Protein AF-0000000066998636 (afdb_homodimer)

Nearest PDB structures (foldseek):
  6nf4-assembly1_B  TM=1.254E-01  e=1.381E+00  Danio rerio
  4s0f-assembly1_A  TM=2.198E-01  e=5.186E+00  Acetivibrio thermocellus ATCC 27405
  8b23-assembly1_B  TM=1.206E-01  e=1.116E+00  Thermotoga maritima
  6nf4-assembly1_B  TM=1.242E-01  e=1.338E+00  Danio rerio
  4s0f-assembly1_A  TM=2.196E-01  e=5.455E+00  Acetivibrio thermocellus ATCC 27405

Organism: NCBI:txid86049

Solvent-accessible surface area (backbone atoms only — not comparable to full-atom values): 38636 Å² total; per-residue (Å²): 130,82,88,44,70,68,42,52,50,18,50,50,37,16,53,50,16,43,36,49,60,44,50,36,30,57,71,18,41,39,51,59,54,40,55,50,45,58,38,91,87,23,52,40,74,74,91,58,89,43,78,42,70,65,75,79,79,80,44,68,73,59,15,42,52,40,25,35,50,33,51,55,53,42,39,35,47,70,76,82,34,60,31,31,26,42,40,48,44,33,39,51,17,32,49,49,11,44,45,49,52,49,52,52,55,27,52,14,46,36,32,63,90,38,59,83,56,46,40,53,39,62,53,35,49,45,26,62,73,68,28,50,10,33,41,48,17,45,52,45,28,48,43,63,68,68,38,59,57,34,64,63,38,53,49,77,29,60,29,22,85,54,28,66,57,50,56,39,45,60,58,15,41,43,56,20,40,43,48,34,50,55,56,28,47,49,53,63,65,85,77,36,46,63,67,54,28,49,49,31,36,43,58,36,64,44,23,35,54,37,21,48,51,41,41,51,51,49,46,52,52,51,43,68,75,37,61,65,65,73,66,61,51,73,68,50,21,41,53,44,24,56,57,24,47,68,52,38,44,56,52,17,25,48,32,6,19,51,22,38,47,51,43,54,46,52,14,49,44,39,62,76,42,50,81,52,33,16,80,84,44,45,71,36,35,25,52,61,61,57,76,47,72,76,70,84,60,94,69,63,69,51,88,45,70,51,53,31,44,35,48,35,43,44,45,34,37,58,37,29,40,50,33,45,32,55,47,22,48,49,40,27,53,29,52,48,89,70,84,72,50,72,66,52,47,52,52,47,50,52,49,52,52,53,40,25,74,67,25,19,49,26,11,38,20,36,50,29,44,48,49,29,50,52,52,36,49,49,50,51,52,54,53,52,55,53,61,68,73,106,130,83,88,43,69,68,41,52,50,17,50,51,37,15,53,50,18,44,36,50,60,45,52,35,29,58,69,19,42,38,52,58,57,41,55,51,47,57,38,91,85,23,52,40,74,74,92,58,88,43,77,41,71,64,75,80,79,80,44,67,72,59,16,43,52,40,25,33,52,33,50,53,52,42,38,35,47,69,77,83,34,61,31,32,26,42,40,49,44,34,39,51,17,30,49,50,11,46,45,48,51,50,53,53,55,27,52,14,46,36,31,64,89,38,59,84,57,45,39,54,40,62,53,34,51,46,25,62,72,69,29,50,10,33,41,49,19,45,52,47,30,50,44,64,68,66,37,58,57,34,64,63,39,53,48,78,30,61,28,22,86,53,28,65,57,50,56,40,45,60,59,15,42,44,55,20,41,42,48,36,50,55,56,28,48,49,52,62,64,85,76,37,45,63,67,56,28,49,49,31,36,44,57,38,64,44,22,35,53,38,22,46,51,41,42,50,52,50,45,53,51,51,43,66,74,36,60,65,65,75,66,61,52,71,68,50,21,41,53,44,23,56,56,23,45,67,52,38,44,55,52,18,26,47,32,6,20,50,24,38,46,50,44,52,47,52,15,48,44,39,63,77,42,50,80,52,33,16,80,85,45,44,71,36,34,25,53,61,61,56,76,48,71,77,70,84,62,93,69,64,68,53,87,45,71,54,52,31,44,35,49,35,44,43,45,34,36,57,37,28,41,50,33,46,32,54,47,21,48,49,39,27,56,29,52,48,91,70,84,73,50,72,66,53,47,50,53,48,51,51,48,51,52,54,39,25,73,67,24,19,48,26,12,38,20,37,52,30,44,50,50,29,50,52,52,36,50,49,49,51,51,52,52,53,56,52,62,68,75,107

Radius of gyration: 29.82 Å; Cα contacts (8 Å, |Δi|>4): 1187; chains: 2; bounding box: 77×76×68 Å

Secondary structure (DSSP, 8-state):
----HHHHHHHHHHHHHHIIIIIHHHHHTHHHHHHHHTSTT-B-SSSS--BPP--SSS-HHHHHHHHHHHHHHHHHHSSS-HHHHHHHHHHHHHHHHHHHHHHHHHH-GGGTT-HHHH-HHHHHHHHHHH-HHHHHHHHHHHHHHH-TTSSS--HHHHS-SSTHHHHTHHHHHIIIIIHHHHHHTS-TTTTS-HHHHHHHHHHHTTHHHHHHHHHHHHHHHHHHH-GGGGS--HHHHHHHHHHHHHHHHHHHHHHHHHHHHHHHHHHHHHHH-GGGB-TTTHHHHSHHHHH----S-S----SSHHHHHHHHHHHHHHHHHHHHHHHHHHHHHHT--SPPPHHHHHHHHHHHHHHHHHH-HHHHHHHHHHHHHHHHHHHHHHHHHHHHH-/----HHHHHHHHHHHHHHIIIIIHHHHHTHHHHHHHHTSTT-B-SSSS--BPP--SSS-HHHHHHHHHHHHHHHHHHSSS-HHHHHHHHHHHHHHHHHHHHHHHHHH-GGGTT-HHHH-HHHHHHHHHHH-HHHHHHHHHHHHHHH-TTSSS--HHHHS-SSTHHHHTHHHHHIIIIIHHHHHHTS-TTTTS-HHHHHHHHHHHTTHHHHHHHHHHHHHHHHHHH-GGGGS--HHHHHHHHHHHHHHHHHHHHHHHHHHHHHHHHHHHHHHH-GGGB-TTTHHHHSHHHHH----S-S----SSHHHHHHHHHHHHHHHHHHHHHHHHHHHHHHH--SPPPHHHHHHHHHHHHHHHHHH-HHHHHHHHHHHHHHHHHHHHHHHHHHHHH-

Foldseek 3Di:
DDDDPLLVVLVVLLVLLLCQQPVLCVQQCLVVQLQCQQDPPHAAFDDDGDRQDQDQPPDNVLSSLLSSLLSLCCLQQQPQFPLLVLLVLLLQLLVLLLLLVLQLQLQFQQCPPPCLSNVSLVLLLCCLRRNLSNRVSVSLSVCCVRGCLQAQHALNRRFGLQLVLLLCQLVLLCQLQVVLVVQLNPHPPVPPHPVSSSNSSSSNSSSSVSSVVSSVVVSVVVCVVPVVSNVDDSVRSSVSNLVSLVVSLVSSLCSNQVSLCVLVVQQVCLVVPVVVDDPSHSVSSHCCNNQPADDSDDRHHDDGSSRSSSSSSNSSQVSNLVSLLSSLQSRLVSNDPDDDDPVRVVVVVVVLVVSCNRRNSSSSSSVSNSNSSCSNSVVVVVVVVVVVVD/DDDDPLLVVLVVLLVLLQCQQPVLCVQQCLVVQLQCQQDPPHAAFDDDGDRQDQDQPPDNVLSSLLSSLLSLCCLQQQPQFPLLVLLVLLLQLLVLLLLLVLQLQLQFQQCPPPCLSNVSLVLLLCCLRRNLSNRVSVSLSVCCVRGCLQAQHALNRRFGLQLVLLLCQLVLLCQLQVVLVVQLNPHPPVPPHPVSSSNSSSSNSSSSVSSVVSSVVVSVVVCVVPVVSNVDDSVRSSVSNLVSLVVSLVSSLCSNQVSLCVLVVQQVCLVVPVVVDDPSHSVSSHCCNNQPADDSDPRHHDDGSSRSSSSSSNSSQVSNLVSLLSSLQSRLVSNDPDDDDPVRVVVVVVVLVVSCNRRNSSSSSSVSNSNSSCSNSVVVVVVVVVVVVD

Structure (mmCIF, N/CA/C/O backbone):
data_AF-0000000066998636-model_v1
#
loop_
_entity.id
_entity.type
_entity.pdbx_description
1 polymer 'Aflatrem synthesis protein A'
#
loop_
_atom_site.group_PDB
_atom_site.id
_atom_site.type_symbol
_atom_site.label_atom_id
_atom_site.label_alt_id
_atom_site.label_comp_id
_atom_site.label_asym_id
_atom_site.label_entity_id
_atom_site.label_seq_id
_atom_site.pdbx_PDB_ins_code
_atom_site.Cartn_x
_atom_site.Cartn_y
_atom_site.Cartn_z
_atom_site.occupancy
_atom_site.B_iso_or_equiv
_atom_site.auth_seq_id
_atom_site.auth_comp_id
_atom_site.auth_asym_id
_atom_site.auth_atom_id
_atom_site.pdbx_PDB_model_num
ATOM 1 N N . MET A 1 1 ? 22.609 -37.031 -5.008 1 50.38 1 MET A N 1
ATOM 2 C CA . MET A 1 1 ? 22.469 -35.719 -4.34 1 50.38 1 MET A CA 1
ATOM 3 C C . MET A 1 1 ? 21.594 -35.844 -3.098 1 50.38 1 MET A C 1
ATOM 5 O O . MET A 1 1 ? 20.516 -36.438 -3.148 1 50.38 1 MET A O 1
ATOM 9 N N . ALA A 1 2 ? 22.094 -35.688 -1.872 1 58.47 2 ALA A N 1
ATOM 10 C CA . ALA A 1 2 ? 21.531 -36 -0.567 1 58.47 2 ALA A CA 1
ATOM 11 C C . ALA A 1 2 ? 20.219 -35.281 -0.337 1 58.47 2 ALA A C 1
ATOM 13 O O . ALA A 1 2 ? 20.047 -34.156 -0.775 1 58.47 2 ALA A O 1
ATOM 14 N N . LEU A 1 3 ? 19.234 -36.094 -0.043 1 72.94 3 LEU A N 1
ATOM 15 C CA . LEU A 1 3 ? 17.922 -35.594 0.371 1 72.94 3 LEU A CA 1
ATOM 16 C C . LEU A 1 3 ? 18.062 -34.625 1.563 1 72.94 3 LEU A C 1
ATOM 18 O O . LEU A 1 3 ? 18.531 -35.031 2.631 1 72.94 3 LEU A O 1
ATOM 22 N N . SER A 1 4 ? 17.953 -33.344 1.286 1 87.88 4 SER A N 1
ATOM 23 C CA . SER A 1 4 ? 18.031 -32.344 2.342 1 87.88 4 SER A CA 1
ATOM 24 C C . SER A 1 4 ? 16.641 -32 2.885 1 87.88 4 SER A C 1
ATOM 26 O O . SER A 1 4 ? 15.633 -32.344 2.275 1 87.88 4 SER A O 1
ATOM 28 N N . VAL A 1 5 ? 16.578 -31.438 3.965 1 93.06 5 VAL A N 1
ATOM 29 C CA . VAL A 1 5 ? 15.359 -31.125 4.688 1 93.06 5 VAL A CA 1
ATOM 30 C C . VAL A 1 5 ? 14.438 -30.281 3.811 1 93.06 5 VAL A C 1
ATOM 32 O O . VAL A 1 5 ? 13.258 -30.609 3.646 1 93.06 5 VAL A O 1
ATOM 35 N N . PRO A 1 6 ? 14.953 -29.266 3.107 1 96.25 6 PRO A N 1
ATOM 36 C CA . PRO A 1 6 ? 14.055 -28.484 2.26 1 96.25 6 PRO A CA 1
ATOM 37 C C . PRO A 1 6 ? 13.469 -29.297 1.109 1 96.25 6 PRO A C 1
ATOM 39 O O . PRO A 1 6 ? 12.297 -29.125 0.756 1 96.25 6 PRO A O 1
ATOM 42 N N . LYS A 1 7 ? 14.188 -30.234 0.553 1 97.12 7 LYS A N 1
ATOM 43 C CA . LYS A 1 7 ? 13.695 -31.062 -0.532 1 97.12 7 LYS A CA 1
ATOM 44 C C . LYS A 1 7 ? 12.555 -31.969 -0.054 1 97.12 7 LYS A C 1
ATOM 46 O O . LYS A 1 7 ? 11.523 -32.094 -0.717 1 97.12 7 LYS A O 1
ATOM 51 N N . VAL A 1 8 ? 12.766 -32.531 1.069 1 97.12 8 VAL A N 1
ATOM 52 C CA . VAL A 1 8 ? 11.75 -33.406 1.635 1 97.12 8 VAL A CA 1
ATOM 53 C C . VAL A 1 8 ? 10.492 -32.594 1.958 1 97.12 8 VAL A C 1
ATOM 55 O O . VAL A 1 8 ? 9.375 -33.031 1.686 1 97.12 8 VAL A O 1
ATOM 58 N N . LEU A 1 9 ? 10.695 -31.438 2.521 1 98.19 9 LEU A N 1
ATOM 59 C CA . LEU A 1 9 ? 9.57 -30.578 2.871 1 98.19 9 LEU A CA 1
ATOM 60 C C . LEU A 1 9 ? 8.773 -30.188 1.631 1 98.19 9 LEU A C 1
ATOM 62 O O . LEU A 1 9 ? 7.539 -30.156 1.668 1 98.19 9 LEU A O 1
ATOM 66 N N . LEU A 1 10 ? 9.453 -29.938 0.569 1 98.75 10 LEU A N 1
ATOM 67 C CA . LEU A 1 10 ? 8.773 -29.562 -0.668 1 98.75 10 LEU A CA 1
ATOM 68 C C . LEU A 1 10 ? 7.988 -30.734 -1.238 1 98.75 10 LEU A C 1
ATOM 70 O O . LEU A 1 10 ? 6.879 -30.562 -1.742 1 98.75 10 LEU A O 1
ATOM 74 N N . ILE A 1 11 ? 8.547 -31.891 -1.144 1 98.25 11 ILE A N 1
ATOM 75 C CA . ILE A 1 11 ? 7.836 -33.094 -1.595 1 98.25 11 ILE A CA 1
ATOM 76 C C . ILE A 1 11 ? 6.598 -33.312 -0.728 1 98.25 11 ILE A C 1
ATOM 78 O O . ILE A 1 11 ? 5.52 -33.594 -1.241 1 98.25 11 ILE A O 1
ATOM 82 N N . LEU A 1 12 ? 6.738 -33.094 0.57 1 98.62 12 LEU A N 1
ATOM 83 C CA . LEU A 1 12 ? 5.605 -33.25 1.479 1 98.62 12 LEU A CA 1
ATOM 84 C C . LEU A 1 12 ? 4.539 -32.219 1.2 1 98.62 12 LEU A C 1
ATOM 86 O O . LEU A 1 12 ? 3.342 -32.5 1.301 1 98.62 12 LEU A O 1
ATOM 90 N N . LEU A 1 13 ? 4.969 -31.031 0.869 1 98.81 13 LEU A N 1
ATOM 91 C CA . LEU A 1 13 ? 4.02 -29.984 0.519 1 98.81 13 LEU A CA 1
ATOM 92 C C . LEU A 1 13 ? 3.27 -30.328 -0.763 1 98.81 13 LEU A C 1
ATOM 94 O O . LEU A 1 13 ? 2.07 -30.062 -0.877 1 98.81 13 LEU A O 1
ATOM 98 N N . SER A 1 14 ? 3.992 -30.969 -1.695 1 98.69 14 SER A N 1
ATOM 99 C CA . SER A 1 14 ? 3.305 -31.406 -2.904 1 98.69 14 SER A CA 1
ATOM 100 C C . SER A 1 14 ? 2.26 -32.469 -2.586 1 98.69 14 SER A C 1
ATOM 102 O O . SER A 1 14 ? 1.151 -32.438 -3.125 1 98.69 14 SER A O 1
ATOM 104 N N . VAL A 1 15 ? 2.58 -33.344 -1.739 1 98.69 15 VAL A N 1
ATOM 105 C CA . VAL A 1 15 ? 1.627 -34.375 -1.312 1 98.69 15 VAL A CA 1
ATOM 106 C C . VAL A 1 15 ? 0.421 -33.719 -0.652 1 98.69 15 VAL A C 1
ATOM 108 O O . VAL A 1 15 ? -0.725 -34.062 -0.931 1 98.69 15 VAL A O 1
ATOM 111 N N . ALA A 1 16 ? 0.69 -32.75 0.188 1 98.69 16 ALA A N 1
ATOM 112 C CA . ALA A 1 16 ? -0.392 -31.984 0.804 1 98.69 16 ALA A CA 1
ATOM 113 C C . ALA A 1 16 ? -1.226 -31.266 -0.253 1 98.69 16 ALA A C 1
ATOM 115 O O . ALA A 1 16 ? -2.449 -31.172 -0.128 1 98.69 16 ALA A O 1
ATOM 116 N N . GLY A 1 17 ? -0.529 -30.766 -1.272 1 98.81 17 GLY A N 1
ATOM 117 C CA . GLY A 1 17 ? -1.238 -30.141 -2.377 1 98.81 17 GLY A CA 1
ATOM 118 C C . GLY A 1 17 ? -2.191 -31.094 -3.086 1 98.81 17 GLY A C 1
ATOM 119 O O . GLY A 1 17 ? -3.363 -30.766 -3.287 1 98.81 17 GLY A O 1
ATOM 120 N N . PHE A 1 18 ? -1.728 -32.281 -3.359 1 98.69 18 PHE A N 1
ATOM 121 C CA . PHE A 1 18 ? -2.568 -33.281 -4.027 1 98.69 18 PHE A CA 1
ATOM 122 C C . PHE A 1 18 ? -3.729 -33.688 -3.131 1 98.69 18 PHE A C 1
ATOM 124 O O . PHE A 1 18 ? -4.844 -33.906 -3.609 1 98.69 18 PHE A O 1
ATOM 131 N N . TRP A 1 19 ? -3.506 -33.75 -1.908 1 98.38 19 TRP A N 1
ATOM 132 C CA . TRP A 1 19 ? -4.586 -34.094 -0.991 1 98.38 19 TRP A CA 1
ATOM 133 C C . TRP A 1 19 ? -5.621 -33 -0.921 1 98.38 19 TRP A C 1
ATOM 135 O O . TRP A 1 19 ? -6.82 -33.25 -1.091 1 98.38 19 TRP A O 1
ATOM 145 N N . THR A 1 20 ? -5.207 -31.812 -0.758 1 98.38 20 THR A N 1
ATOM 146 C CA . THR A 1 20 ? -6.121 -30.703 -0.474 1 98.38 20 THR A CA 1
ATOM 147 C C . THR A 1 20 ? -6.82 -30.234 -1.748 1 98.38 20 THR A C 1
ATOM 149 O O . THR A 1 20 ? -7.941 -29.734 -1.697 1 98.38 20 THR A O 1
ATOM 152 N N . LEU A 1 21 ? -6.195 -30.453 -2.904 1 98.44 21 LEU A N 1
ATOM 153 C CA . LEU A 1 21 ? -6.785 -29.938 -4.133 1 98.44 21 LEU A CA 1
ATOM 154 C C . LEU A 1 21 ? -7.496 -31.047 -4.906 1 98.44 21 LEU A C 1
ATOM 156 O O . LEU A 1 21 ? -8.281 -30.766 -5.816 1 98.44 21 LEU A O 1
ATOM 160 N N . TRP A 1 22 ? -7.227 -32.312 -4.539 1 98.06 22 TRP A N 1
ATOM 161 C CA . TRP A 1 22 ? -7.867 -33.406 -5.281 1 98.06 22 TRP A CA 1
ATOM 162 C C . TRP A 1 22 ? -8.516 -34.406 -4.332 1 98.06 22 TRP A C 1
ATOM 164 O O . TRP A 1 22 ? -9.711 -34.688 -4.453 1 98.06 22 TRP A O 1
ATOM 174 N N . GLY A 1 23 ? -7.805 -34.906 -3.385 1 97.69 23 GLY A N 1
ATOM 175 C CA . GLY A 1 23 ? -8.383 -35.844 -2.432 1 97.69 23 GLY A CA 1
ATOM 176 C C . GLY A 1 23 ? -9.547 -35.281 -1.651 1 97.69 23 GLY A C 1
ATOM 177 O O . GLY A 1 23 ? -10.633 -35.844 -1.628 1 97.69 23 GLY A O 1
ATOM 178 N N . PHE A 1 24 ? -9.312 -34.156 -1.023 1 97.88 24 PHE A N 1
ATOM 179 C CA . PHE A 1 24 ? -10.289 -33.469 -0.181 1 97.88 24 PHE A CA 1
ATOM 180 C C . PHE A 1 24 ? -11.5 -33.031 -1 1 97.88 24 PHE A C 1
ATOM 182 O O . PHE A 1 24 ? -12.648 -33.281 -0.603 1 97.88 24 PHE A O 1
ATOM 189 N N . PRO A 1 25 ? -11.352 -32.5 -2.154 1 97.44 25 PRO A N 1
ATOM 190 C CA . PRO A 1 25 ? -12.492 -32.156 -3 1 97.44 25 PRO A CA 1
ATOM 191 C C . PRO A 1 25 ? -13.281 -33.344 -3.48 1 97.44 25 PRO A C 1
ATOM 193 O O . PRO A 1 25 ? -14.5 -33.281 -3.682 1 97.44 25 PRO A O 1
ATOM 196 N N . TYR A 1 26 ? -12.594 -34.406 -3.688 1 96.75 26 TYR A N 1
ATOM 197 C CA . TYR A 1 26 ? -13.297 -35.656 -4.016 1 96.75 26 TYR A CA 1
ATOM 198 C C . TYR A 1 26 ? -14.211 -36.062 -2.875 1 96.75 26 TYR A C 1
ATOM 200 O O . TYR A 1 26 ? -15.359 -36.469 -3.104 1 96.75 26 TYR A O 1
ATOM 208 N N . GLN A 1 27 ? -13.758 -35.906 -1.709 1 96.81 27 GLN A N 1
ATOM 209 C CA . GLN A 1 27 ? -14.5 -36.344 -0.527 1 96.81 27 GLN A CA 1
ATOM 210 C C . GLN A 1 27 ? -15.602 -35.344 -0.184 1 96.81 27 GLN A C 1
ATOM 212 O O . GLN A 1 27 ? -16.688 -35.719 0.271 1 96.81 27 GLN A O 1
ATOM 217 N N . ASN A 1 28 ? -15.328 -34.125 -0.43 1 97 28 ASN A N 1
ATOM 218 C CA . ASN A 1 28 ? -16.266 -33.125 0.064 1 97 28 ASN A CA 1
ATOM 219 C C . ASN A 1 28 ? -17.344 -32.781 -0.969 1 97 28 ASN A C 1
ATOM 221 O O . ASN A 1 28 ? -18.234 -31.969 -0.717 1 97 28 ASN A O 1
ATOM 225 N N . GLY A 1 29 ? -17.234 -33.375 -2.164 1 96.88 29 GLY A N 1
ATOM 226 C CA . GLY A 1 29 ? -18.312 -33.25 -3.131 1 96.88 29 GLY A CA 1
ATOM 227 C C . GLY A 1 29 ? -18.047 -32.25 -4.223 1 96.88 29 GLY A C 1
ATOM 228 O O . GLY A 1 29 ? -18.781 -32.156 -5.195 1 96.88 29 GLY A O 1
ATOM 229 N N . LEU A 1 30 ? -17.016 -31.5 -4.129 1 97.5 30 LEU A N 1
ATOM 230 C CA . LEU A 1 30 ? -16.719 -30.469 -5.105 1 97.5 30 LEU A CA 1
ATOM 231 C C . LEU A 1 30 ? -16.531 -31.062 -6.5 1 97.5 30 LEU A C 1
ATOM 233 O O . LEU A 1 30 ? -17.109 -30.562 -7.469 1 97.5 30 LEU A O 1
ATOM 237 N N . LEU A 1 31 ? -15.82 -32.156 -6.625 1 97.25 31 LEU A N 1
ATOM 238 C CA . LEU A 1 31 ? -15.547 -32.75 -7.93 1 97.25 31 LEU A CA 1
ATOM 239 C C . LEU A 1 31 ? -16.828 -33.281 -8.562 1 97.25 31 LEU A C 1
ATOM 241 O O . LEU A 1 31 ? -16.984 -33.25 -9.781 1 97.25 31 LEU A O 1
ATOM 245 N N . LYS A 1 32 ? -17.672 -33.719 -7.742 1 96.75 32 LYS A N 1
ATOM 246 C CA . LYS A 1 32 ? -18.953 -34.188 -8.242 1 96.75 32 LYS A CA 1
ATOM 247 C C . LYS A 1 32 ?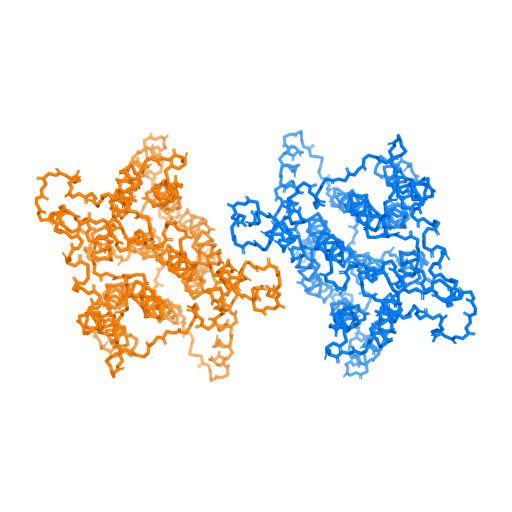 -19.75 -33.031 -8.844 1 96.75 32 LYS A C 1
ATOM 249 O O . LYS A 1 32 ? -20.297 -33.156 -9.945 1 96.75 32 LYS A O 1
ATOM 254 N N . ILE A 1 33 ? -19.797 -31.969 -8.117 1 97.12 33 ILE A N 1
ATOM 255 C CA . ILE A 1 33 ? -20.516 -30.797 -8.602 1 97.12 33 ILE A CA 1
ATOM 256 C C . ILE A 1 33 ? -19.891 -30.297 -9.898 1 97.12 33 ILE A C 1
ATOM 258 O O . ILE A 1 33 ? -20.609 -29.969 -10.852 1 97.12 33 ILE A O 1
ATOM 262 N N . LEU A 1 34 ? -18.641 -30.281 -10 1 97.12 34 LEU A N 1
ATOM 263 C CA . LEU A 1 34 ? -17.922 -29.828 -11.188 1 97.12 34 LEU A CA 1
ATOM 264 C C . LEU A 1 34 ? -18.188 -30.766 -12.367 1 97.12 34 LEU A C 1
ATOM 266 O O . LEU A 1 34 ? -18.328 -30.297 -13.508 1 97.12 34 LEU A O 1
ATOM 270 N N . GLY A 1 35 ? -18.266 -32 -12.078 1 95.5 35 GLY A N 1
ATOM 271 C CA . GLY A 1 35 ? -18.594 -32.969 -13.125 1 95.5 35 GLY A CA 1
ATOM 272 C C . GLY A 1 35 ? -19.938 -32.719 -13.773 1 95.5 35 GLY A C 1
ATOM 273 O O . GLY A 1 35 ? -20.094 -32.844 -14.992 1 95.5 35 GLY A O 1
ATOM 274 N N . HIS A 1 36 ? -20.859 -32.281 -13 1 95.69 36 HIS A N 1
ATOM 275 C CA . HIS A 1 36 ? -22.203 -32 -13.5 1 95.69 36 HIS A CA 1
ATOM 276 C C . HIS A 1 36 ? -22.219 -30.766 -14.391 1 95.69 36 HIS A C 1
ATOM 278 O O . HIS A 1 36 ? -23.094 -30.625 -15.258 1 95.69 36 HIS A O 1
ATOM 284 N N . GLN A 1 37 ? -21.25 -29.922 -14.203 1 96.38 37 GLN A N 1
ATOM 285 C CA . GLN A 1 37 ? -21.188 -28.703 -15 1 96.38 37 GLN A CA 1
ATOM 286 C C . GLN A 1 37 ? -20.875 -29.016 -16.453 1 96.38 37 GLN A C 1
ATOM 288 O O . GLN A 1 37 ? -21.156 -28.203 -17.344 1 96.38 37 GLN A O 1
ATOM 293 N N . ALA A 1 38 ? -20.25 -30.188 -16.688 1 94.44 38 ALA A N 1
ATOM 294 C CA . ALA A 1 38 ? -19.859 -30.562 -18.047 1 94.44 38 ALA A CA 1
ATOM 295 C C . ALA A 1 38 ? -20.938 -31.375 -18.734 1 94.44 38 ALA A C 1
ATOM 297 O O . ALA A 1 38 ? -20.75 -31.875 -19.844 1 94.44 38 ALA A O 1
ATOM 298 N N . GLU A 1 39 ? -22.094 -31.422 -18.109 1 94.62 39 GLU A N 1
ATOM 299 C CA . GLU A 1 39 ? -23.219 -32.125 -18.703 1 94.62 39 GLU A CA 1
ATOM 300 C C . GLU A 1 39 ? -24.125 -31.172 -19.484 1 94.62 39 GLU A C 1
ATOM 302 O O . GLU A 1 39 ? -24.188 -29.984 -19.156 1 94.62 39 GLU A O 1
ATOM 307 N N . PRO A 1 40 ? -24.781 -31.75 -20.484 1 91.69 40 PRO A N 1
ATOM 308 C CA . PRO A 1 40 ? -25.703 -30.906 -21.234 1 91.69 40 PRO A CA 1
ATOM 309 C C . PRO A 1 40 ? -26.781 -30.281 -20.359 1 91.69 40 PRO A C 1
ATOM 311 O O . PRO A 1 40 ? -27.312 -30.938 -19.453 1 91.69 40 PRO A O 1
ATOM 314 N N . GLY A 1 41 ? -27.047 -29.031 -20.578 1 93.56 41 GLY A N 1
ATOM 315 C CA . GLY A 1 41 ? -28.125 -28.344 -19.875 1 93.56 41 GLY A CA 1
ATOM 316 C C . GLY A 1 41 ? -27.656 -27.672 -18.594 1 93.56 41 GLY A C 1
ATOM 317 O O . GLY A 1 41 ? -28.438 -26.984 -17.938 1 93.56 41 GLY A O 1
ATOM 318 N N . ALA A 1 42 ? -26.422 -27.844 -18.281 1 96.44 42 ALA A N 1
ATOM 319 C CA . ALA A 1 42 ? -25.906 -27.219 -17.078 1 96.44 42 ALA A CA 1
ATOM 320 C C . ALA A 1 42 ? -25.953 -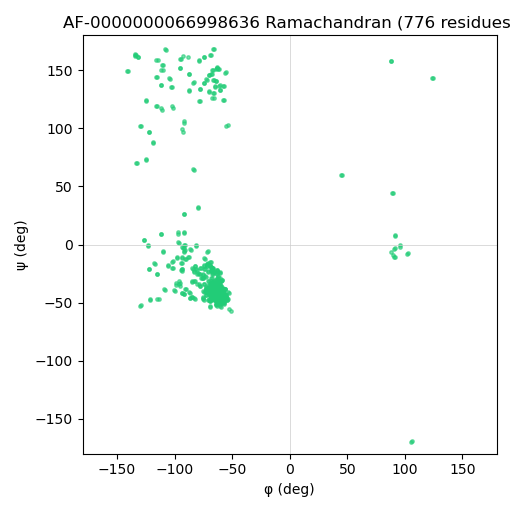25.703 -17.172 1 96.44 42 ALA A C 1
ATOM 322 O O . ALA A 1 42 ? -25.938 -25.141 -18.281 1 96.44 42 ALA A O 1
ATOM 323 N N . VAL A 1 43 ? -26.094 -25 -16 1 97.19 43 VAL A N 1
ATOM 324 C CA . VAL A 1 43 ? -26.125 -23.531 -15.945 1 97.19 43 VAL A CA 1
ATOM 325 C C . VAL A 1 43 ? -24.906 -23.016 -15.188 1 97.19 43 VAL A C 1
ATOM 327 O O . VAL A 1 43 ? -24.266 -23.766 -14.445 1 97.19 43 VAL A O 1
ATOM 330 N N . ILE A 1 44 ? -24.594 -21.781 -15.438 1 97.31 44 ILE A N 1
ATOM 331 C CA . ILE A 1 44 ? -23.438 -21.203 -14.773 1 97.31 44 ILE A CA 1
ATOM 332 C C . ILE A 1 44 ? -23.656 -21.188 -13.258 1 97.31 44 ILE A C 1
ATOM 334 O O . ILE A 1 44 ? -24.797 -21.141 -12.797 1 97.31 44 ILE A O 1
ATOM 338 N N . PRO A 1 45 ? -22.609 -21.266 -12.5 1 95.38 45 PRO A N 1
ATOM 339 C CA . PRO A 1 45 ? -22.75 -21.188 -11.047 1 95.38 45 PRO A CA 1
ATOM 340 C C . PRO A 1 45 ? -23.312 -19.844 -10.578 1 95.38 45 PRO A C 1
ATOM 342 O O . PRO A 1 45 ? -23.141 -18.828 -11.258 1 95.38 45 PRO A O 1
ATOM 345 N N . GLY A 1 46 ? -23.969 -19.891 -9.438 1 90.62 46 GLY A N 1
ATOM 346 C CA . GLY A 1 46 ? -24.5 -18.656 -8.867 1 90.62 46 GLY A CA 1
ATOM 347 C C . GLY A 1 46 ? -26 -18.531 -9.023 1 90.62 46 GLY A C 1
ATOM 348 O O . GLY A 1 46 ? -26.672 -19.484 -9.422 1 90.62 46 GLY A O 1
ATOM 349 N N . PRO A 1 47 ? -26.453 -17.344 -8.711 1 90.75 47 PRO A N 1
ATOM 350 C CA . PRO A 1 47 ? -27.906 -17.156 -8.672 1 90.75 47 PRO A CA 1
ATOM 351 C C . PRO A 1 47 ? -28.516 -16.906 -10.055 1 90.75 47 PRO A C 1
ATOM 353 O O . PRO A 1 47 ? -29.719 -17.062 -10.242 1 90.75 47 PRO A O 1
ATOM 356 N N . THR A 1 48 ? -27.734 -16.531 -10.992 1 90.5 48 THR A N 1
ATOM 357 C CA . THR A 1 48 ? -28.234 -16.234 -12.336 1 90.5 48 THR A CA 1
ATOM 358 C C . THR A 1 48 ? -28.281 -17.5 -13.188 1 90.5 48 THR A C 1
ATOM 360 O O . THR A 1 48 ? -27.312 -18.25 -13.25 1 90.5 48 THR A O 1
ATOM 363 N N . ALA A 1 49 ? -29.438 -17.656 -13.844 1 89.94 49 ALA A N 1
ATOM 364 C CA . ALA A 1 49 ? -29.594 -18.828 -14.711 1 89.94 49 ALA A CA 1
ATOM 365 C C . ALA A 1 49 ? -29.172 -18.5 -16.141 1 89.94 49 ALA A C 1
ATOM 367 O O . ALA A 1 49 ? -29.844 -17.703 -16.828 1 89.94 49 ALA A O 1
ATOM 368 N N . ALA A 1 50 ? -28.047 -18.953 -16.531 1 96.31 50 ALA A N 1
ATOM 369 C CA . ALA A 1 50 ? -27.531 -18.875 -17.891 1 96.31 50 ALA A CA 1
ATOM 370 C C . ALA A 1 50 ? -26.812 -20.172 -18.266 1 96.31 50 ALA A C 1
ATOM 372 O O . ALA A 1 50 ? -26.281 -20.875 -17.406 1 96.31 50 ALA A O 1
ATOM 373 N N . PRO A 1 51 ? -26.875 -20.469 -19.531 1 97.25 51 PRO A N 1
ATOM 374 C CA . PRO A 1 51 ? -26.281 -21.75 -19.938 1 97.25 51 PRO A CA 1
ATOM 375 C C . PRO A 1 51 ? -24.781 -21.797 -19.719 1 97.25 51 PRO A C 1
ATOM 377 O O . PRO A 1 51 ? -24.078 -20.797 -19.922 1 97.25 51 PRO A O 1
ATOM 380 N N . MET A 1 52 ? -24.359 -22.938 -19.281 1 98.12 52 MET A N 1
ATOM 381 C CA . MET A 1 52 ? -22.938 -23.219 -19.203 1 98.12 52 MET A CA 1
ATOM 382 C C . MET A 1 52 ? -22.359 -23.562 -20.578 1 98.12 52 MET A C 1
ATOM 384 O O . MET A 1 52 ? -22.859 -24.484 -21.25 1 98.12 52 MET A O 1
ATOM 388 N N . LYS A 1 53 ? -21.391 -22.859 -20.984 1 97.75 53 LYS A N 1
ATOM 389 C CA . LYS A 1 53 ? -20.766 -23.125 -22.266 1 97.75 53 LYS A CA 1
ATOM 390 C C . LYS A 1 53 ? -20.078 -24.484 -22.297 1 97.75 53 LYS A C 1
ATOM 392 O O . LYS A 1 53 ? -19.359 -24.844 -21.359 1 97.75 53 LYS A O 1
ATOM 397 N N . GLN A 1 54 ? -20.297 -25.219 -23.422 1 97.19 54 GLN A N 1
ATOM 398 C CA . GLN A 1 54 ? -19.797 -26.594 -23.469 1 97.19 54 GLN A CA 1
ATOM 399 C C . GLN A 1 54 ? -18.75 -26.75 -24.578 1 97.19 54 GLN A C 1
ATOM 401 O O . GLN A 1 54 ? -18.016 -27.75 -24.594 1 97.19 54 GLN A O 1
ATOM 406 N N . THR A 1 55 ? -18.703 -25.828 -25.469 1 97 55 THR A N 1
ATOM 407 C CA . THR A 1 55 ? -17.797 -25.938 -26.609 1 97 55 THR A CA 1
ATOM 408 C C . THR A 1 55 ? -16.891 -24.719 -26.703 1 97 55 THR A C 1
ATOM 410 O O . THR A 1 55 ? -17.359 -23.594 -26.812 1 97 55 THR A O 1
ATOM 413 N N . TYR A 1 56 ? -15.586 -25 -26.703 1 96.44 56 TYR A N 1
ATOM 414 C CA . TYR A 1 56 ? -14.57 -23.953 -26.812 1 96.44 56 TYR A CA 1
ATOM 415 C C . TYR A 1 56 ? -13.68 -24.188 -28.031 1 96.44 56 TYR A C 1
ATOM 417 O O . TYR A 1 56 ? -13.453 -23.266 -28.828 1 96.44 56 TYR A O 1
ATOM 425 N N . THR A 1 57 ? -13.227 -25.406 -28.172 1 95.69 57 THR A N 1
ATOM 426 C CA . THR A 1 57 ? -12.242 -25.75 -29.203 1 95.69 57 THR A CA 1
ATOM 427 C C . THR A 1 57 ? -12.828 -26.719 -30.219 1 95.69 57 THR A C 1
ATOM 429 O O . THR A 1 57 ? -12.289 -26.859 -31.328 1 95.69 57 THR A O 1
ATOM 432 N N . GLY A 1 58 ? -13.828 -27.5 -29.859 1 95.56 58 GLY A N 1
ATOM 433 C CA . GLY A 1 58 ? -14.383 -28.547 -30.688 1 95.56 58 GLY A CA 1
ATOM 434 C C . GLY A 1 58 ? -13.805 -29.922 -30.391 1 95.56 58 GLY A C 1
ATOM 435 O O . GLY A 1 58 ? -14.234 -30.922 -30.969 1 95.56 58 GLY A O 1
ATOM 436 N N . ILE A 1 59 ? -12.875 -29.969 -29.469 1 96.19 59 ILE A N 1
ATOM 437 C CA . ILE A 1 59 ? -12.289 -31.219 -29.031 1 96.19 59 ILE A CA 1
ATOM 438 C C . ILE A 1 59 ? -12.906 -31.641 -27.688 1 96.19 59 ILE A C 1
ATOM 440 O O . ILE A 1 59 ? -12.719 -30.953 -26.688 1 96.19 59 ILE A O 1
ATOM 444 N N . GLY A 1 60 ? -13.562 -32.75 -27.641 1 92.81 60 GLY A N 1
ATOM 445 C CA . GLY A 1 60 ? -14.398 -33.219 -26.547 1 92.81 60 GLY A CA 1
ATOM 446 C C . GLY A 1 60 ? -13.688 -33.156 -25.203 1 92.81 60 GLY A C 1
ATOM 447 O O . GLY A 1 60 ? -14.133 -32.469 -24.281 1 92.81 60 GLY A O 1
ATOM 448 N N . ALA A 1 61 ? -12.531 -33.844 -25.141 1 93 61 ALA A N 1
ATOM 449 C CA . ALA A 1 61 ? -11.82 -33.938 -23.875 1 93 61 ALA A CA 1
ATOM 450 C C . ALA A 1 61 ? -11.344 -32.562 -23.406 1 93 61 ALA A C 1
ATOM 452 O O . ALA A 1 61 ? -11.414 -32.25 -22.219 1 93 61 ALA A O 1
ATOM 453 N N . LEU A 1 62 ? -10.906 -31.75 -24.281 1 94.31 62 LEU A N 1
ATOM 454 C CA . LEU A 1 62 ? -10.438 -30.391 -23.969 1 94.31 62 LEU A CA 1
ATOM 455 C C . LEU A 1 62 ? -11.602 -29.5 -23.562 1 94.31 62 LEU A C 1
ATOM 457 O O . LEU A 1 62 ? -11.477 -28.703 -22.641 1 94.31 62 LEU A O 1
ATOM 461 N N . ASP A 1 63 ? -12.672 -29.625 -24.25 1 96.69 63 ASP A N 1
ATOM 462 C CA . ASP A 1 63 ? -13.844 -28.812 -23.938 1 96.69 63 ASP A CA 1
ATOM 463 C C . ASP A 1 63 ? -14.406 -29.172 -22.562 1 96.69 63 ASP A C 1
ATOM 465 O O . ASP A 1 63 ? -14.805 -28.281 -21.797 1 96.69 63 ASP A O 1
ATOM 469 N N . LYS A 1 64 ? -14.398 -30.438 -22.312 1 95.5 64 LYS A N 1
ATOM 470 C CA . LYS A 1 64 ? -14.859 -30.844 -20.984 1 95.5 64 LYS A CA 1
ATOM 471 C C . LYS A 1 64 ? -13.984 -30.25 -19.891 1 95.5 64 LYS A C 1
ATOM 473 O O . LYS A 1 64 ? -14.5 -29.75 -18.891 1 95.5 64 LYS A O 1
ATOM 478 N N . GLN A 1 65 ? -12.703 -30.344 -20.109 1 94.31 65 GLN A N 1
ATOM 479 C CA . GLN A 1 65 ? -11.766 -29.781 -19.141 1 94.31 65 GLN A CA 1
ATOM 480 C C . GLN A 1 65 ? -11.945 -28.281 -19 1 94.31 65 GLN A C 1
ATOM 482 O O . GLN A 1 65 ? -11.938 -27.734 -17.891 1 94.31 65 GLN A O 1
ATOM 487 N N . LEU A 1 66 ? -12.125 -27.609 -20.062 1 96.94 66 LEU A N 1
ATOM 488 C CA . LEU A 1 66 ? -12.305 -26.156 -20.047 1 96.94 66 LEU A CA 1
ATOM 489 C C . LEU A 1 66 ? -13.617 -25.781 -19.344 1 96.94 66 LEU A C 1
ATOM 491 O O . LEU A 1 66 ? -13.664 -24.812 -18.594 1 96.94 66 LEU A O 1
ATOM 495 N N . THR A 1 67 ? -14.633 -26.547 -19.609 1 97.69 67 THR A N 1
ATOM 496 C CA . THR A 1 67 ? -15.914 -26.281 -18.969 1 97.69 67 THR A CA 1
ATOM 497 C C . THR A 1 67 ? -15.789 -26.391 -17.453 1 97.69 67 THR A C 1
ATOM 499 O O . THR A 1 67 ? -16.312 -25.547 -16.719 1 97.69 67 THR A O 1
ATOM 502 N N . VAL A 1 68 ? -15.086 -27.391 -17.047 1 96.25 68 VAL A N 1
ATOM 503 C CA . VAL A 1 68 ? -14.875 -27.594 -15.617 1 96.25 68 VAL A CA 1
ATOM 504 C C . VAL A 1 68 ? -14.094 -26.422 -15.031 1 96.25 68 VAL A C 1
ATOM 506 O O . VAL A 1 68 ? -14.484 -25.844 -14.016 1 96.25 68 VAL A O 1
ATOM 509 N N . LEU A 1 69 ? -13.055 -26.031 -15.703 1 96.81 69 LEU A N 1
ATOM 510 C CA . LEU A 1 69 ? -12.219 -24.938 -15.227 1 96.81 69 LEU A CA 1
ATOM 511 C C . LEU A 1 69 ? -12.992 -23.625 -15.234 1 96.81 69 LEU A C 1
ATOM 513 O O . LEU A 1 69 ? -12.945 -22.859 -14.266 1 96.81 69 LEU A O 1
ATOM 517 N N . VAL A 1 70 ? -13.672 -23.375 -16.266 1 98.06 70 VAL A N 1
ATOM 518 C CA . VAL A 1 70 ? -14.438 -22.141 -16.391 1 98.06 70 VAL A CA 1
ATOM 519 C C . VAL A 1 70 ? -15.516 -22.078 -15.312 1 98.06 70 VAL A C 1
ATOM 521 O O . VAL A 1 70 ? -15.734 -21.031 -14.703 1 98.06 70 VAL A O 1
ATOM 524 N N . SER A 1 71 ? -16.172 -23.219 -15.094 1 97.81 71 SER A N 1
ATOM 525 C CA . SER A 1 71 ? -17.188 -23.25 -14.047 1 97.81 71 SER A CA 1
ATOM 526 C C . SER A 1 71 ? -16.578 -22.938 -12.68 1 97.81 71 SER A C 1
ATOM 528 O O . SER A 1 71 ? -17.188 -22.219 -11.891 1 97.81 71 SER A O 1
ATOM 530 N N . PHE A 1 72 ? -15.469 -23.484 -12.422 1 97.62 72 PHE A N 1
ATOM 531 C CA . PHE A 1 72 ? -14.766 -23.266 -11.164 1 97.62 72 PHE A CA 1
ATOM 532 C C . PHE A 1 72 ? -14.422 -21.797 -10.984 1 97.62 72 PHE A C 1
ATOM 534 O O . PHE A 1 72 ? -14.781 -21.188 -9.969 1 97.62 72 PHE A O 1
ATOM 541 N N . PHE A 1 73 ? -13.844 -21.141 -11.961 1 97.56 73 PHE A N 1
ATOM 542 C CA . PHE A 1 73 ? -13.344 -19.781 -11.828 1 97.56 73 PHE A CA 1
ATOM 543 C C . PHE A 1 73 ? -14.477 -18.766 -11.977 1 97.56 73 PHE A C 1
ATOM 545 O O . PHE A 1 73 ? -14.359 -17.625 -11.531 1 97.56 73 PHE A O 1
ATOM 552 N N . TYR A 1 74 ? -15.523 -19.203 -12.586 1 97.62 74 TYR A N 1
ATOM 553 C CA . TYR A 1 74 ? -16.672 -18.312 -12.711 1 97.62 74 TYR A CA 1
ATOM 554 C C . TYR A 1 74 ? -17.172 -17.891 -11.336 1 97.62 74 TYR A C 1
ATOM 556 O O . TYR A 1 74 ? -17.641 -16.766 -11.164 1 97.62 74 TYR A O 1
ATOM 564 N N . THR A 1 75 ? -17.047 -18.75 -10.312 1 97.62 75 THR A N 1
ATOM 565 C CA . THR A 1 75 ? -17.484 -18.469 -8.961 1 97.62 75 THR A CA 1
ATOM 566 C C . THR A 1 75 ? -16.719 -17.281 -8.383 1 97.62 75 THR A C 1
ATOM 568 O O . THR A 1 75 ? -17.219 -16.578 -7.5 1 97.62 75 THR A O 1
ATOM 571 N N . ALA A 1 76 ? -15.555 -17.047 -8.938 1 97.56 76 ALA A N 1
ATOM 572 C CA . ALA A 1 76 ? -14.68 -16 -8.406 1 97.56 76 ALA A CA 1
ATOM 573 C C . ALA A 1 76 ? -14.891 -14.68 -9.141 1 97.56 76 ALA A C 1
ATOM 575 O O . ALA A 1 76 ? -14.508 -13.617 -8.633 1 97.56 76 ALA A O 1
ATOM 576 N N . ILE A 1 77 ? -15.516 -14.703 -10.289 1 96.62 77 ILE A N 1
ATOM 577 C CA . ILE A 1 77 ? -15.43 -13.492 -11.102 1 96.62 77 ILE A CA 1
ATOM 578 C C . ILE A 1 77 ? -16.844 -12.977 -11.406 1 96.62 77 ILE A C 1
ATOM 580 O O . ILE A 1 77 ? -17 -11.945 -12.055 1 96.62 77 ILE A O 1
ATOM 584 N N . ASP A 1 78 ? -17.859 -13.664 -10.938 1 94.12 78 ASP A N 1
ATOM 585 C CA . ASP A 1 78 ? -19.219 -13.242 -11.258 1 94.12 78 ASP A CA 1
ATOM 586 C C . ASP A 1 78 ? -19.734 -12.211 -10.258 1 94.12 78 ASP A C 1
ATOM 588 O O . ASP A 1 78 ? -20.828 -11.672 -10.414 1 94.12 78 ASP A O 1
ATOM 592 N N . GLY A 1 79 ? -19.062 -11.969 -9.156 1 90.38 79 GLY A N 1
ATOM 593 C CA . GLY A 1 79 ? -19.375 -10.891 -8.234 1 90.38 79 GLY A CA 1
ATOM 594 C C . GLY A 1 79 ? -20.328 -11.312 -7.129 1 90.38 79 GLY A C 1
ATOM 595 O O . GLY A 1 79 ? -20.703 -10.5 -6.285 1 90.38 79 GLY A O 1
ATOM 596 N N . ASN A 1 80 ? -20.641 -12.602 -7.027 1 93.5 80 ASN A N 1
ATOM 597 C CA . ASN A 1 80 ? -21.641 -13.055 -6.07 1 93.5 80 ASN A CA 1
ATOM 598 C C . ASN A 1 80 ? -21.016 -13.484 -4.75 1 93.5 80 ASN A C 1
ATOM 600 O O . ASN A 1 80 ? -21.688 -13.531 -3.723 1 93.5 80 ASN A O 1
ATOM 604 N N . ARG A 1 81 ? -19.781 -13.82 -4.816 1 96.19 81 ARG A N 1
ATOM 605 C CA . ARG A 1 81 ? -19.047 -14.289 -3.637 1 96.19 81 ARG A CA 1
ATOM 606 C C . ARG A 1 81 ? -17.75 -13.531 -3.459 1 96.19 81 ARG A C 1
ATOM 608 O O . ARG A 1 81 ? -16.734 -13.883 -4.059 1 96.19 81 ARG A O 1
ATOM 615 N N . ALA A 1 82 ? -17.781 -12.578 -2.502 1 96.56 82 ALA A N 1
ATOM 616 C CA . ALA A 1 82 ? -16.625 -11.719 -2.297 1 96.56 82 ALA A CA 1
ATOM 617 C C . ALA A 1 82 ? -15.453 -12.508 -1.712 1 96.56 82 ALA A C 1
ATOM 619 O O . ALA A 1 82 ? -14.297 -12.227 -2.01 1 96.56 82 ALA A O 1
ATOM 620 N N . ASP A 1 83 ? -15.766 -13.5 -0.874 1 97.75 83 ASP A N 1
ATOM 621 C CA . ASP A 1 83 ? -14.703 -14.297 -0.262 1 97.75 83 ASP A CA 1
ATOM 622 C C . ASP A 1 83 ? -13.953 -15.109 -1.313 1 97.75 83 ASP A C 1
ATOM 624 O O . ASP A 1 83 ? -12.719 -15.164 -1.298 1 97.75 83 ASP A O 1
ATOM 628 N N . VAL A 1 84 ? -14.672 -15.664 -2.303 1 98.19 84 VAL A N 1
ATOM 629 C CA . VAL A 1 84 ? -14.055 -16.422 -3.383 1 98.19 84 VAL A CA 1
ATOM 630 C C . VAL A 1 84 ? -13.242 -15.492 -4.277 1 98.19 84 VAL A C 1
ATOM 632 O O . VAL A 1 84 ? -12.117 -15.805 -4.656 1 98.19 84 VAL A O 1
ATOM 635 N N . SER A 1 85 ? -13.82 -14.336 -4.559 1 97.25 85 SER A N 1
ATOM 636 C CA . SER A 1 85 ? -13.148 -13.352 -5.402 1 97.25 85 SER A CA 1
ATOM 637 C C . SER A 1 85 ? -11.836 -12.906 -4.777 1 97.25 85 SER A C 1
ATOM 639 O O . SER A 1 85 ? -10.812 -12.812 -5.469 1 97.25 85 SER A O 1
ATOM 641 N N . LEU A 1 86 ? -11.867 -12.648 -3.482 1 97.38 86 LEU A N 1
ATOM 642 C CA . LEU A 1 86 ? -10.672 -12.156 -2.803 1 97.38 86 LEU A CA 1
ATOM 643 C C . LEU A 1 86 ? -9.617 -13.258 -2.697 1 97.38 86 LEU A C 1
ATOM 645 O O . LEU A 1 86 ? -8.422 -12.984 -2.826 1 97.38 86 LEU A O 1
ATOM 649 N N . SER A 1 87 ? -10.055 -14.469 -2.473 1 98.25 87 SER A N 1
ATOM 650 C CA . SER A 1 87 ? -9.109 -15.578 -2.447 1 98.25 87 SER A CA 1
ATOM 651 C C . SER A 1 87 ? -8.461 -15.789 -3.812 1 98.25 87 SER A C 1
ATOM 653 O O . SER A 1 87 ? -7.258 -16.047 -3.902 1 98.25 87 SER A O 1
ATOM 655 N N . PHE A 1 88 ? -9.289 -15.688 -4.82 1 98 88 PHE A N 1
ATOM 656 C CA . PHE A 1 88 ? -8.789 -15.812 -6.184 1 98 88 PHE A CA 1
ATOM 657 C C . PHE A 1 88 ? -7.781 -14.719 -6.5 1 98 88 PHE A C 1
ATOM 659 O O . PHE A 1 88 ? -6.73 -14.984 -7.09 1 98 88 PHE A O 1
ATOM 666 N N . LEU A 1 89 ? -8.062 -13.508 -6.125 1 97.06 89 LEU A N 1
ATOM 667 C CA . LEU A 1 89 ? -7.152 -12.383 -6.312 1 97.06 89 LEU A CA 1
ATOM 668 C C . LEU A 1 89 ? -5.84 -12.617 -5.578 1 97.06 89 LEU A C 1
ATOM 670 O O . LEU A 1 89 ? -4.762 -12.398 -6.133 1 97.06 89 LEU A O 1
ATOM 674 N N . TYR A 1 90 ? -5.977 -13.039 -4.348 1 98.19 90 TYR A N 1
ATOM 675 C CA . TYR A 1 90 ? -4.801 -13.305 -3.529 1 98.19 90 TYR A CA 1
ATOM 676 C C . TYR A 1 90 ? -3.916 -14.367 -4.172 1 98.19 90 TYR A C 1
ATOM 678 O O . TYR A 1 90 ? -2.709 -14.172 -4.32 1 98.19 90 TYR A O 1
ATOM 686 N N . LEU A 1 91 ? -4.504 -15.414 -4.527 1 98.31 91 LEU A N 1
ATOM 687 C CA . LEU A 1 91 ? -3.76 -16.484 -5.168 1 98.31 91 LEU A CA 1
ATOM 688 C C . LEU A 1 91 ? -3.082 -16 -6.445 1 98.31 91 LEU A C 1
ATOM 690 O O . LEU A 1 91 ? -1.898 -16.266 -6.664 1 98.31 91 LEU A O 1
ATOM 694 N N . GLY A 1 92 ? -3.85 -15.312 -7.27 1 97.56 92 GLY A N 1
ATOM 695 C CA . GLY A 1 92 ? -3.316 -14.82 -8.531 1 97.56 92 GLY A CA 1
ATOM 696 C C . GLY A 1 92 ? -2.059 -13.992 -8.367 1 97.56 92 GLY A C 1
ATOM 697 O O . GLY A 1 92 ? -1.062 -14.219 -9.055 1 97.56 92 GLY A O 1
ATOM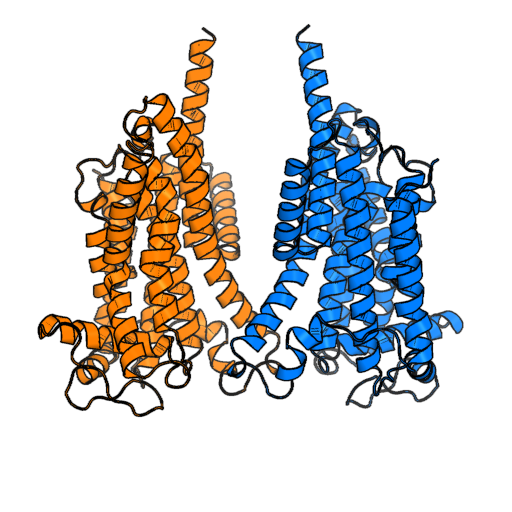 698 N N . GLY A 1 93 ? -2.096 -13.039 -7.422 1 98 93 GLY A N 1
ATOM 699 C CA . GLY A 1 93 ? -0.929 -12.203 -7.195 1 98 93 GLY A CA 1
ATOM 700 C C . GLY A 1 93 ? 0.274 -12.977 -6.691 1 98 93 GLY A C 1
ATOM 701 O O . GLY A 1 93 ? 1.406 -12.711 -7.098 1 98 93 GLY A O 1
ATOM 702 N N . GLN A 1 94 ? 0.035 -13.891 -5.809 1 98.56 94 GLN A N 1
ATOM 703 C CA . GLN A 1 94 ? 1.119 -14.703 -5.266 1 98.56 94 GLN A CA 1
ATOM 704 C C . GLN A 1 94 ? 1.722 -15.602 -6.34 1 98.56 94 GLN A C 1
ATOM 706 O O . GLN A 1 94 ? 2.945 -15.727 -6.445 1 98.56 94 GLN A O 1
ATOM 711 N N . VAL A 1 95 ? 0.881 -16.156 -7.152 1 98.06 95 VAL A N 1
ATOM 712 C CA . VAL A 1 95 ? 1.348 -17.031 -8.219 1 98.06 95 VAL A CA 1
ATOM 713 C C . VAL A 1 95 ? 2.148 -16.234 -9.242 1 98.06 95 VAL A C 1
ATOM 715 O O . VAL A 1 95 ? 3.184 -16.688 -9.727 1 98.06 95 VAL A O 1
ATOM 718 N N . LEU A 1 96 ? 1.697 -15.062 -9.555 1 98.06 96 LEU A N 1
ATOM 719 C CA . LEU A 1 96 ? 2.42 -14.227 -10.508 1 98.06 96 LEU A CA 1
ATOM 720 C C . LEU A 1 96 ? 3.826 -13.914 -10 1 98.06 96 LEU A C 1
ATOM 722 O O . LEU A 1 96 ? 4.793 -13.984 -10.766 1 98.06 96 LEU A O 1
ATOM 726 N N . ALA A 1 97 ? 3.879 -13.539 -8.734 1 98.62 97 ALA A N 1
ATOM 727 C CA . ALA A 1 97 ? 5.188 -13.266 -8.148 1 98.62 97 ALA A CA 1
ATOM 728 C C . ALA A 1 97 ? 6.098 -14.492 -8.25 1 98.62 97 ALA A C 1
ATOM 730 O O . ALA A 1 97 ? 7.246 -14.383 -8.688 1 98.62 97 ALA A O 1
ATOM 731 N N . SER A 1 98 ? 5.613 -15.602 -7.906 1 98.19 98 SER A N 1
ATOM 732 C CA . SER A 1 98 ? 6.367 -16.844 -7.965 1 98.19 98 SER A CA 1
ATOM 733 C C . SER A 1 98 ? 6.754 -17.203 -9.398 1 98.19 98 SER A C 1
ATOM 735 O O . SER A 1 98 ? 7.84 -17.719 -9.641 1 98.19 98 SER A O 1
ATOM 737 N N . TRP A 1 99 ? 5.855 -16.844 -10.297 1 98.25 99 TRP A N 1
ATOM 738 C CA . TRP A 1 99 ? 6.082 -17.219 -11.688 1 98.25 99 TRP A CA 1
ATOM 739 C C . TRP A 1 99 ? 7.223 -16.406 -12.289 1 98.25 99 TRP A C 1
ATOM 741 O O . TRP A 1 99 ? 7.98 -16.906 -13.125 1 98.25 99 TRP A O 1
ATOM 751 N N . VAL A 1 100 ? 7.34 -15.18 -11.883 1 98.75 100 VAL A N 1
ATOM 752 C CA . VAL A 1 100 ? 8.484 -14.375 -12.281 1 98.75 100 VAL A CA 1
ATOM 753 C C . VAL A 1 100 ? 9.781 -15.078 -11.891 1 98.75 100 VAL A C 1
ATOM 755 O O . VAL A 1 100 ? 10.711 -15.18 -12.688 1 98.75 100 VAL A O 1
ATOM 758 N N . LEU A 1 101 ? 9.805 -15.594 -10.711 1 98.75 101 LEU A N 1
ATOM 759 C CA . LEU A 1 101 ? 11 -16.266 -10.203 1 98.75 101 LEU A CA 1
ATOM 760 C C . LEU A 1 101 ? 11.297 -17.531 -11 1 98.75 101 LEU A C 1
ATOM 762 O O . LEU A 1 101 ? 12.453 -17.797 -11.359 1 98.75 101 LEU A O 1
ATOM 766 N N . VAL A 1 102 ? 10.258 -18.281 -11.305 1 98.5 102 VAL A N 1
ATOM 767 C CA . VAL A 1 102 ? 10.406 -19.516 -12.078 1 98.5 102 VAL A CA 1
ATOM 768 C C . VAL A 1 102 ? 10.953 -19.188 -13.461 1 98.5 102 VAL A C 1
ATOM 770 O O . VAL A 1 102 ? 11.859 -19.859 -13.953 1 98.5 102 VAL A O 1
ATOM 773 N N . MET A 1 103 ? 10.414 -18.156 -14.031 1 98.44 103 MET A N 1
ATOM 774 C CA . MET A 1 103 ? 10.867 -17.781 -15.359 1 98.44 103 MET A CA 1
ATOM 775 C C . MET A 1 103 ? 12.328 -17.328 -15.336 1 98.44 103 MET A C 1
ATOM 777 O O . MET A 1 103 ? 13.117 -17.703 -16.203 1 98.44 103 MET A O 1
ATOM 781 N N . ILE A 1 104 ? 12.711 -16.562 -14.312 1 98.62 104 ILE A N 1
ATOM 782 C CA . ILE A 1 104 ? 14.086 -16.094 -14.188 1 98.62 104 ILE A CA 1
ATOM 783 C C . ILE A 1 104 ? 15.031 -17.281 -14.031 1 98.62 104 ILE A C 1
ATOM 785 O O . ILE A 1 104 ? 16.031 -17.375 -14.75 1 98.62 104 ILE A O 1
ATOM 789 N N . GLU A 1 105 ? 14.703 -18.188 -13.18 1 98.44 105 GLU A N 1
ATOM 790 C CA . GLU A 1 105 ? 15.555 -19.359 -12.945 1 98.44 105 GLU A CA 1
ATOM 791 C C . GLU A 1 105 ? 15.656 -20.234 -14.188 1 98.44 105 GLU A C 1
ATOM 793 O O . GLU A 1 105 ? 16.703 -20.828 -14.453 1 98.44 105 GLU A O 1
ATOM 798 N N . GLY A 1 106 ? 14.57 -20.266 -14.945 1 97.62 106 GLY A N 1
ATOM 799 C CA . GLY A 1 106 ? 14.586 -21.047 -16.172 1 97.62 106 GLY A CA 1
ATOM 800 C C . GLY A 1 106 ? 15.523 -20.484 -17.234 1 97.62 106 GLY A C 1
ATOM 801 O O . GLY A 1 106 ? 15.984 -21.203 -18.109 1 97.62 106 GLY A O 1
ATOM 802 N N . LEU A 1 107 ? 15.852 -19.234 -17.109 1 97.62 107 LEU A N 1
ATOM 803 C CA . LEU A 1 107 ? 16.688 -18.562 -18.094 1 97.62 107 LEU A CA 1
ATOM 804 C C . LEU A 1 107 ? 18.156 -18.609 -17.703 1 97.62 107 LEU A C 1
ATOM 806 O O . LEU A 1 107 ? 19.031 -18.297 -18.5 1 97.62 107 LEU A O 1
ATOM 810 N N . ARG A 1 108 ? 18.406 -19.031 -16.484 1 98.12 108 ARG A N 1
ATOM 811 C CA . ARG A 1 108 ? 19.766 -18.984 -15.953 1 98.12 108 ARG A CA 1
ATOM 812 C C . ARG A 1 108 ? 20.688 -19.938 -16.719 1 98.12 108 ARG A C 1
ATOM 814 O O . ARG A 1 108 ? 20.281 -21.062 -17.016 1 98.12 108 ARG A O 1
ATOM 821 N N . ASN A 1 109 ? 21.953 -19.469 -16.938 1 97.19 109 ASN A N 1
ATOM 822 C CA . ASN A 1 109 ? 22.938 -20.281 -17.641 1 97.19 109 ASN A CA 1
ATOM 823 C C . ASN A 1 109 ? 23.203 -21.594 -16.891 1 97.19 109 ASN A C 1
ATOM 825 O O . ASN A 1 109 ? 23.453 -22.625 -17.5 1 97.19 109 ASN A O 1
ATOM 829 N N . GLY A 1 110 ? 23.078 -21.516 -15.625 1 97.44 110 GLY A N 1
ATOM 830 C CA . GLY A 1 110 ? 23.328 -22.703 -14.805 1 97.44 110 GLY A CA 1
ATOM 831 C C . GLY A 1 110 ? 22.266 -23.781 -14.992 1 97.44 110 GLY A C 1
ATOM 832 O O . GLY A 1 110 ? 22.469 -24.922 -14.57 1 97.44 110 GLY A O 1
ATOM 833 N N . ASN A 1 111 ? 21.188 -23.438 -15.57 1 97.56 111 ASN A N 1
ATOM 834 C CA . ASN A 1 111 ? 20.094 -24.391 -15.75 1 97.56 111 ASN A CA 1
ATOM 835 C C . ASN A 1 111 ? 19.906 -24.75 -17.219 1 97.56 111 ASN A C 1
ATOM 837 O O . ASN A 1 111 ? 18.984 -25.484 -17.578 1 97.56 111 ASN A O 1
ATOM 841 N N . ARG A 1 112 ? 20.859 -24.312 -18.031 1 94.81 112 ARG A N 1
ATOM 842 C CA . ARG A 1 112 ? 20.797 -24.625 -19.453 1 94.81 112 ARG A CA 1
ATOM 843 C C . ARG A 1 112 ? 20.828 -26.125 -19.688 1 94.81 112 ARG A C 1
ATOM 845 O O . ARG A 1 112 ? 21.609 -26.844 -19.062 1 94.81 112 ARG A O 1
ATOM 852 N N . GLY A 1 113 ? 19.906 -26.531 -20.531 1 93.25 113 GLY A N 1
ATOM 853 C CA . GLY A 1 113 ? 19.906 -27.938 -20.891 1 93.25 113 GLY A CA 1
ATOM 854 C C . GLY A 1 113 ? 19.016 -28.781 -19.984 1 93.25 113 GLY A C 1
ATOM 855 O O . GLY A 1 113 ? 18.766 -29.953 -20.281 1 93.25 113 GLY A O 1
ATOM 856 N N . LYS A 1 114 ? 18.562 -28.297 -18.969 1 95.44 114 LYS A N 1
ATOM 857 C CA . LYS A 1 114 ? 17.656 -29 -18.078 1 95.44 114 LYS A CA 1
ATOM 858 C C . LYS A 1 114 ? 16.188 -28.719 -18.438 1 95.44 114 LYS A C 1
ATOM 860 O O . LYS A 1 114 ? 15.602 -27.766 -17.922 1 95.44 114 LYS A O 1
ATOM 865 N N . PHE A 1 115 ? 15.648 -29.5 -19.109 1 94.25 115 PHE A N 1
ATOM 866 C CA . PHE A 1 115 ? 14.352 -29.312 -19.75 1 94.25 115 PHE A CA 1
ATOM 867 C C . PHE A 1 115 ? 13.281 -28.953 -18.734 1 94.25 115 PHE A C 1
ATOM 869 O O . PHE A 1 115 ? 12.523 -28 -18.922 1 94.25 115 PHE A O 1
ATOM 876 N N . VAL A 1 116 ? 13.211 -29.656 -17.609 1 91.88 116 VAL A N 1
ATOM 877 C CA . VAL A 1 116 ? 12.164 -29.484 -16.609 1 91.88 116 VAL A CA 1
ATOM 878 C C . VAL A 1 116 ? 12.25 -28.078 -16.031 1 91.88 116 VAL A C 1
ATOM 880 O O . VAL A 1 116 ? 11.227 -27.453 -15.727 1 91.88 116 VAL A O 1
ATOM 883 N N . LEU A 1 117 ? 13.484 -27.547 -15.914 1 95.94 117 LEU A N 1
ATOM 884 C CA . LEU A 1 117 ? 13.664 -26.234 -15.305 1 95.94 117 LEU A CA 1
ATOM 885 C C . LEU A 1 117 ? 13.422 -25.125 -16.328 1 95.94 117 LEU A C 1
ATOM 887 O O . LEU A 1 117 ? 13.008 -24.016 -15.961 1 95.94 117 LEU A O 1
ATOM 891 N N . THR A 1 118 ? 13.578 -25.484 -17.609 1 95.44 118 THR A N 1
ATOM 892 C CA . THR A 1 118 ? 13.555 -24.422 -18.625 1 95.44 118 THR A CA 1
ATOM 893 C C . THR A 1 118 ? 12.203 -24.406 -19.344 1 95.44 118 THR A C 1
ATOM 895 O O . THR A 1 118 ? 11.836 -23.391 -19.938 1 95.44 118 THR A O 1
ATOM 898 N N . ALA A 1 119 ? 11.469 -25.484 -19.297 1 95.69 119 ALA A N 1
ATOM 899 C CA . ALA A 1 119 ? 10.172 -25.562 -19.969 1 95.69 119 ALA A CA 1
ATOM 900 C C . ALA A 1 119 ? 9.07 -24.953 -19.109 1 95.69 119 ALA A C 1
ATOM 902 O O . ALA A 1 119 ? 8.102 -25.641 -18.766 1 95.69 119 ALA A O 1
ATOM 903 N N . THR A 1 120 ? 9.164 -23.703 -18.875 1 95 120 THR A N 1
ATOM 904 C CA . THR A 1 120 ? 8.273 -23.031 -17.938 1 95 120 THR A CA 1
ATOM 905 C C . THR A 1 120 ? 6.832 -23.047 -18.438 1 95 120 THR A C 1
ATOM 907 O O . THR A 1 120 ? 5.895 -23.141 -17.641 1 95 120 THR A O 1
ATOM 910 N N . THR A 1 121 ? 6.602 -23.031 -19.766 1 96.25 121 THR A N 1
ATOM 911 C CA . THR A 1 121 ? 5.262 -23.078 -20.344 1 96.25 121 THR A CA 1
ATOM 912 C C . THR A 1 121 ? 4.582 -24.406 -20 1 96.25 121 THR A C 1
ATOM 914 O O . THR A 1 121 ? 3.432 -24.422 -19.562 1 96.25 121 THR A O 1
ATOM 917 N N . LEU A 1 122 ? 5.328 -25.453 -20.219 1 95.25 122 LEU A N 1
ATOM 918 C CA . LEU A 1 122 ? 4.777 -26.766 -19.922 1 95.25 122 LEU A CA 1
ATOM 919 C C . LEU A 1 122 ? 4.457 -26.906 -18.438 1 95.25 122 LEU A C 1
ATOM 921 O O . LEU A 1 122 ? 3.422 -27.453 -18.062 1 95.25 122 LEU A O 1
ATOM 925 N N . PHE A 1 123 ? 5.359 -26.453 -17.641 1 95.69 123 PHE A N 1
ATOM 926 C CA . PHE A 1 123 ? 5.133 -26.453 -16.203 1 95.69 123 PHE A CA 1
ATOM 927 C C . PHE A 1 123 ? 3.883 -25.641 -15.859 1 95.69 123 PHE A C 1
ATOM 929 O O . PHE A 1 123 ? 3.09 -26.062 -15.016 1 95.69 123 PHE A O 1
ATOM 936 N N . GLY A 1 124 ? 3.695 -24.516 -16.484 1 96.88 124 GLY A N 1
ATOM 937 C CA . GLY A 1 124 ? 2.521 -23.688 -16.266 1 96.88 124 GLY A CA 1
ATOM 938 C C . GLY A 1 124 ? 1.224 -24.375 -16.641 1 96.88 124 GLY A C 1
ATOM 939 O O . GLY A 1 124 ? 0.202 -24.203 -15.977 1 96.88 124 GLY A O 1
ATOM 940 N N . ILE A 1 125 ? 1.249 -25.141 -17.672 1 95.44 125 ILE A N 1
ATOM 941 C CA . ILE A 1 125 ? 0.081 -25.938 -18.047 1 95.44 125 ILE A CA 1
ATOM 942 C C . ILE A 1 125 ? -0.272 -26.906 -16.922 1 95.44 125 ILE A C 1
ATOM 944 O O . ILE A 1 125 ? -1.444 -27.062 -16.578 1 95.44 125 ILE A O 1
ATOM 948 N N . GLY A 1 126 ? 0.745 -27.562 -16.375 1 95.56 126 GLY A N 1
ATOM 949 C CA . GLY A 1 126 ? 0.516 -28.422 -15.234 1 95.56 126 GLY A CA 1
ATOM 950 C C . GLY A 1 126 ? -0.123 -27.703 -14.062 1 95.56 126 GLY A C 1
ATOM 951 O O . GLY A 1 126 ? -1.049 -28.219 -13.438 1 95.56 126 GLY A O 1
ATOM 952 N N . VAL A 1 127 ? 0.354 -26.484 -13.805 1 96.94 127 VAL A N 1
ATOM 953 C CA . VAL A 1 127 ? -0.182 -25.688 -12.711 1 96.94 127 VAL A CA 1
ATOM 954 C C . VAL A 1 127 ? -1.646 -25.344 -12.984 1 96.94 127 VAL A C 1
ATOM 956 O O . VAL A 1 127 ? -2.484 -25.406 -12.086 1 96.94 127 VAL A O 1
ATOM 959 N N . ALA A 1 128 ? -1.945 -25.047 -14.242 1 94.06 128 ALA A N 1
ATOM 960 C CA . ALA A 1 128 ? -3.303 -24.656 -14.609 1 94.06 128 ALA A CA 1
ATOM 961 C C . ALA A 1 128 ? -4.273 -25.828 -14.469 1 94.06 128 ALA A C 1
ATOM 963 O O . ALA A 1 128 ? -5.422 -25.641 -14.07 1 94.06 128 ALA A O 1
ATOM 964 N N . ILE A 1 129 ? -3.82 -26.969 -14.703 1 92.19 129 ILE A N 1
ATOM 965 C CA . ILE A 1 129 ? -4.703 -28.125 -14.758 1 92.19 129 ILE A CA 1
ATOM 966 C C . ILE A 1 129 ? -4.781 -28.781 -13.383 1 92.19 129 ILE A C 1
ATOM 968 O O . ILE A 1 129 ? -5.867 -29.125 -12.914 1 92.19 129 ILE A O 1
ATOM 972 N N . VAL A 1 130 ? -3.645 -28.891 -12.75 1 96.25 130 VAL A N 1
ATOM 973 C CA . VAL A 1 130 ? -3.598 -29.719 -11.555 1 96.25 130 VAL A CA 1
ATOM 974 C C . VAL A 1 130 ? -3.693 -28.828 -10.312 1 96.25 130 VAL A C 1
ATOM 976 O O . VAL A 1 130 ? -4.25 -29.25 -9.289 1 96.25 130 VAL A O 1
ATOM 979 N N . GLY A 1 131 ? -3.148 -27.641 -10.375 1 97.81 131 GLY A N 1
ATOM 980 C CA . GLY A 1 131 ? -3.117 -26.734 -9.234 1 97.81 131 GLY A CA 1
ATOM 981 C C . GLY A 1 131 ? -1.715 -26.297 -8.859 1 97.81 131 GLY A C 1
ATOM 982 O O . GLY A 1 131 ? -0.768 -27.078 -8.953 1 97.81 131 GLY A O 1
ATOM 983 N N . TYR A 1 132 ? -1.607 -25.078 -8.461 1 98.5 132 TYR A N 1
ATOM 984 C CA . TYR A 1 132 ? -0.33 -24.5 -8.062 1 98.5 132 TYR A CA 1
ATOM 985 C C . TYR A 1 132 ? 0.28 -25.25 -6.895 1 98.5 132 TYR A C 1
ATOM 987 O O . TYR A 1 132 ? 1.468 -25.578 -6.91 1 98.5 132 TYR A O 1
ATOM 995 N N . ALA A 1 133 ? -0.488 -25.641 -5.914 1 98.81 133 ALA A N 1
ATOM 996 C CA . ALA A 1 133 ? -0.035 -26.297 -4.691 1 98.81 133 ALA A CA 1
ATOM 997 C C . ALA A 1 133 ? 0.483 -27.703 -4.984 1 98.81 133 ALA A C 1
ATOM 999 O O . ALA A 1 133 ? 1.239 -28.266 -4.195 1 98.81 133 ALA A O 1
ATOM 1000 N N . CYS A 1 134 ? 0.065 -28.25 -6.066 1 98.62 134 CYS A N 1
ATOM 1001 C CA . CYS A 1 134 ? 0.496 -29.594 -6.43 1 98.62 134 CYS A CA 1
ATOM 1002 C C . CYS A 1 134 ? 1.809 -29.547 -7.203 1 98.62 134 CYS A C 1
ATOM 1004 O O . CYS A 1 134 ? 2.75 -30.281 -6.871 1 98.62 134 CYS A O 1
ATOM 1006 N N . VAL A 1 135 ? 1.883 -28.688 -8.125 1 98.38 135 VAL A N 1
ATOM 1007 C CA . VAL A 1 135 ? 2.91 -28.75 -9.156 1 98.38 135 VAL A CA 1
ATOM 1008 C C . VAL A 1 135 ? 4.113 -27.906 -8.758 1 98.38 135 VAL A C 1
ATOM 1010 O O . VAL A 1 135 ? 5.262 -28.328 -8.922 1 98.38 135 VAL A O 1
ATOM 1013 N N . ALA A 1 136 ? 3.871 -26.734 -8.211 1 98.38 136 ALA A N 1
ATOM 1014 C CA . ALA A 1 136 ? 4.953 -25.797 -7.93 1 98.38 136 ALA A CA 1
ATOM 1015 C C . ALA A 1 136 ? 5.953 -26.391 -6.949 1 98.38 136 ALA A C 1
ATOM 1017 O O . ALA A 1 136 ? 7.164 -26.344 -7.18 1 98.38 136 ALA A O 1
ATOM 1018 N N . PRO A 1 137 ? 5.504 -27.047 -5.867 1 98.69 137 PRO A N 1
ATOM 1019 C CA . PRO A 1 137 ? 6.48 -27.625 -4.949 1 98.69 137 PRO A CA 1
ATOM 1020 C C . PRO A 1 137 ? 7.355 -28.688 -5.613 1 98.69 137 PRO A C 1
ATOM 1022 O O . PRO A 1 137 ? 8.523 -28.844 -5.254 1 98.69 137 PRO A O 1
ATOM 1025 N N . LEU A 1 138 ? 6.809 -29.359 -6.566 1 98.06 138 LEU A N 1
ATOM 1026 C CA . LEU A 1 138 ? 7.598 -30.359 -7.289 1 98.06 138 LEU A CA 1
ATOM 1027 C C . LEU A 1 138 ? 8.68 -29.688 -8.125 1 98.06 138 LEU A C 1
ATOM 1029 O O . LEU A 1 138 ? 9.82 -30.156 -8.164 1 98.06 138 LEU A O 1
ATOM 1033 N N . TRP A 1 139 ? 8.289 -28.688 -8.789 1 98.12 139 TRP A N 1
ATOM 1034 C CA . TRP A 1 139 ? 9.281 -27.953 -9.562 1 98.12 139 TRP A CA 1
ATOM 1035 C C . TRP A 1 139 ? 10.367 -27.391 -8.664 1 98.12 139 TRP A C 1
ATOM 1037 O O . TRP A 1 139 ? 11.555 -27.469 -8.984 1 98.12 139 TRP A O 1
ATOM 1047 N N . PHE A 1 140 ? 9.969 -26.828 -7.527 1 98.56 140 PHE A N 1
ATOM 1048 C CA . PHE A 1 140 ? 10.922 -26.266 -6.57 1 98.56 140 PHE A CA 1
ATOM 1049 C C . PHE A 1 140 ? 11.859 -27.344 -6.051 1 98.56 140 PHE A C 1
ATOM 1051 O O . PHE A 1 140 ? 13.07 -27.125 -5.953 1 98.56 140 PHE A O 1
ATOM 1058 N N . ALA A 1 141 ? 11.328 -28.5 -5.727 1 98 141 ALA A N 1
ATOM 1059 C CA . ALA A 1 141 ? 12.156 -29.609 -5.254 1 98 141 ALA A CA 1
ATOM 1060 C C . ALA A 1 141 ? 13.133 -30.047 -6.332 1 98 141 ALA A C 1
ATOM 1062 O O . ALA A 1 141 ? 14.32 -30.266 -6.055 1 98 141 ALA A O 1
ATOM 1063 N N . TYR A 1 142 ? 12.625 -30.156 -7.527 1 97.38 142 TYR A N 1
ATOM 1064 C CA . TYR A 1 142 ? 13.477 -30.562 -8.633 1 97.38 142 TYR A CA 1
ATOM 1065 C C . TYR A 1 142 ? 14.586 -29.547 -8.883 1 97.38 142 TYR A C 1
ATOM 1067 O O . TYR A 1 142 ? 15.727 -29.922 -9.164 1 97.38 142 TYR A O 1
ATOM 1075 N N . HIS A 1 143 ? 14.25 -28.312 -8.828 1 98.06 143 HIS A N 1
ATOM 1076 C CA . HIS A 1 143 ? 15.234 -27.25 -8.977 1 98.06 143 HIS A CA 1
ATOM 1077 C C . HIS A 1 143 ? 16.344 -27.359 -7.93 1 98.06 143 HIS A C 1
ATOM 1079 O O . HIS A 1 143 ? 17.531 -27.312 -8.266 1 98.06 143 HIS A O 1
ATOM 1085 N N . LEU A 1 144 ? 15.938 -27.562 -6.691 1 97.69 144 LEU A N 1
ATOM 1086 C CA . LEU A 1 144 ? 16.922 -27.688 -5.621 1 97.69 144 LEU A CA 1
ATOM 1087 C C . LEU A 1 144 ? 17.781 -28.922 -5.836 1 97.69 144 LEU A C 1
ATOM 1089 O O . LEU A 1 144 ? 18.953 -28.938 -5.445 1 97.69 144 LEU A O 1
ATOM 1093 N N . TRP A 1 145 ? 17.281 -29.844 -6.523 1 95.88 145 TRP A N 1
ATOM 1094 C CA . TRP A 1 145 ? 17.969 -31.109 -6.703 1 95.88 145 TRP A CA 1
ATOM 1095 C C . TRP A 1 145 ? 18.969 -31.031 -7.855 1 95.88 145 TRP A C 1
ATOM 1097 O O . TRP A 1 145 ? 20.031 -31.672 -7.816 1 95.88 145 TRP A O 1
ATOM 1107 N N . THR A 1 146 ? 18.656 -30.234 -8.844 1 96.12 146 THR A N 1
ATOM 1108 C CA . THR A 1 146 ? 19.391 -30.438 -10.086 1 96.12 146 THR A CA 1
ATOM 1109 C C . THR A 1 146 ? 20.109 -29.141 -10.5 1 96.12 146 THR A C 1
ATOM 1111 O O . THR A 1 146 ? 21.031 -29.172 -11.305 1 96.12 146 THR A O 1
ATOM 1114 N N . SER A 1 147 ? 19.688 -28.047 -10.031 1 97.12 147 SER A N 1
ATOM 1115 C CA . SER A 1 147 ? 20.219 -26.781 -10.516 1 97.12 147 SER A CA 1
ATOM 1116 C C . SER A 1 147 ? 21.625 -26.531 -9.961 1 97.12 147 SER A C 1
ATOM 1118 O O . SER A 1 147 ? 21.875 -26.734 -8.773 1 97.12 147 SER A O 1
ATOM 1120 N N . SER A 1 148 ? 22.484 -26.031 -10.773 1 95.88 148 SER A N 1
ATOM 1121 C CA . SER A 1 148 ? 23.844 -25.688 -10.367 1 95.88 148 SER A CA 1
ATOM 1122 C C . SER A 1 148 ? 23.875 -24.328 -9.68 1 95.88 148 SER A C 1
ATOM 1124 O O . SER A 1 148 ? 24.922 -23.906 -9.18 1 95.88 148 SER A O 1
ATOM 1126 N N . THR A 1 149 ? 22.703 -23.703 -9.586 1 96.56 149 THR A N 1
ATOM 1127 C CA . THR A 1 149 ? 22.656 -22.359 -9.031 1 96.56 149 THR A CA 1
ATOM 1128 C C . THR A 1 149 ? 22.281 -22.391 -7.551 1 96.56 149 THR A C 1
ATOM 1130 O O . THR A 1 149 ? 22.172 -21.344 -6.906 1 96.56 149 THR A O 1
ATOM 1133 N N . VAL A 1 150 ? 22.094 -23.562 -6.969 1 96 150 VAL A N 1
ATOM 1134 C CA . VAL A 1 150 ? 21.5 -23.703 -5.641 1 96 150 VAL A CA 1
ATOM 1135 C C . VAL A 1 150 ? 22.594 -23.547 -4.574 1 96 150 VAL A C 1
ATOM 1137 O O . VAL A 1 150 ? 22.406 -22.797 -3.604 1 96 150 VAL A O 1
ATOM 1140 N N . SER A 1 151 ? 23.719 -24.188 -4.762 1 92.5 151 SER A N 1
ATOM 1141 C CA . SER A 1 151 ? 24.766 -24.219 -3.74 1 92.5 151 SER A CA 1
ATOM 1142 C C . SER A 1 151 ? 25.984 -23.422 -4.18 1 92.5 151 SER A C 1
ATOM 1144 O O . SER A 1 151 ? 26.688 -23.828 -5.113 1 92.5 151 SER A O 1
ATOM 1146 N N . ASN A 1 152 ? 26.297 -22.359 -3.469 1 91.94 152 ASN A N 1
ATOM 1147 C CA . ASN A 1 152 ? 27.453 -21.5 -3.723 1 91.94 152 ASN A CA 1
ATOM 1148 C C . ASN A 1 152 ? 27.578 -21.172 -5.203 1 91.94 152 ASN A C 1
ATOM 1150 O O . ASN A 1 152 ? 28.625 -21.406 -5.809 1 91.94 152 ASN A O 1
ATOM 1154 N N . PRO A 1 153 ? 26.531 -20.562 -5.656 1 94.94 153 PRO A N 1
ATOM 1155 C CA . PRO A 1 153 ? 26.531 -20.266 -7.094 1 94.94 153 PRO A CA 1
ATOM 1156 C C . PRO A 1 153 ? 27.578 -19.219 -7.477 1 94.94 153 PRO A C 1
ATOM 1158 O O . PRO A 1 153 ? 27.844 -18.297 -6.699 1 94.94 153 PRO A O 1
ATOM 1161 N N . LYS A 1 154 ? 28.078 -19.453 -8.688 1 95.12 154 LYS A N 1
ATOM 1162 C CA . LYS A 1 154 ? 28.969 -18.453 -9.289 1 95.12 154 LYS A CA 1
ATOM 1163 C C . LYS A 1 154 ? 28.188 -17.516 -10.195 1 95.12 154 LYS A C 1
ATOM 1165 O O . LYS A 1 154 ? 27.094 -17.844 -10.656 1 95.12 154 LYS A O 1
ATOM 1170 N N . ASP A 1 155 ? 28.734 -16.391 -10.453 1 95.25 155 ASP A N 1
ATOM 1171 C CA . ASP A 1 155 ? 28 -15.367 -11.195 1 95.25 155 ASP A CA 1
ATOM 1172 C C . ASP A 1 155 ? 27.703 -15.836 -12.617 1 95.25 155 ASP A C 1
ATOM 1174 O O . ASP A 1 155 ? 26.609 -15.562 -13.141 1 95.25 155 ASP A O 1
ATOM 1178 N N . TYR A 1 156 ? 28.656 -16.625 -13.258 1 94.44 156 TYR A N 1
ATOM 1179 C CA . TYR A 1 156 ? 28.453 -17.031 -14.641 1 94.44 156 TYR A CA 1
ATOM 1180 C C . TYR A 1 156 ? 27.281 -18.016 -14.75 1 94.44 156 TYR A C 1
ATOM 1182 O O . TYR A 1 156 ? 26.734 -18.203 -15.828 1 94.44 156 TYR A O 1
ATOM 1190 N N . GLN A 1 157 ? 26.906 -18.641 -13.664 1 96.69 157 GLN A N 1
ATOM 1191 C CA . GLN A 1 157 ? 25.766 -19.531 -13.648 1 96.69 157 GLN A CA 1
ATOM 1192 C C . GLN A 1 157 ? 24.453 -18.75 -13.547 1 96.69 157 GLN A C 1
ATOM 1194 O O . GLN A 1 157 ? 23.406 -19.234 -13.961 1 96.69 157 GLN A O 1
ATOM 1199 N N . LEU A 1 158 ? 24.516 -17.516 -12.977 1 96.88 158 LEU A N 1
ATOM 1200 C CA . LEU A 1 158 ? 23.328 -16.75 -12.664 1 96.88 158 LEU A CA 1
ATOM 1201 C C . LEU A 1 158 ? 23 -15.773 -13.789 1 96.88 158 LEU A C 1
ATOM 1203 O O . LEU A 1 158 ? 21.828 -15.414 -13.984 1 96.88 158 LEU A O 1
ATOM 1207 N N . TYR A 1 159 ? 24 -15.242 -14.477 1 95.81 159 TYR A N 1
ATOM 1208 C CA . TYR A 1 159 ? 23.609 -14.344 -15.562 1 95.81 159 TYR A CA 1
ATOM 1209 C C . TYR A 1 159 ? 23.156 -15.125 -16.781 1 95.81 159 TYR A C 1
ATOM 1211 O O . TYR A 1 159 ? 23.312 -16.344 -16.844 1 95.81 159 TYR A O 1
ATOM 1219 N N . VAL A 1 160 ? 22.391 -14.531 -17.641 1 96.31 160 VAL A N 1
ATOM 1220 C CA . VAL A 1 160 ? 21.672 -15.188 -18.734 1 96.31 160 VAL A CA 1
ATOM 1221 C C . VAL A 1 160 ? 22.297 -14.789 -20.062 1 96.31 160 VAL A C 1
ATOM 1223 O O . VAL A 1 160 ? 22.875 -13.703 -20.188 1 96.31 160 VAL A O 1
ATOM 1226 N N . ASP A 1 161 ? 22.219 -15.656 -21 1 93.38 161 ASP A N 1
ATOM 1227 C CA . ASP A 1 161 ? 22.859 -15.453 -22.297 1 93.38 161 ASP A CA 1
ATOM 1228 C C . ASP A 1 161 ? 22.203 -14.297 -23.047 1 93.38 161 ASP A C 1
ATOM 1230 O O . ASP A 1 161 ? 22.891 -13.516 -23.719 1 93.38 161 ASP A O 1
ATOM 1234 N N . ALA A 1 162 ? 20.922 -14.234 -22.984 1 94.19 162 ALA A N 1
ATOM 1235 C CA . ALA A 1 162 ? 20.188 -13.133 -23.594 1 94.19 162 ALA A CA 1
ATOM 1236 C C . ALA A 1 162 ? 19.406 -12.352 -22.531 1 94.19 162 ALA A C 1
ATOM 1238 O O . ALA A 1 162 ? 18.203 -12.539 -22.359 1 94.19 162 ALA A O 1
ATOM 1239 N N . PRO A 1 163 ? 20.047 -11.375 -21.938 1 96.5 163 PRO A N 1
ATOM 1240 C CA . PRO A 1 163 ? 19.469 -10.664 -20.797 1 96.5 163 PRO A CA 1
ATOM 1241 C C . PRO A 1 163 ? 18.141 -9.977 -21.141 1 96.5 163 PRO A C 1
ATOM 1243 O O . PRO A 1 163 ? 17.312 -9.758 -20.25 1 96.5 163 PRO A O 1
ATOM 1246 N N . VAL A 1 164 ? 17.906 -9.672 -22.375 1 95.62 164 VAL A N 1
ATOM 1247 C CA . VAL A 1 164 ? 16.688 -8.984 -22.781 1 95.62 164 VAL A CA 1
ATOM 1248 C C . VAL A 1 164 ? 15.477 -9.836 -22.422 1 95.62 164 VAL A C 1
ATOM 1250 O O . VAL A 1 164 ? 14.391 -9.305 -22.172 1 95.62 164 VAL A O 1
ATOM 1253 N N . LYS A 1 165 ? 15.617 -11.156 -22.391 1 97.12 165 LYS A N 1
ATOM 1254 C CA . LYS A 1 165 ? 14.523 -12.047 -22.016 1 97.12 165 LYS A CA 1
ATOM 1255 C C . LYS A 1 165 ? 14.039 -11.766 -20.594 1 97.12 165 LYS A C 1
ATOM 1257 O O . LYS A 1 165 ? 12.844 -11.867 -20.312 1 97.12 165 LYS A O 1
ATOM 1262 N N . ILE A 1 166 ? 14.953 -11.375 -19.688 1 98.19 166 ILE A N 1
ATOM 1263 C CA . ILE A 1 166 ? 14.586 -11.016 -18.328 1 98.19 166 ILE A CA 1
ATOM 1264 C C . ILE A 1 166 ? 13.797 -9.711 -18.328 1 98.19 166 ILE A C 1
ATOM 1266 O O . ILE A 1 166 ? 12.781 -9.594 -17.656 1 98.19 166 ILE A O 1
ATOM 1270 N N . ALA A 1 167 ? 14.258 -8.805 -19.156 1 96.88 167 ALA A N 1
ATOM 1271 C CA . ALA A 1 167 ? 13.609 -7.496 -19.25 1 96.88 167 ALA A CA 1
ATOM 1272 C C . ALA A 1 167 ? 12.164 -7.633 -19.734 1 96.88 167 ALA A C 1
ATOM 1274 O O . ALA A 1 167 ? 11.312 -6.812 -19.391 1 96.88 167 ALA A O 1
ATOM 1275 N N . LEU A 1 168 ? 11.914 -8.648 -20.469 1 98 168 LEU A N 1
ATOM 1276 C CA . LEU A 1 168 ? 10.625 -8.805 -21.125 1 98 168 LEU A CA 1
ATOM 1277 C C . LEU A 1 168 ? 9.656 -9.602 -20.266 1 98 168 LEU A C 1
ATOM 1279 O O . LEU A 1 168 ? 8.461 -9.68 -20.562 1 98 168 LEU A O 1
ATOM 1283 N N . ILE A 1 169 ? 10.055 -10.148 -19.141 1 98.56 169 ILE A N 1
ATOM 1284 C CA . ILE A 1 169 ? 9.234 -11.016 -18.312 1 98.56 169 ILE A CA 1
ATOM 1285 C C . ILE A 1 169 ? 8 -10.25 -17.828 1 98.56 169 ILE A C 1
ATOM 1287 O O . ILE A 1 169 ? 6.871 -10.719 -17.984 1 98.56 169 ILE A O 1
ATOM 1291 N N . PRO A 1 170 ? 8.164 -9.016 -17.297 1 98.25 170 PRO A N 1
ATOM 1292 C CA . PRO A 1 170 ? 6.98 -8.312 -16.781 1 98.25 170 PRO A CA 1
ATOM 1293 C C . PRO A 1 170 ? 5.934 -8.07 -17.875 1 98.25 170 PRO A C 1
ATOM 1295 O O . PRO A 1 170 ? 4.746 -8.32 -17.656 1 98.25 170 PRO A O 1
ATOM 1298 N N . ILE A 1 171 ? 6.367 -7.691 -19.062 1 97.94 171 ILE A N 1
ATOM 1299 C CA . ILE A 1 171 ? 5.422 -7.387 -20.125 1 97.94 171 ILE A CA 1
ATOM 1300 C C . ILE A 1 171 ? 4.793 -8.68 -20.641 1 97.94 171 ILE A C 1
ATOM 1302 O O . ILE A 1 171 ? 3.613 -8.703 -21.016 1 97.94 171 ILE A O 1
ATOM 1306 N N . SER A 1 172 ? 5.551 -9.719 -20.703 1 98.69 172 SER A N 1
ATOM 1307 C CA . SER A 1 172 ? 5.02 -11.008 -21.141 1 98.69 172 SER A CA 1
ATOM 1308 C C . SER A 1 172 ? 3.924 -11.492 -20.188 1 98.69 172 SER A C 1
ATOM 1310 O O . SER A 1 172 ? 2.904 -12.023 -20.641 1 98.69 172 SER A O 1
ATOM 1312 N N . ILE A 1 173 ? 4.121 -11.305 -18.938 1 98.5 173 ILE A N 1
ATOM 1313 C CA . ILE A 1 173 ? 3.143 -11.734 -17.953 1 98.5 173 ILE A CA 1
ATOM 1314 C C . ILE A 1 173 ? 1.916 -10.82 -18 1 98.5 173 ILE A C 1
ATOM 1316 O O . ILE A 1 173 ? 0.78 -11.297 -17.938 1 98.5 173 ILE A O 1
ATOM 1320 N N . LEU A 1 174 ? 2.1 -9.531 -18.172 1 97.62 174 LEU A N 1
ATOM 1321 C CA . LEU A 1 174 ? 0.98 -8.594 -18.234 1 97.62 174 LEU A CA 1
ATOM 1322 C C . LEU A 1 174 ? 0.114 -8.883 -19.469 1 97.62 174 LEU A C 1
ATOM 1324 O O . LEU A 1 174 ? -1.115 -8.852 -19.375 1 97.62 174 LEU A O 1
ATOM 1328 N N . VAL A 1 175 ? 0.75 -9.25 -20.516 1 97.94 175 VAL A N 1
ATOM 1329 C CA . VAL A 1 175 ? 0.016 -9.508 -21.75 1 97.94 175 VAL A CA 1
ATOM 1330 C C . VAL A 1 175 ? -0.565 -10.922 -21.719 1 97.94 175 VAL A C 1
ATOM 1332 O O . VAL A 1 175 ? -1.741 -11.117 -22.031 1 97.94 175 VAL A O 1
ATOM 1335 N N . GLY A 1 176 ? 0.261 -11.859 -21.344 1 98.06 176 GLY A N 1
ATOM 1336 C CA . GLY A 1 176 ? -0.137 -13.258 -21.422 1 98.06 176 GLY A CA 1
ATOM 1337 C C . GLY A 1 176 ? -1.08 -13.672 -20.297 1 98.06 176 GLY A C 1
ATOM 1338 O O . GLY A 1 176 ? -1.904 -14.57 -20.484 1 98.06 176 GLY A O 1
ATOM 1339 N N . PHE A 1 177 ? -1.015 -13.094 -19.188 1 97.75 177 PHE A N 1
ATOM 1340 C CA . PHE A 1 177 ? -1.858 -13.414 -18.047 1 97.75 177 PHE A CA 1
ATOM 1341 C C . PHE A 1 177 ? -2.785 -12.25 -17.719 1 97.75 177 PHE A C 1
ATOM 1343 O O . PHE A 1 177 ? -3.99 -12.438 -17.531 1 97.75 177 PHE A O 1
ATOM 1350 N N . GLY A 1 178 ? -2.238 -11.078 -17.672 1 97.38 178 GLY A N 1
ATOM 1351 C CA . GLY A 1 178 ? -2.975 -9.906 -17.219 1 97.38 178 GLY A CA 1
ATOM 1352 C C . GLY A 1 178 ? -4.141 -9.562 -18.125 1 97.38 178 GLY A C 1
ATOM 1353 O O . GLY A 1 178 ? -5.273 -9.406 -17.656 1 97.38 178 GLY A O 1
ATOM 1354 N N . LEU A 1 179 ? -3.91 -9.445 -19.359 1 97.12 179 LEU A N 1
ATOM 1355 C CA . LEU A 1 179 ? -4.93 -9.016 -20.312 1 97.12 179 LEU A CA 1
ATOM 1356 C C . LEU A 1 179 ? -6.094 -10 -20.344 1 97.12 179 LEU A C 1
ATOM 1358 O O . LEU A 1 179 ? -7.246 -9.609 -20.141 1 97.12 179 LEU A O 1
ATOM 1362 N N . PRO A 1 180 ? -5.848 -11.266 -20.469 1 97.81 180 PRO A N 1
ATOM 1363 C CA . PRO A 1 180 ? -6.984 -12.188 -20.438 1 97.81 180 PRO A CA 1
ATOM 1364 C C . PRO A 1 180 ? -7.711 -12.172 -19.094 1 97.81 180 PRO A C 1
ATOM 1366 O O . PRO A 1 180 ? -8.922 -12.391 -19.031 1 97.81 180 PRO A O 1
ATOM 1369 N N . SER A 1 181 ? -7.008 -11.945 -18.031 1 97.62 181 SER A N 1
ATOM 1370 C CA . SER A 1 181 ? -7.617 -11.891 -16.703 1 97.62 181 SER A CA 1
ATOM 1371 C C . SER A 1 181 ? -8.57 -10.703 -16.594 1 97.62 181 SER A C 1
ATOM 1373 O O . SER A 1 181 ? -9.641 -10.82 -15.992 1 97.62 181 SER A O 1
ATOM 1375 N N . ILE A 1 182 ? -8.18 -9.562 -17.141 1 95.56 182 ILE A N 1
ATOM 1376 C CA . ILE A 1 182 ? -9.047 -8.391 -17.141 1 95.56 182 ILE A CA 1
ATOM 1377 C C . ILE A 1 182 ? -10.297 -8.68 -17.984 1 95.56 182 ILE A C 1
ATOM 1379 O O . ILE A 1 182 ? -11.414 -8.367 -17.562 1 95.56 182 ILE A O 1
ATOM 1383 N N . LEU A 1 183 ? -10.148 -9.305 -19.047 1 97.06 183 LEU A N 1
ATOM 1384 C CA . LEU A 1 183 ? -11.25 -9.562 -19.969 1 97.06 183 LEU A CA 1
ATOM 1385 C C . LEU A 1 183 ? -12.242 -10.555 -19.375 1 97.06 183 LEU A C 1
ATOM 1387 O O . LEU A 1 183 ? -13.453 -10.398 -19.547 1 97.06 183 LEU A O 1
ATOM 1391 N N . MET A 1 184 ? -11.797 -11.508 -18.672 1 97.69 184 MET A N 1
ATOM 1392 C CA . MET A 1 184 ? -12.711 -12.5 -18.125 1 97.69 184 MET A CA 1
ATOM 1393 C C . MET A 1 184 ? -13.492 -11.93 -16.953 1 97.69 184 MET A C 1
ATOM 1395 O O . MET A 1 184 ? -14.516 -12.484 -16.547 1 97.69 184 MET A O 1
ATOM 1399 N N . CYS A 1 185 ? -12.984 -10.812 -16.359 1 95.62 185 CYS A N 1
ATOM 1400 C CA . CYS A 1 185 ? -13.633 -10.227 -15.195 1 95.62 185 CYS A CA 1
ATOM 1401 C C . CYS A 1 185 ? -14.656 -9.172 -15.602 1 95.62 185 CYS A C 1
ATOM 1403 O O . CYS A 1 185 ? -15.344 -8.609 -14.758 1 95.62 185 CYS A O 1
ATOM 1405 N N . LEU A 1 186 ? -14.805 -8.93 -16.906 1 94.44 186 LEU A N 1
ATOM 1406 C CA . LEU A 1 186 ? -15.812 -7.977 -17.359 1 94.44 186 LEU A CA 1
ATOM 1407 C C . LEU A 1 186 ? -17.203 -8.422 -16.953 1 94.44 186 LEU A C 1
ATOM 1409 O O . LEU A 1 186 ? -17.531 -9.609 -17.031 1 94.44 186 LEU A O 1
ATOM 1413 N N . PRO A 1 187 ? -18.016 -7.496 -16.469 1 92.12 187 PRO A N 1
ATOM 1414 C CA . PRO A 1 187 ? -19.344 -7.863 -15.961 1 92.12 187 PRO A CA 1
ATOM 1415 C C . PRO A 1 187 ? -20.266 -8.391 -17.062 1 92.12 187 PRO A C 1
ATOM 1417 O O . PRO A 1 187 ? -20.328 -7.809 -18.141 1 92.12 187 PRO A O 1
ATOM 1420 N N . ALA A 1 188 ? -20.844 -9.445 -16.828 1 94.44 188 ALA A N 1
ATOM 1421 C CA . ALA A 1 188 ? -21.891 -10.023 -17.672 1 94.44 188 ALA A CA 1
ATOM 1422 C C . ALA A 1 188 ? -23.25 -9.984 -16.953 1 94.44 188 ALA A C 1
ATOM 1424 O O . ALA A 1 188 ? -23.328 -10.281 -15.766 1 94.44 188 ALA A O 1
ATOM 1425 N N . PRO A 1 189 ? -24.234 -9.633 -17.656 1 93.88 189 PRO A N 1
ATOM 1426 C CA . PRO A 1 189 ? -24.375 -9.336 -19.078 1 93.88 189 PRO A CA 1
ATOM 1427 C C . PRO A 1 189 ? -24.297 -7.84 -19.375 1 93.88 189 PRO A C 1
ATOM 1429 O O . PRO A 1 189 ? -24.625 -7.41 -20.484 1 93.88 189 PRO A O 1
ATOM 1432 N N . THR A 1 190 ? -23.906 -7.008 -18.391 1 90.62 190 THR A N 1
ATOM 1433 C CA . THR A 1 190 ? -24 -5.562 -18.562 1 90.62 190 THR A CA 1
ATOM 1434 C C . THR A 1 190 ? -22.984 -5.074 -19.594 1 90.62 190 THR A C 1
ATOM 1436 O O . THR A 1 190 ? -23.281 -4.234 -20.438 1 90.62 190 THR A O 1
ATOM 1439 N N . LEU A 1 191 ? -21.781 -5.605 -19.641 1 93.5 191 LEU A N 1
ATOM 1440 C CA . LEU A 1 191 ? -20.75 -5.164 -20.562 1 93.5 191 LEU A CA 1
ATOM 1441 C C . LEU A 1 191 ? -20.5 -6.207 -21.641 1 93.5 191 LEU A C 1
ATOM 1443 O O . LEU A 1 191 ? -20.25 -5.859 -22.797 1 93.5 191 LEU A O 1
ATOM 1447 N N . VAL A 1 192 ? -20.531 -7.484 -21.266 1 97.19 192 VAL A N 1
ATOM 1448 C CA . VAL A 1 192 ? -20.391 -8.586 -22.219 1 97.19 192 VAL A CA 1
ATOM 1449 C C . VAL A 1 192 ? -21.453 -9.648 -21.938 1 97.19 192 VAL A C 1
ATOM 1451 O O . VAL A 1 192 ? -22.047 -9.68 -20.859 1 97.19 192 VAL A O 1
ATOM 1454 N N . SER A 1 193 ? -21.672 -10.523 -22.906 1 97.62 193 SER A N 1
ATOM 1455 C CA . SER A 1 193 ? -22.625 -11.609 -22.719 1 97.62 193 SER A CA 1
ATOM 1456 C C . SER A 1 193 ? -22.062 -12.688 -21.797 1 97.62 193 SER A C 1
ATOM 1458 O O . SER A 1 193 ? -20.844 -12.75 -21.578 1 97.62 193 SER A O 1
ATOM 1460 N N . PHE A 1 194 ? -22.938 -13.484 -21.281 1 97.44 194 PHE A N 1
ATOM 1461 C CA . PHE A 1 194 ? -22.5 -14.617 -20.469 1 97.44 194 PHE A CA 1
ATOM 1462 C C . PHE A 1 194 ? -21.578 -15.531 -21.266 1 97.44 194 PHE A C 1
ATOM 1464 O O . PHE A 1 194 ? -20.578 -16.031 -20.75 1 97.44 194 PHE A O 1
ATOM 1471 N N . ASP A 1 195 ? -21.906 -15.734 -22.5 1 97.75 195 ASP A N 1
ATOM 1472 C CA . ASP A 1 195 ? -21.109 -16.578 -23.375 1 97.75 195 ASP A CA 1
ATOM 1473 C C . ASP A 1 195 ? -19.703 -16.016 -23.578 1 97.75 195 ASP A C 1
ATOM 1475 O O . ASP A 1 195 ? -18.719 -16.734 -23.516 1 97.75 195 ASP A O 1
ATOM 1479 N N . THR A 1 196 ? -19.656 -14.719 -23.828 1 98.12 196 THR A N 1
ATOM 1480 C CA . THR A 1 196 ? -18.375 -14.047 -24.062 1 98.12 196 THR A CA 1
ATOM 1481 C C . THR A 1 196 ? -17.5 -14.117 -22.812 1 98.12 196 THR A C 1
ATOM 1483 O O . THR A 1 196 ? -16.281 -14.359 -22.906 1 98.12 196 THR A O 1
ATOM 1486 N N . LYS A 1 197 ? -18.094 -13.891 -21.656 1 98.19 197 LYS A N 1
ATOM 1487 C CA . LYS A 1 197 ? -17.344 -13.984 -20.406 1 98.19 197 LYS A CA 1
ATOM 1488 C C . LYS A 1 197 ? -16.75 -15.375 -20.234 1 98.19 197 LYS A C 1
ATOM 1490 O O . LYS A 1 197 ? -15.578 -15.508 -19.875 1 98.19 197 LYS A O 1
ATOM 1495 N N . GLN A 1 198 ? -17.547 -16.375 -20.5 1 98.44 198 GLN A N 1
ATOM 1496 C CA . GLN A 1 198 ? -17.078 -17.75 -20.391 1 98.44 198 GLN A CA 1
ATOM 1497 C C . GLN A 1 198 ? -15.969 -18.047 -21.391 1 98.44 198 GLN A C 1
ATOM 1499 O O . GLN A 1 198 ? -15.008 -18.75 -21.094 1 98.44 198 GLN A O 1
ATOM 1504 N N . THR A 1 199 ? -16.047 -17.484 -22.562 1 98.44 199 THR A N 1
ATOM 1505 C CA . THR A 1 199 ? -15.023 -17.672 -23.594 1 98.44 199 THR A CA 1
ATOM 1506 C C . THR A 1 199 ? -13.695 -17.062 -23.141 1 98.44 199 THR A C 1
ATOM 1508 O O . THR A 1 199 ? -12.648 -17.719 -23.25 1 98.44 199 THR A O 1
ATOM 1511 N N . TRP A 1 200 ? -13.781 -15.867 -22.625 1 98.38 200 TRP A N 1
ATOM 1512 C CA . TRP A 1 200 ? -12.562 -15.227 -22.141 1 98.38 200 TRP A CA 1
ATOM 1513 C C . TRP A 1 200 ? -11.977 -16 -20.953 1 98.38 200 TRP A C 1
ATOM 1515 O O . TRP A 1 200 ? -10.75 -16.078 -20.812 1 98.38 200 TRP A O 1
ATOM 1525 N N . THR A 1 201 ? -12.844 -16.5 -20.109 1 98.38 201 THR A N 1
ATOM 1526 C CA . THR A 1 201 ? -12.383 -17.312 -19 1 98.38 201 THR A CA 1
ATOM 1527 C C . THR A 1 201 ? -11.664 -18.562 -19.5 1 98.38 201 THR A C 1
ATOM 1529 O O . THR A 1 201 ? -10.633 -18.953 -18.938 1 98.38 201 THR A O 1
ATOM 1532 N N . GLY A 1 202 ? -12.203 -19.203 -20.547 1 97.88 202 GLY A N 1
ATOM 1533 C CA . GLY A 1 202 ? -11.539 -20.328 -21.172 1 97.88 202 GLY A CA 1
ATOM 1534 C C . GLY A 1 202 ? -10.172 -19.984 -21.75 1 97.88 202 GLY A C 1
ATOM 1535 O O . GLY A 1 202 ? -9.211 -20.734 -21.562 1 97.88 202 GLY A O 1
ATOM 1536 N N . ILE A 1 203 ? -10.07 -18.875 -22.391 1 97.94 203 ILE A N 1
ATOM 1537 C CA . ILE A 1 203 ? -8.82 -18.406 -22.984 1 97.94 203 ILE A CA 1
ATOM 1538 C C . ILE A 1 203 ? -7.785 -18.156 -21.891 1 97.94 203 ILE A C 1
ATOM 1540 O O . ILE A 1 203 ? -6.617 -18.531 -22.031 1 97.94 203 ILE A O 1
ATOM 1544 N N . GLN A 1 204 ? -8.234 -17.578 -20.797 1 98 204 GLN A N 1
ATOM 1545 C CA . GLN A 1 204 ? -7.344 -17.234 -19.688 1 98 204 GLN A CA 1
ATOM 1546 C C . GLN A 1 204 ? -6.719 -18.484 -19.078 1 98 204 GLN A C 1
ATOM 1548 O O . GLN A 1 204 ? -5.609 -18.422 -18.547 1 98 204 GLN A O 1
ATOM 1553 N N . GLN A 1 205 ? -7.324 -19.656 -19.25 1 96.62 205 GLN A N 1
ATOM 1554 C CA . GLN A 1 205 ? -6.797 -20.891 -18.672 1 96.62 205 GLN A CA 1
ATOM 1555 C C . GLN A 1 205 ? -5.496 -21.297 -19.359 1 96.62 205 GLN A C 1
ATOM 1557 O O . GLN A 1 205 ? -4.742 -22.125 -18.812 1 96.62 205 GLN A O 1
ATOM 1562 N N . GLY A 1 206 ? -5.215 -20.75 -20.547 1 96.81 206 GLY A N 1
ATOM 1563 C CA . GLY A 1 206 ? -3.959 -21 -21.25 1 96.81 206 GLY A CA 1
ATOM 1564 C C . GLY A 1 206 ? -2.885 -19.984 -20.922 1 96.81 206 GLY A C 1
ATOM 1565 O O . GLY A 1 206 ? -2.004 -19.719 -21.75 1 96.81 206 GLY A O 1
ATOM 1566 N N . TRP A 1 207 ? -2.949 -19.391 -19.781 1 97.62 207 TRP A N 1
ATOM 1567 C CA . TRP A 1 207 ? -2.137 -18.234 -19.422 1 97.62 207 TRP A CA 1
ATOM 1568 C C . TRP A 1 207 ? -0.656 -18.516 -19.656 1 97.62 207 TRP A C 1
ATOM 1570 O O . TRP A 1 207 ? 0.074 -17.656 -20.156 1 97.62 207 TRP A O 1
ATOM 1580 N N . SER A 1 208 ? -0.139 -19.734 -19.312 1 97.75 208 SER A N 1
ATOM 1581 C CA . SER A 1 208 ? 1.285 -20.016 -19.469 1 97.75 208 SER A CA 1
ATOM 1582 C C . SER A 1 208 ? 1.683 -20.062 -20.938 1 97.75 208 SER A C 1
ATOM 1584 O O . SER A 1 208 ? 2.793 -19.672 -21.297 1 97.75 208 SER A O 1
ATOM 1586 N N . VAL A 1 209 ? 0.766 -20.5 -21.75 1 98 209 VAL A N 1
ATOM 1587 C CA . VAL A 1 209 ? 1.001 -20.531 -23.188 1 98 209 VAL A CA 1
ATOM 1588 C C . VAL A 1 209 ? 1.061 -19.094 -23.734 1 98 209 VAL A C 1
ATOM 1590 O O . VAL A 1 209 ? 1.952 -18.766 -24.516 1 98 209 VAL A O 1
ATOM 1593 N N . TRP A 1 210 ? 0.149 -18.281 -23.297 1 98.56 210 TRP A N 1
ATOM 1594 C CA . TRP A 1 210 ? 0.124 -16.891 -23.734 1 98.56 210 TRP A CA 1
ATOM 1595 C C . TRP A 1 210 ? 1.372 -16.141 -23.266 1 98.56 210 TRP A C 1
ATOM 1597 O O . TRP A 1 210 ? 1.933 -15.336 -24.016 1 98.56 210 TRP A O 1
ATOM 1607 N N . ILE A 1 211 ? 1.795 -16.438 -22.094 1 98.56 211 ILE A N 1
ATOM 1608 C CA . ILE A 1 211 ? 3.025 -15.828 -21.594 1 98.56 211 ILE A CA 1
ATOM 1609 C C . ILE A 1 211 ? 4.207 -16.281 -22.453 1 98.56 211 ILE A C 1
ATOM 1611 O O . ILE A 1 211 ? 5.012 -15.453 -22.891 1 98.56 211 ILE A O 1
ATOM 1615 N N . GLY A 1 212 ? 4.27 -17.562 -22.734 1 98 212 GLY A N 1
ATOM 1616 C CA . GLY A 1 212 ? 5.344 -18.094 -23.562 1 98 212 GLY A CA 1
ATOM 1617 C C . GLY A 1 212 ? 5.363 -17.516 -24.953 1 98 212 GLY A C 1
ATOM 1618 O O . GLY A 1 212 ? 6.426 -17.141 -25.469 1 98 212 GLY A O 1
ATOM 1619 N N . LEU A 1 213 ? 4.23 -17.438 -25.516 1 98.25 213 LEU A N 1
ATOM 1620 C CA . LEU A 1 213 ? 4.121 -16.906 -26.859 1 98.25 213 LEU A CA 1
ATOM 1621 C C . LEU A 1 213 ? 4.516 -15.43 -26.891 1 98.25 213 LEU A C 1
ATOM 1623 O O . LEU A 1 213 ? 5.234 -14.992 -27.797 1 98.25 213 LEU A O 1
ATOM 1627 N N . THR A 1 214 ? 4.035 -14.703 -25.938 1 98.38 214 THR A N 1
ATOM 1628 C CA . THR A 1 214 ? 4.383 -13.289 -25.859 1 98.38 214 THR A CA 1
ATOM 1629 C C . THR A 1 214 ? 5.883 -13.102 -25.672 1 98.38 214 THR A C 1
ATOM 1631 O O . THR A 1 214 ? 6.504 -12.266 -26.328 1 98.38 214 THR A O 1
ATOM 1634 N N . GLN A 1 215 ? 6.422 -13.906 -24.781 1 97.62 215 GLN A N 1
ATOM 1635 C CA . GLN A 1 215 ? 7.859 -13.867 -24.531 1 97.62 215 GLN A CA 1
ATOM 1636 C C . GLN A 1 215 ? 8.648 -14.164 -25.797 1 97.62 215 GLN A C 1
ATOM 1638 O O . GLN A 1 215 ? 9.641 -13.492 -26.094 1 97.62 215 GLN A O 1
ATOM 1643 N N . LEU A 1 216 ? 8.258 -15.141 -26.516 1 96.94 216 LEU A N 1
ATOM 1644 C CA . LEU A 1 216 ? 8.922 -15.547 -27.75 1 96.94 216 LEU A CA 1
ATOM 1645 C C . LEU A 1 216 ? 8.852 -14.438 -28.797 1 96.94 216 LEU A C 1
ATOM 1647 O O . LEU A 1 216 ? 9.883 -14.055 -29.359 1 96.94 216 LEU A O 1
ATOM 1651 N N . ILE A 1 217 ? 7.691 -13.906 -29 1 98 217 ILE A N 1
ATOM 1652 C CA . ILE A 1 217 ? 7.473 -12.891 -30.031 1 98 217 ILE A CA 1
ATOM 1653 C C . ILE A 1 217 ? 8.258 -11.625 -29.688 1 98 217 ILE A C 1
ATOM 1655 O O . ILE A 1 217 ? 8.961 -11.078 -30.531 1 98 217 ILE A O 1
ATOM 1659 N N . LEU A 1 218 ? 8.156 -11.227 -28.438 1 97.44 218 LEU A N 1
ATOM 1660 C CA . LEU A 1 218 ? 8.836 -10 -28.031 1 97.44 218 LEU A CA 1
ATOM 1661 C C . LEU A 1 218 ? 10.352 -10.172 -28.109 1 97.44 218 LEU A C 1
ATOM 1663 O O . LEU A 1 218 ? 11.078 -9.227 -28.422 1 97.44 218 LEU A O 1
ATOM 1667 N N . THR A 1 219 ? 10.812 -11.344 -27.766 1 95.94 219 THR A N 1
ATOM 1668 C CA . THR A 1 219 ? 12.242 -11.609 -27.844 1 95.94 219 THR A CA 1
ATOM 1669 C C . THR A 1 219 ? 12.727 -11.523 -29.297 1 95.94 219 THR A C 1
ATOM 1671 O O . THR A 1 219 ? 13.75 -10.898 -29.562 1 95.94 219 THR A O 1
ATOM 1674 N N . ILE A 1 220 ? 12 -12.094 -30.172 1 95.56 220 ILE A N 1
ATOM 1675 C CA . ILE A 1 220 ? 12.336 -12.055 -31.594 1 95.56 220 ILE A CA 1
ATOM 1676 C C . ILE A 1 220 ? 12.367 -10.609 -32.062 1 95.56 220 ILE A C 1
ATOM 1678 O O . ILE A 1 220 ? 13.32 -10.188 -32.719 1 95.56 220 ILE A O 1
ATOM 1682 N N . VAL A 1 221 ? 11.383 -9.875 -31.719 1 95.62 221 VAL A N 1
ATOM 1683 C CA . VAL A 1 221 ? 11.281 -8.477 -32.125 1 95.62 221 VAL A CA 1
ATOM 1684 C C . VAL A 1 221 ? 12.445 -7.68 -31.547 1 95.62 221 VAL A C 1
ATOM 1686 O O . VAL A 1 221 ? 13.086 -6.895 -32.25 1 95.62 221 VAL A O 1
ATOM 1689 N N . ALA A 1 222 ? 12.742 -7.898 -30.25 1 93.19 222 ALA A N 1
ATOM 1690 C CA . ALA A 1 222 ? 13.805 -7.16 -29.578 1 93.19 222 ALA A CA 1
ATOM 1691 C C . ALA A 1 222 ? 15.164 -7.453 -30.203 1 93.19 222 ALA A C 1
ATOM 1693 O O . ALA A 1 222 ? 15.969 -6.539 -30.422 1 93.19 222 ALA A O 1
ATOM 1694 N N . LEU A 1 223 ? 15.43 -8.664 -30.531 1 90.75 223 LEU A N 1
ATOM 1695 C CA . LEU A 1 223 ? 16.719 -9.07 -31.094 1 90.75 223 LEU A CA 1
ATOM 1696 C C . LEU A 1 223 ? 16.844 -8.594 -32.531 1 90.75 223 LEU A C 1
ATOM 1698 O O . LEU A 1 223 ? 17.938 -8.32 -33.031 1 90.75 223 LEU A O 1
ATOM 1702 N N . ASN A 1 224 ? 15.758 -8.438 -33.188 1 91.44 224 ASN A N 1
ATOM 1703 C CA . ASN A 1 224 ? 15.781 -7.93 -34.562 1 91.44 224 ASN A CA 1
ATOM 1704 C C . ASN A 1 224 ? 15.984 -6.414 -34.594 1 91.44 224 ASN A C 1
ATOM 1706 O O . ASN A 1 224 ? 16.609 -5.887 -35.5 1 91.44 224 ASN A O 1
ATOM 1710 N N . LEU A 1 225 ? 15.43 -5.781 -33.656 1 90.38 225 LEU A N 1
ATOM 1711 C CA . LEU A 1 225 ? 15.555 -4.328 -33.594 1 90.38 225 LEU A CA 1
ATOM 1712 C C . LEU A 1 225 ? 16.953 -3.924 -33.156 1 90.38 225 LEU A C 1
ATOM 1714 O O . LEU A 1 225 ? 17.469 -2.891 -33.594 1 90.38 225 LEU A O 1
ATOM 1718 N N . ASP A 1 226 ? 17.5 -4.625 -32.219 1 85.38 226 ASP A N 1
ATOM 1719 C CA . ASP A 1 226 ? 18.859 -4.406 -31.75 1 85.38 226 ASP A CA 1
ATOM 1720 C C . ASP A 1 226 ? 19.703 -5.672 -31.891 1 85.38 226 ASP A C 1
ATOM 1722 O O . ASP A 1 226 ? 19.797 -6.473 -30.969 1 85.38 226 ASP A O 1
ATOM 1726 N N . GLN A 1 227 ? 20.422 -5.656 -33 1 78.88 227 GLN A N 1
ATOM 1727 C CA . GLN A 1 227 ? 21.219 -6.844 -33.281 1 78.88 227 GLN A CA 1
ATOM 1728 C C . GLN A 1 227 ? 22.406 -6.957 -32.344 1 78.88 227 GLN A C 1
ATOM 1730 O O . GLN A 1 227 ? 22.922 -8.055 -32.094 1 78.88 227 GLN A O 1
ATOM 1735 N N . ARG A 1 228 ? 22.781 -5.887 -31.703 1 72.75 228 ARG A N 1
ATOM 1736 C CA . ARG A 1 228 ? 23.922 -5.895 -30.781 1 72.75 228 ARG A CA 1
ATOM 1737 C C . ARG A 1 228 ? 23.578 -6.656 -29.5 1 72.75 228 ARG A C 1
ATOM 1739 O O . ARG A 1 228 ? 24.484 -7.152 -28.812 1 72.75 228 ARG A O 1
ATOM 1746 N N . ALA A 1 229 ? 22.266 -6.832 -29.344 1 77.94 229 ALA A N 1
ATOM 1747 C CA . ALA A 1 229 ? 21.797 -7.52 -28.141 1 77.94 229 ALA A CA 1
ATOM 1748 C C . ALA A 1 229 ? 22.062 -9.016 -28.234 1 77.94 229 ALA A C 1
ATOM 1750 O O . ALA A 1 229 ? 22 -9.727 -27.219 1 77.94 229 ALA A O 1
ATOM 1751 N N . SER A 1 230 ? 22.422 -9.477 -29.406 1 77.81 230 SER A N 1
ATOM 1752 C CA . SER A 1 230 ? 22.672 -10.898 -29.594 1 77.81 230 SER A CA 1
ATOM 1753 C C . SER A 1 230 ? 24.156 -11.219 -29.516 1 77.81 230 SER A C 1
ATOM 1755 O O . SER A 1 230 ? 24.547 -12.383 -29.422 1 77.81 230 SER A O 1
ATOM 1757 N N . ILE A 1 231 ? 24.906 -10.242 -29.531 1 84.06 231 ILE A N 1
ATOM 1758 C CA . ILE A 1 231 ? 26.359 -10.453 -29.531 1 84.06 231 ILE A CA 1
ATOM 1759 C C . ILE A 1 231 ? 26.984 -9.688 -28.359 1 84.06 231 ILE A C 1
ATOM 1761 O O . ILE A 1 231 ? 27.656 -8.68 -28.562 1 84.06 231 ILE A O 1
ATOM 1765 N N . LEU A 1 232 ? 26.719 -10.25 -27.188 1 86.62 232 LEU A N 1
ATOM 1766 C CA . LEU A 1 232 ? 27.203 -9.578 -25.984 1 86.62 232 LEU A CA 1
ATOM 1767 C C . LEU A 1 232 ? 28.422 -10.281 -25.406 1 86.62 232 LEU A C 1
ATOM 1769 O O . LEU A 1 232 ? 28.531 -11.508 -25.484 1 86.62 232 LEU A O 1
ATOM 1773 N N . THR A 1 233 ? 29.297 -9.484 -24.938 1 91 233 THR A N 1
ATOM 1774 C CA . THR A 1 233 ? 30.391 -10.047 -24.156 1 91 233 THR A CA 1
ATOM 1775 C C . THR A 1 233 ? 29.891 -10.602 -22.828 1 91 233 THR A C 1
ATOM 1777 O O . THR A 1 233 ? 28.75 -10.305 -22.422 1 91 233 THR A O 1
ATOM 1780 N N . GLU A 1 234 ? 30.656 -11.391 -22.219 1 91.25 234 GLU A N 1
ATOM 1781 C CA . GLU A 1 234 ? 30.266 -11.938 -20.922 1 91.25 234 GLU A CA 1
ATOM 1782 C C . GLU A 1 234 ? 30.047 -10.828 -19.891 1 91.25 234 GLU A C 1
ATOM 1784 O O . GLU A 1 234 ? 29.125 -10.906 -19.078 1 91.25 234 GLU A O 1
ATOM 1789 N N . SER A 1 235 ? 30.891 -9.852 -20 1 91.25 235 SER A N 1
ATOM 1790 C CA . SER A 1 235 ? 30.766 -8.719 -19.094 1 91.25 235 SER A CA 1
ATOM 1791 C C . SER A 1 235 ? 29.469 -7.965 -19.328 1 91.25 235 SER A C 1
ATOM 1793 O O . SER A 1 235 ? 28.797 -7.551 -18.375 1 91.25 235 SER A O 1
ATOM 1795 N N . ASP A 1 236 ? 29.078 -7.832 -20.531 1 93.19 236 ASP A N 1
ATOM 1796 C CA . ASP A 1 236 ? 27.828 -7.16 -20.875 1 93.19 236 ASP A CA 1
ATOM 1797 C C . ASP A 1 236 ? 26.625 -7.984 -20.438 1 93.19 236 ASP A C 1
ATOM 1799 O O . ASP A 1 236 ? 25.641 -7.434 -19.953 1 93.19 236 ASP A O 1
ATOM 1803 N N . LYS A 1 237 ? 26.734 -9.258 -20.672 1 95.06 237 LYS A N 1
ATOM 1804 C CA . LYS A 1 237 ? 25.672 -10.148 -20.234 1 95.06 237 LYS A CA 1
ATOM 1805 C C . LYS A 1 237 ? 25.422 -10.023 -18.734 1 95.06 237 LYS A C 1
ATOM 1807 O O . LYS A 1 237 ? 24.281 -9.906 -18.297 1 95.06 237 LYS A O 1
ATOM 1812 N N . ARG A 1 238 ? 26.484 -9.969 -18.047 1 95.12 238 ARG A N 1
ATOM 1813 C CA . ARG A 1 238 ? 26.406 -9.844 -16.594 1 95.12 238 ARG A CA 1
ATOM 1814 C C . ARG A 1 238 ? 25.766 -8.531 -16.188 1 95.12 238 ARG A C 1
ATOM 1816 O O . ARG A 1 238 ? 24.812 -8.516 -15.398 1 95.12 238 ARG A O 1
ATOM 1823 N N . THR A 1 239 ? 26.266 -7.492 -16.719 1 94.75 239 THR A N 1
ATOM 1824 C CA . THR A 1 239 ? 25.812 -6.156 -16.359 1 94.75 239 THR A CA 1
ATOM 1825 C C . THR A 1 239 ? 24.344 -5.969 -16.719 1 94.75 239 THR A C 1
ATOM 1827 O O . THR A 1 239 ? 23.547 -5.473 -15.922 1 94.75 239 THR A O 1
ATOM 1830 N N . LYS A 1 240 ? 24 -6.363 -17.906 1 95.31 240 LYS A N 1
ATOM 1831 C CA . LYS A 1 240 ? 22.625 -6.219 -18.359 1 95.31 240 LYS A CA 1
ATOM 1832 C C . LYS A 1 240 ? 21.688 -7.137 -17.578 1 95.31 240 LYS A C 1
ATOM 1834 O O . LYS A 1 240 ? 20.547 -6.766 -17.281 1 95.31 240 LYS A O 1
ATOM 1839 N N . THR A 1 241 ? 22.141 -8.312 -17.266 1 97.31 241 THR A N 1
ATOM 1840 C CA . THR A 1 241 ? 21.344 -9.219 -16.438 1 97.31 241 THR A CA 1
ATOM 1841 C C . THR A 1 241 ? 21 -8.562 -15.094 1 97.31 241 THR A C 1
ATOM 1843 O O . THR A 1 241 ? 19.844 -8.539 -14.695 1 97.31 241 THR A O 1
ATOM 1846 N N . VAL A 1 242 ? 22 -8.031 -14.438 1 97.38 242 VAL A N 1
ATOM 1847 C CA . VAL A 1 242 ? 21.797 -7.398 -13.141 1 97.38 242 VAL A CA 1
ATOM 1848 C C . VAL A 1 242 ? 20.812 -6.25 -13.281 1 97.38 242 VAL A C 1
ATOM 1850 O O . VAL A 1 242 ? 19.875 -6.113 -12.469 1 97.38 242 VAL A O 1
ATOM 1853 N N . ARG A 1 243 ? 20.984 -5.48 -14.312 1 95.88 243 ARG A N 1
ATOM 1854 C CA . ARG A 1 243 ? 20.109 -4.34 -14.57 1 95.88 243 ARG A CA 1
ATOM 1855 C C . ARG A 1 243 ? 18.672 -4.793 -14.758 1 95.88 243 ARG A C 1
ATOM 1857 O O . ARG A 1 243 ? 17.75 -4.219 -14.172 1 95.88 243 ARG A O 1
ATOM 1864 N N . TYR A 1 244 ? 18.438 -5.762 -15.539 1 97.19 244 TYR A N 1
ATOM 1865 C CA . TYR A 1 244 ? 17.094 -6.203 -15.875 1 97.19 244 TYR A CA 1
ATOM 1866 C C . TYR A 1 244 ? 16.469 -6.98 -14.727 1 97.19 244 TYR A C 1
ATOM 1868 O O . TYR A 1 244 ? 15.25 -6.949 -14.531 1 97.19 244 TYR A O 1
ATOM 1876 N N . LEU A 1 245 ? 17.266 -7.668 -13.891 1 98.25 245 LEU A N 1
ATOM 1877 C CA . LEU A 1 245 ? 16.766 -8.297 -12.68 1 98.25 245 LEU A CA 1
ATOM 1878 C C . LEU A 1 245 ? 16.188 -7.254 -11.719 1 98.25 245 LEU A C 1
ATOM 1880 O O . LEU A 1 245 ? 15.172 -7.5 -11.062 1 98.25 245 LEU A O 1
ATOM 1884 N N . ARG A 1 246 ? 16.812 -6.125 -11.719 1 95.88 246 ARG A N 1
ATOM 1885 C CA . ARG A 1 246 ? 16.391 -5.043 -10.844 1 95.88 246 ARG A CA 1
ATOM 1886 C C . ARG A 1 246 ? 15.078 -4.438 -11.328 1 95.88 246 ARG A C 1
ATOM 1888 O O . ARG A 1 246 ? 14.461 -3.633 -10.625 1 95.88 246 ARG A O 1
ATOM 1895 N N . LEU A 1 247 ? 14.602 -4.852 -12.453 1 94.88 247 LEU A N 1
ATOM 1896 C CA . LEU A 1 247 ? 13.273 -4.496 -12.945 1 94.88 247 LEU A CA 1
ATOM 1897 C C . LEU A 1 247 ? 12.289 -5.629 -12.695 1 94.88 247 LEU A C 1
ATOM 1899 O O . LEU A 1 247 ? 11.148 -5.387 -12.281 1 94.88 247 LEU A O 1
ATOM 1903 N N . ALA A 1 248 ? 12.734 -6.781 -12.867 1 98.06 248 ALA A N 1
ATOM 1904 C CA . ALA A 1 248 ? 11.852 -7.945 -12.805 1 98.06 248 ALA A CA 1
ATOM 1905 C C . ALA A 1 248 ? 11.477 -8.273 -11.367 1 98.06 248 ALA A C 1
ATOM 1907 O O . ALA A 1 248 ? 10.32 -8.609 -11.086 1 98.06 248 ALA A O 1
ATOM 1908 N N . TYR A 1 249 ? 12.445 -8.164 -10.438 1 98.56 249 TYR A N 1
ATOM 1909 C CA . TYR A 1 249 ? 12.172 -8.547 -9.055 1 98.56 249 TYR A CA 1
ATOM 1910 C C . TYR A 1 249 ? 11.18 -7.59 -8.414 1 98.56 249 TYR A C 1
ATOM 1912 O O . TYR A 1 249 ? 10.25 -8.023 -7.727 1 98.56 249 TYR A O 1
ATOM 1920 N N . PRO A 1 250 ? 11.312 -6.254 -8.648 1 96.25 250 PRO A N 1
ATOM 1921 C CA . PRO A 1 250 ? 10.266 -5.371 -8.117 1 96.25 250 PRO A CA 1
ATOM 1922 C C . PRO A 1 250 ? 8.883 -5.691 -8.68 1 96.25 250 PRO A C 1
ATOM 1924 O O . PRO A 1 250 ? 7.883 -5.57 -7.969 1 96.25 250 PRO A O 1
ATOM 1927 N N . PHE A 1 251 ? 8.852 -6.051 -9.914 1 97.56 251 PHE A N 1
ATOM 1928 C CA . PHE A 1 251 ? 7.57 -6.441 -10.492 1 97.56 251 PHE A CA 1
ATOM 1929 C C . PHE A 1 251 ? 6.98 -7.633 -9.742 1 97.56 251 PHE A C 1
ATOM 1931 O O . PHE A 1 251 ? 5.781 -7.66 -9.453 1 97.56 251 PHE A O 1
ATOM 1938 N N . ALA A 1 252 ? 7.789 -8.594 -9.422 1 98.62 252 ALA A N 1
ATOM 1939 C CA . ALA A 1 252 ? 7.34 -9.742 -8.641 1 98.62 252 ALA A CA 1
ATOM 1940 C C . ALA A 1 252 ? 6.859 -9.312 -7.258 1 98.62 252 ALA A C 1
ATOM 1942 O O . ALA A 1 252 ? 5.781 -9.711 -6.816 1 98.62 252 ALA A O 1
ATOM 1943 N N . ILE A 1 253 ? 7.609 -8.508 -6.625 1 98.38 253 ILE A N 1
ATOM 1944 C CA . ILE A 1 253 ? 7.293 -8.047 -5.281 1 98.38 253 ILE A CA 1
ATOM 1945 C C . ILE A 1 253 ? 5.969 -7.277 -5.297 1 98.38 253 ILE A C 1
ATOM 1947 O O . ILE A 1 253 ? 5.109 -7.492 -4.438 1 98.38 253 ILE A O 1
ATOM 1951 N N . LEU A 1 254 ? 5.777 -6.449 -6.305 1 95.5 254 LEU A N 1
ATOM 1952 C CA . LEU A 1 254 ? 4.562 -5.648 -6.406 1 95.5 254 LEU A CA 1
ATOM 1953 C C . LEU A 1 254 ? 3.354 -6.535 -6.691 1 95.5 254 LEU A C 1
ATOM 1955 O O . LEU A 1 254 ? 2.246 -6.246 -6.227 1 95.5 254 LEU A O 1
ATOM 1959 N N . SER A 1 255 ? 3.555 -7.574 -7.457 1 97.56 255 SER A N 1
ATOM 1960 C CA . SER A 1 255 ? 2.465 -8.508 -7.734 1 97.56 255 SER A CA 1
ATOM 1961 C C . SER A 1 255 ? 1.977 -9.18 -6.453 1 97.56 255 SER A C 1
ATOM 1963 O O . SER A 1 255 ? 0.772 -9.234 -6.195 1 97.56 255 SER A O 1
ATOM 1965 N N . SER A 1 256 ? 2.916 -9.609 -5.652 1 98.62 256 SER A N 1
ATOM 1966 C CA . SER A 1 256 ? 2.568 -10.234 -4.379 1 98.62 256 SER A CA 1
ATOM 1967 C C . SER A 1 256 ? 1.993 -9.219 -3.404 1 98.62 256 SER A C 1
ATOM 1969 O O . SER A 1 256 ? 0.912 -9.422 -2.848 1 98.62 256 SER A O 1
ATOM 1971 N N . ALA A 1 257 ? 2.656 -8.125 -3.262 1 96.94 257 ALA A N 1
ATOM 1972 C CA . ALA A 1 257 ? 2.246 -7.102 -2.301 1 96.94 257 ALA A CA 1
ATOM 1973 C C . ALA A 1 257 ? 0.883 -6.523 -2.664 1 96.94 257 ALA A C 1
ATOM 1975 O O . ALA A 1 257 ? 0.051 -6.281 -1.786 1 96.94 257 ALA A O 1
ATOM 1976 N N . GLY A 1 258 ? 0.672 -6.301 -3.953 1 94.19 258 GLY A N 1
ATOM 1977 C CA . GLY A 1 258 ? -0.59 -5.738 -4.406 1 94.19 258 GLY A CA 1
ATOM 1978 C C . GLY A 1 258 ? -1.79 -6.586 -4.031 1 94.19 258 GLY A C 1
ATOM 1979 O O . GLY A 1 258 ? -2.76 -6.082 -3.461 1 94.19 258 GLY A O 1
ATOM 1980 N N . SER A 1 259 ? -1.74 -7.836 -4.301 1 96.88 259 SER A N 1
ATOM 1981 C CA . SER A 1 259 ? -2.854 -8.719 -3.967 1 96.88 259 SER A CA 1
ATOM 1982 C C . SER A 1 259 ? -2.961 -8.93 -2.459 1 96.88 259 SER A C 1
ATOM 1984 O O . SER A 1 259 ? -4.062 -8.961 -1.909 1 96.88 259 SER A O 1
ATOM 1986 N N . HIS A 1 260 ? -1.815 -9.039 -1.822 1 97.19 260 HIS A N 1
ATOM 1987 C CA . HIS A 1 260 ? -1.752 -9.258 -0.381 1 97.19 260 HIS A CA 1
ATOM 1988 C C . HIS A 1 260 ? -2.375 -8.086 0.377 1 97.19 260 HIS A C 1
ATOM 1990 O O . HIS A 1 260 ? -3.262 -8.289 1.21 1 97.19 260 HIS A O 1
ATOM 1996 N N . LEU A 1 261 ? -2.016 -6.902 0.042 1 92.38 261 LEU A N 1
ATOM 1997 C CA . LEU A 1 261 ? -2.49 -5.715 0.743 1 92.38 261 LEU A CA 1
ATOM 1998 C C . LEU A 1 261 ? -3.939 -5.41 0.38 1 92.38 261 LEU A C 1
ATOM 2000 O O . LEU A 1 261 ? -4.703 -4.922 1.215 1 92.38 261 LEU A O 1
ATOM 2004 N N . ALA A 1 262 ? -4.32 -5.699 -0.857 1 92.62 262 ALA A N 1
ATOM 2005 C CA . ALA A 1 262 ? -5.711 -5.508 -1.251 1 92.62 262 ALA A CA 1
ATOM 2006 C C . ALA A 1 262 ? -6.641 -6.395 -0.429 1 92.62 262 ALA A C 1
ATOM 2008 O O . ALA A 1 262 ? -7.645 -5.922 0.114 1 92.62 262 ALA A O 1
ATOM 2009 N N . VAL A 1 263 ? -6.27 -7.598 -0.299 1 96.56 263 VAL A N 1
ATOM 2010 C CA . VAL A 1 263 ? -7.137 -8.555 0.38 1 96.56 263 VAL A CA 1
ATOM 2011 C C . VAL A 1 263 ? -7.098 -8.312 1.887 1 96.56 263 VAL A C 1
ATOM 2013 O O . VAL A 1 263 ? -8.141 -8.258 2.539 1 96.56 263 VAL A O 1
ATOM 2016 N N . LEU A 1 264 ? -5.898 -8.156 2.42 1 95 264 LEU A N 1
ATOM 2017 C CA . LEU A 1 264 ? -5.766 -7.879 3.846 1 95 264 LEU A CA 1
ATOM 2018 C C . LEU A 1 264 ? -6.426 -6.547 4.199 1 95 264 LEU A C 1
ATOM 2020 O O . LEU A 1 264 ? -7.102 -6.438 5.223 1 95 264 LEU A O 1
ATOM 2024 N N . GLY A 1 265 ? -6.242 -5.574 3.357 1 91.56 265 GLY A N 1
ATOM 2025 C CA . GLY A 1 265 ? -6.828 -4.262 3.59 1 91.56 265 GLY A CA 1
ATOM 2026 C C . GLY A 1 265 ? -8.344 -4.277 3.582 1 91.56 265 GLY A C 1
ATOM 2027 O O . GLY A 1 265 ? -8.984 -3.748 4.496 1 91.56 265 GLY A O 1
ATOM 2028 N N . LEU A 1 266 ? -8.93 -4.875 2.596 1 93.19 266 LEU A N 1
ATOM 2029 C CA . LEU A 1 266 ? -10.383 -4.918 2.473 1 93.19 266 LEU A CA 1
ATOM 2030 C C . LEU A 1 266 ? -11 -5.707 3.623 1 93.19 266 LEU A C 1
ATOM 2032 O O . LEU A 1 266 ? -12.016 -5.293 4.188 1 93.19 266 LEU A O 1
ATOM 2036 N N . SER A 1 267 ? -10.367 -6.766 3.936 1 95.81 267 SER A N 1
ATOM 2037 C CA . SER A 1 267 ? -10.875 -7.594 5.027 1 95.81 267 SER A CA 1
ATOM 2038 C C . SER A 1 267 ? -10.75 -6.875 6.367 1 95.81 267 SER A C 1
ATOM 2040 O O . SER A 1 267 ? -11.664 -6.934 7.195 1 95.81 267 SER A O 1
ATOM 2042 N N . SER A 1 268 ? -9.672 -6.168 6.602 1 92.25 268 SER A N 1
ATOM 2043 C CA . SER A 1 268 ? -9.484 -5.418 7.84 1 92.25 268 SER A CA 1
ATOM 2044 C C . SER A 1 268 ? -10.477 -4.266 7.941 1 92.25 268 SER A C 1
ATOM 2046 O O . SER A 1 268 ? -11.023 -4.004 9.016 1 92.25 268 SER A O 1
ATOM 2048 N N . LEU A 1 269 ? -10.711 -3.645 6.836 1 90.19 269 LEU A N 1
ATOM 2049 C CA . LEU A 1 269 ? -11.672 -2.547 6.812 1 90.19 269 LEU A CA 1
ATOM 2050 C C . LEU A 1 269 ? -13.07 -3.043 7.152 1 90.19 269 LEU A C 1
ATOM 2052 O O . LEU A 1 269 ? -13.789 -2.404 7.922 1 90.19 269 LEU A O 1
ATOM 2056 N N . ALA A 1 270 ? -13.383 -4.156 6.562 1 94.25 270 ALA A N 1
ATOM 2057 C CA . ALA A 1 270 ? -14.695 -4.73 6.832 1 94.25 270 ALA A CA 1
ATOM 2058 C C . ALA A 1 270 ? -14.828 -5.117 8.305 1 94.25 270 ALA A C 1
ATOM 2060 O O . ALA A 1 270 ? -15.906 -4.992 8.891 1 94.25 270 ALA A O 1
ATOM 2061 N N . TYR A 1 271 ? -13.758 -5.566 8.867 1 93.5 271 TYR A N 1
ATOM 2062 C CA . TYR A 1 271 ? -13.758 -5.984 10.266 1 93.5 271 TYR A CA 1
ATOM 2063 C C . TYR A 1 271 ? -13.828 -4.777 11.188 1 93.5 271 TYR A C 1
ATOM 2065 O O . TYR A 1 271 ? -14.602 -4.766 12.148 1 93.5 271 TYR A O 1
ATOM 2073 N N . LEU A 1 272 ? -13.07 -3.748 10.891 1 86 272 LEU A N 1
ATOM 2074 C CA . LEU A 1 272 ? -12.922 -2.596 11.766 1 86 272 LEU A CA 1
ATOM 2075 C C . LEU A 1 272 ? -14.086 -1.623 11.594 1 86 272 LEU A C 1
ATOM 2077 O O . LEU A 1 272 ? -14.477 -0.938 12.539 1 86 272 LEU A O 1
ATOM 2081 N N . PHE A 1 273 ? -14.641 -1.578 10.32 1 87.94 273 PHE A N 1
ATOM 2082 C CA . PHE A 1 273 ? -15.711 -0.64 10.008 1 87.94 273 PHE A CA 1
ATOM 2083 C C . PHE A 1 273 ? -16.844 -1.337 9.258 1 87.94 273 PHE A C 1
ATOM 2085 O O . PHE A 1 273 ? -17.141 -0.997 8.109 1 87.94 273 PHE A O 1
ATOM 2092 N N . PRO A 1 274 ? -17.547 -2.18 9.977 1 92.44 274 PRO A N 1
ATOM 2093 C CA . PRO A 1 274 ? -18.562 -2.998 9.305 1 92.44 274 PRO A CA 1
ATOM 2094 C C . PRO A 1 274 ? -19.719 -2.168 8.742 1 92.44 274 PRO A C 1
ATOM 2096 O O . PRO A 1 274 ? -20.344 -2.559 7.754 1 92.44 274 PRO A O 1
ATOM 2099 N N . VAL A 1 275 ? -19.969 -1.029 9.25 1 89.94 275 VAL A N 1
ATOM 2100 C CA . VAL A 1 275 ? -21.109 -0.211 8.852 1 89.94 275 VAL A CA 1
ATOM 2101 C C . VAL A 1 275 ? -20.906 0.306 7.434 1 89.94 275 VAL A C 1
ATOM 2103 O O . VAL A 1 275 ? -21.875 0.718 6.773 1 89.94 275 VAL A O 1
ATOM 2106 N N . LEU A 1 276 ? -19.703 0.278 7.004 1 92.31 276 LEU A N 1
ATOM 2107 C CA . LEU A 1 276 ? -19.375 0.784 5.676 1 92.31 276 LEU A CA 1
ATOM 2108 C C . LEU A 1 276 ? -19.844 -0.186 4.594 1 92.31 276 LEU A C 1
ATOM 2110 O O . LEU A 1 276 ? -20.031 0.208 3.439 1 92.31 276 LEU A O 1
ATOM 2114 N N . PHE A 1 277 ? -20.062 -1.465 4.922 1 95.38 277 PHE A N 1
ATOM 2115 C CA . PHE A 1 277 ? -20.25 -2.488 3.904 1 95.38 277 PHE A CA 1
ATOM 2116 C C . PHE A 1 277 ? -21.703 -2.98 3.9 1 95.38 277 PHE A C 1
ATOM 2118 O O . PHE A 1 277 ? -22.406 -2.855 4.902 1 95.38 277 PHE A O 1
ATOM 2125 N N . SER A 1 278 ? -22.078 -3.467 2.703 1 95.62 278 SER A N 1
ATOM 2126 C CA . SER A 1 278 ? -23.422 -4.016 2.568 1 95.62 278 SER A CA 1
ATOM 2127 C C . SER A 1 278 ? -23.594 -5.289 3.391 1 95.62 278 SER A C 1
ATOM 2129 O O . SER A 1 278 ? -22.641 -6.051 3.559 1 95.62 278 SER A O 1
ATOM 2131 N N . ALA A 1 279 ? -24.766 -5.496 3.811 1 94.62 279 ALA A N 1
ATOM 2132 C CA . ALA A 1 279 ? -25.062 -6.656 4.645 1 94.62 279 ALA A CA 1
ATOM 2133 C C . ALA A 1 279 ? -24.812 -7.957 3.885 1 94.62 279 ALA A C 1
ATOM 2135 O O . ALA A 1 279 ? -24.453 -8.969 4.48 1 94.62 279 ALA A O 1
ATOM 2136 N N . LYS A 1 280 ? -24.969 -7.875 2.619 1 93.44 280 LYS A N 1
ATOM 2137 C CA . LYS A 1 280 ? -24.812 -9.055 1.777 1 93.44 280 LYS A CA 1
ATOM 2138 C C . LYS A 1 280 ? -23.359 -9.539 1.793 1 93.44 280 LYS A C 1
ATOM 2140 O O . LYS A 1 280 ? -23.109 -10.742 1.921 1 93.44 280 LYS A O 1
ATOM 2145 N N . TYR A 1 281 ? -22.422 -8.648 1.764 1 95.25 281 TYR A N 1
ATOM 2146 C CA . TYR A 1 281 ? -21.031 -9.023 1.518 1 95.25 281 TYR A CA 1
ATOM 2147 C C . TYR A 1 281 ? -20.219 -8.953 2.801 1 95.25 281 TYR A C 1
ATOM 2149 O O . TYR A 1 281 ? -19.141 -9.539 2.889 1 95.25 281 TYR A O 1
ATOM 2157 N N . LEU A 1 282 ? -20.672 -8.281 3.824 1 96.56 282 LEU A N 1
ATOM 2158 C CA . LEU A 1 282 ? -19.922 -8.055 5.055 1 96.56 282 LEU A CA 1
ATOM 2159 C C . LEU A 1 282 ? -19.438 -9.375 5.648 1 96.56 282 LEU A C 1
ATOM 2161 O O . LEU A 1 282 ? -18.266 -9.523 5.969 1 96.56 282 LEU A O 1
ATOM 2165 N N . PRO A 1 283 ? -20.328 -10.375 5.711 1 97.12 283 PRO A N 1
ATOM 2166 C CA . PRO A 1 283 ? -19.844 -11.625 6.301 1 97.12 283 PRO A CA 1
ATOM 2167 C C . PRO A 1 283 ? -18.75 -12.281 5.473 1 97.12 283 PRO A C 1
ATOM 2169 O O . PRO A 1 283 ? -17.859 -12.938 6.023 1 97.12 283 PRO A O 1
ATOM 2172 N N . GLN A 1 284 ? -18.766 -12.109 4.195 1 97.25 284 GLN A N 1
ATOM 2173 C CA . GLN A 1 284 ? -17.812 -12.727 3.271 1 97.25 284 GLN A CA 1
ATOM 2174 C C . GLN A 1 284 ? -16.469 -12.016 3.307 1 97.25 284 GLN A C 1
ATOM 2176 O O . GLN A 1 284 ? -15.453 -12.578 2.885 1 97.25 284 GLN A O 1
ATOM 2181 N N . LEU A 1 285 ? -16.469 -10.797 3.789 1 97.25 285 LEU A N 1
ATOM 2182 C CA . LEU A 1 285 ? -15.273 -9.969 3.744 1 97.25 285 LEU A CA 1
ATOM 2183 C C . LEU A 1 285 ? -14.469 -10.094 5.035 1 97.25 285 LEU A C 1
ATOM 2185 O O . LEU A 1 285 ? -13.359 -9.57 5.137 1 97.25 285 LEU A O 1
ATOM 2189 N N . GLN A 1 286 ? -14.984 -10.867 5.996 1 97.69 286 GLN A N 1
ATOM 2190 C CA . GLN A 1 286 ? -14.312 -10.984 7.289 1 97.69 286 GLN A CA 1
ATOM 2191 C C . GLN A 1 286 ? -13.008 -11.766 7.168 1 97.69 286 GLN A C 1
ATOM 2193 O O . GLN A 1 286 ? -12.93 -12.727 6.398 1 97.69 286 GLN A O 1
ATOM 2198 N N . PRO A 1 287 ? -11.977 -11.398 7.984 1 96.38 287 PRO A N 1
ATOM 2199 C CA . PRO A 1 287 ? -10.664 -12.039 7.891 1 96.38 287 PRO A CA 1
ATOM 2200 C C . PRO A 1 287 ? -10.727 -13.547 8.109 1 96.38 287 PRO A C 1
ATOM 2202 O O . PRO A 1 287 ? -10.008 -14.305 7.453 1 96.38 287 PRO A O 1
ATOM 2205 N N . ASP A 1 288 ? -11.508 -13.945 8.969 1 96.12 288 ASP A N 1
ATOM 2206 C CA . ASP A 1 288 ? -11.562 -15.375 9.258 1 96.12 288 ASP A CA 1
ATOM 2207 C C . ASP A 1 288 ? -12.133 -16.156 8.078 1 96.12 288 ASP A C 1
ATOM 2209 O O . ASP A 1 288 ? -11.781 -17.312 7.859 1 96.12 288 ASP A O 1
ATOM 2213 N N . ARG A 1 289 ? -13.062 -15.562 7.324 1 97 289 ARG A N 1
ATOM 2214 C CA . ARG A 1 289 ? -13.633 -16.188 6.137 1 97 289 ARG A CA 1
ATOM 2215 C C . ARG A 1 289 ? -12.586 -16.312 5.027 1 97 289 ARG A C 1
ATOM 2217 O O . ARG A 1 289 ? -12.594 -17.281 4.266 1 97 289 ARG A O 1
ATOM 2224 N N . ILE A 1 290 ? -11.719 -15.359 4.969 1 96.56 290 ILE A N 1
ATOM 2225 C CA . ILE A 1 290 ? -10.789 -15.266 3.854 1 96.56 290 ILE A CA 1
ATOM 2226 C C . ILE A 1 290 ? -9.508 -16.031 4.184 1 96.56 290 ILE A C 1
ATOM 2228 O O . ILE A 1 290 ? -8.977 -16.766 3.342 1 96.56 290 ILE A O 1
ATOM 2232 N N . PHE A 1 291 ? -9.047 -15.961 5.484 1 95.62 291 PHE A N 1
ATOM 2233 C CA . PHE A 1 291 ? -7.695 -16.422 5.781 1 95.62 291 PHE A CA 1
ATOM 2234 C C . PHE A 1 291 ? -7.719 -17.703 6.598 1 95.62 291 PHE A C 1
ATOM 2236 O O . PHE A 1 291 ? -6.676 -18.312 6.844 1 95.62 291 PHE A O 1
ATOM 2243 N N . VAL A 1 292 ? -8.891 -18.125 7.012 1 94.75 292 VAL A N 1
ATOM 2244 C CA . VAL A 1 292 ? -9.008 -19.375 7.762 1 94.75 292 VAL A CA 1
ATOM 2245 C C . VAL A 1 292 ? -9.82 -20.391 6.957 1 94.75 292 VAL A C 1
ATOM 2247 O O . VAL A 1 292 ? -10.961 -20.125 6.59 1 94.75 292 VAL A O 1
ATOM 2250 N N . THR A 1 293 ? -9.195 -21.5 6.637 1 94.75 293 THR A N 1
ATOM 2251 C CA . THR A 1 293 ? -9.883 -22.516 5.84 1 94.75 293 THR A CA 1
ATOM 2252 C C . THR A 1 293 ? -10.25 -23.719 6.699 1 94.75 293 THR A C 1
ATOM 2254 O O . THR A 1 293 ? -9.844 -23.812 7.859 1 94.75 293 THR A O 1
ATOM 2257 N N . VAL A 1 294 ? -11.078 -24.516 6.113 1 95.94 294 VAL A N 1
ATOM 2258 C CA . VAL A 1 294 ? -11.555 -25.734 6.754 1 95.94 294 VAL A CA 1
ATOM 2259 C C . VAL A 1 294 ? -10.43 -26.781 6.805 1 95.94 294 VAL A C 1
ATOM 2261 O O . VAL A 1 294 ? -9.633 -26.875 5.871 1 95.94 294 VAL A O 1
ATOM 2264 N N . VAL A 1 295 ? -10.391 -27.516 7.934 1 95.25 295 VAL A N 1
ATOM 2265 C CA . VAL A 1 295 ? -9.445 -28.625 8.047 1 95.25 295 VAL A CA 1
ATOM 2266 C C . VAL A 1 295 ? -9.812 -29.719 7.051 1 95.25 295 VAL A C 1
ATOM 2268 O O . VAL A 1 295 ? -10.969 -30.156 6.992 1 95.25 295 VAL A O 1
ATOM 2271 N N . PRO A 1 296 ? -8.852 -30.094 6.254 1 95.94 296 PRO A N 1
ATOM 2272 C CA . PRO A 1 296 ? -9.172 -30.969 5.133 1 95.94 296 PRO A CA 1
ATOM 2273 C C . PRO A 1 296 ? -9.305 -32.438 5.555 1 95.94 296 PRO A C 1
ATOM 2275 O O . PRO A 1 296 ? -8.859 -33.344 4.836 1 95.94 296 PRO A O 1
ATOM 2278 N N . PHE A 1 297 ? -9.797 -32.469 6.91 1 91.94 297 PHE A N 1
ATOM 2279 C CA . PHE A 1 297 ? -10.062 -33.781 7.445 1 91.94 297 PHE A CA 1
ATOM 2280 C C . PHE A 1 297 ? -11.438 -33.844 8.102 1 91.94 297 PHE A C 1
ATOM 2282 O O . PHE A 1 297 ? -12.016 -32.812 8.445 1 91.94 297 PHE A O 1
ATOM 2289 N N . GLY A 1 298 ? -12.164 -35 8.391 1 83.62 298 GLY A N 1
ATOM 2290 C CA . GLY A 1 298 ? -13.43 -35.125 9.102 1 83.62 298 GLY A CA 1
ATOM 2291 C C . GLY A 1 298 ? -14.641 -35.031 8.188 1 83.62 298 GLY A C 1
ATOM 2292 O O . GLY A 1 298 ? -15.781 -35.062 8.656 1 83.62 298 GLY A O 1
ATOM 2293 N N . GLN A 1 299 ? -14.578 -34.75 7.16 1 82.12 299 GLN A N 1
ATOM 2294 C CA . GLN A 1 299 ? -15.453 -34.969 6.008 1 82.12 299 GLN A CA 1
ATOM 2295 C C . GLN A 1 299 ? -16.469 -33.844 5.875 1 82.12 299 GLN A C 1
ATOM 2297 O O . GLN A 1 299 ? -17.672 -34.062 5.816 1 82.12 299 GLN A O 1
ATOM 2302 N N . PRO A 1 300 ? -16.062 -32.625 6.023 1 91.06 300 PRO A N 1
ATOM 2303 C CA . PRO A 1 300 ? -17 -31.562 5.641 1 91.06 300 PRO A CA 1
ATOM 2304 C C . PRO A 1 300 ? -17.484 -31.688 4.195 1 91.06 300 PRO A C 1
ATOM 2306 O O . PRO A 1 300 ? -16.734 -32.156 3.332 1 91.06 300 PRO A O 1
ATOM 2309 N N . GLN A 1 301 ? -18.766 -31.266 3.934 1 96.12 301 GLN A N 1
ATOM 2310 C CA . GLN A 1 301 ? -19.359 -31.297 2.6 1 96.12 301 GLN A CA 1
ATOM 2311 C C . GLN A 1 301 ? -19.656 -29.891 2.1 1 96.12 301 GLN A C 1
ATOM 2313 O O . GLN A 1 301 ? -20.031 -29.016 2.885 1 96.12 301 GLN A O 1
ATOM 2318 N N . VAL A 1 302 ? -19.484 -29.703 0.812 1 96.31 302 VAL A N 1
ATOM 2319 C CA . VAL A 1 302 ? -19.766 -28.391 0.253 1 96.31 302 VAL A CA 1
ATOM 2320 C C . VAL A 1 302 ? -21.25 -28.297 -0.128 1 96.31 302 VAL A C 1
ATOM 2322 O O . VAL A 1 302 ? -21.859 -29.297 -0.526 1 96.31 302 VAL A O 1
ATOM 2325 N N . GLN A 1 303 ? -21.797 -27.125 0.006 1 95.12 303 GLN A N 1
ATOM 2326 C CA . GLN A 1 303 ? -23.188 -26.891 -0.353 1 95.12 303 GLN A CA 1
ATOM 2327 C C . GLN A 1 303 ? -23.312 -26.344 -1.771 1 95.12 303 GLN A C 1
ATOM 2329 O O . GLN A 1 303 ? -24.266 -26.656 -2.482 1 95.12 303 GLN A O 1
ATOM 2334 N N . THR A 1 304 ? -22.422 -25.562 -2.15 1 96.19 304 THR A N 1
ATOM 2335 C CA . THR A 1 304 ? -22.406 -24.969 -3.482 1 96.19 304 THR A CA 1
ATOM 2336 C C . THR A 1 304 ? -21.016 -25.078 -4.105 1 96.19 304 THR A C 1
ATOM 2338 O O . THR A 1 304 ? -20.047 -25.344 -3.41 1 96.19 304 THR A O 1
ATOM 2341 N N . LEU A 1 305 ? -21 -24.891 -5.387 1 97.81 305 LEU A N 1
ATOM 2342 C CA . LEU A 1 305 ? -19.719 -24.875 -6.098 1 97.81 305 LEU A CA 1
ATOM 2343 C C . LEU A 1 305 ? -18.797 -23.797 -5.531 1 97.81 305 LEU A C 1
ATOM 2345 O O . LEU A 1 305 ? -17.594 -24.031 -5.379 1 97.81 305 LEU A O 1
ATOM 2349 N N . ALA A 1 306 ? -19.375 -22.656 -5.16 1 97.81 306 ALA A N 1
ATOM 2350 C CA . ALA A 1 306 ? -18.594 -21.531 -4.637 1 97.81 306 ALA A CA 1
ATOM 2351 C C . ALA A 1 306 ? -17.969 -21.891 -3.293 1 97.81 306 ALA A C 1
ATOM 2353 O O . ALA A 1 306 ? -16.828 -21.5 -3.014 1 97.81 306 ALA A O 1
ATOM 2354 N N . ASP A 1 307 ? -18.641 -22.656 -2.527 1 97.38 307 ASP A N 1
ATOM 2355 C CA . ASP A 1 307 ? -18.078 -23.109 -1.256 1 97.38 307 ASP A CA 1
ATOM 2356 C C . ASP A 1 307 ? -16.844 -23.969 -1.474 1 97.38 307 ASP A C 1
ATOM 2358 O O . ASP A 1 307 ? -15.828 -23.781 -0.79 1 97.38 307 ASP A O 1
ATOM 2362 N N . GLY A 1 308 ? -16.984 -24.859 -2.361 1 97.88 308 GLY A N 1
ATOM 2363 C CA . GLY A 1 308 ? -15.859 -25.719 -2.672 1 97.88 308 GLY A CA 1
ATOM 2364 C C . GLY A 1 308 ? -14.688 -24.984 -3.283 1 97.88 308 GLY A C 1
ATOM 2365 O O . GLY A 1 308 ? -13.531 -25.266 -2.967 1 97.88 308 GLY A O 1
ATOM 2366 N N . ALA A 1 309 ? -15.031 -24.031 -4.164 1 98.31 309 ALA A N 1
ATOM 2367 C CA . ALA A 1 309 ? -13.984 -23.219 -4.789 1 98.31 309 ALA A CA 1
ATOM 2368 C C . ALA A 1 309 ? -13.203 -22.438 -3.746 1 98.31 309 ALA A C 1
ATOM 2370 O O . ALA A 1 309 ? -11.977 -22.328 -3.83 1 98.31 309 ALA A O 1
ATOM 2371 N N . LEU A 1 310 ? -13.883 -21.938 -2.719 1 98.44 310 LEU A N 1
ATOM 2372 C CA . LEU A 1 310 ? -13.234 -21.172 -1.659 1 98.44 310 LEU A CA 1
ATOM 2373 C C . LEU A 1 310 ? -12.211 -22.031 -0.924 1 98.44 310 LEU A C 1
ATOM 2375 O O . LEU A 1 310 ? -11.047 -21.656 -0.788 1 98.44 310 LEU A O 1
ATOM 2379 N N . TRP A 1 311 ? -12.648 -23.234 -0.516 1 98.25 311 TRP A N 1
ATOM 2380 C CA . TRP A 1 311 ? -11.758 -24.125 0.214 1 98.25 311 TRP A CA 1
ATOM 2381 C C . TRP A 1 311 ? -10.562 -24.531 -0.649 1 98.25 311 TRP A C 1
ATOM 2383 O O . TRP A 1 311 ? -9.43 -24.578 -0.17 1 98.25 311 TRP A O 1
ATOM 2393 N N . PHE A 1 312 ? -10.875 -24.828 -1.884 1 98.44 312 PHE A N 1
ATOM 2394 C CA . PHE A 1 312 ? -9.844 -25.219 -2.844 1 98.44 312 PHE A CA 1
ATOM 2395 C C . PHE A 1 312 ? -8.797 -24.125 -2.982 1 98.44 312 PHE A C 1
ATOM 2397 O O . PHE A 1 312 ? -7.598 -24.391 -2.855 1 98.44 312 PHE A O 1
ATOM 2404 N N . LEU A 1 313 ? -9.242 -22.891 -3.186 1 98.5 313 LEU A N 1
ATOM 2405 C CA . LEU A 1 313 ? -8.344 -21.75 -3.385 1 98.5 313 LEU A CA 1
ATOM 2406 C C . LEU A 1 313 ? -7.52 -21.484 -2.129 1 98.5 313 LEU A C 1
ATOM 2408 O O . LEU A 1 313 ? -6.32 -21.203 -2.215 1 98.5 313 LEU A O 1
ATOM 2412 N N . GLN A 1 314 ? -8.102 -21.578 -1.021 1 98.69 314 GLN A N 1
ATOM 2413 C CA . GLN A 1 314 ? -7.418 -21.312 0.238 1 98.69 314 GLN A CA 1
ATOM 2414 C C . GLN A 1 314 ? -6.293 -22.312 0.482 1 98.69 314 GLN A C 1
ATOM 2416 O O . GLN A 1 314 ? -5.188 -21.938 0.872 1 98.69 314 GLN A O 1
ATOM 2421 N N . TRP A 1 315 ? -6.512 -23.516 0.203 1 98.69 315 TRP A N 1
ATOM 2422 C CA . TRP A 1 315 ? -5.465 -24.531 0.378 1 98.69 315 TRP A CA 1
ATOM 2423 C C . TRP A 1 315 ? -4.391 -24.391 -0.695 1 98.69 315 TRP A C 1
ATOM 2425 O O . TRP A 1 315 ? -3.213 -24.641 -0.438 1 98.69 315 TRP A O 1
ATOM 2435 N N . ASP A 1 316 ? -4.871 -24.062 -1.911 1 98.69 316 ASP A N 1
ATOM 2436 C CA . ASP A 1 316 ? -3.898 -23.797 -2.967 1 98.69 316 ASP A CA 1
ATOM 2437 C C . ASP A 1 316 ? -2.93 -22.688 -2.559 1 98.69 316 ASP A C 1
ATOM 2439 O O . ASP A 1 316 ? -1.72 -22.812 -2.762 1 98.69 316 ASP A O 1
ATOM 2443 N N . ILE A 1 317 ? -3.48 -21.688 -1.868 1 98.62 317 ILE A N 1
ATOM 2444 C CA . ILE A 1 317 ? -2.68 -20.562 -1.388 1 98.62 317 ILE A CA 1
ATOM 2445 C C . ILE A 1 317 ? -1.738 -21.047 -0.283 1 98.62 317 ILE A C 1
ATOM 2447 O O . ILE A 1 317 ? -0.518 -20.906 -0.395 1 98.62 317 ILE A O 1
ATOM 2451 N N . ILE A 1 318 ? -2.232 -21.672 0.73 1 98.5 318 ILE A N 1
ATOM 2452 C CA . ILE A 1 318 ? -1.477 -22.031 1.926 1 98.5 318 ILE A CA 1
ATOM 2453 C C . ILE A 1 318 ? -0.305 -22.938 1.546 1 98.5 318 ILE A C 1
ATOM 2455 O O . ILE A 1 318 ? 0.841 -22.656 1.908 1 98.5 318 ILE A O 1
ATOM 2459 N N . VAL A 1 319 ? -0.573 -23.906 0.768 1 98.75 319 VAL A N 1
ATOM 2460 C CA . VAL A 1 319 ? 0.457 -24.875 0.409 1 98.75 319 VAL A CA 1
ATOM 2461 C C . VAL A 1 319 ? 1.419 -24.25 -0.602 1 98.75 319 VAL A C 1
ATOM 2463 O O . VAL A 1 319 ? 2.639 -24.359 -0.455 1 98.75 319 VAL A O 1
ATOM 2466 N N . GLY A 1 320 ? 0.851 -23.594 -1.581 1 98.69 320 GLY A N 1
ATOM 2467 C CA . GLY A 1 320 ? 1.659 -23.031 -2.646 1 98.69 320 GLY A CA 1
ATOM 2468 C C . GLY A 1 320 ? 2.639 -21.984 -2.156 1 98.69 320 GLY A C 1
ATOM 2469 O O . GLY A 1 320 ? 3.828 -22.031 -2.477 1 98.69 320 GLY A O 1
ATOM 2470 N N . VAL A 1 321 ? 2.172 -21.031 -1.364 1 98.56 321 VAL A N 1
ATOM 2471 C CA . VAL A 1 321 ? 3.041 -19.938 -0.93 1 98.56 321 VAL A CA 1
ATOM 2472 C C . VAL A 1 321 ? 4.066 -20.469 0.074 1 98.56 321 VAL A C 1
ATOM 2474 O O . VAL A 1 321 ? 5.195 -19.984 0.134 1 98.56 321 VAL A O 1
ATOM 2477 N N . SER A 1 322 ? 3.711 -21.484 0.87 1 98.56 322 SER A N 1
ATOM 2478 C CA . SER A 1 322 ? 4.672 -22.109 1.774 1 98.56 322 SER A CA 1
ATOM 2479 C C . SER A 1 322 ? 5.82 -22.75 1.004 1 98.56 322 SER A C 1
ATOM 2481 O O . SER A 1 322 ? 6.984 -22.609 1.384 1 98.56 322 SER A O 1
ATOM 2483 N N . ALA A 1 323 ? 5.465 -23.406 -0.054 1 98.88 323 ALA A N 1
ATOM 2484 C CA . ALA A 1 323 ? 6.484 -24.047 -0.881 1 98.88 323 ALA A CA 1
ATOM 2485 C C . ALA A 1 323 ? 7.422 -23.016 -1.498 1 98.88 323 ALA A C 1
ATOM 2487 O O . ALA A 1 323 ? 8.641 -23.188 -1.503 1 98.88 323 ALA A O 1
ATOM 2488 N N . ALA A 1 324 ? 6.848 -21.922 -1.985 1 98.81 324 ALA A N 1
ATOM 2489 C CA . ALA A 1 324 ? 7.656 -20.875 -2.588 1 98.81 324 ALA A CA 1
ATOM 2490 C C . ALA A 1 324 ? 8.625 -20.281 -1.573 1 98.81 324 ALA A C 1
ATOM 2492 O O . ALA A 1 324 ? 9.789 -20.016 -1.894 1 98.81 324 ALA A O 1
ATOM 2493 N N . LEU A 1 325 ? 8.148 -20.109 -0.362 1 98.38 325 LEU A N 1
ATOM 2494 C CA . LEU A 1 325 ? 8.984 -19.531 0.69 1 98.38 325 LEU A CA 1
ATOM 2495 C C . LEU A 1 325 ? 10.133 -20.484 1.044 1 98.38 325 LEU A C 1
ATOM 2497 O O . LEU A 1 325 ? 11.289 -20.062 1.129 1 98.38 325 LEU A O 1
ATOM 2501 N N . VAL A 1 326 ? 9.828 -21.734 1.232 1 98.06 326 VAL A N 1
ATOM 2502 C CA . VAL A 1 326 ? 10.844 -22.734 1.567 1 98.06 326 VAL A CA 1
ATOM 2503 C C . VAL A 1 326 ? 11.922 -22.75 0.482 1 98.06 326 VAL A C 1
ATOM 2505 O O . VAL A 1 326 ? 13.117 -22.719 0.782 1 98.06 326 VAL A O 1
ATOM 2508 N N . TRP A 1 327 ? 11.484 -22.781 -0.711 1 98.69 327 TRP A N 1
ATOM 2509 C CA . TRP A 1 327 ? 12.383 -22.844 -1.86 1 98.69 327 TRP A CA 1
ATOM 2510 C C . TRP A 1 327 ? 13.273 -21.609 -1.914 1 98.69 327 TRP A C 1
ATOM 2512 O O . TRP A 1 327 ? 14.5 -21.719 -1.956 1 98.69 327 TRP A O 1
ATOM 2522 N N . ALA A 1 328 ? 12.695 -20.406 -1.835 1 98.62 328 ALA A N 1
ATOM 2523 C CA . ALA A 1 328 ? 13.422 -19.141 -1.987 1 98.62 328 ALA A CA 1
ATOM 2524 C C . ALA A 1 328 ? 14.406 -18.938 -0.839 1 98.62 328 ALA A C 1
ATOM 2526 O O . ALA A 1 328 ? 15.531 -18.5 -1.055 1 98.62 328 ALA A O 1
ATOM 2527 N N . LEU A 1 329 ? 13.961 -19.281 0.333 1 96.69 329 LEU A N 1
ATOM 2528 C CA . LEU A 1 329 ? 14.836 -19.109 1.487 1 96.69 329 LEU A CA 1
ATOM 2529 C C . LEU A 1 329 ? 16.016 -20.078 1.432 1 96.69 329 LEU A C 1
ATOM 2531 O O . LEU A 1 329 ? 17.109 -19.75 1.874 1 96.69 329 LEU A O 1
ATOM 2535 N N . THR A 1 330 ? 15.797 -21.25 0.914 1 96.94 330 THR A N 1
ATOM 2536 C CA . THR A 1 330 ? 16.875 -22.203 0.721 1 96.94 330 THR A CA 1
ATOM 2537 C C . THR A 1 330 ? 17.922 -21.656 -0.256 1 96.94 330 THR A C 1
ATOM 2539 O O . THR A 1 330 ? 19.125 -21.797 -0.026 1 96.94 330 THR A O 1
ATOM 2542 N N . LEU A 1 331 ? 17.422 -21.047 -1.3 1 97.25 331 LEU A N 1
ATOM 2543 C CA . LEU A 1 331 ? 18.344 -20.438 -2.266 1 97.25 331 LEU A CA 1
ATOM 2544 C C . LEU A 1 331 ? 19.156 -19.328 -1.623 1 97.25 331 LEU A C 1
ATOM 2546 O O . LEU A 1 331 ? 20.375 -19.234 -1.854 1 97.25 331 LEU A O 1
ATOM 2550 N N . ARG A 1 332 ? 18.5 -18.5 -0.882 1 95.5 332 ARG A N 1
ATOM 2551 C CA . ARG A 1 332 ? 19.188 -17.391 -0.211 1 95.5 332 ARG A CA 1
ATOM 2552 C C . ARG A 1 332 ? 20.25 -17.922 0.746 1 95.5 332 ARG A C 1
ATOM 2554 O O . ARG A 1 332 ? 21.375 -17.422 0.767 1 95.5 332 ARG A O 1
ATOM 2561 N N . THR A 1 333 ? 19.938 -18.922 1.514 1 92.88 333 THR A N 1
ATOM 2562 C CA . THR A 1 333 ? 20.859 -19.5 2.477 1 92.88 333 THR A CA 1
ATOM 2563 C C . THR A 1 333 ? 22.016 -20.203 1.762 1 92.88 333 THR A C 1
ATOM 2565 O O . THR A 1 333 ? 23.156 -20.156 2.223 1 92.88 333 THR A O 1
ATOM 2568 N N . GLY A 1 334 ? 21.703 -20.812 0.633 1 93.25 334 GLY A N 1
ATOM 2569 C CA . GLY A 1 334 ? 22.703 -21.547 -0.13 1 93.25 334 GLY A CA 1
ATOM 2570 C C . GLY A 1 334 ? 23.766 -20.641 -0.729 1 93.25 334 GLY A C 1
ATOM 2571 O O . GLY A 1 334 ? 24.844 -21.094 -1.094 1 93.25 334 GLY A O 1
ATOM 2572 N N . ALA A 1 335 ? 23.406 -19.391 -0.829 1 93.56 335 ALA A N 1
ATOM 2573 C CA . ALA A 1 335 ? 24.344 -18.438 -1.421 1 93.56 335 ALA A CA 1
ATOM 2574 C C . ALA A 1 335 ? 25.234 -17.812 -0.353 1 93.56 335 ALA A C 1
ATOM 2576 O O . ALA A 1 335 ? 26.234 -17.156 -0.671 1 93.56 335 ALA A O 1
ATOM 2577 N N . LYS A 1 336 ? 24.828 -18.031 0.868 1 89.5 336 LYS A N 1
ATOM 2578 C CA . LYS A 1 336 ? 25.609 -17.469 1.962 1 89.5 336 LYS A CA 1
ATOM 2579 C C . LYS A 1 336 ? 26.781 -18.375 2.318 1 89.5 336 LYS A C 1
ATOM 2581 O O . LYS A 1 336 ? 26.656 -19.594 2.287 1 89.5 336 LYS A O 1
ATOM 2586 N N . HIS A 1 337 ? 27.984 -17.875 2.605 1 82.5 337 HIS A N 1
ATOM 2587 C CA . HIS A 1 337 ? 29.172 -18.641 2.938 1 82.5 337 HIS A CA 1
ATOM 2588 C C . HIS A 1 337 ? 29.328 -18.812 4.445 1 82.5 337 HIS A C 1
ATOM 2590 O O . HIS A 1 337 ? 30.016 -19.719 4.91 1 82.5 337 HIS A O 1
ATOM 2596 N N . GLU A 1 338 ? 28.688 -17.938 5.215 1 78.56 338 GLU A N 1
ATOM 2597 C CA . GLU A 1 338 ? 28.875 -17.984 6.664 1 78.56 338 GLU A CA 1
ATOM 2598 C C . GLU A 1 338 ? 27.672 -18.656 7.344 1 78.56 338 GLU A C 1
ATOM 2600 O O . GLU A 1 338 ? 26.531 -18.469 6.922 1 78.56 338 GLU A O 1
ATOM 2605 N N . GLU A 1 339 ? 28.094 -19.562 8.328 1 84.69 339 GLU A N 1
ATOM 2606 C CA . GLU A 1 339 ? 27.031 -20.156 9.141 1 84.69 339 GLU A CA 1
ATOM 2607 C C . GLU A 1 339 ? 26.406 -19.125 10.078 1 84.69 339 GLU A C 1
ATOM 2609 O O . GLU A 1 339 ? 27.125 -18.344 10.703 1 84.69 339 GLU A O 1
ATOM 2614 N N . ALA A 1 340 ? 25.109 -19.109 10.062 1 84.81 340 ALA A N 1
ATOM 2615 C CA . ALA A 1 340 ? 24.406 -18.141 10.906 1 84.81 340 ALA A CA 1
ATOM 2616 C C . ALA A 1 340 ? 24.375 -18.609 12.359 1 84.81 340 ALA A C 1
ATOM 2618 O O . ALA A 1 340 ? 24.219 -19.797 12.633 1 84.81 340 ALA A O 1
ATOM 2619 N N . THR A 1 341 ? 24.672 -17.719 13.258 1 89.94 341 THR A N 1
ATOM 2620 C CA . THR A 1 341 ? 24.469 -18 14.68 1 89.94 341 THR A CA 1
ATOM 2621 C C . THR A 1 341 ? 22.984 -18.141 14.992 1 89.94 341 THR A C 1
ATOM 2623 O O . THR A 1 341 ? 22.125 -17.844 14.156 1 89.94 341 THR A O 1
ATOM 2626 N N . ILE A 1 342 ? 22.75 -18.625 16.188 1 90.31 342 ILE A N 1
ATOM 2627 C CA . ILE A 1 342 ? 21.359 -18.812 16.609 1 90.31 342 ILE A CA 1
ATOM 2628 C C . ILE A 1 342 ? 20.641 -17.469 16.641 1 90.31 342 ILE A C 1
ATOM 2630 O O . ILE A 1 342 ? 19.5 -17.359 16.203 1 90.31 342 ILE A O 1
ATOM 2634 N N . ILE A 1 343 ? 21.312 -16.453 17.109 1 90.94 343 ILE A N 1
ATOM 2635 C CA . ILE A 1 343 ? 20.734 -15.133 17.219 1 90.94 343 ILE A CA 1
ATOM 2636 C C . ILE A 1 343 ? 20.453 -14.578 15.82 1 90.94 343 ILE A C 1
ATOM 2638 O O . ILE A 1 343 ? 19.391 -14.008 15.57 1 90.94 343 ILE A O 1
ATOM 2642 N N . GLN A 1 344 ? 21.344 -14.828 14.922 1 88.31 344 GLN A N 1
ATOM 2643 C CA . GLN A 1 344 ? 21.172 -14.375 13.547 1 88.31 344 GLN A CA 1
ATOM 2644 C C . GLN A 1 344 ? 20 -15.094 12.875 1 88.31 344 GLN A C 1
ATOM 2646 O O . GLN A 1 344 ? 19.266 -14.492 12.094 1 88.31 344 GLN A O 1
ATOM 2651 N N . THR A 1 345 ? 19.922 -16.297 13.203 1 89.94 345 THR A N 1
ATOM 2652 C CA . THR A 1 345 ? 18.828 -17.078 12.648 1 89.94 345 THR A CA 1
ATOM 2653 C C . THR A 1 345 ? 17.484 -16.578 13.148 1 89.94 345 THR A C 1
ATOM 2655 O O . THR A 1 345 ? 16.547 -16.438 12.375 1 89.94 345 THR A O 1
ATOM 2658 N N . ILE A 1 346 ? 17.422 -16.203 14.438 1 92.12 346 ILE A N 1
ATOM 2659 C CA . ILE A 1 346 ? 16.188 -15.711 15.023 1 92.12 346 ILE A CA 1
ATOM 2660 C C . ILE A 1 346 ? 15.852 -14.344 14.43 1 92.12 346 ILE A C 1
ATOM 2662 O O . ILE A 1 346 ? 14.703 -14.086 14.047 1 92.12 346 ILE A O 1
ATOM 2666 N N . VAL A 1 347 ? 16.812 -13.586 14.328 1 90.12 347 VAL A N 1
ATOM 2667 C CA . VAL A 1 347 ? 16.625 -12.258 13.758 1 90.12 347 VAL A CA 1
ATOM 2668 C C . VAL A 1 347 ? 16.188 -12.375 12.305 1 90.12 347 VAL A C 1
ATOM 2670 O O . VAL A 1 347 ? 15.297 -11.648 11.852 1 90.12 347 VAL A O 1
ATOM 2673 N N . GLY A 1 348 ? 16.766 -13.258 11.633 1 91.19 348 GLY A N 1
ATOM 2674 C CA . GLY A 1 348 ? 16.375 -13.516 10.258 1 91.19 348 GLY A CA 1
ATOM 2675 C C . GLY A 1 348 ? 14.938 -13.969 10.125 1 91.19 348 GLY A C 1
ATOM 2676 O O . GLY A 1 348 ? 14.211 -13.508 9.25 1 91.19 348 GLY A O 1
ATOM 2677 N N . ALA A 1 349 ? 14.594 -14.781 11.039 1 93.12 349 ALA A N 1
ATOM 2678 C CA . ALA A 1 349 ? 13.227 -15.297 11.023 1 93.12 349 ALA A CA 1
ATOM 2679 C C . ALA A 1 349 ? 12.219 -14.18 11.289 1 93.12 349 ALA A C 1
ATOM 2681 O O . ALA A 1 349 ? 11.164 -14.133 10.648 1 93.12 349 ALA A O 1
ATOM 2682 N N . VAL A 1 350 ? 12.555 -13.328 12.188 1 93.31 350 VAL A N 1
ATOM 2683 C CA . VAL A 1 350 ? 11.68 -12.203 12.508 1 93.31 350 VAL A CA 1
ATOM 2684 C C . VAL A 1 350 ? 11.57 -11.266 11.305 1 93.31 350 VAL A C 1
ATOM 2686 O O . VAL A 1 350 ? 10.484 -10.797 10.969 1 93.31 350 VAL A O 1
ATOM 2689 N N . LYS A 1 351 ? 12.617 -11.102 10.594 1 91.62 351 LYS A N 1
ATOM 2690 C CA . LYS A 1 351 ? 12.625 -10.25 9.406 1 91.62 351 LYS A CA 1
ATOM 2691 C C . LYS A 1 351 ? 11.758 -10.836 8.305 1 91.62 351 LYS A C 1
ATOM 2693 O O . LYS A 1 351 ? 10.992 -10.117 7.648 1 91.62 351 LYS A O 1
ATOM 2698 N N . ILE A 1 352 ? 11.891 -12.062 8.172 1 94 352 ILE A N 1
ATOM 2699 C CA . ILE A 1 352 ? 11.102 -12.766 7.164 1 94 352 ILE A CA 1
ATOM 2700 C C . ILE A 1 352 ? 9.617 -12.664 7.5 1 94 352 ILE A C 1
ATOM 2702 O O . ILE A 1 352 ? 8.789 -12.406 6.621 1 94 352 ILE A O 1
ATOM 2706 N N . ALA A 1 353 ? 9.32 -12.836 8.766 1 95.25 353 ALA A N 1
ATOM 2707 C CA . ALA A 1 353 ? 7.926 -12.75 9.195 1 95.25 353 ALA A CA 1
ATOM 2708 C C . ALA A 1 353 ? 7.359 -11.359 8.961 1 95.25 353 ALA A C 1
ATOM 2710 O O . ALA A 1 353 ? 6.254 -11.211 8.43 1 95.25 353 ALA A O 1
ATOM 2711 N N . LEU A 1 354 ? 8.125 -10.391 9.297 1 92.94 354 LEU A N 1
ATOM 2712 C CA . LEU A 1 354 ? 7.684 -9.008 9.133 1 92.94 354 LEU A CA 1
ATOM 2713 C C . LEU A 1 354 ? 7.52 -8.664 7.656 1 92.94 354 LEU A C 1
ATOM 2715 O O . LEU A 1 354 ? 6.531 -8.039 7.266 1 92.94 354 LEU A O 1
ATOM 2719 N N . LEU A 1 355 ? 8.414 -9.125 6.887 1 95.06 355 LEU A N 1
ATOM 2720 C CA . LEU A 1 355 ? 8.352 -8.859 5.453 1 95.06 355 LEU A CA 1
ATOM 2721 C C . LEU A 1 355 ? 7.156 -9.555 4.816 1 95.06 355 LEU A C 1
ATOM 2723 O O . LEU A 1 355 ? 6.492 -8.984 3.947 1 95.06 355 LEU A O 1
ATOM 2727 N N . THR A 1 356 ? 6.902 -10.711 5.266 1 97.12 356 THR A N 1
ATOM 2728 C CA . THR A 1 356 ? 5.781 -11.477 4.738 1 97.12 356 THR A CA 1
ATOM 2729 C C . THR A 1 356 ? 4.457 -10.789 5.051 1 97.12 356 THR A C 1
ATOM 2731 O O . THR A 1 356 ? 3.551 -10.758 4.215 1 97.12 356 THR A O 1
ATOM 2734 N N . VAL A 1 357 ? 4.387 -10.227 6.211 1 94.38 357 VAL A N 1
ATOM 2735 C CA . VAL A 1 357 ? 3.18 -9.5 6.598 1 94.38 357 VAL A CA 1
ATOM 2736 C C . VAL A 1 357 ? 3.035 -8.242 5.746 1 94.38 357 VAL A C 1
ATOM 2738 O O . VAL A 1 357 ? 1.922 -7.848 5.395 1 94.38 357 VAL A O 1
ATOM 2741 N N . LEU A 1 358 ? 4.129 -7.727 5.324 1 91.75 358 LEU A N 1
ATOM 2742 C CA . LEU A 1 358 ? 4.105 -6.441 4.641 1 91.75 358 LEU A CA 1
ATOM 2743 C C . LEU A 1 358 ? 3.861 -6.621 3.146 1 91.75 358 LEU A C 1
ATOM 2745 O O . LEU A 1 358 ? 3.092 -5.871 2.543 1 91.75 358 LEU A O 1
ATOM 2749 N N . ILE A 1 359 ? 4.5 -7.645 2.514 1 96.44 359 ILE A N 1
ATOM 2750 C CA . ILE A 1 359 ? 4.477 -7.664 1.056 1 96.44 359 ILE A CA 1
ATOM 2751 C C . ILE A 1 359 ? 3.967 -9.016 0.567 1 96.44 359 ILE A C 1
ATOM 2753 O O . ILE A 1 359 ? 3.91 -9.273 -0.639 1 96.44 359 ILE A O 1
ATOM 2757 N N . GLY A 1 360 ? 3.537 -9.938 1.477 1 98.06 360 GLY A N 1
ATOM 2758 C CA . GLY A 1 360 ? 3.061 -11.258 1.108 1 98.06 360 GLY A CA 1
ATOM 2759 C C . GLY A 1 360 ? 4.172 -12.289 1.011 1 98.06 360 GLY A C 1
ATOM 2760 O O . GLY A 1 360 ? 5.34 -11.93 0.863 1 98.06 360 GLY A O 1
ATOM 2761 N N . PRO A 1 361 ? 3.818 -13.461 1.119 1 98.31 361 PRO A N 1
ATOM 2762 C CA . PRO A 1 361 ? 4.82 -14.531 1.17 1 98.31 361 PRO A CA 1
ATOM 2763 C C . PRO A 1 361 ? 5.641 -14.633 -0.113 1 98.31 361 PRO A C 1
ATOM 2765 O O . PRO A 1 361 ? 6.863 -14.789 -0.057 1 98.31 361 PRO A O 1
ATOM 2768 N N . CYS A 1 362 ? 5.008 -14.555 -1.26 1 98.81 362 CYS A N 1
ATOM 2769 C CA . CYS A 1 362 ? 5.773 -14.688 -2.494 1 98.81 362 CYS A CA 1
ATOM 2770 C C . CYS A 1 362 ? 6.57 -13.422 -2.785 1 98.81 362 CYS A C 1
ATOM 2772 O O . CYS A 1 362 ? 7.551 -13.461 -3.527 1 98.81 362 CYS A O 1
ATOM 2774 N N . GLY A 1 363 ? 6.043 -12.305 -2.246 1 98.75 363 GLY A N 1
ATOM 2775 C CA . GLY A 1 363 ? 6.902 -11.133 -2.254 1 98.75 363 GLY A CA 1
ATOM 2776 C C . GLY A 1 363 ? 8.18 -11.32 -1.46 1 98.75 363 GLY A C 1
ATOM 2777 O O . GLY A 1 363 ? 9.266 -10.938 -1.91 1 98.75 363 GLY A O 1
ATOM 2778 N N . THR A 1 364 ? 8.016 -11.883 -0.312 1 98.69 364 THR A N 1
ATOM 2779 C CA . THR A 1 364 ? 9.172 -12.211 0.524 1 98.69 364 THR A CA 1
ATOM 2780 C C . THR A 1 364 ? 10.094 -13.195 -0.184 1 98.69 364 THR A C 1
ATOM 2782 O O . THR A 1 364 ? 11.312 -13.07 -0.119 1 98.69 364 THR A O 1
ATOM 2785 N N . ALA A 1 365 ? 9.508 -14.141 -0.849 1 98.81 365 ALA A N 1
ATOM 2786 C CA . ALA A 1 365 ? 10.305 -15.07 -1.645 1 98.81 365 ALA A CA 1
ATOM 2787 C C . ALA A 1 365 ? 11.117 -14.328 -2.705 1 98.81 365 ALA A C 1
ATOM 2789 O O . ALA A 1 365 ? 12.297 -14.633 -2.912 1 98.81 365 ALA A O 1
ATOM 2790 N N . ALA A 1 366 ? 10.5 -13.398 -3.33 1 98.81 366 ALA A N 1
ATOM 2791 C CA . ALA A 1 366 ? 11.188 -12.617 -4.355 1 98.81 366 ALA A CA 1
ATOM 2792 C C . ALA A 1 366 ? 12.344 -11.82 -3.752 1 98.81 366 ALA A C 1
ATOM 2794 O O . ALA A 1 366 ? 13.43 -11.75 -4.336 1 98.81 366 ALA A O 1
ATOM 2795 N N . VAL A 1 367 ? 12.117 -11.273 -2.582 1 98.19 367 VAL A N 1
ATOM 2796 C CA . VAL A 1 367 ? 13.172 -10.539 -1.9 1 98.19 367 VAL A CA 1
ATOM 2797 C C . VAL A 1 367 ? 14.328 -11.484 -1.571 1 98.19 367 VAL A C 1
ATOM 2799 O O . VAL A 1 367 ? 15.5 -11.117 -1.7 1 98.19 367 VAL A O 1
ATOM 2802 N N . ALA A 1 368 ? 14.016 -12.648 -1.17 1 97.69 368 ALA A N 1
ATOM 2803 C CA . ALA A 1 368 ? 15.039 -13.633 -0.827 1 97.69 368 ALA A CA 1
ATOM 2804 C C . ALA A 1 368 ? 15.891 -13.984 -2.045 1 97.69 368 ALA A C 1
ATOM 2806 O O . ALA A 1 368 ? 17.125 -13.977 -1.977 1 97.69 368 ALA A O 1
ATOM 2807 N N . VAL A 1 369 ? 15.25 -14.258 -3.148 1 98.5 369 VAL A N 1
ATOM 2808 C CA . VAL A 1 369 ? 15.977 -14.641 -4.355 1 98.5 369 VAL A CA 1
ATOM 2809 C C . VAL A 1 369 ? 16.766 -13.445 -4.891 1 98.5 369 VAL A C 1
ATOM 2811 O O . VAL A 1 369 ? 17.906 -13.602 -5.336 1 98.5 369 VAL A O 1
ATOM 2814 N N . TRP A 1 370 ? 16.141 -12.305 -4.848 1 98.12 370 TRP A N 1
ATOM 2815 C CA . TRP A 1 370 ? 16.828 -11.094 -5.25 1 98.12 370 TRP A CA 1
ATOM 2816 C C . TRP A 1 370 ? 18.078 -10.867 -4.398 1 98.12 370 TRP A C 1
ATOM 2818 O O . TRP A 1 370 ? 19.156 -10.555 -4.926 1 98.12 370 TRP A O 1
ATOM 2828 N N . GLY A 1 371 ? 17.938 -11.047 -3.135 1 96.19 371 GLY A N 1
ATOM 2829 C CA . GLY A 1 371 ? 19.078 -10.93 -2.232 1 96.19 371 GLY A CA 1
ATOM 2830 C C . GLY A 1 371 ? 20.203 -11.898 -2.551 1 96.19 371 GLY A C 1
ATOM 2831 O O . GLY A 1 371 ? 21.375 -11.539 -2.463 1 96.19 371 GLY A O 1
ATOM 2832 N N . ARG A 1 372 ? 19.891 -13.078 -2.85 1 96.75 372 ARG A N 1
ATOM 2833 C CA . ARG A 1 372 ? 20.859 -14.07 -3.277 1 96.75 372 ARG A CA 1
ATOM 2834 C C . ARG A 1 372 ? 21.641 -13.578 -4.496 1 96.75 372 ARG A C 1
ATOM 2836 O O . ARG A 1 372 ? 22.875 -13.672 -4.535 1 96.75 372 ARG A O 1
ATOM 2843 N N . ASP A 1 373 ? 20.922 -13.07 -5.453 1 97.69 373 ASP A N 1
ATOM 2844 C CA . ASP A 1 373 ? 21.562 -12.602 -6.68 1 97.69 373 ASP A CA 1
ATOM 2845 C C . ASP A 1 373 ? 22.5 -11.422 -6.398 1 97.69 373 ASP A C 1
ATOM 2847 O O . ASP A 1 373 ? 23.625 -11.391 -6.891 1 97.69 373 ASP A O 1
ATOM 2851 N N . GLU A 1 374 ? 22 -10.484 -5.617 1 95.69 374 GLU A N 1
ATOM 2852 C CA . GLU A 1 374 ? 22.828 -9.328 -5.281 1 95.69 374 GLU A CA 1
ATOM 2853 C C . GLU A 1 374 ? 24.094 -9.758 -4.543 1 95.69 374 GLU A C 1
ATOM 2855 O O . GLU A 1 374 ? 25.156 -9.188 -4.762 1 95.69 374 GLU A O 1
ATOM 2860 N N . LEU A 1 375 ? 24 -10.672 -3.715 1 94.06 375 LEU A N 1
ATOM 2861 C CA . LEU A 1 375 ? 25.141 -11.195 -2.967 1 94.06 375 LEU A CA 1
ATOM 2862 C C . LEU A 1 375 ? 26.172 -11.82 -3.904 1 94.06 375 LEU A C 1
ATOM 2864 O O . LEU A 1 375 ? 27.359 -11.523 -3.809 1 94.06 375 LEU A O 1
ATOM 2868 N N . VAL A 1 376 ? 25.766 -12.609 -4.785 1 96.19 376 VAL A N 1
ATOM 2869 C CA . VAL A 1 376 ? 26.656 -13.352 -5.676 1 96.19 376 VAL A CA 1
ATOM 2870 C C . VAL A 1 376 ? 27.297 -12.391 -6.676 1 96.19 376 VAL A C 1
ATOM 2872 O O . VAL A 1 376 ? 28.5 -12.422 -6.879 1 96.19 376 VAL A O 1
ATOM 2875 N N . PHE A 1 377 ? 26.516 -11.547 -7.301 1 95.5 377 PHE A N 1
ATOM 2876 C CA . PHE A 1 377 ? 27.047 -10.586 -8.258 1 95.5 377 PHE A CA 1
ATOM 2877 C C . PHE A 1 377 ? 27.953 -9.578 -7.57 1 95.5 377 PHE A C 1
ATOM 2879 O O . PHE A 1 377 ? 28.953 -9.125 -8.148 1 95.5 377 PHE A O 1
ATOM 2886 N N . GLY A 1 378 ? 27.578 -9.227 -6.375 1 92.5 378 GLY A N 1
ATOM 2887 C CA . GLY A 1 378 ? 28.406 -8.32 -5.605 1 92.5 378 GLY A CA 1
ATOM 2888 C C . GLY A 1 378 ? 29.781 -8.898 -5.293 1 92.5 378 GLY A C 1
ATOM 2889 O O . GLY A 1 378 ? 30.797 -8.195 -5.402 1 92.5 378 GLY A O 1
ATOM 2890 N N . ARG A 1 379 ? 29.875 -10.078 -4.949 1 90.56 379 ARG A N 1
ATOM 2891 C CA . ARG A 1 379 ? 31.125 -10.766 -4.676 1 90.56 379 ARG A CA 1
ATOM 2892 C C . ARG A 1 379 ? 31.984 -10.844 -5.926 1 90.56 379 ARG A C 1
ATOM 2894 O O . ARG A 1 379 ? 33.188 -10.617 -5.863 1 90.56 379 ARG A O 1
ATOM 2901 N N . ALA A 1 380 ? 31.359 -11.164 -6.918 1 89.56 380 ALA A N 1
ATOM 2902 C CA . ALA A 1 380 ? 32.094 -11.273 -8.18 1 89.56 380 ALA A CA 1
ATOM 2903 C C . ALA A 1 380 ? 32.688 -9.93 -8.578 1 89.56 380 ALA A C 1
ATOM 2905 O O . ALA A 1 380 ? 33.812 -9.875 -9.078 1 89.56 380 ALA A O 1
ATOM 2906 N N . ASN A 1 381 ? 31.938 -8.945 -8.43 1 87.69 381 ASN A N 1
ATOM 2907 C CA . ASN A 1 381 ? 32.438 -7.602 -8.719 1 87.69 381 ASN A CA 1
ATOM 2908 C C . ASN A 1 381 ? 33.625 -7.23 -7.824 1 87.69 381 ASN A C 1
ATOM 2910 O O . ASN A 1 381 ? 34.562 -6.605 -8.273 1 87.69 381 ASN A O 1
ATOM 2914 N N . ALA A 1 382 ? 33.562 -7.59 -6.574 1 86.56 382 ALA A N 1
ATOM 2915 C CA . ALA A 1 382 ? 34.625 -7.305 -5.625 1 86.56 382 ALA A CA 1
ATOM 2916 C C . ALA A 1 382 ? 35.906 -8.062 -6 1 86.56 382 ALA A C 1
ATOM 2918 O O . ALA A 1 382 ? 37 -7.52 -5.895 1 86.56 382 ALA A O 1
ATOM 2919 N N . GLU A 1 383 ? 35.75 -9.203 -6.453 1 84.69 383 GLU A N 1
ATOM 2920 C CA . GLU A 1 383 ? 36.875 -10.023 -6.867 1 84.69 383 GLU A CA 1
ATOM 2921 C C . GLU A 1 383 ? 37.531 -9.453 -8.125 1 84.69 383 GLU A C 1
ATOM 2923 O O . GLU A 1 383 ? 38.781 -9.461 -8.25 1 84.69 383 GLU A O 1
ATOM 2928 N N . THR A 1 384 ? 36.75 -9.008 -8.977 1 81.75 384 THR A N 1
ATOM 2929 C CA . THR A 1 384 ? 37.25 -8.414 -10.203 1 81.75 384 THR A CA 1
ATOM 2930 C C . THR A 1 384 ? 38 -7.117 -9.898 1 81.75 384 THR A C 1
ATOM 2932 O O . THR A 1 384 ? 39.062 -6.855 -10.477 1 81.75 384 THR A O 1
ATOM 2935 N N . LYS A 1 385 ? 37.469 -6.316 -9.039 1 71.06 385 LYS A N 1
ATOM 2936 C CA . LYS A 1 385 ? 38.125 -5.062 -8.656 1 71.06 385 LYS A CA 1
ATOM 2937 C C . LYS A 1 385 ? 39.438 -5.32 -7.961 1 71.06 385 LYS A C 1
ATOM 2939 O O . LYS A 1 385 ? 40.438 -4.621 -8.211 1 71.06 385 LYS A O 1
ATOM 2944 N N . LYS A 1 386 ? 39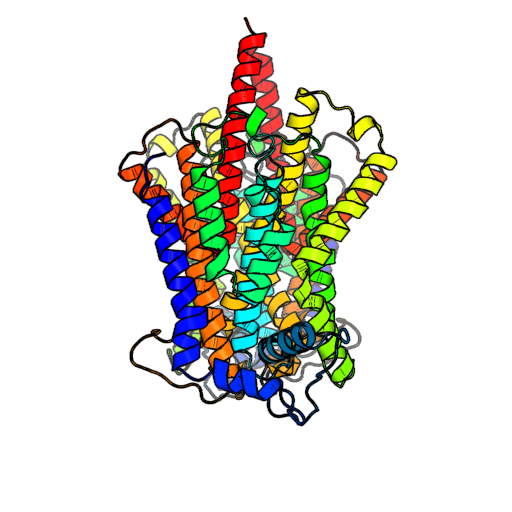.594 -6.297 -7.156 1 78.44 386 LYS A N 1
ATOM 2945 C CA . LYS A 1 386 ? 40.844 -6.656 -6.477 1 78.44 386 LYS A CA 1
ATOM 2946 C C . LYS A 1 386 ? 41.875 -7.199 -7.461 1 78.44 386 LYS A C 1
ATOM 2948 O O . LYS A 1 386 ? 43.062 -6.949 -7.316 1 78.44 386 LYS A O 1
ATOM 2953 N N . GLY A 1 387 ? 41.375 -7.918 -8.367 1 69.31 387 GLY A N 1
ATOM 2954 C CA . GLY A 1 387 ? 42.281 -8.461 -9.375 1 69.31 387 GLY A CA 1
ATOM 2955 C C . GLY A 1 387 ? 42.875 -7.391 -10.266 1 69.31 387 GLY A C 1
ATOM 2956 O O . GLY A 1 387 ? 44 -7.539 -10.734 1 69.31 387 GLY A O 1
ATOM 2957 N N . LYS A 1 388 ? 42.188 -6.344 -10.367 1 70.88 388 LYS A N 1
ATOM 2958 C CA . LYS A 1 388 ? 42.719 -5.25 -11.172 1 70.88 388 LYS A CA 1
ATOM 2959 C C . LYS A 1 388 ? 43.688 -4.387 -10.359 1 70.88 388 LYS A C 1
ATOM 2961 O O . LYS A 1 388 ? 44.531 -3.717 -10.914 1 70.88 388 LYS A O 1
ATOM 2966 N N . SER A 1 389 ? 43.656 -4.383 -9.117 1 69.25 389 SER A N 1
ATOM 2967 C CA . SER A 1 389 ? 44.531 -3.596 -8.258 1 69.25 389 SER A CA 1
ATOM 2968 C C . SER A 1 389 ? 45.844 -4.328 -7.988 1 69.25 389 SER A C 1
ATOM 2970 O O . SER A 1 389 ? 46.781 -3.74 -7.473 1 69.25 389 SER A O 1
ATOM 2972 N N . LEU A 1 390 ? 46 -5.414 -8.391 1 52.12 390 LEU A N 1
ATOM 2973 C CA . LEU A 1 390 ? 47.281 -6.117 -8.305 1 52.12 390 LEU A CA 1
ATOM 2974 C C . LEU A 1 390 ? 48 -6.113 -9.648 1 52.12 390 LEU A C 1
ATOM 2976 O O . LEU A 1 390 ? 49.219 -6.016 -9.703 1 52.12 390 LEU A O 1
ATOM 2980 N N . MET B 1 1 ? 16.438 40.719 0.245 1 48.03 1 MET B N 1
ATOM 2981 C CA . MET B 1 1 ? 16.375 39.375 -0.37 1 48.03 1 MET B CA 1
ATOM 2982 C C . MET B 1 1 ? 15.242 39.312 -1.393 1 48.03 1 MET B C 1
ATOM 2984 O O . MET B 1 1 ? 14.133 39.781 -1.123 1 48.03 1 MET B O 1
ATOM 2988 N N . ALA B 1 2 ? 15.539 39.219 -2.707 1 58.91 2 ALA B N 1
ATOM 2989 C CA . ALA B 1 2 ? 14.648 39.406 -3.848 1 58.91 2 ALA B CA 1
ATOM 2990 C C . ALA B 1 2 ? 13.461 38.469 -3.791 1 58.91 2 ALA B C 1
ATOM 2992 O O . ALA B 1 2 ? 13.602 37.312 -3.336 1 58.91 2 ALA B O 1
ATOM 2993 N N . LEU B 1 3 ? 12.32 39.031 -3.834 1 72.44 3 LEU B N 1
ATOM 2994 C CA . LEU B 1 3 ? 11.07 38.281 -3.949 1 72.44 3 LEU B CA 1
ATOM 2995 C C . LEU B 1 3 ? 11.109 37.375 -5.156 1 72.44 3 LEU B C 1
ATOM 2997 O O . LEU B 1 3 ? 11.203 37.812 -6.297 1 72.44 3 LEU B O 1
ATOM 3001 N N . SER B 1 4 ? 11.352 36.094 -4.887 1 87.06 4 SER B N 1
ATOM 3002 C CA . SER B 1 4 ? 11.367 35.094 -5.945 1 87.06 4 SER B CA 1
ATOM 3003 C C . SER B 1 4 ? 9.977 34.5 -6.188 1 87.06 4 SER B C 1
ATOM 3005 O O . SER B 1 4 ? 9.07 34.688 -5.375 1 87.06 4 SER B O 1
ATOM 3007 N N . VAL B 1 5 ? 9.766 33.938 -7.215 1 92.75 5 VAL B N 1
ATOM 3008 C CA . VAL B 1 5 ? 8.477 33.406 -7.668 1 92.75 5 VAL B CA 1
ATOM 3009 C C . VAL B 1 5 ? 7.922 32.438 -6.625 1 92.75 5 VAL B C 1
ATOM 3011 O O . VAL B 1 5 ? 6.766 32.562 -6.211 1 92.75 5 VAL B O 1
ATOM 3014 N N . PRO B 1 6 ? 8.742 31.547 -6.07 1 96 6 PRO B N 1
ATOM 3015 C CA . PRO B 1 6 ? 8.188 30.641 -5.062 1 96 6 PRO B CA 1
ATOM 3016 C C . PRO B 1 6 ? 7.727 31.359 -3.803 1 96 6 PRO B C 1
ATOM 3018 O O . PRO B 1 6 ? 6.703 31 -3.213 1 96 6 PRO B O 1
ATOM 3021 N N . LYS B 1 7 ? 8.391 32.406 -3.393 1 97.06 7 LYS B N 1
ATOM 3022 C CA . LYS B 1 7 ? 8 33.188 -2.213 1 97.06 7 LYS B CA 1
ATOM 3023 C C . LYS B 1 7 ? 6.652 33.875 -2.426 1 97.06 7 LYS B C 1
ATOM 3025 O O . LYS B 1 7 ? 5.781 33.812 -1.558 1 97.06 7 LYS B O 1
ATOM 3030 N N . VAL B 1 8 ? 6.52 34.438 -3.566 1 97.12 8 VAL B N 1
ATOM 3031 C CA . VAL B 1 8 ? 5.273 35.094 -3.889 1 97.12 8 VAL B CA 1
ATOM 3032 C C . VAL B 1 8 ? 4.129 34.094 -3.951 1 97.12 8 VAL B C 1
ATOM 3034 O O . VAL B 1 8 ? 3.037 34.344 -3.443 1 97.12 8 VAL B O 1
ATOM 3037 N N . LEU B 1 9 ? 4.398 32.969 -4.559 1 98.12 9 LEU B N 1
ATOM 3038 C CA . LEU B 1 9 ? 3.387 31.938 -4.676 1 98.12 9 LEU B CA 1
ATOM 3039 C C . LEU B 1 9 ? 2.941 31.453 -3.301 1 98.12 9 LEU B C 1
ATOM 3041 O O . LEU B 1 9 ? 1.754 31.219 -3.076 1 98.12 9 LEU B O 1
ATOM 3045 N N . LEU B 1 10 ? 3.865 31.328 -2.404 1 98.75 10 LEU B N 1
ATOM 3046 C CA . LEU B 1 10 ? 3.541 30.875 -1.06 1 98.75 10 LEU B CA 1
ATOM 3047 C C . LEU B 1 10 ? 2.707 31.906 -0.316 1 98.75 10 LEU B C 1
ATOM 3049 O O . LEU B 1 10 ? 1.773 31.562 0.41 1 98.75 10 LEU B O 1
ATOM 3053 N N . ILE B 1 11 ? 3.021 33.156 -0.509 1 98.31 11 ILE B N 1
ATOM 3054 C CA . ILE B 1 11 ? 2.232 34.219 0.103 1 98.31 11 ILE B CA 1
ATOM 3055 C C . ILE B 1 11 ? 0.821 34.188 -0.479 1 98.31 11 ILE B C 1
ATOM 3057 O O . ILE B 1 11 ? -0.161 34.312 0.256 1 98.31 11 ILE B O 1
ATOM 3061 N N . LEU B 1 12 ? 0.704 34 -1.782 1 98.62 12 LEU B N 1
ATOM 3062 C CA . LEU B 1 12 ? -0.602 33.938 -2.43 1 98.62 12 LEU B CA 1
ATOM 3063 C C . LEU B 1 12 ? -1.395 32.719 -1.946 1 98.62 12 LEU B C 1
ATOM 3065 O O . LEU B 1 12 ? -2.615 32.812 -1.787 1 98.62 12 LEU B O 1
ATOM 3069 N N . LEU B 1 13 ? -0.71 31.641 -1.731 1 98.81 13 LEU B N 1
ATOM 3070 C CA . LEU B 1 13 ? -1.372 30.453 -1.204 1 98.81 13 LEU B CA 1
ATOM 3071 C C . LEU B 1 13 ? -1.879 30.703 0.213 1 98.81 13 LEU B C 1
ATOM 3073 O O . LEU B 1 13 ? -2.965 30.234 0.576 1 98.81 13 LEU B O 1
ATOM 3077 N N . SER B 1 14 ? -1.09 31.469 0.983 1 98.69 14 SER B N 1
ATOM 3078 C CA . SER B 1 14 ? -1.57 31.812 2.316 1 98.69 14 SER B CA 1
ATOM 3079 C C . SER B 1 14 ? -2.822 32.688 2.246 1 98.69 14 SER B C 1
ATOM 3081 O O . SER B 1 14 ? -3.768 32.469 3.01 1 98.69 14 SER B O 1
ATOM 3083 N N . VAL B 1 15 ? -2.846 33.594 1.367 1 98.69 15 VAL B N 1
ATOM 3084 C CA . VAL B 1 15 ? -4.023 34.438 1.168 1 98.69 15 VAL B CA 1
ATOM 3085 C C . VAL B 1 15 ? -5.215 33.562 0.77 1 98.69 15 VAL B C 1
ATOM 3087 O O . VAL B 1 15 ? -6.316 33.75 1.292 1 98.69 15 VAL B O 1
ATOM 3090 N N . ALA B 1 16 ? -4.973 32.625 -0.125 1 98.69 16 ALA B N 1
ATOM 3091 C CA . ALA B 1 16 ? -6.016 31.688 -0.507 1 98.69 16 ALA B CA 1
ATOM 3092 C C . ALA B 1 16 ? -6.469 30.859 0.691 1 98.69 16 ALA B C 1
ATOM 3094 O O . ALA B 1 16 ? -7.656 30.562 0.828 1 98.69 16 ALA B O 1
ATOM 3095 N N . GLY B 1 17 ? -5.5 30.516 1.525 1 98.81 17 GLY B N 1
ATOM 3096 C CA . GLY B 1 17 ? -5.84 29.797 2.746 1 98.81 17 GLY B CA 1
ATOM 3097 C C . GLY B 1 17 ? -6.766 30.578 3.656 1 98.81 17 GLY B C 1
ATOM 3098 O O . GLY B 1 17 ? -7.793 30.062 4.102 1 98.81 17 GLY B O 1
ATOM 3099 N N . PHE B 1 18 ? -6.473 31.859 3.848 1 98.69 18 PHE B N 1
ATOM 3100 C CA . PHE B 1 18 ? -7.305 32.688 4.695 1 98.69 18 PHE B CA 1
ATOM 3101 C C . PHE B 1 18 ? -8.68 32.906 4.074 1 98.69 18 PHE B C 1
ATOM 3103 O O . PHE B 1 18 ? -9.688 32.938 4.785 1 98.69 18 PHE B O 1
ATOM 3110 N N . TRP B 1 19 ? -8.734 32.969 2.834 1 98.38 19 TRP B N 1
ATOM 3111 C CA . TRP B 1 19 ? -10.031 33.125 2.174 1 98.38 19 TRP B CA 1
ATOM 3112 C C . TRP B 1 19 ? -10.852 31.844 2.311 1 98.38 19 TRP B C 1
ATOM 3114 O O . TRP B 1 19 ? -12.008 31.875 2.73 1 98.38 19 TRP B O 1
ATOM 3124 N N . THR B 1 20 ? -10.289 30.734 2.039 1 98.38 20 THR B N 1
ATOM 3125 C CA . THR B 1 20 ? -11.047 29.484 1.938 1 98.38 20 THR B CA 1
ATOM 3126 C C . THR B 1 20 ? -11.367 28.938 3.326 1 98.38 20 THR B C 1
ATOM 3128 O O . THR B 1 20 ? -12.375 28.25 3.508 1 98.38 20 THR B O 1
ATOM 3131 N N . LEU B 1 21 ? -10.555 29.281 4.324 1 98.44 21 LEU B N 1
ATOM 3132 C CA . LEU B 1 21 ? -10.773 28.688 5.641 1 98.44 21 LEU B CA 1
ATOM 3133 C C . LEU B 1 21 ? -11.477 29.672 6.566 1 98.44 21 LEU B C 1
ATOM 3135 O O . LEU B 1 21 ? -11.992 29.281 7.617 1 98.44 21 LEU B O 1
ATOM 3139 N N . TRP B 1 22 ? -11.5 30.984 6.18 1 98.06 22 TRP B N 1
ATOM 3140 C CA . TRP B 1 22 ? -12.141 31.953 7.062 1 98.06 22 TRP B CA 1
ATOM 3141 C C . TRP B 1 22 ? -13.141 32.812 6.289 1 98.06 22 TRP B C 1
ATOM 3143 O O . TRP B 1 22 ? -14.312 32.906 6.664 1 98.06 22 TRP B O 1
ATOM 3153 N N . GLY B 1 23 ? -12.75 33.406 5.215 1 97.69 23 GLY B N 1
ATOM 3154 C CA . GLY B 1 23 ? -13.664 34.219 4.422 1 97.69 23 GLY B CA 1
ATOM 3155 C C . GLY B 1 23 ? -14.852 33.438 3.896 1 97.69 23 GLY B C 1
ATOM 3156 O O . GLY B 1 23 ? -16 33.812 4.109 1 97.69 23 GLY B O 1
ATOM 3157 N N . PHE B 1 24 ? -14.578 32.344 3.229 1 97.81 24 PHE B N 1
ATOM 3158 C CA . PHE B 1 24 ? -15.586 31.484 2.602 1 97.81 24 PHE B CA 1
ATOM 3159 C C . PHE B 1 24 ? -16.5 30.875 3.652 1 97.81 24 PHE B C 1
ATOM 3161 O O . PHE B 1 24 ? -17.734 30.922 3.514 1 97.81 24 PHE B O 1
ATOM 3168 N N . PRO B 1 25 ? -16.016 30.406 4.742 1 97.38 25 PRO B N 1
ATOM 3169 C CA . PRO B 1 25 ? -16.875 29.875 5.801 1 97.38 25 PRO B CA 1
ATOM 3170 C C . PRO B 1 25 ? -17.734 30.953 6.461 1 97.38 25 PRO B C 1
ATOM 3172 O O . PRO B 1 25 ? -18.844 30.656 6.922 1 97.38 25 PRO B O 1
ATOM 3175 N N . TYR B 1 26 ? -17.203 32.125 6.539 1 96.69 26 TYR B N 1
ATOM 3176 C CA . TYR B 1 26 ? -18.016 33.219 7.031 1 96.69 26 TYR B CA 1
ATOM 3177 C C . TYR B 1 26 ? -19.219 33.469 6.121 1 96.69 26 TYR B C 1
ATOM 3179 O O . TYR B 1 26 ? -20.344 33.688 6.594 1 96.69 26 TYR B O 1
ATOM 3187 N N . GLN B 1 27 ? -19.016 33.344 4.879 1 96.81 27 GLN B N 1
ATOM 3188 C CA . GLN B 1 27 ? -20.047 33.625 3.891 1 96.81 27 GLN B CA 1
ATOM 3189 C C . GLN B 1 27 ? -21.016 32.438 3.771 1 96.81 27 GLN B C 1
ATOM 3191 O O . GLN B 1 27 ? -22.203 32.625 3.561 1 96.81 27 GLN B O 1
ATOM 3196 N N . ASN B 1 28 ? -20.484 31.281 3.938 1 96.94 28 ASN B N 1
ATOM 3197 C CA . ASN B 1 28 ? -21.328 30.125 3.639 1 96.94 28 ASN B CA 1
ATOM 3198 C C . ASN B 1 28 ? -22.094 29.656 4.871 1 96.94 28 ASN B C 1
ATOM 3200 O O . ASN B 1 28 ? -22.859 28.703 4.801 1 96.94 28 ASN B O 1
ATOM 3204 N N . GLY B 1 29 ? -21.828 30.266 6.016 1 96.81 29 GLY B N 1
ATOM 3205 C CA . GLY B 1 29 ? -22.641 30 7.191 1 96.81 29 GLY B CA 1
ATOM 3206 C C . GLY B 1 29 ? -21.969 29.062 8.18 1 96.81 29 GLY B C 1
ATOM 3207 O O . GLY B 1 29 ? -22.469 28.875 9.297 1 96.81 29 GLY B O 1
ATOM 3208 N N . LEU B 1 30 ? -20.891 28.5 7.855 1 97.44 30 LEU B N 1
ATOM 3209 C CA . LEU B 1 30 ? -20.219 27.547 8.727 1 97.44 30 LEU B CA 1
ATOM 3210 C C . LEU B 1 30 ? -19.844 28.188 10.062 1 97.44 30 LEU B C 1
ATOM 3212 O O . LEU B 1 30 ? -20.094 27.609 11.125 1 97.44 30 LEU B O 1
ATOM 3216 N N . LEU B 1 31 ? -19.312 29.391 10.055 1 97.19 31 LEU B N 1
ATOM 3217 C CA . LEU B 1 31 ? -18.875 30.031 11.281 1 97.19 31 LEU B CA 1
ATOM 3218 C C . LEU B 1 31 ? -20.062 30.359 12.188 1 97.19 31 LEU B C 1
ATOM 3220 O O . LEU B 1 31 ? -19.938 30.312 13.414 1 97.19 31 LEU B O 1
ATOM 3224 N N . LYS B 1 32 ? -21.109 30.641 11.57 1 96.69 32 LYS B N 1
ATOM 3225 C CA . LYS B 1 32 ? -22.328 30.891 12.352 1 96.69 32 LYS B CA 1
ATOM 3226 C C . LYS B 1 32 ? -22.766 29.625 13.086 1 96.69 32 LYS B C 1
ATOM 3228 O O . LYS B 1 32 ? -23.078 29.672 14.281 1 96.69 32 LYS B O 1
ATOM 3233 N N . ILE B 1 33 ? -22.797 28.562 12.367 1 97.06 33 ILE B N 1
ATOM 3234 C CA . ILE B 1 33 ? -23.188 27.297 12.969 1 97.06 33 ILE B CA 1
ATOM 3235 C C . ILE B 1 33 ? -22.219 26.938 14.102 1 97.06 33 ILE B C 1
ATOM 3237 O O . ILE B 1 33 ? -22.641 26.5 15.172 1 97.06 33 ILE B O 1
ATOM 3241 N N . LEU B 1 34 ? -20.984 27.141 13.93 1 97.06 34 LEU B N 1
ATOM 3242 C CA . LEU B 1 34 ? -19.969 26.844 14.93 1 97.06 34 LEU B CA 1
ATOM 3243 C C . LEU B 1 34 ? -20.125 27.734 16.156 1 97.06 34 LEU B C 1
ATOM 3245 O O . LEU B 1 34 ? -19.953 27.266 17.281 1 97.06 34 LEU B O 1
ATOM 3249 N N . GLY B 1 35 ? -20.469 28.938 15.914 1 95.31 35 GLY B N 1
ATOM 3250 C CA . GLY B 1 35 ? -20.719 29.844 17.031 1 95.31 35 GLY B CA 1
ATOM 3251 C C . GLY B 1 35 ? -21.828 29.375 17.938 1 95.31 35 GLY B C 1
ATOM 3252 O O . GLY B 1 35 ? -21.75 29.531 19.156 1 95.31 35 GLY B O 1
ATOM 3253 N N . HIS B 1 36 ? -22.812 28.781 17.375 1 95.56 36 HIS B N 1
ATOM 3254 C CA . HIS B 1 36 ? -23.953 28.297 18.141 1 95.56 36 HIS B CA 1
ATOM 3255 C C . HIS B 1 36 ? -23.578 27.094 18.984 1 95.56 36 HIS B C 1
ATOM 3257 O O . HIS B 1 36 ? -24.203 26.828 20.016 1 95.56 36 HIS B O 1
ATOM 3263 N N . GLN B 1 37 ? -22.547 26.422 18.578 1 96.25 37 GLN B N 1
ATOM 3264 C CA . GLN B 1 37 ? -22.109 25.234 19.328 1 96.25 37 GLN B CA 1
ATOM 3265 C C . GLN B 1 37 ? -21.562 25.625 20.703 1 96.25 37 GLN B C 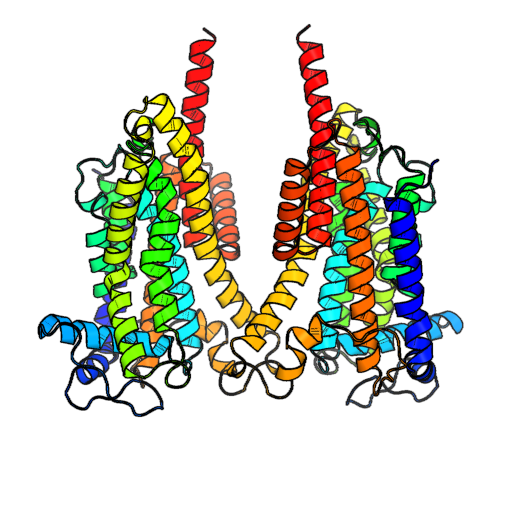1
ATOM 3267 O O . GLN B 1 37 ? -21.516 24.797 21.609 1 96.25 37 GLN B O 1
ATOM 3272 N N . ALA B 1 38 ? -21.109 26.891 20.812 1 94.19 38 ALA B N 1
ATOM 3273 C CA . ALA B 1 38 ? -20.5 27.359 22.047 1 94.19 38 ALA B CA 1
ATOM 3274 C C . ALA B 1 38 ? -21.531 27.984 22.969 1 94.19 38 ALA B C 1
ATOM 3276 O O . ALA B 1 38 ? -21.188 28.547 24.016 1 94.19 38 ALA B O 1
ATOM 3277 N N . GLU B 1 39 ? -22.781 27.828 22.609 1 94.44 39 GLU B N 1
ATOM 3278 C CA . GLU B 1 39 ? -23.859 28.344 23.453 1 94.44 39 GLU B CA 1
ATOM 3279 C C . GLU B 1 39 ? -24.406 27.266 24.391 1 94.44 39 GLU B C 1
ATOM 3281 O O . GLU B 1 39 ? -24.344 26.078 24.078 1 94.44 39 GLU B O 1
ATOM 3286 N N . PRO B 1 40 ? -24.906 27.734 25.516 1 91.56 40 PRO B N 1
ATOM 3287 C CA . PRO B 1 40 ? -25.5 26.766 26.438 1 91.56 40 PRO B CA 1
ATOM 3288 C C . PRO B 1 40 ? -26.625 25.953 25.797 1 91.56 40 PRO B C 1
ATOM 3290 O O . PRO B 1 40 ? -27.438 26.5 25.047 1 91.56 40 PRO B O 1
ATOM 3293 N N . GLY B 1 41 ? -26.609 24.672 26.062 1 93.38 41 GLY B N 1
ATOM 3294 C CA . GLY B 1 41 ? -27.672 23.812 25.578 1 93.38 41 GLY B CA 1
ATOM 3295 C C . GLY B 1 41 ? -27.391 23.203 24.219 1 93.38 41 GLY B C 1
ATOM 3296 O O . GLY B 1 41 ? -28.172 22.375 23.734 1 93.38 41 GLY B O 1
ATOM 3297 N N . ALA B 1 42 ? -26.312 23.562 23.641 1 96.31 42 ALA B N 1
ATOM 3298 C CA . ALA B 1 42 ? -25.953 23.016 22.344 1 96.31 42 ALA B CA 1
ATOM 3299 C C . ALA B 1 42 ? -25.734 21.5 22.438 1 96.31 42 ALA B C 1
ATOM 3301 O O . ALA B 1 42 ? -25.375 20.984 23.5 1 96.31 42 ALA B O 1
ATOM 3302 N N . VAL B 1 43 ? -25.984 20.781 21.297 1 97.12 43 VAL B N 1
ATOM 3303 C CA . VAL B 1 43 ? -25.781 19.328 21.219 1 97.12 43 VAL B CA 1
ATOM 3304 C C . VAL B 1 43 ? -24.688 19.016 20.203 1 97.12 43 VAL B C 1
ATOM 3306 O O . VAL B 1 43 ? -24.344 19.859 19.359 1 97.12 43 VAL B O 1
ATOM 3309 N N . ILE B 1 44 ? -24.125 17.859 20.359 1 97.25 44 ILE B N 1
ATOM 3310 C CA . ILE B 1 44 ? -23.047 17.453 19.453 1 97.25 44 ILE B CA 1
ATOM 3311 C C . ILE B 1 44 ? -23.578 17.391 18.031 1 97.25 44 ILE B C 1
ATOM 3313 O O . ILE B 1 44 ? -24.781 17.141 17.812 1 97.25 44 ILE B O 1
ATOM 3317 N N . PRO B 1 45 ? -22.75 17.625 17.062 1 95.38 45 PRO B N 1
ATOM 3318 C CA . PRO B 1 45 ? -23.188 17.484 15.672 1 95.38 45 PRO B CA 1
ATOM 3319 C C . PRO B 1 45 ? -23.594 16.062 15.312 1 95.38 45 PRO B C 1
ATOM 3321 O O . PRO B 1 45 ? -23.109 15.102 15.922 1 95.38 45 PRO B O 1
ATOM 3324 N N . GLY B 1 46 ? -24.484 15.969 14.352 1 90.62 46 GLY B N 1
ATOM 3325 C CA . GLY B 1 46 ? -24.906 14.656 13.883 1 90.62 46 GLY B CA 1
ATOM 3326 C C . GLY B 1 46 ? -26.297 14.281 14.352 1 90.62 46 GLY B C 1
ATOM 3327 O O . GLY B 1 46 ? -27.016 15.109 14.906 1 90.62 46 GLY B O 1
ATOM 3328 N N . PRO B 1 47 ? -26.578 13.023 14.117 1 90.88 47 PRO B N 1
ATOM 3329 C CA . PRO B 1 47 ? -27.953 12.602 14.383 1 90.88 47 PRO B CA 1
ATOM 3330 C C . PRO B 1 47 ? -28.203 12.281 15.859 1 90.88 47 PRO B C 1
ATOM 3332 O O . PRO B 1 47 ? -29.359 12.234 16.297 1 90.88 47 PRO B O 1
ATOM 3335 N N . THR B 1 48 ? -27.203 12.062 16.609 1 90.69 48 THR B N 1
ATOM 3336 C CA . THR B 1 48 ? -27.344 11.711 18.016 1 90.69 48 THR B CA 1
ATOM 3337 C C . THR B 1 48 ? -27.422 12.969 18.875 1 90.69 48 THR B C 1
ATOM 3339 O O . THR B 1 48 ? -26.594 13.875 18.75 1 90.69 48 THR B O 1
ATOM 3342 N N . ALA B 1 49 ? -28.422 12.945 19.766 1 90.19 49 ALA B N 1
ATOM 3343 C CA . ALA B 1 49 ? -28.562 14.086 20.672 1 90.19 49 ALA B CA 1
ATOM 3344 C C . ALA B 1 49 ? -27.812 13.859 21.969 1 90.19 49 ALA B C 1
ATOM 3346 O O . ALA B 1 49 ? -28.172 12.984 22.766 1 90.19 49 ALA B O 1
ATOM 3347 N N . ALA B 1 50 ? -26.734 14.508 22.125 1 96.31 50 ALA B N 1
ATOM 3348 C CA . ALA B 1 50 ? -25.938 14.555 23.344 1 96.31 50 ALA B CA 1
ATOM 3349 C C . ALA B 1 50 ? -25.375 15.953 23.578 1 96.31 50 ALA B C 1
ATOM 3351 O O . ALA B 1 50 ? -25.172 16.719 22.625 1 96.31 50 ALA B O 1
ATOM 3352 N N . PRO B 1 51 ? -25.219 16.25 24.828 1 97.25 51 PRO B N 1
ATOM 3353 C CA . PRO B 1 51 ? -24.781 17.625 25.125 1 97.25 51 PRO B CA 1
ATOM 3354 C C . PRO B 1 51 ? -23.391 17.922 24.578 1 97.25 51 PRO B C 1
ATOM 3356 O O . PRO B 1 51 ? -22.5 17.062 24.609 1 97.25 51 PRO B O 1
ATOM 3359 N N . MET B 1 52 ? -23.281 19.109 24.094 1 98.12 52 MET B N 1
ATOM 3360 C CA . MET B 1 52 ? -21.969 19.625 23.719 1 98.12 52 MET B CA 1
ATOM 3361 C C . MET B 1 52 ? -21.188 20.094 24.938 1 98.12 52 MET B C 1
ATOM 3363 O O . MET B 1 52 ? -21.672 20.922 25.719 1 98.12 52 MET B O 1
ATOM 3367 N N . LYS B 1 53 ? -20.047 19.578 25.125 1 97.75 53 LYS B N 1
ATOM 3368 C CA . LYS B 1 53 ? -19.203 19.969 26.25 1 97.75 53 LYS B CA 1
ATOM 3369 C C . LYS B 1 53 ? -18.781 21.422 26.141 1 97.75 53 LYS B C 1
ATOM 3371 O O . LYS B 1 53 ? -18.359 21.875 25.078 1 97.75 53 LYS B O 1
ATOM 3376 N N . GLN B 1 54 ? -18.859 22.141 27.312 1 97.19 54 GLN B N 1
ATOM 3377 C CA . GLN B 1 54 ? -18.594 23.578 27.281 1 97.19 54 GLN B CA 1
ATOM 3378 C C . GLN B 1 54 ? -17.375 23.938 28.141 1 97.19 54 GLN B C 1
ATOM 3380 O O . GLN B 1 54 ? -16.828 25.031 28.016 1 97.19 54 GLN B O 1
ATOM 3385 N N . THR B 1 55 ? -16.984 23.047 28.984 1 96.94 55 THR B N 1
ATOM 3386 C CA . THR B 1 55 ? -15.898 23.344 29.906 1 96.94 55 THR B CA 1
ATOM 3387 C C . THR B 1 55 ? -14.797 22.297 29.781 1 96.94 55 THR B C 1
ATOM 3389 O O . THR B 1 55 ? -15.047 21.094 29.969 1 96.94 55 THR B O 1
ATOM 3392 N N . TYR B 1 56 ? -13.594 22.781 29.516 1 96.44 56 TYR B N 1
ATOM 3393 C CA . TYR B 1 56 ? -12.422 21.922 29.391 1 96.44 56 TYR B CA 1
ATOM 3394 C C . TYR B 1 56 ? -11.336 22.312 30.391 1 96.44 56 TYR B C 1
ATOM 3396 O O . TYR B 1 56 ? -10.789 21.469 31.094 1 96.44 56 TYR B O 1
ATOM 3404 N N . THR B 1 57 ? -11.078 23.609 30.453 1 95.69 57 THR B N 1
ATOM 3405 C CA . THR B 1 57 ? -9.969 24.109 31.25 1 95.69 57 THR B CA 1
ATOM 3406 C C . THR B 1 57 ? -10.477 24.984 32.406 1 95.69 57 THR B C 1
ATOM 3408 O O . THR B 1 57 ? -9.742 25.234 33.375 1 95.69 57 THR B O 1
ATOM 3411 N N . GLY B 1 58 ? -11.648 25.594 32.281 1 95.62 58 GLY B N 1
ATOM 3412 C CA . GLY B 1 58 ? -12.18 26.547 33.219 1 95.62 58 GLY B CA 1
ATOM 3413 C C . GLY B 1 58 ? -11.914 27.984 32.844 1 95.62 58 GLY B C 1
ATOM 3414 O O . GLY B 1 58 ? -12.383 28.906 33.5 1 95.62 58 GLY B O 1
ATOM 3415 N N . ILE B 1 59 ? -11.234 28.172 31.734 1 96.19 59 ILE B N 1
ATOM 3416 C CA . ILE B 1 59 ? -10.984 29.516 31.188 1 96.19 59 ILE B CA 1
ATOM 3417 C C . ILE B 1 59 ? -11.93 29.781 30.031 1 96.19 59 ILE B C 1
ATOM 3419 O O . ILE B 1 59 ? -11.852 29.125 28.984 1 96.19 59 ILE B O 1
ATOM 3423 N N . GLY B 1 60 ? -12.75 30.781 30.156 1 92.88 60 GLY B N 1
ATOM 3424 C CA . GLY B 1 60 ? -13.867 31.047 29.266 1 92.88 60 GLY B CA 1
ATOM 3425 C C . GLY B 1 60 ? -13.461 31.094 27.797 1 92.88 60 GLY B C 1
ATOM 3426 O O . GLY B 1 60 ? -13.977 30.344 26.969 1 92.88 60 GLY B O 1
ATOM 3427 N N . ALA B 1 61 ? -12.5 31.953 27.5 1 93 61 ALA B N 1
ATOM 3428 C CA . ALA B 1 61 ? -12.102 32.156 26.109 1 93 61 ALA B CA 1
ATOM 3429 C C . ALA B 1 61 ? -11.516 30.875 25.516 1 93 61 ALA B C 1
ATOM 3431 O O . ALA B 1 61 ? -11.781 30.531 24.375 1 93 61 ALA B O 1
ATOM 3432 N N . LEU B 1 62 ? -10.758 30.172 26.266 1 94.25 62 LEU B N 1
ATOM 3433 C CA . LEU B 1 62 ? -10.148 28.922 25.828 1 94.25 62 LEU B CA 1
ATOM 3434 C C . LEU B 1 62 ? -11.203 27.828 25.672 1 94.25 62 LEU B C 1
ATOM 3436 O O . LEU B 1 62 ? -11.148 27.047 24.719 1 94.25 62 LEU B O 1
ATOM 3440 N N . ASP B 1 63 ? -12.094 27.781 26.578 1 96.69 63 ASP B N 1
ATOM 3441 C CA . ASP B 1 63 ? -13.156 26.781 26.5 1 96.69 63 ASP B CA 1
ATOM 3442 C C . ASP B 1 63 ? -14.047 27.016 25.281 1 96.69 63 ASP B C 1
ATOM 3444 O O . ASP B 1 63 ? -14.453 26.047 24.625 1 96.69 63 ASP B O 1
ATOM 3448 N N . LYS B 1 64 ? -14.305 28.25 25.062 1 95.44 64 LYS B N 1
ATOM 3449 C CA . LYS B 1 64 ? -15.102 28.562 23.875 1 95.44 64 LYS B CA 1
ATOM 3450 C C . LYS B 1 64 ? -14.398 28.094 22.609 1 95.44 64 LYS B C 1
ATOM 3452 O O . LYS B 1 64 ? -15.023 27.5 21.734 1 95.44 64 LYS B O 1
ATOM 3457 N N . GLN B 1 65 ? -13.141 28.406 22.547 1 94.25 65 GLN B N 1
ATOM 3458 C CA . GLN B 1 65 ? -12.352 27.984 21.391 1 94.25 65 GLN B CA 1
ATOM 3459 C C . GLN B 1 65 ? -12.297 26.469 21.281 1 94.25 65 GLN B C 1
ATOM 3461 O O . GLN B 1 65 ? -12.438 25.922 20.188 1 94.25 65 GLN B O 1
ATOM 3466 N N . LEU B 1 66 ? -12.125 25.812 22.328 1 96.81 66 LEU B N 1
ATOM 3467 C CA . LEU B 1 66 ? -12.062 24.344 22.328 1 96.81 66 LEU B CA 1
ATOM 3468 C C . LEU B 1 66 ? -13.398 23.75 21.922 1 96.81 66 LEU B C 1
ATOM 3470 O O . LEU B 1 66 ? -13.445 22.766 21.188 1 96.81 66 LEU B O 1
ATOM 3474 N N . THR B 1 67 ? -14.453 24.328 22.406 1 97.62 67 THR B N 1
ATOM 3475 C CA . THR B 1 67 ? -15.781 23.828 22.047 1 97.62 67 THR B CA 1
ATOM 3476 C C . THR B 1 67 ? -16 23.938 20.531 1 97.62 67 THR B C 1
ATOM 3478 O O . THR B 1 67 ? -16.516 23 19.922 1 97.62 67 THR B O 1
ATOM 3481 N N . VAL B 1 68 ? -15.578 25.031 20.016 1 96.12 68 VAL B N 1
ATOM 3482 C CA . VAL B 1 68 ? -15.719 25.234 18.578 1 96.12 68 VAL B CA 1
ATOM 3483 C C . VAL B 1 68 ? -14.883 24.203 17.828 1 96.12 68 VAL B C 1
ATOM 3485 O O . VAL B 1 68 ? -15.383 23.547 16.906 1 96.12 68 VAL B O 1
ATOM 3488 N N . LEU B 1 69 ? -13.68 24.016 18.25 1 96.75 69 LEU B N 1
ATOM 3489 C CA . LEU B 1 69 ? -12.789 23.062 17.578 1 96.75 69 LEU B CA 1
ATOM 3490 C C . LEU B 1 69 ? -13.312 21.641 17.734 1 96.75 69 LEU B C 1
ATOM 3492 O O . LEU B 1 69 ? -13.344 20.875 16.766 1 96.75 69 LEU B O 1
ATOM 3496 N N . VAL B 1 70 ? -13.703 21.297 18.875 1 98 70 VAL B N 1
ATOM 3497 C CA . VAL B 1 70 ? -14.195 19.953 19.156 1 98 70 VAL B CA 1
ATOM 3498 C C . VAL B 1 70 ? -15.453 19.688 18.328 1 98 70 VAL B C 1
ATOM 3500 O O . VAL B 1 70 ? -15.609 18.609 17.75 1 98 70 VAL B O 1
ATOM 3503 N N . SER B 1 71 ? -16.328 20.703 18.266 1 97.75 71 SER B N 1
ATOM 3504 C CA . SER B 1 71 ? -17.531 20.547 17.469 1 97.75 71 SER B CA 1
ATOM 3505 C C . SER B 1 71 ? -17.203 20.312 16 1 97.75 71 SER B C 1
ATOM 3507 O O . SER B 1 71 ? -17.812 19.484 15.336 1 97.75 71 SER B O 1
ATOM 3509 N N . PHE B 1 72 ? -16.266 21.031 15.516 1 97.56 72 PHE B N 1
ATOM 3510 C CA . PHE B 1 72 ? -15.828 20.906 14.125 1 97.56 72 PHE B CA 1
ATOM 3511 C C . PHE B 1 72 ? -15.289 19.5 13.852 1 97.56 72 PHE B C 1
ATOM 3513 O O . PHE B 1 72 ? -15.742 18.828 12.922 1 97.56 72 PHE B O 1
ATOM 3520 N N . PHE B 1 73 ? -14.414 18.984 14.664 1 97.5 73 PHE B N 1
ATOM 3521 C CA . PHE B 1 73 ? -13.734 17.734 14.406 1 97.5 73 PHE B CA 1
ATOM 3522 C C . PHE B 1 73 ? -14.625 16.547 14.773 1 97.5 73 PHE B C 1
ATOM 3524 O O . PHE B 1 73 ? -14.414 15.43 14.297 1 97.5 73 PHE B O 1
ATOM 3531 N N . TYR B 1 74 ? -15.562 16.812 15.609 1 97.62 74 TYR B N 1
ATOM 3532 C CA . TYR B 1 74 ? -16.484 15.742 15.961 1 97.62 74 TYR B CA 1
ATOM 3533 C C . TYR B 1 74 ? -17.203 15.211 14.727 1 97.62 74 TYR B C 1
ATOM 3535 O O . TYR B 1 74 ? -17.5 14.016 14.641 1 97.62 74 TYR B O 1
ATOM 3543 N N . THR B 1 75 ? -17.438 16.062 13.711 1 97.62 75 THR B N 1
ATOM 3544 C CA . THR B 1 75 ? -18.094 15.664 12.477 1 97.62 75 THR B CA 1
ATOM 3545 C C . THR B 1 75 ? -17.281 14.617 11.727 1 97.62 75 THR B C 1
ATOM 3547 O O . THR B 1 75 ? -17.828 13.828 10.953 1 97.62 75 THR B O 1
ATOM 3550 N N . ALA B 1 76 ? -16 14.586 12.016 1 97.56 76 ALA B N 1
ATOM 3551 C CA . ALA B 1 76 ? -15.094 13.703 11.289 1 97.56 76 ALA B CA 1
ATOM 3552 C C . ALA B 1 76 ? -14.914 12.375 12.031 1 97.56 76 ALA B C 1
ATOM 3554 O O . ALA B 1 76 ? -14.477 11.391 11.438 1 97.56 76 ALA B O 1
ATOM 3555 N N . ILE B 1 77 ? -15.281 12.32 13.289 1 96.69 77 ILE B N 1
ATOM 3556 C CA . ILE B 1 77 ? -14.82 11.164 14.047 1 96.69 77 ILE B CA 1
ATOM 3557 C C . ILE B 1 77 ? -16.016 10.422 14.633 1 96.69 77 ILE B C 1
ATOM 3559 O O . ILE B 1 77 ? -15.867 9.391 15.281 1 96.69 77 ILE B O 1
ATOM 3563 N N . ASP B 1 78 ? -17.219 10.898 14.391 1 94.06 78 ASP B N 1
ATOM 3564 C CA . ASP B 1 78 ? -18.391 10.266 14.984 1 94.06 78 ASP B CA 1
ATOM 3565 C C . ASP B 1 78 ? -18.922 9.148 14.094 1 94.06 78 ASP B C 1
ATOM 3567 O O . ASP B 1 78 ? -19.844 8.43 14.477 1 94.06 78 ASP B O 1
ATOM 3571 N N . GLY B 1 79 ? -18.469 9 12.867 1 90.44 79 GLY B N 1
ATOM 3572 C CA . GLY B 1 79 ? -18.781 7.863 12.023 1 90.44 79 GLY B CA 1
ATOM 3573 C C . GLY B 1 79 ? -20.016 8.094 11.156 1 90.44 79 GLY B C 1
ATOM 3574 O O . GLY B 1 79 ? -20.422 7.211 10.406 1 90.44 79 GLY B O 1
ATOM 3575 N N . ASN B 1 80 ? -20.547 9.32 11.141 1 93.44 80 ASN B N 1
ATOM 3576 C CA . ASN B 1 80 ? -21.797 9.57 10.43 1 93.44 80 ASN B CA 1
ATOM 3577 C C . ASN B 1 80 ? -21.547 10.078 9.008 1 93.44 80 ASN B C 1
ATOM 3579 O O . ASN B 1 80 ? -22.422 10 8.156 1 93.44 80 ASN B O 1
ATOM 3583 N N . ARG B 1 81 ? -20.391 10.617 8.812 1 96.12 81 ARG B N 1
ATOM 3584 C CA . ARG B 1 81 ? -20.031 11.18 7.52 1 96.12 81 ARG B CA 1
ATOM 3585 C C . ARG B 1 81 ? -18.672 10.656 7.051 1 96.12 81 ARG B C 1
ATOM 3587 O O . ARG B 1 81 ? -17.625 11.195 7.418 1 96.12 81 ARG B O 1
ATOM 3594 N N . ALA B 1 82 ? -18.766 9.688 6.113 1 96.5 82 ALA B N 1
ATOM 3595 C CA . ALA B 1 82 ? -17.531 9.039 5.648 1 96.5 82 ALA B CA 1
ATOM 3596 C C . ALA B 1 82 ? -16.672 10.008 4.844 1 96.5 82 ALA B C 1
ATOM 3598 O O . ALA B 1 82 ? -15.445 9.93 4.879 1 96.5 82 ALA B O 1
ATOM 3599 N N . ASP B 1 83 ? -17.312 10.914 4.105 1 97.69 83 ASP B N 1
ATOM 3600 C CA . ASP B 1 83 ? -16.562 11.867 3.299 1 97.69 83 ASP B CA 1
ATOM 3601 C C . ASP B 1 83 ? -15.758 12.82 4.184 1 97.69 83 ASP B C 1
ATOM 3603 O O . ASP B 1 83 ? -14.586 13.086 3.904 1 97.69 83 ASP B O 1
ATOM 3607 N N . VAL B 1 84 ? -16.328 13.25 5.312 1 98.19 84 VAL B N 1
ATOM 3608 C CA . VAL B 1 84 ? -15.641 14.133 6.25 1 98.19 84 VAL B CA 1
ATOM 3609 C C . VAL B 1 84 ? -14.508 13.359 6.938 1 98.19 84 VAL B C 1
ATOM 3611 O O . VAL B 1 84 ? -13.398 13.867 7.066 1 98.19 84 VAL B O 1
ATOM 3614 N N . SER B 1 85 ? -14.805 12.133 7.316 1 97.25 85 SER B N 1
ATOM 3615 C CA . SER B 1 85 ? -13.812 11.297 7.98 1 97.25 85 SER B CA 1
ATOM 3616 C C . SER B 1 85 ? -12.602 11.062 7.086 1 97.25 85 SER B C 1
ATOM 3618 O O . SER B 1 85 ? -11.461 11.156 7.539 1 97.25 85 SER B O 1
ATOM 3620 N N . LEU B 1 86 ? -12.859 10.773 5.82 1 97.38 86 LEU B N 1
ATOM 3621 C CA . LEU B 1 86 ? -11.773 10.477 4.895 1 97.38 86 LEU B CA 1
ATOM 3622 C C . LEU B 1 86 ? -10.969 11.734 4.582 1 97.38 86 LEU B C 1
ATOM 3624 O O . LEU B 1 86 ? -9.742 11.68 4.445 1 97.38 86 LEU B O 1
ATOM 3628 N N . SER B 1 87 ? -11.641 12.852 4.465 1 98.25 87 SER B N 1
ATOM 3629 C CA . SER B 1 87 ? -10.93 14.109 4.258 1 98.25 87 SER B CA 1
ATOM 3630 C C . SER B 1 87 ? -10.047 14.453 5.453 1 98.25 87 SER B C 1
ATOM 3632 O O . SER B 1 87 ? -8.922 14.914 5.289 1 98.25 87 SER B O 1
ATOM 3634 N N . PHE B 1 88 ? -10.609 14.234 6.621 1 98.06 88 PHE B N 1
ATOM 3635 C CA . PHE B 1 88 ? -9.867 14.469 7.848 1 98.06 88 PHE B CA 1
ATOM 3636 C C . PHE B 1 88 ? -8.641 13.562 7.926 1 98.06 88 PHE B C 1
ATOM 3638 O O . PHE B 1 88 ? -7.551 14.016 8.281 1 98.06 88 PHE B O 1
ATOM 3645 N N . LEU B 1 89 ? -8.781 12.32 7.602 1 97.12 89 LEU B N 1
ATOM 3646 C CA . LEU B 1 89 ? -7.676 11.367 7.574 1 97.12 89 LEU B CA 1
ATOM 3647 C C . LEU B 1 89 ? -6.609 11.805 6.578 1 97.12 89 LEU B C 1
ATOM 3649 O O . LEU B 1 89 ? -5.418 11.781 6.891 1 97.12 89 LEU B O 1
ATOM 3653 N N . TYR B 1 90 ? -7.082 12.172 5.418 1 98.25 90 TYR B N 1
ATOM 3654 C CA . TYR B 1 90 ? -6.168 12.617 4.367 1 98.25 90 TYR B CA 1
ATOM 3655 C C . TYR B 1 90 ? -5.359 13.828 4.824 1 98.25 90 TYR B C 1
ATOM 3657 O O . TYR B 1 90 ? -4.133 13.844 4.711 1 98.25 90 TYR B O 1
ATOM 3665 N N . LEU B 1 91 ? -6.027 14.766 5.312 1 98.31 91 LEU B N 1
ATOM 3666 C CA . LEU B 1 91 ? -5.359 15.969 5.797 1 98.31 91 LEU B CA 1
ATOM 3667 C C . LEU B 1 91 ? -4.355 15.625 6.891 1 98.31 91 LEU B C 1
ATOM 3669 O O . LEU B 1 91 ? -3.215 16.094 6.863 1 98.31 91 LEU B O 1
ATOM 3673 N N . GLY B 1 92 ? -4.797 14.836 7.852 1 97.62 92 GLY B N 1
ATOM 3674 C CA . GLY B 1 92 ? -3.936 14.477 8.961 1 97.62 92 GLY B CA 1
ATOM 3675 C C . GLY B 1 92 ? -2.619 13.867 8.523 1 97.62 92 GLY B C 1
ATOM 3676 O O . GLY B 1 92 ? -1.553 14.273 8.992 1 97.62 92 GLY B O 1
ATOM 3677 N N . GLY B 1 93 ? -2.689 12.898 7.602 1 98 93 GLY B N 1
ATOM 3678 C CA . GLY B 1 93 ? -1.474 12.266 7.117 1 98 93 GLY B CA 1
ATOM 3679 C C . GLY B 1 93 ? -0.553 13.219 6.383 1 98 93 GLY B C 1
ATOM 3680 O O . GLY B 1 93 ? 0.668 13.156 6.539 1 98 93 GLY B O 1
ATOM 3681 N N . GLN B 1 94 ? -1.131 14.055 5.574 1 98.56 94 GLN B N 1
ATOM 3682 C CA . GLN B 1 94 ? -0.34 15.031 4.828 1 98.56 94 GLN B CA 1
ATOM 3683 C C . GLN B 1 94 ? 0.317 16.031 5.762 1 98.56 94 GLN B C 1
ATOM 3685 O O . GLN B 1 94 ? 1.495 16.359 5.605 1 98.56 94 GLN B O 1
ATOM 3690 N N . VAL B 1 95 ? -0.412 16.453 6.742 1 98.12 95 VAL B N 1
ATOM 3691 C CA . VAL B 1 95 ? 0.112 17.438 7.699 1 98.12 95 VAL B CA 1
ATOM 3692 C C . VAL B 1 95 ? 1.235 16.797 8.516 1 98.12 95 VAL B C 1
ATOM 3694 O O . VAL B 1 95 ? 2.256 17.438 8.781 1 98.12 95 VAL B O 1
ATOM 3697 N N . LEU B 1 96 ? 1.069 15.57 8.906 1 98.06 96 LEU B N 1
ATOM 3698 C CA . LEU B 1 96 ? 2.109 14.891 9.672 1 98.06 96 LEU B CA 1
ATOM 3699 C C . LEU B 1 96 ? 3.406 14.812 8.867 1 98.06 96 LEU B C 1
ATOM 3701 O O . LEU B 1 96 ? 4.488 15.055 9.406 1 98.06 96 LEU B O 1
ATOM 3705 N N . ALA B 1 97 ? 3.252 14.43 7.621 1 98.62 97 ALA B N 1
ATOM 3706 C CA . ALA B 1 97 ? 4.43 14.367 6.762 1 98.62 97 ALA B CA 1
ATOM 3707 C C . ALA B 1 97 ? 5.125 15.719 6.68 1 98.62 97 ALA B C 1
ATOM 3709 O O . ALA B 1 97 ? 6.34 15.82 6.863 1 98.62 97 ALA B O 1
ATOM 3710 N N . SER B 1 98 ? 4.395 16.734 6.461 1 98.25 98 SER B N 1
ATOM 3711 C CA . SER B 1 98 ? 4.926 18.078 6.379 1 98.25 98 SER B CA 1
ATOM 3712 C C . SER B 1 98 ? 5.539 18.516 7.707 1 98.25 98 SER B C 1
ATOM 3714 O O . SER B 1 98 ? 6.543 19.234 7.727 1 98.25 98 SER B O 1
ATOM 3716 N N . TRP B 1 99 ? 4.922 18.047 8.766 1 98.31 99 TRP B N 1
ATOM 3717 C CA . TRP B 1 99 ? 5.371 18.469 10.086 1 98.31 99 TRP B CA 1
ATOM 3718 C C . TRP B 1 99 ? 6.734 17.875 10.414 1 98.31 99 TRP B C 1
ATOM 3720 O O . TRP B 1 99 ? 7.555 18.516 11.078 1 98.31 99 TRP B O 1
ATOM 3730 N N . VAL B 1 100 ? 6.977 16.688 9.984 1 98.75 100 VAL B N 1
ATOM 3731 C CA . VAL B 1 100 ? 8.305 16.094 10.117 1 98.75 100 VAL B CA 1
ATOM 3732 C C . VAL B 1 100 ? 9.344 17 9.469 1 98.75 100 VAL B C 1
ATOM 3734 O O . VAL B 1 100 ? 10.398 17.266 10.055 1 98.75 100 VAL B O 1
ATOM 3737 N N . LEU B 1 101 ? 9.039 17.484 8.32 1 98.81 101 LEU B N 1
ATOM 3738 C CA . LEU B 1 101 ? 9.961 18.344 7.578 1 98.81 101 LEU B CA 1
ATOM 3739 C C . LEU B 1 101 ? 10.203 19.656 8.32 1 98.81 101 LEU B C 1
ATOM 3741 O O . LEU B 1 101 ? 11.344 20.109 8.422 1 98.81 101 LEU B O 1
ATOM 3745 N N . VAL B 1 102 ? 9.141 20.219 8.844 1 98.56 102 VAL B N 1
ATOM 3746 C CA . VAL B 1 102 ? 9.234 21.469 9.586 1 98.56 102 VAL B CA 1
ATOM 3747 C C . VAL B 1 102 ? 10.109 21.281 10.828 1 98.56 102 VAL B C 1
ATOM 3749 O O . VAL B 1 102 ? 10.977 22.109 11.117 1 98.56 102 VAL B O 1
ATOM 3752 N N . MET B 1 103 ? 9.891 20.188 11.477 1 98.44 103 MET B N 1
ATOM 3753 C CA . MET B 1 103 ? 10.68 19.906 12.672 1 98.44 103 MET B CA 1
ATOM 3754 C C . MET B 1 103 ? 12.148 19.719 12.328 1 98.44 103 MET B C 1
ATOM 3756 O O . MET B 1 103 ? 13.031 20.234 13.016 1 98.44 103 MET B O 1
ATOM 3760 N N . ILE B 1 104 ? 12.438 19 11.234 1 98.62 104 ILE B N 1
ATOM 3761 C CA . ILE B 1 104 ? 13.812 18.766 10.812 1 98.62 104 ILE B CA 1
ATOM 3762 C C . ILE B 1 104 ? 14.484 20.094 10.484 1 98.62 104 ILE B C 1
ATOM 3764 O O . ILE B 1 104 ? 15.586 20.375 10.969 1 98.62 104 ILE B O 1
ATOM 3768 N N . GLU B 1 105 ? 13.82 20.922 9.734 1 98.44 105 GLU B N 1
ATOM 3769 C CA . GLU B 1 105 ? 14.398 22.203 9.344 1 98.44 105 GLU B CA 1
ATOM 3770 C C . GLU B 1 105 ? 14.609 23.109 10.555 1 98.44 105 GLU B C 1
ATOM 3772 O O . GLU B 1 105 ? 15.57 23.875 10.602 1 98.44 105 GLU B O 1
ATOM 3777 N N . GLY B 1 106 ? 13.719 22.984 11.531 1 97.69 106 GLY B N 1
ATOM 3778 C CA . GLY B 1 106 ? 13.859 23.781 12.742 1 97.69 106 GLY B CA 1
ATOM 3779 C C . GLY B 1 106 ? 15.078 23.406 13.562 1 97.69 106 GLY B C 1
ATOM 3780 O O . GLY B 1 106 ? 15.586 24.203 14.344 1 97.69 106 GLY B O 1
ATOM 3781 N N . LEU B 1 107 ? 15.594 22.219 13.352 1 97.69 107 LEU B N 1
ATOM 3782 C CA . LEU B 1 107 ? 16.719 21.719 14.133 1 97.69 107 LEU B CA 1
ATOM 3783 C C . LEU B 1 107 ? 18.031 22.016 13.43 1 97.69 107 LEU B C 1
ATOM 3785 O O . LEU B 1 107 ? 19.109 21.875 14.031 1 97.69 107 LEU B O 1
ATOM 3789 N N . ARG B 1 108 ? 17.953 22.438 12.18 1 98.12 108 ARG B N 1
ATOM 3790 C CA . ARG B 1 108 ? 19.156 22.594 11.383 1 98.12 108 ARG B CA 1
ATOM 3791 C C . ARG B 1 108 ? 20.031 23.719 11.938 1 98.12 108 ARG B C 1
ATOM 3793 O O . ARG B 1 108 ? 19.531 24.766 12.336 1 98.12 108 ARG B O 1
ATOM 3800 N N . ASN B 1 109 ? 21.391 23.484 11.891 1 97.25 109 ASN B N 1
ATOM 3801 C CA . ASN B 1 109 ? 22.344 24.469 12.359 1 97.25 109 ASN B CA 1
ATOM 3802 C C . ASN B 1 109 ? 22.219 25.781 11.586 1 97.25 109 ASN B C 1
ATOM 3804 O O . ASN B 1 109 ? 22.422 26.859 12.148 1 97.25 109 ASN B O 1
ATOM 3808 N N . GLY B 1 110 ? 21.844 25.656 10.391 1 97.44 110 GLY B N 1
ATOM 3809 C CA . GLY B 1 110 ? 21.703 26.828 9.547 1 97.44 110 GLY B CA 1
ATOM 3810 C C . GLY B 1 110 ? 20.547 27.734 9.961 1 97.44 110 GLY B C 1
ATOM 3811 O O . GLY B 1 110 ? 20.453 28.875 9.523 1 97.44 110 GLY B O 1
ATOM 3812 N N . ASN B 1 111 ? 19.688 27.234 10.758 1 97.56 111 ASN B N 1
ATOM 3813 C CA . ASN B 1 111 ? 18.516 28 11.18 1 97.56 111 ASN B CA 1
ATOM 3814 C C . ASN B 1 111 ? 18.594 28.359 12.656 1 97.56 111 ASN B C 1
ATOM 3816 O O . ASN B 1 111 ? 17.641 28.938 13.211 1 97.56 111 ASN B O 1
ATOM 3820 N N . ARG B 1 112 ? 19.734 28.109 13.25 1 94.88 112 ARG B N 1
ATOM 3821 C CA . ARG B 1 112 ? 19.922 28.438 14.656 1 94.88 112 ARG B CA 1
ATOM 3822 C C . ARG B 1 112 ? 19.75 29.938 14.898 1 94.88 112 ARG B C 1
ATOM 3824 O O . ARG B 1 112 ? 20.266 30.75 14.125 1 94.88 112 ARG B O 1
ATOM 3831 N N . GLY B 1 113 ? 18.984 30.203 15.93 1 93.25 113 GLY B N 1
ATOM 3832 C CA . GLY B 1 113 ? 18.812 31.594 16.297 1 93.25 113 GLY B CA 1
ATOM 3833 C C . GLY B 1 113 ? 17.625 32.25 15.617 1 93.25 113 GLY B C 1
ATOM 3834 O O . GLY B 1 113 ? 17.25 33.375 15.961 1 93.25 113 GLY B O 1
ATOM 3835 N N . LYS B 1 114 ? 17.062 31.656 14.719 1 95.5 114 LYS B N 1
ATOM 3836 C CA . LYS B 1 114 ? 15.867 32.188 14.055 1 95.5 114 LYS B CA 1
ATOM 3837 C C . LYS B 1 114 ? 14.594 31.656 14.711 1 95.5 114 LYS B C 1
ATOM 3839 O O . LYS B 1 114 ? 14.07 30.609 14.32 1 95.5 114 LYS B O 1
ATOM 3844 N N . PHE B 1 115 ? 14.062 32.375 15.484 1 94.5 115 PHE B N 1
ATOM 3845 C CA . PHE B 1 115 ? 13 31.969 16.391 1 94.5 115 PHE B CA 1
ATOM 3846 C C . PHE B 1 115 ? 11.805 31.422 15.617 1 94.5 115 PHE B C 1
ATOM 3848 O O . PHE B 1 115 ? 11.281 30.344 15.961 1 94.5 115 PHE B O 1
ATOM 3855 N N . VAL B 1 116 ? 11.375 32.062 14.555 1 92.19 116 VAL B N 1
ATOM 3856 C CA . VAL B 1 116 ? 10.18 31.688 13.797 1 92.19 116 VAL B CA 1
ATOM 3857 C C . VAL B 1 116 ? 10.383 30.312 13.188 1 92.19 116 VAL B C 1
ATOM 3859 O O . VAL B 1 116 ? 9.438 29.516 13.102 1 92.19 116 VAL B O 1
ATOM 3862 N N . LEU B 1 117 ? 11.633 30 12.805 1 96 117 LEU B N 1
ATOM 3863 C CA . LEU B 1 117 ? 11.906 28.719 12.148 1 96 117 LEU B CA 1
ATOM 3864 C C . LEU B 1 117 ? 12.078 27.609 13.18 1 96 117 LEU B C 1
ATOM 3866 O O . LEU B 1 117 ? 11.805 26.438 12.898 1 96 117 LEU B O 1
ATOM 3870 N N . THR B 1 118 ? 12.453 28.016 14.406 1 95.75 118 THR B N 1
ATOM 3871 C CA . THR B 1 118 ? 12.828 27 15.383 1 95.75 118 THR B CA 1
ATOM 3872 C C . THR B 1 118 ? 11.688 26.75 16.375 1 95.75 118 THR B C 1
ATOM 3874 O O . THR B 1 118 ? 11.633 25.703 17.016 1 95.75 118 THR B O 1
ATOM 3877 N N . ALA B 1 119 ? 10.773 27.688 16.5 1 95.88 119 ALA B N 1
ATOM 3878 C CA . ALA B 1 119 ? 9.664 27.562 17.438 1 95.88 119 ALA B CA 1
ATOM 3879 C C . ALA B 1 119 ? 8.516 26.766 16.828 1 95.88 119 ALA B C 1
ATOM 3881 O O . ALA B 1 119 ? 7.398 27.266 16.703 1 95.88 119 ALA B O 1
ATOM 3882 N N . THR B 1 120 ? 8.773 25.547 16.562 1 95.19 120 THR B N 1
ATOM 3883 C CA . THR B 1 120 ? 7.832 24.703 15.82 1 95.19 120 THR B CA 1
ATOM 3884 C C . THR B 1 120 ? 6.547 24.5 16.625 1 95.19 120 THR B C 1
ATOM 3886 O O . THR B 1 120 ? 5.457 24.422 16.047 1 95.19 120 THR B O 1
ATOM 3889 N N . THR B 1 121 ? 6.625 24.453 17.969 1 96.38 121 THR B N 1
ATOM 3890 C CA . THR B 1 121 ? 5.449 24.297 18.828 1 96.38 121 THR B CA 1
ATOM 3891 C C . THR B 1 121 ? 4.5 25.484 18.656 1 96.38 121 THR B C 1
ATOM 3893 O O . THR B 1 121 ? 3.293 25.297 18.484 1 96.38 121 THR B O 1
ATOM 3896 N N . LEU B 1 122 ? 5.074 26.625 18.719 1 95.12 122 LEU B N 1
ATOM 3897 C CA . LEU B 1 122 ? 4.262 27.828 18.562 1 95.12 122 LEU B CA 1
ATOM 3898 C C . LEU B 1 122 ? 3.625 27.891 17.188 1 95.12 122 LEU B C 1
ATOM 3900 O O . LEU B 1 122 ? 2.457 28.266 17.047 1 95.12 122 LEU B O 1
ATOM 3904 N N . PHE B 1 123 ? 4.414 27.594 16.219 1 95.5 123 PHE B N 1
ATOM 3905 C CA . PHE B 1 123 ? 3.893 27.5 14.852 1 95.5 123 PHE B CA 1
ATOM 3906 C C . PHE B 1 123 ? 2.736 26.5 14.781 1 95.5 123 PHE B C 1
ATOM 3908 O O . PHE B 1 123 ? 1.724 26.781 14.133 1 95.5 123 PHE B O 1
ATOM 3915 N N . GLY B 1 124 ? 2.863 25.375 15.422 1 96.94 124 GLY B N 1
ATOM 3916 C CA . GLY B 1 124 ? 1.823 24.359 15.445 1 96.94 124 GLY B CA 1
ATOM 3917 C C . GLY B 1 124 ? 0.539 24.844 16.094 1 96.94 124 GLY B C 1
ATOM 3918 O O . GLY B 1 124 ? -0.556 24.469 15.664 1 96.94 124 GLY B O 1
ATOM 3919 N N . ILE B 1 125 ? 0.657 25.609 17.109 1 95.31 125 ILE B N 1
ATOM 3920 C CA . ILE B 1 125 ? -0.519 26.203 17.75 1 95.31 125 ILE B CA 1
ATOM 3921 C C . ILE B 1 125 ? -1.26 27.078 16.734 1 95.31 125 ILE B C 1
ATOM 3923 O O . ILE B 1 125 ? -2.49 27.047 16.656 1 95.31 125 ILE B O 1
ATOM 3927 N N . GLY B 1 126 ? -0.501 27.875 15.992 1 95.44 126 GLY B N 1
ATOM 3928 C CA . GLY B 1 126 ? -1.11 28.672 14.938 1 95.44 126 GLY B CA 1
ATOM 3929 C C . GLY B 1 126 ? -1.852 27.828 13.914 1 95.44 126 GLY B C 1
ATOM 3930 O O . GLY B 1 126 ? -2.965 28.172 13.508 1 95.44 126 GLY B O 1
ATOM 3931 N N . VAL B 1 127 ? -1.243 26.703 13.531 1 96.94 127 VAL B N 1
ATOM 3932 C CA . VAL B 1 127 ? -1.855 25.797 12.562 1 96.94 127 VAL B CA 1
ATOM 3933 C C . VAL B 1 127 ? -3.15 25.234 13.133 1 96.94 127 VAL B C 1
ATOM 3935 O O . VAL B 1 127 ? -4.16 25.141 12.43 1 96.94 127 VAL B O 1
ATOM 3938 N N . ALA B 1 128 ? -3.125 24.906 14.422 1 94.06 128 ALA B N 1
ATOM 3939 C CA . ALA B 1 128 ? -4.285 24.297 15.062 1 94.06 128 ALA B CA 1
ATOM 3940 C C . ALA B 1 128 ? -5.445 25.281 15.148 1 94.06 128 ALA B C 1
ATOM 3942 O O . ALA B 1 128 ? -6.609 24.906 14.992 1 94.06 128 ALA B O 1
ATOM 3943 N N . ILE B 1 129 ? -5.16 26.484 15.312 1 91.94 129 ILE B N 1
ATOM 3944 C CA . ILE B 1 129 ? -6.191 27.484 15.57 1 91.94 129 ILE B CA 1
ATOM 3945 C C . ILE B 1 129 ? -6.672 28.094 14.258 1 91.94 129 ILE B C 1
ATOM 3947 O O . ILE B 1 129 ? -7.875 28.25 14.039 1 91.94 129 ILE B O 1
ATOM 3951 N N . VAL B 1 130 ? -5.738 28.375 13.398 1 96.06 130 VAL B N 1
ATOM 3952 C CA . VAL B 1 130 ? -6.086 29.172 12.227 1 96.06 130 VAL B CA 1
ATOM 3953 C C . VAL B 1 130 ? -6.305 28.25 11.023 1 96.06 130 VAL B C 1
ATOM 3955 O O . VAL B 1 130 ? -7.141 28.531 10.164 1 96.06 130 VAL B O 1
ATOM 3958 N N . GLY B 1 131 ? -5.551 27.172 10.93 1 97.75 131 GLY B N 1
ATOM 3959 C CA . GLY B 1 131 ? -5.613 26.266 9.797 1 97.75 131 GLY B CA 1
ATOM 3960 C C . GLY B 1 131 ? -4.27 26.062 9.125 1 97.75 131 GLY B C 1
ATOM 3961 O O . GLY B 1 131 ? -3.469 27 9.031 1 97.75 131 GLY B O 1
ATOM 3962 N N . TYR B 1 132 ? -4.047 24.875 8.688 1 98.5 132 TYR B N 1
ATOM 3963 C CA . TYR B 1 132 ? -2.801 24.5 8.023 1 98.5 132 TYR B CA 1
ATOM 3964 C C . TYR B 1 132 ? -2.588 25.328 6.762 1 98.5 132 TYR B C 1
ATOM 3966 O O . TYR B 1 132 ? -1.495 25.844 6.531 1 98.5 132 TYR B O 1
ATOM 3974 N N . ALA B 1 133 ? -3.594 25.547 5.984 1 98.81 133 ALA B N 1
ATOM 3975 C CA . ALA B 1 133 ? -3.527 26.25 4.703 1 98.81 133 ALA B CA 1
ATOM 3976 C C . ALA B 1 133 ? -3.203 27.719 4.898 1 98.81 133 ALA B C 1
ATOM 3978 O O . ALA B 1 133 ? -2.732 28.391 3.975 1 98.81 133 ALA B O 1
ATOM 3979 N N . CYS B 1 134 ? -3.475 28.219 6.047 1 98.62 134 CYS B N 1
ATOM 3980 C CA . CYS B 1 134 ? -3.209 29.625 6.328 1 98.62 134 CYS B CA 1
ATOM 3981 C C . CYS B 1 134 ? -1.775 29.828 6.805 1 98.62 134 CYS B C 1
ATOM 3983 O O . CYS B 1 134 ? -1.063 30.688 6.293 1 98.62 134 CYS B O 1
ATOM 3985 N N . VAL B 1 135 ? -1.364 29.016 7.684 1 98.44 135 VAL B N 1
ATOM 3986 C CA . VAL B 1 135 ? -0.168 29.281 8.477 1 98.44 135 VAL B CA 1
ATOM 3987 C C . VAL B 1 135 ? 1.046 28.625 7.812 1 98.44 135 VAL B C 1
ATOM 3989 O O . VAL B 1 135 ? 2.117 29.234 7.734 1 98.44 135 VAL B O 1
ATOM 3992 N N . ALA B 1 136 ? 0.896 27.422 7.312 1 98.44 136 ALA B N 1
ATOM 3993 C CA . ALA B 1 136 ? 2.035 26.672 6.789 1 98.44 136 ALA B CA 1
ATOM 3994 C C . ALA B 1 136 ? 2.689 27.406 5.621 1 98.44 136 ALA B C 1
ATOM 3996 O O . ALA B 1 136 ? 3.912 27.562 5.594 1 98.44 136 ALA B O 1
ATOM 3997 N N . PRO B 1 137 ? 1.91 27.953 4.68 1 98.69 137 PRO B N 1
ATOM 3998 C CA . PRO B 1 137 ? 2.557 28.672 3.582 1 98.69 137 PRO B CA 1
ATOM 3999 C C . PRO B 1 137 ? 3.363 29.875 4.062 1 98.69 137 PRO B C 1
ATOM 4001 O O . PRO B 1 137 ? 4.383 30.219 3.461 1 98.69 137 PRO B O 1
ATOM 4004 N N . LEU B 1 138 ? 2.926 30.469 5.109 1 98.06 138 LEU B N 1
ATOM 4005 C CA . LEU B 1 138 ? 3.668 31.594 5.656 1 98.06 138 LEU B CA 1
ATOM 4006 C C . LEU B 1 138 ? 5 31.141 6.238 1 98.06 138 LEU B C 1
ATOM 4008 O O . LEU B 1 138 ? 6.027 31.797 6.043 1 98.06 138 LEU B O 1
ATOM 4012 N N . TRP B 1 139 ? 4.941 30.109 6.953 1 98.12 139 TRP B N 1
ATOM 4013 C CA . TRP B 1 139 ? 6.18 29.562 7.496 1 98.12 139 TRP B CA 1
ATOM 4014 C C . TRP B 1 139 ? 7.133 29.172 6.375 1 98.12 139 TRP B C 1
ATOM 4016 O O . TRP B 1 139 ? 8.336 29.453 6.441 1 98.12 139 TRP B O 1
ATOM 4026 N N . PHE B 1 140 ? 6.605 28.531 5.344 1 98.56 140 PHE B N 1
ATOM 4027 C CA . PHE B 1 140 ? 7.414 28.109 4.199 1 98.56 140 PHE B CA 1
ATOM 4028 C C . PHE B 1 140 ? 8.031 29.328 3.508 1 98.56 140 PHE B C 1
ATOM 4030 O O . PHE B 1 140 ? 9.211 29.312 3.146 1 98.56 140 PHE B O 1
ATOM 4037 N N . ALA B 1 141 ? 7.25 30.359 3.316 1 98 141 ALA B N 1
ATOM 4038 C CA . ALA B 1 141 ? 7.762 31.578 2.699 1 98 141 ALA B CA 1
ATOM 4039 C C . ALA B 1 141 ? 8.859 32.219 3.549 1 98 141 ALA B C 1
ATOM 4041 O O . ALA B 1 141 ? 9.906 32.625 3.027 1 98 141 ALA B O 1
ATOM 4042 N N . TYR B 1 142 ? 8.602 32.25 4.824 1 97.38 142 TYR B N 1
ATOM 4043 C CA . TYR B 1 142 ? 9.586 32.844 5.73 1 97.38 142 TYR B CA 1
ATOM 4044 C C . TYR B 1 142 ? 10.875 32.031 5.719 1 97.38 142 TYR B C 1
ATOM 4046 O O . TYR B 1 142 ? 11.969 32.594 5.758 1 97.38 142 TYR B O 1
ATOM 4054 N N . HIS B 1 143 ? 10.75 30.734 5.73 1 98.06 143 HIS B N 1
ATOM 4055 C CA . HIS B 1 143 ? 11.906 29.859 5.645 1 98.06 143 HIS B CA 1
ATOM 4056 C C . HIS B 1 143 ? 12.727 30.141 4.395 1 98.06 143 HIS B C 1
ATOM 4058 O O . HIS B 1 143 ? 13.953 30.297 4.473 1 98.06 143 HIS B O 1
ATOM 4064 N N . LEU B 1 144 ? 12.047 30.234 3.273 1 97.69 144 LEU B N 1
ATOM 4065 C CA . LEU B 1 144 ? 12.742 30.5 2.021 1 97.69 144 LEU B CA 1
ATOM 4066 C C . LEU B 1 144 ? 13.422 31.875 2.068 1 97.69 144 LEU B C 1
ATOM 4068 O O . LEU B 1 144 ? 14.469 32.062 1.438 1 97.69 144 LEU B O 1
ATOM 4072 N N . TRP B 1 145 ? 12.93 32.719 2.85 1 95.81 145 TRP B N 1
ATOM 4073 C CA . TRP B 1 145 ? 13.414 34.094 2.898 1 95.81 145 TRP B CA 1
ATOM 4074 C C . TRP B 1 145 ? 14.625 34.188 3.814 1 95.81 145 TRP B C 1
ATOM 4076 O O . TRP B 1 145 ? 15.523 35 3.57 1 95.81 145 TRP B O 1
ATOM 4086 N N . THR B 1 146 ? 14.672 33.375 4.844 1 96.12 146 THR B N 1
ATOM 4087 C CA . THR B 1 146 ? 15.617 33.719 5.902 1 96.12 146 THR B CA 1
ATOM 4088 C C . THR B 1 146 ? 16.609 32.594 6.133 1 96.12 146 THR B C 1
ATOM 4090 O O . THR B 1 146 ? 17.672 32.781 6.719 1 96.12 146 THR B O 1
ATOM 4093 N N . SER B 1 147 ? 16.297 31.406 5.75 1 97.12 147 SER B N 1
ATOM 4094 C CA . SER B 1 147 ? 17.125 30.266 6.082 1 97.12 147 SER B CA 1
ATOM 4095 C C . SER B 1 147 ? 18.391 30.234 5.246 1 97.12 147 SER B C 1
ATOM 4097 O O . SER B 1 147 ? 18.359 30.469 4.035 1 97.12 147 SER B O 1
ATOM 4099 N N . SER B 1 148 ? 19.484 29.906 5.84 1 95.81 148 SER B N 1
ATOM 4100 C CA . SER B 1 148 ? 20.766 29.797 5.145 1 95.81 148 SER B CA 1
ATOM 4101 C C . SER B 1 148 ? 20.891 28.453 4.441 1 95.81 148 SER B C 1
ATOM 4103 O O . SER B 1 148 ? 21.859 28.203 3.723 1 95.81 148 SER B O 1
ATOM 4105 N N . THR B 1 149 ? 19.844 27.625 4.598 1 96.5 149 THR B N 1
ATOM 4106 C CA . THR B 1 149 ? 19.906 26.281 4.039 1 96.5 149 THR B CA 1
ATOM 4107 C C . THR B 1 149 ? 19.234 26.234 2.668 1 96.5 149 THR B C 1
ATOM 4109 O O . THR B 1 149 ? 19.156 25.172 2.039 1 96.5 149 THR B O 1
ATOM 4112 N N . VAL B 1 150 ? 18.734 27.328 2.168 1 96 150 VAL B N 1
ATOM 4113 C CA . VAL B 1 150 ? 17.859 27.344 0.999 1 96 150 VAL B CA 1
ATOM 4114 C C . VAL B 1 150 ? 18.703 27.359 -0.274 1 96 150 VAL B C 1
ATOM 4116 O O . VAL B 1 150 ? 18.438 26.594 -1.209 1 96 150 VAL B O 1
ATOM 4119 N N . SER B 1 151 ? 19.719 28.172 -0.317 1 92.5 151 SER B N 1
ATOM 4120 C CA . SER B 1 151 ? 20.5 28.359 -1.536 1 92.5 151 SER B CA 1
ATOM 4121 C C . SER B 1 151 ? 21.906 27.781 -1.375 1 92.5 151 SER B C 1
ATOM 4123 O O . SER B 1 151 ? 22.703 28.312 -0.598 1 92.5 151 SER B O 1
ATOM 4125 N N . ASN B 1 152 ? 22.234 26.797 -2.17 1 92 152 ASN B N 1
ATOM 4126 C CA . ASN B 1 152 ? 23.547 26.141 -2.182 1 92 152 ASN B CA 1
ATOM 4127 C C . ASN B 1 152 ? 24.047 25.859 -0.767 1 92 152 ASN B C 1
ATOM 4129 O O . ASN B 1 152 ? 25.141 26.281 -0.392 1 92 152 ASN B O 1
ATOM 4133 N N . PRO B 1 153 ? 23.234 25.094 -0.111 1 94.75 153 PRO B N 1
ATOM 4134 C CA . PRO B 1 153 ? 23.594 24.844 1.285 1 94.75 153 PRO B CA 1
ATOM 4135 C C . PRO B 1 153 ? 24.859 23.984 1.424 1 94.75 153 PRO B C 1
ATOM 4137 O O . PRO B 1 153 ? 25.109 23.125 0.59 1 94.75 153 PRO B O 1
ATOM 4140 N N . LYS B 1 154 ? 25.547 24.328 2.502 1 95.06 154 LYS B N 1
ATOM 4141 C CA . LYS B 1 154 ? 26.703 23.5 2.891 1 95.06 154 LYS B CA 1
ATOM 4142 C C . LYS B 1 154 ? 26.297 22.453 3.93 1 95.06 154 LYS B C 1
ATOM 4144 O O . LYS B 1 154 ? 25.297 22.609 4.617 1 95.06 154 LYS B O 1
ATOM 4149 N N . ASP B 1 155 ? 27.062 21.453 4.043 1 95.25 155 ASP B N 1
ATOM 4150 C CA . ASP B 1 155 ? 26.688 20.328 4.906 1 95.25 155 ASP B CA 1
ATOM 4151 C C . ASP B 1 155 ? 26.609 20.781 6.367 1 95.25 155 ASP B C 1
ATOM 4153 O O . ASP B 1 155 ? 25.719 20.344 7.105 1 95.25 155 ASP B O 1
ATOM 4157 N N . TYR B 1 156 ? 27.531 21.719 6.812 1 94.56 156 TYR B N 1
ATOM 4158 C CA . TYR B 1 156 ? 27.562 22.125 8.211 1 94.56 156 TYR B CA 1
ATOM 4159 C C . TYR B 1 156 ? 26.297 22.891 8.578 1 94.56 156 TYR B C 1
ATOM 4161 O O . TYR B 1 156 ? 25.953 23 9.758 1 94.56 156 TYR B O 1
ATOM 4169 N N . GLN B 1 157 ? 25.609 23.438 7.613 1 96.69 157 GLN B N 1
ATOM 4170 C CA . GLN B 1 157 ? 24.344 24.125 7.852 1 96.69 157 GLN B CA 1
ATOM 4171 C C . GLN B 1 157 ? 23.188 23.125 8.008 1 96.69 157 GLN B C 1
ATOM 4173 O O . GLN B 1 157 ? 22.188 23.438 8.648 1 96.69 157 GLN B O 1
ATOM 4178 N N . LEU B 1 158 ? 23.344 21.906 7.426 1 96.94 158 LEU B N 1
ATOM 4179 C CA . LEU B 1 158 ? 22.25 20.938 7.363 1 96.94 158 LEU B CA 1
ATOM 4180 C C . LEU B 1 158 ? 22.344 19.938 8.508 1 96.94 158 LEU B C 1
ATOM 4182 O O . LEU B 1 158 ? 21.328 19.391 8.945 1 96.94 158 LEU B O 1
ATOM 4186 N N . TYR B 1 159 ? 23.547 19.609 8.969 1 95.94 159 TYR B N 1
ATOM 4187 C CA . TYR B 1 159 ? 23.547 18.688 10.094 1 95.94 159 TYR B CA 1
ATOM 4188 C C . TYR B 1 159 ? 23.234 19.406 11.398 1 95.94 159 TYR B C 1
ATOM 4190 O O . TYR B 1 159 ? 23.188 20.641 11.43 1 95.94 159 TYR B O 1
ATOM 4198 N N . VAL B 1 160 ? 22.797 18.703 12.398 1 96.38 160 VAL B N 1
ATOM 4199 C CA . VAL B 1 160 ? 22.234 19.266 13.617 1 96.38 160 VAL B CA 1
ATOM 4200 C C . VAL B 1 160 ? 23.172 19 14.797 1 96.38 160 VAL B C 1
ATOM 4202 O O . VAL B 1 160 ? 23.938 18.031 14.781 1 96.38 160 VAL B O 1
ATOM 4205 N N . ASP B 1 161 ? 23.156 19.859 15.734 1 93.44 161 ASP B N 1
ATOM 4206 C CA . ASP B 1 161 ? 24.078 19.797 16.859 1 93.44 161 ASP B CA 1
ATOM 4207 C C . ASP B 1 161 ? 23.797 18.562 17.719 1 93.44 161 ASP B C 1
ATOM 4209 O O . ASP B 1 161 ? 24.734 17.938 18.219 1 93.44 161 ASP B O 1
ATOM 4213 N N . ALA B 1 162 ? 22.562 18.281 17.922 1 94.25 162 ALA B N 1
ATOM 4214 C CA . ALA B 1 162 ? 22.156 17.078 18.656 1 94.25 162 ALA B CA 1
ATOM 4215 C C . ALA B 1 162 ? 21.328 16.156 17.781 1 94.25 162 ALA B C 1
ATOM 4217 O O . ALA B 1 162 ? 20.109 16.125 17.875 1 94.25 162 ALA B O 1
ATOM 4218 N N . PRO B 1 163 ? 21.969 15.281 17.047 1 96.56 163 PRO B N 1
ATOM 4219 C CA . PRO B 1 163 ? 21.297 14.453 16.047 1 96.56 163 PRO B CA 1
ATOM 4220 C C . PRO B 1 163 ? 20.219 13.562 16.656 1 96.56 163 PRO B C 1
ATOM 4222 O O . PRO B 1 163 ? 19.266 13.188 15.969 1 96.56 163 PRO B O 1
ATOM 4225 N N . VAL B 1 164 ? 20.312 13.242 17.891 1 95.69 164 VAL B N 1
ATOM 4226 C CA . VAL B 1 164 ? 19.344 12.375 18.562 1 95.69 164 VAL B CA 1
ATOM 4227 C C . VAL B 1 164 ? 17.953 13 18.469 1 95.69 164 VAL B C 1
ATOM 4229 O O . VAL B 1 164 ? 16.938 12.281 18.438 1 95.69 164 VAL B O 1
ATOM 4232 N N . LYS B 1 165 ? 17.859 14.32 18.422 1 97.19 165 LYS B N 1
ATOM 4233 C CA . LYS B 1 165 ? 16.562 15 18.312 1 97.19 165 LYS B CA 1
ATOM 4234 C C . LYS B 1 165 ? 15.852 14.609 17.016 1 97.19 165 LYS B C 1
ATOM 4236 O O . LYS B 1 165 ? 14.625 14.5 16.984 1 97.19 165 LYS B O 1
ATOM 4241 N N . ILE B 1 166 ? 16.609 14.383 15.938 1 98.19 166 ILE B N 1
ATOM 4242 C CA . ILE B 1 166 ? 16.031 13.938 14.68 1 98.19 166 ILE B CA 1
ATOM 4243 C C . ILE B 1 166 ? 15.492 12.516 14.828 1 98.19 166 ILE B C 1
ATOM 4245 O O . ILE B 1 166 ? 14.383 12.211 14.375 1 98.19 166 ILE B O 1
ATOM 4249 N N . ALA B 1 167 ? 16.266 11.711 15.523 1 96.94 167 ALA B N 1
ATOM 4250 C CA . ALA B 1 167 ? 15.875 10.32 15.719 1 96.94 167 ALA B CA 1
ATOM 4251 C C . ALA B 1 167 ? 14.57 10.211 16.5 1 96.94 167 ALA B C 1
ATOM 4253 O O . ALA B 1 167 ? 13.812 9.258 16.328 1 96.94 167 ALA B O 1
ATOM 4254 N N . LEU B 1 168 ? 14.305 11.18 17.297 1 98 168 LEU B N 1
ATOM 4255 C CA . LEU B 1 168 ? 13.172 11.125 18.219 1 98 168 LEU B CA 1
ATOM 4256 C C . LEU B 1 168 ? 11.922 11.727 17.594 1 98 168 LEU B C 1
ATOM 4258 O O . LEU B 1 168 ? 10.828 11.609 18.141 1 98 168 LEU B O 1
ATOM 4262 N N . ILE B 1 169 ? 11.984 12.32 16.422 1 98.56 169 ILE B N 1
ATOM 4263 C CA . ILE B 1 169 ? 10.867 13.023 15.797 1 98.56 169 ILE B CA 1
ATOM 4264 C C . ILE B 1 169 ? 9.711 12.055 15.578 1 98.56 169 ILE B C 1
ATOM 4266 O O . ILE B 1 169 ? 8.578 12.328 15.984 1 98.56 169 ILE B O 1
ATOM 4270 N N . PRO B 1 170 ? 9.961 10.852 15 1 98.25 170 PRO B N 1
ATOM 4271 C CA . PRO B 1 170 ? 8.836 9.953 14.75 1 98.25 170 PRO B CA 1
ATOM 4272 C C . PRO B 1 170 ? 8.102 9.555 16.031 1 98.25 170 PRO B C 1
ATOM 4274 O O . PRO B 1 170 ? 6.867 9.602 16.078 1 98.25 170 PRO B O 1
ATOM 4277 N N . ILE B 1 171 ? 8.82 9.289 17.094 1 97.94 171 ILE B N 1
ATOM 4278 C CA . ILE B 1 171 ? 8.195 8.852 18.328 1 97.94 171 ILE B CA 1
ATOM 4279 C C . ILE B 1 171 ? 7.477 10.031 18.984 1 97.94 171 ILE B C 1
ATOM 4281 O O . ILE B 1 171 ? 6.418 9.859 19.594 1 97.94 171 ILE B O 1
ATOM 4285 N N . SER B 1 172 ? 8.055 11.188 18.906 1 98.69 172 SER B N 1
ATOM 4286 C CA . SER B 1 172 ? 7.418 12.375 19.453 1 98.69 172 SER B CA 1
ATOM 4287 C C . SER B 1 172 ? 6.082 12.648 18.781 1 98.69 172 SER B C 1
ATOM 4289 O O . SER B 1 172 ? 5.105 13.008 19.438 1 98.69 172 SER B O 1
ATOM 4291 N N . ILE B 1 173 ? 6.035 12.461 17.516 1 98.56 173 ILE B N 1
ATOM 4292 C CA . ILE B 1 173 ? 4.809 12.695 16.75 1 98.56 173 ILE B CA 1
ATOM 4293 C C . ILE B 1 173 ? 3.797 11.594 17.062 1 98.56 173 ILE B C 1
ATOM 4295 O O . ILE B 1 173 ? 2.607 11.867 17.234 1 98.56 173 ILE B O 1
ATOM 4299 N N . LEU B 1 174 ? 4.23 10.352 17.156 1 97.75 174 LEU B N 1
ATOM 4300 C CA . LEU B 1 174 ? 3.326 9.242 17.453 1 97.75 174 LEU B CA 1
ATOM 4301 C C . LEU B 1 174 ? 2.701 9.406 18.844 1 97.75 174 LEU B C 1
ATOM 4303 O O . LEU B 1 174 ? 1.508 9.156 19.016 1 97.75 174 LEU B O 1
ATOM 4307 N N . VAL B 1 175 ? 3.471 9.906 19.734 1 98 175 VAL B N 1
ATOM 4308 C CA . VAL B 1 175 ? 2.98 10.055 21.094 1 98 175 VAL B CA 1
ATOM 4309 C C . VAL B 1 175 ? 2.182 11.352 21.219 1 98 175 VAL B C 1
ATOM 4311 O O . VAL B 1 175 ? 1.087 11.367 21.781 1 98 175 VAL B O 1
ATOM 4314 N N . GLY B 1 176 ? 2.736 12.414 20.688 1 98.12 176 GLY B N 1
ATOM 4315 C CA . GLY B 1 176 ? 2.139 13.727 20.859 1 98.12 176 GLY B CA 1
ATOM 4316 C C . GLY B 1 176 ? 0.924 13.953 19.984 1 98.12 176 GLY B C 1
ATOM 4317 O O . GLY B 1 176 ? 0.021 14.711 20.344 1 98.12 176 GLY B O 1
ATOM 4318 N N . PHE B 1 177 ? 0.851 13.359 18.891 1 97.81 177 PHE B N 1
ATOM 4319 C CA . PHE B 1 177 ? -0.258 13.516 17.953 1 97.81 177 PHE B CA 1
ATOM 4320 C C . PHE B 1 177 ? -1.022 12.203 17.797 1 97.81 177 PHE B C 1
ATOM 4322 O O . PHE B 1 177 ? -2.254 12.18 17.875 1 97.81 177 PHE B O 1
ATOM 4329 N N . GLY B 1 178 ? -0.317 11.141 17.609 1 97.44 178 GLY B N 1
ATOM 4330 C CA . GLY B 1 178 ? -0.921 9.852 17.328 1 97.44 178 GLY B CA 1
ATOM 4331 C C . GLY B 1 178 ? -1.793 9.336 18.453 1 97.44 178 GLY B C 1
ATOM 4332 O O . GLY B 1 178 ? -2.957 8.984 18.234 1 97.44 178 GLY B O 1
ATOM 4333 N N . LEU B 1 179 ? -1.284 9.281 19.594 1 97.12 179 LEU B N 1
ATOM 4334 C CA . LEU B 1 179 ? -1.989 8.703 20.734 1 97.12 179 LEU B CA 1
ATOM 4335 C C . LEU B 1 179 ? -3.27 9.477 21.031 1 97.12 179 LEU B C 1
ATOM 4337 O O . LEU B 1 179 ? -4.355 8.898 21.094 1 97.12 179 LEU B O 1
ATOM 4341 N N . PRO B 1 180 ? -3.223 10.773 21.141 1 97.88 180 PRO B N 1
ATOM 4342 C CA . PRO B 1 180 ? -4.48 11.492 21.359 1 97.88 180 PRO B CA 1
ATOM 4343 C C . PRO B 1 180 ? -5.465 11.32 20.203 1 97.88 180 PRO B C 1
ATOM 4345 O O . PRO B 1 180 ? -6.68 11.328 20.406 1 97.88 180 PRO B O 1
ATOM 4348 N N . SER B 1 181 ? -4.973 11.195 19 1 97.69 181 SER B N 1
ATOM 4349 C CA . SER B 1 181 ? -5.836 11.008 17.844 1 97.69 181 SER B CA 1
ATOM 4350 C C . SER B 1 181 ? -6.574 9.68 17.906 1 97.69 181 SER B C 1
ATOM 4352 O O . SER B 1 181 ? -7.754 9.602 17.547 1 97.69 181 SER B O 1
ATOM 4354 N N . ILE B 1 182 ? -5.891 8.633 18.359 1 95.69 182 ILE B N 1
ATOM 4355 C CA . ILE B 1 182 ? -6.531 7.332 18.516 1 95.69 182 ILE B CA 1
ATOM 4356 C C . ILE B 1 182 ? -7.602 7.418 19.609 1 95.69 182 ILE B C 1
ATOM 4358 O O . ILE B 1 182 ? -8.719 6.918 19.422 1 95.69 182 ILE B O 1
ATOM 4362 N N . LEU B 1 183 ? -7.34 8.078 20.641 1 97.06 183 LEU B N 1
ATOM 4363 C CA . LEU B 1 183 ? -8.242 8.164 21.781 1 97.06 183 LEU B CA 1
ATOM 4364 C C . LEU B 1 183 ? -9.492 8.961 21.422 1 97.06 183 LEU B C 1
ATOM 4366 O O . LEU B 1 183 ? -10.602 8.617 21.844 1 97.06 183 LEU B O 1
ATOM 4370 N N . MET B 1 184 ? -9.367 9.977 20.641 1 97.69 184 MET B N 1
ATOM 4371 C CA . MET B 1 184 ? -10.539 10.781 20.312 1 97.69 184 MET B CA 1
ATOM 4372 C C . MET B 1 184 ? -11.445 10.062 19.328 1 97.69 184 MET B C 1
ATOM 4374 O O . MET B 1 184 ? -12.609 10.43 19.156 1 97.69 184 MET B O 1
ATOM 4378 N N . CYS B 1 185 ? -10.891 9.039 18.641 1 95.62 185 CYS B N 1
ATOM 4379 C CA . CYS B 1 185 ? -11.656 8.328 17.625 1 95.62 185 CYS B CA 1
ATOM 4380 C C . CYS B 1 185 ? -12.375 7.125 18.219 1 95.62 185 CYS B C 1
ATOM 4382 O O . CYS B 1 185 ? -13.133 6.438 17.531 1 95.62 185 CYS B O 1
ATOM 4384 N N . LEU B 1 186 ? -12.211 6.887 19.5 1 94.44 186 LEU B N 1
ATOM 4385 C CA . LEU B 1 186 ? -12.914 5.781 20.156 1 94.44 186 LEU B CA 1
ATOM 4386 C C . LEU B 1 186 ? -14.422 5.973 20.047 1 94.44 186 LEU B C 1
ATOM 4388 O O . LEU B 1 186 ? -14.93 7.086 20.219 1 94.44 186 LEU B O 1
ATOM 4392 N N . PRO B 1 187 ? -15.148 4.922 19.75 1 92.06 187 PRO B N 1
ATOM 4393 C CA . PRO B 1 187 ? -16.594 5.047 19.547 1 92.06 187 PRO B CA 1
ATOM 4394 C C . PRO B 1 187 ? -17.344 5.43 20.828 1 92.06 187 PRO B C 1
ATOM 4396 O O . PRO B 1 187 ? -17.078 4.859 21.891 1 92.06 187 PRO B O 1
ATOM 4399 N N . ALA B 1 188 ? -18.109 6.359 20.719 1 94.44 188 ALA B N 1
ATOM 4400 C CA . ALA B 1 188 ? -19.047 6.766 21.781 1 94.44 188 ALA B CA 1
ATOM 4401 C C . ALA B 1 188 ? -20.484 6.492 21.375 1 94.44 188 ALA B C 1
ATOM 4403 O O . ALA B 1 188 ? -20.875 6.746 20.234 1 94.44 188 ALA B O 1
ATOM 4404 N N . PRO B 1 189 ? -21.234 5.988 22.25 1 93.81 189 PRO B N 1
ATOM 4405 C CA . PRO B 1 189 ? -21.016 5.703 23.672 1 93.81 189 PRO B CA 1
ATOM 4406 C C . PRO B 1 189 ? -20.625 4.25 23.938 1 93.81 189 PRO B C 1
ATOM 4408 O O . PRO B 1 189 ? -20.641 3.797 25.078 1 93.81 189 PRO B O 1
ATOM 4411 N N . THR B 1 190 ? -20.344 3.479 22.875 1 90.62 190 THR B N 1
ATOM 4412 C CA . THR B 1 190 ? -20.156 2.041 23.031 1 90.62 190 THR B CA 1
ATOM 4413 C C . THR B 1 190 ? -18.859 1.755 23.812 1 90.62 190 THR B C 1
ATOM 4415 O O . THR B 1 190 ? -18.844 0.891 24.688 1 90.62 190 THR B O 1
ATOM 4418 N N . LEU B 1 191 ? -17.797 2.467 23.609 1 93.5 191 LEU B N 1
ATOM 4419 C CA . LEU B 1 191 ? -16.531 2.223 24.281 1 93.5 191 LEU B CA 1
ATOM 4420 C C . LEU B 1 191 ? -16.25 3.309 25.312 1 93.5 191 LEU B C 1
ATOM 4422 O O . LEU B 1 191 ? -15.68 3.029 26.375 1 93.5 191 LEU B O 1
ATOM 4426 N N . VAL B 1 192 ? -16.578 4.559 24.969 1 97.25 192 VAL B N 1
ATOM 4427 C CA . VAL B 1 192 ? -16.422 5.688 25.891 1 97.25 192 VAL B CA 1
ATOM 4428 C C . VAL B 1 192 ? -17.672 6.551 25.875 1 97.25 192 VAL B C 1
ATOM 4430 O O . VAL B 1 192 ? -18.484 6.457 24.938 1 97.25 192 VAL B O 1
ATOM 4433 N N . SER B 1 193 ? -17.812 7.398 26.875 1 97.62 193 SER B N 1
ATOM 4434 C CA . SER B 1 193 ? -18.953 8.305 26.906 1 97.62 193 SER B CA 1
ATOM 4435 C C . SER B 1 193 ? -18.797 9.445 25.906 1 97.62 193 SER B C 1
ATOM 4437 O O . SER B 1 193 ? -17.688 9.703 25.438 1 97.62 193 SER B O 1
ATOM 4439 N N . PHE B 1 194 ? -19.875 10.07 25.594 1 97.44 194 PHE B N 1
ATOM 4440 C CA . PHE B 1 194 ? -19.812 11.242 24.719 1 97.44 194 PHE B CA 1
ATOM 4441 C C . PHE B 1 194 ? -18.906 12.312 25.328 1 97.44 194 PHE B C 1
ATOM 4443 O O . PHE B 1 194 ? -18.141 12.961 24.609 1 97.44 194 PHE B O 1
ATOM 4450 N N . ASP B 1 195 ? -19 12.477 26.594 1 97.69 195 ASP B N 1
ATOM 4451 C CA . ASP B 1 195 ? -18.188 13.469 27.297 1 97.69 195 ASP B CA 1
ATOM 4452 C C . ASP B 1 195 ? -16.703 13.148 27.203 1 97.69 195 ASP B C 1
ATOM 4454 O O . ASP B 1 195 ? -15.883 14.031 26.938 1 97.69 195 ASP B O 1
ATOM 4458 N N . THR B 1 196 ? -16.375 11.891 27.391 1 98.12 196 THR B N 1
ATOM 4459 C CA . THR B 1 196 ? -14.992 11.453 27.344 1 98.12 196 THR B CA 1
ATOM 4460 C C . THR B 1 196 ? -14.414 11.641 25.938 1 98.12 196 THR B C 1
ATOM 4462 O O . THR B 1 196 ? -13.281 12.086 25.781 1 98.12 196 THR B O 1
ATOM 4465 N N . LYS B 1 197 ? -15.195 11.297 24.938 1 98.19 197 LYS B N 1
ATOM 4466 C CA . LYS B 1 197 ? -14.766 11.492 23.562 1 98.19 197 LYS B CA 1
ATOM 4467 C C . LYS B 1 197 ? -14.461 12.969 23.281 1 98.19 197 LYS B C 1
ATOM 4469 O O . LYS B 1 197 ? -13.438 13.297 22.688 1 98.19 197 LYS B O 1
ATOM 4474 N N . GLN B 1 198 ? -15.336 13.828 23.719 1 98.44 198 GLN B N 1
ATOM 4475 C CA . GLN B 1 198 ? -15.141 15.258 23.531 1 98.44 198 GLN B CA 1
ATOM 4476 C C . GLN B 1 198 ? -13.914 15.75 24.297 1 98.44 198 GLN B C 1
ATOM 4478 O O . GLN B 1 198 ? -13.18 16.609 23.812 1 98.44 198 GLN B O 1
ATOM 4483 N N . THR B 1 199 ? -13.641 15.219 25.453 1 98.44 199 THR B N 1
ATOM 4484 C CA . THR B 1 199 ? -12.477 15.594 26.234 1 98.44 199 THR B CA 1
ATOM 4485 C C . THR B 1 199 ? -11.188 15.227 25.516 1 98.44 199 THR B C 1
ATOM 4487 O O . THR B 1 199 ? -10.273 16.047 25.406 1 98.44 199 THR B O 1
ATOM 4490 N N . TRP B 1 200 ? -11.18 14.023 25 1 98.38 200 TRP B N 1
ATOM 4491 C CA . TRP B 1 200 ? -10 13.594 24.266 1 98.38 200 TRP B CA 1
ATOM 4492 C C . TRP B 1 200 ? -9.812 14.422 23 1 98.38 200 TRP B C 1
ATOM 4494 O O . TRP B 1 200 ? -8.688 14.695 22.578 1 98.38 200 TRP B O 1
A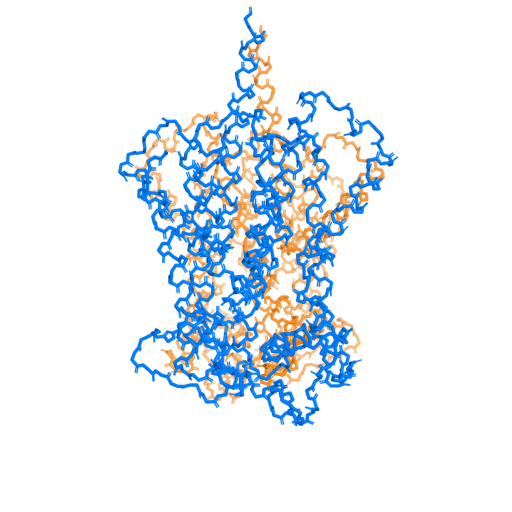TOM 4504 N N . THR B 1 201 ? -10.914 14.75 22.359 1 98.44 201 THR B N 1
ATOM 4505 C CA . THR B 1 201 ? -10.844 15.609 21.188 1 98.44 201 THR B CA 1
ATOM 4506 C C . THR B 1 201 ? -10.266 16.969 21.547 1 98.44 201 THR B C 1
ATOM 4508 O O . THR B 1 201 ? -9.461 17.531 20.797 1 98.44 201 THR B O 1
ATOM 4511 N N . GLY B 1 202 ? -10.664 17.531 22.703 1 97.88 202 GLY B N 1
ATOM 4512 C CA . GLY B 1 202 ? -10.086 18.766 23.188 1 97.88 202 GLY B CA 1
ATOM 4513 C C . GLY B 1 202 ? -8.594 18.672 23.453 1 97.88 202 GLY B C 1
ATOM 4514 O O . GLY B 1 202 ? -7.832 19.562 23.094 1 97.88 202 GLY B O 1
ATOM 4515 N N . ILE B 1 203 ? -8.164 17.594 24.031 1 97.94 203 ILE B N 1
ATOM 4516 C CA . ILE B 1 203 ? -6.762 17.359 24.344 1 97.94 203 ILE B CA 1
ATOM 4517 C C . ILE B 1 203 ? -5.957 17.281 23.047 1 97.94 203 ILE B C 1
ATOM 4519 O O . ILE B 1 203 ? -4.867 17.844 22.953 1 97.94 203 ILE B O 1
ATOM 4523 N N . GLN B 1 204 ? -6.52 16.609 22.062 1 98 204 GLN B N 1
ATOM 4524 C CA . GLN B 1 204 ? -5.844 16.391 20.781 1 98 204 GLN B CA 1
ATOM 4525 C C . GLN B 1 204 ? -5.586 17.719 20.078 1 98 204 GLN B C 1
ATOM 4527 O O . GLN B 1 204 ? -4.629 17.844 19.312 1 98 204 GLN B O 1
ATOM 4532 N N . GLN B 1 205 ? -6.32 18.781 20.406 1 96.62 205 GLN B N 1
ATOM 4533 C CA . GLN B 1 205 ? -6.148 20.062 19.734 1 96.62 205 GLN B CA 1
ATOM 4534 C C . GLN B 1 205 ? -4.82 20.719 20.141 1 96.62 205 GLN B C 1
ATOM 4536 O O . GLN B 1 205 ? -4.352 21.641 19.469 1 96.62 205 GLN B O 1
ATOM 4541 N N . GLY B 1 206 ? -4.195 20.25 21.234 1 96.81 206 GLY B N 1
ATOM 4542 C CA . GLY B 1 206 ? -2.885 20.719 21.641 1 96.81 206 GLY B CA 1
ATOM 4543 C C . GLY B 1 206 ? -1.747 19.891 21.078 1 96.81 206 GLY B C 1
ATOM 4544 O O . GLY B 1 206 ? -0.679 19.812 21.688 1 96.81 206 GLY B O 1
ATOM 4545 N N . TRP B 1 207 ? -1.957 19.266 19.969 1 97.62 207 TRP B N 1
ATOM 4546 C CA . TRP B 1 207 ? -1.056 18.25 19.438 1 97.62 207 TRP B CA 1
ATOM 4547 C C . TRP B 1 207 ? 0.373 18.781 19.344 1 97.62 207 TRP B C 1
ATOM 4549 O O . TRP B 1 207 ? 1.326 18.062 19.656 1 97.62 207 TRP B O 1
ATOM 4559 N N . SER B 1 208 ? 0.593 20.062 18.906 1 97.81 208 SER B N 1
ATOM 4560 C CA . SER B 1 208 ? 1.95 20.578 18.75 1 97.81 208 SER B CA 1
ATOM 4561 C C . SER B 1 208 ? 2.637 20.734 20.109 1 97.81 208 SER B C 1
ATOM 4563 O O . SER B 1 208 ? 3.85 20.531 20.219 1 97.81 208 SER B O 1
ATOM 4565 N N . VAL B 1 209 ? 1.85 21.031 21.125 1 98 209 VAL B N 1
ATOM 4566 C CA . VAL B 1 209 ? 2.379 21.125 22.484 1 98 209 VAL B CA 1
ATOM 4567 C C . VAL B 1 209 ? 2.789 19.734 22.969 1 98 209 VAL B C 1
ATOM 4569 O O . VAL B 1 209 ? 3.869 19.562 23.531 1 98 209 VAL B O 1
ATOM 4572 N N . TRP B 1 210 ? 1.955 18.766 22.719 1 98.56 210 TRP B N 1
ATOM 4573 C CA . TRP B 1 210 ? 2.26 17.391 23.141 1 98.56 210 TRP B CA 1
ATOM 4574 C C . TRP B 1 210 ? 3.484 16.859 22.406 1 98.56 210 TRP B C 1
ATOM 4576 O O . TRP B 1 210 ? 4.316 16.172 23 1 98.56 210 TRP B O 1
ATOM 4586 N N . ILE B 1 211 ? 3.596 17.203 21.156 1 98.56 211 ILE B N 1
ATOM 4587 C CA . ILE B 1 211 ? 4.773 16.797 20.406 1 98.56 211 ILE B CA 1
ATOM 4588 C C . ILE B 1 211 ? 6.02 17.453 21 1 98.56 211 ILE B C 1
ATOM 4590 O O . ILE B 1 211 ? 7.027 16.781 21.234 1 98.56 211 ILE B O 1
ATOM 4594 N N . GLY B 1 212 ? 5.93 18.734 21.281 1 98.06 212 GLY B N 1
ATOM 4595 C CA . GLY B 1 212 ? 7.051 19.453 21.859 1 98.06 212 GLY B CA 1
ATOM 4596 C C . GLY B 1 212 ? 7.469 18.922 23.203 1 98.06 212 GLY B C 1
ATOM 4597 O O . GLY B 1 212 ? 8.664 18.734 23.469 1 98.06 212 GLY B O 1
ATOM 4598 N N . LEU B 1 213 ? 6.504 18.672 24 1 98.31 213 LEU B N 1
ATOM 4599 C CA . LEU B 1 213 ? 6.781 18.141 25.328 1 98.31 213 LEU B CA 1
ATOM 4600 C C . LEU B 1 213 ? 7.41 16.766 25.25 1 98.31 213 LEU B C 1
ATOM 4602 O O . LEU B 1 213 ? 8.367 16.469 25.969 1 98.31 213 LEU B O 1
ATOM 4606 N N . THR B 1 214 ? 6.863 15.938 24.406 1 98.44 214 THR B N 1
ATOM 4607 C CA . THR B 1 214 ? 7.414 14.602 24.234 1 98.44 214 THR B CA 1
ATOM 4608 C C . THR B 1 214 ? 8.852 14.672 23.734 1 98.44 214 THR B C 1
ATOM 4610 O O . THR B 1 214 ? 9.727 13.961 24.234 1 98.44 214 THR B O 1
ATOM 4613 N N . GLN B 1 215 ? 9.055 15.523 22.766 1 97.75 215 GLN B N 1
ATOM 4614 C CA . GLN B 1 215 ? 10.383 15.727 22.219 1 97.75 215 GLN B CA 1
ATOM 4615 C C . GLN B 1 215 ? 11.367 16.172 23.297 1 97.75 215 GLN B C 1
ATOM 4617 O O . GLN B 1 215 ? 12.492 15.688 23.359 1 97.75 215 GLN B O 1
ATOM 4622 N N . LEU B 1 216 ? 10.977 17.094 24.094 1 97.06 216 LEU B N 1
ATOM 4623 C CA . LEU B 1 216 ? 11.812 17.625 25.172 1 97.06 216 LEU B CA 1
ATOM 4624 C C . LEU B 1 216 ? 12.156 16.547 26.188 1 97.06 216 LEU B C 1
ATOM 4626 O O . LEU B 1 216 ? 13.328 16.359 26.516 1 97.06 216 LEU B O 1
ATOM 4630 N N . ILE B 1 217 ? 11.172 15.82 26.625 1 98.06 217 ILE B N 1
ATOM 4631 C CA . ILE B 1 217 ? 11.344 14.805 27.656 1 98.06 217 ILE B CA 1
ATOM 4632 C C . ILE B 1 217 ? 12.242 13.688 27.125 1 98.06 217 ILE B C 1
ATOM 4634 O O . ILE B 1 217 ? 13.195 13.281 27.797 1 98.06 217 ILE B O 1
ATOM 4638 N N . LEU B 1 218 ? 11.945 13.25 25.922 1 97.56 218 LEU B N 1
ATOM 4639 C CA . LEU B 1 218 ? 12.727 12.156 25.359 1 97.56 218 LEU B CA 1
ATOM 4640 C C . LEU B 1 218 ? 14.164 12.578 25.109 1 97.56 218 LEU B C 1
ATOM 4642 O O . LEU B 1 218 ? 15.094 11.773 25.25 1 97.56 218 LEU B O 1
ATOM 4646 N N . THR B 1 219 ? 14.336 13.812 24.703 1 96 219 THR B N 1
ATOM 4647 C CA . THR B 1 219 ? 15.688 14.32 24.484 1 96 219 THR B CA 1
ATOM 4648 C C . THR B 1 219 ? 16.469 14.344 25.797 1 96 219 THR B C 1
ATOM 4650 O O . THR B 1 219 ? 17.625 13.906 25.844 1 96 219 THR B O 1
ATOM 4653 N N . ILE B 1 220 ? 15.867 14.805 26.812 1 95.62 220 ILE B N 1
ATOM 4654 C CA . ILE B 1 220 ? 16.5 14.852 28.125 1 95.62 220 ILE B CA 1
ATOM 4655 C C . ILE B 1 220 ? 16.875 13.445 28.578 1 95.62 220 ILE B C 1
ATOM 4657 O O . ILE B 1 220 ? 18.016 13.203 29.016 1 95.62 220 ILE B O 1
ATOM 4661 N N . VAL B 1 221 ? 15.984 12.539 28.438 1 95.69 221 VAL B N 1
ATOM 4662 C CA . VAL B 1 221 ? 16.203 11.156 28.828 1 95.69 221 VAL B CA 1
ATOM 4663 C C . VAL B 1 221 ? 17.344 10.555 28 1 95.69 221 VAL B C 1
ATOM 4665 O O . VAL B 1 221 ? 18.234 9.898 28.547 1 95.69 221 VAL B O 1
ATOM 4668 N N . ALA B 1 222 ? 17.312 10.789 26.688 1 93.25 222 ALA B N 1
ATOM 4669 C CA . ALA B 1 222 ? 18.312 10.227 25.781 1 93.25 222 ALA B CA 1
ATOM 4670 C C . ALA B 1 222 ? 19.703 10.758 26.109 1 93.25 222 ALA B C 1
ATOM 4672 O O . ALA B 1 222 ? 20.672 10 26.141 1 93.25 222 ALA B O 1
ATOM 4673 N N . LEU B 1 223 ? 19.828 12.016 26.391 1 90.81 223 LEU B N 1
ATOM 4674 C CA . LEU B 1 223 ? 21.109 12.641 26.672 1 90.81 223 LEU B CA 1
ATOM 4675 C C . LEU B 1 223 ? 21.625 12.219 28.047 1 90.81 223 LEU B C 1
ATOM 4677 O O . LEU B 1 223 ? 22.828 12.141 28.281 1 90.81 223 LEU B O 1
ATOM 4681 N N . ASN B 1 224 ? 20.734 11.898 28.922 1 91.5 224 ASN B N 1
ATOM 4682 C CA . ASN B 1 224 ? 21.141 11.422 30.25 1 91.5 224 ASN B CA 1
ATOM 4683 C C . ASN B 1 224 ? 21.594 9.969 30.203 1 91.5 224 ASN B C 1
ATOM 4685 O O . ASN B 1 224 ? 22.484 9.57 30.969 1 91.5 224 ASN B O 1
ATOM 4689 N N . LEU B 1 225 ? 20.969 9.242 29.406 1 90.5 225 LEU B N 1
ATOM 4690 C CA . LEU B 1 225 ? 21.328 7.828 29.281 1 90.5 225 LEU B CA 1
ATOM 4691 C C . LEU B 1 225 ? 22.656 7.656 28.547 1 90.5 225 LEU B C 1
ATOM 4693 O O . LEU B 1 225 ? 23.406 6.73 28.828 1 90.5 225 LEU B O 1
ATOM 4697 N N . ASP B 1 226 ? 22.859 8.43 27.531 1 85.5 226 ASP B N 1
ATOM 4698 C CA . ASP B 1 226 ? 24.109 8.438 26.766 1 85.5 226 ASP B CA 1
ATOM 4699 C C . ASP B 1 226 ? 24.734 9.828 26.766 1 85.5 226 ASP B C 1
ATOM 4701 O O . ASP B 1 226 ? 24.484 10.617 25.844 1 85.5 226 ASP B O 1
ATOM 4705 N N . GLN B 1 227 ? 25.641 9.953 27.672 1 79.06 227 GLN B N 1
ATOM 4706 C CA . GLN B 1 227 ? 26.266 11.258 27.812 1 79.06 227 GLN B CA 1
ATOM 4707 C C . GLN B 1 227 ? 27.188 11.555 26.641 1 79.06 227 GLN B C 1
ATOM 4709 O O . GLN B 1 227 ? 27.453 12.719 26.328 1 79.06 227 GLN B O 1
ATOM 4714 N N . ARG B 1 228 ? 27.594 10.562 25.922 1 73.06 228 ARG B N 1
ATOM 4715 C CA . ARG B 1 228 ? 28.5 10.75 24.781 1 73.06 228 ARG B CA 1
ATOM 4716 C C . ARG B 1 228 ? 27.781 11.414 23.625 1 73.06 228 ARG B C 1
ATOM 4718 O O . ARG B 1 228 ? 28.422 12.039 22.766 1 73.06 228 ARG B O 1
ATOM 4725 N N . ALA B 1 229 ? 26.453 11.359 23.75 1 78 229 ALA B N 1
ATOM 4726 C CA . ALA B 1 229 ? 25.625 11.93 22.688 1 78 229 ALA B CA 1
ATOM 4727 C C . ALA B 1 229 ? 25.656 13.453 22.734 1 78 229 ALA B C 1
ATOM 4729 O O . ALA B 1 229 ? 25.266 14.117 21.766 1 78 229 ALA B O 1
ATOM 4730 N N . SER B 1 230 ? 26.188 13.992 23.828 1 78 230 SER B N 1
ATOM 4731 C CA . SER B 1 230 ? 26.219 15.445 23.969 1 78 230 SER B CA 1
ATOM 4732 C C . SER B 1 230 ? 27.578 16.016 23.578 1 78 230 SER B C 1
ATOM 4734 O O . SER B 1 230 ? 27.734 17.219 23.406 1 78 230 SER B O 1
ATOM 4736 N N . ILE B 1 231 ? 28.469 15.172 23.422 1 84.38 231 ILE B N 1
ATOM 4737 C CA . ILE B 1 231 ? 29.828 15.617 23.094 1 84.38 231 ILE B CA 1
ATOM 4738 C C . ILE B 1 231 ? 30.297 14.938 21.812 1 84.38 231 ILE B C 1
ATOM 4740 O O . ILE B 1 231 ? 31.172 14.062 21.859 1 84.38 231 ILE B O 1
ATOM 4744 N N . LEU B 1 232 ? 29.703 15.438 20.734 1 87.31 232 LEU B N 1
ATOM 4745 C CA . LEU B 1 232 ? 30.031 14.82 19.453 1 87.31 232 LEU B CA 1
ATOM 4746 C C . LEU B 1 232 ? 30.969 15.711 18.641 1 87.31 232 LEU B C 1
ATOM 4748 O O . LEU B 1 232 ? 30.875 16.938 18.703 1 87.31 232 LEU B O 1
ATOM 4752 N N . THR B 1 233 ? 31.844 15.062 17.969 1 91.12 233 THR B N 1
ATOM 4753 C CA . THR B 1 233 ? 32.656 15.781 16.984 1 91.12 233 THR B CA 1
ATOM 4754 C C . THR B 1 233 ? 31.781 16.203 15.805 1 91.12 233 THR B C 1
ATOM 4756 O O . THR B 1 233 ? 30.656 15.727 15.641 1 91.12 233 THR B O 1
ATOM 4759 N N . GLU B 1 234 ? 32.25 17.109 15.039 1 91.44 234 GLU B N 1
ATOM 4760 C CA . GLU B 1 234 ? 31.516 17.547 13.859 1 91.44 234 GLU B CA 1
ATOM 4761 C C . GLU B 1 234 ? 31.266 16.391 12.898 1 91.44 234 GLU B C 1
ATOM 4763 O O . GLU B 1 234 ? 30.203 16.297 12.297 1 91.44 234 GLU B O 1
ATOM 4768 N N . SER B 1 235 ? 32.281 15.578 12.805 1 91.31 235 SER B N 1
ATOM 4769 C CA . SER B 1 235 ? 32.156 14.414 11.93 1 91.31 235 SER B CA 1
ATOM 4770 C C . SER B 1 235 ? 31.062 13.461 12.43 1 91.31 235 SER B C 1
ATOM 4772 O O . SER B 1 235 ? 30.297 12.922 11.633 1 91.31 235 SER B O 1
ATOM 4774 N N . ASP B 1 236 ? 30.984 13.297 13.68 1 93.25 236 ASP B N 1
ATOM 4775 C CA . ASP B 1 236 ? 29.969 12.43 14.273 1 93.25 236 ASP B CA 1
ATOM 4776 C C . ASP B 1 236 ? 28.578 13.031 14.117 1 93.25 236 ASP B C 1
ATOM 4778 O O . ASP B 1 236 ? 27.609 12.312 13.852 1 93.25 236 ASP B O 1
ATOM 4782 N N . LYS B 1 237 ? 28.516 14.312 14.352 1 95.12 237 LYS B N 1
ATOM 4783 C CA . LYS B 1 237 ? 27.234 15 14.164 1 95.12 237 LYS B CA 1
ATOM 4784 C C . LYS B 1 237 ? 26.703 14.797 12.75 1 95.12 237 LYS B C 1
ATOM 4786 O O . LYS B 1 237 ? 25.531 14.492 12.562 1 95.12 237 LYS B O 1
ATOM 4791 N N . ARG B 1 238 ? 27.594 14.906 11.844 1 95.25 238 ARG B N 1
ATOM 4792 C CA . ARG B 1 238 ? 27.219 14.742 10.438 1 95.25 238 ARG B CA 1
ATOM 4793 C C . ARG B 1 238 ? 26.734 13.328 10.156 1 95.25 238 ARG B C 1
ATOM 4795 O O . ARG B 1 238 ? 25.656 13.141 9.602 1 95.25 238 ARG B O 1
ATOM 4802 N N . THR B 1 239 ? 27.516 12.406 10.555 1 94.88 239 THR B N 1
ATOM 4803 C CA . THR B 1 239 ? 27.219 11.008 10.273 1 94.88 239 THR B CA 1
ATOM 4804 C C . THR B 1 239 ? 25.922 10.586 10.945 1 94.88 239 THR B C 1
ATOM 4806 O O . THR B 1 239 ? 25.078 9.938 10.32 1 94.88 239 THR B O 1
ATOM 4809 N N . LYS B 1 240 ? 25.781 10.938 12.188 1 95.38 240 LYS B N 1
ATOM 4810 C CA . LYS B 1 240 ? 24.578 10.57 12.922 1 95.38 240 LYS B CA 1
ATOM 4811 C C . LYS B 1 240 ? 23.359 11.305 12.367 1 95.38 240 LYS B C 1
ATOM 4813 O O . LYS B 1 240 ? 22.266 10.742 12.312 1 95.38 240 LYS B O 1
ATOM 4818 N N . THR B 1 241 ? 23.516 12.523 11.977 1 97.38 241 THR B N 1
ATOM 4819 C CA . THR B 1 241 ? 22.438 13.266 11.344 1 97.38 241 THR B CA 1
ATOM 4820 C C . THR B 1 241 ? 21.922 12.539 10.102 1 97.38 241 THR B C 1
ATOM 4822 O O . THR B 1 241 ? 20.734 12.305 9.961 1 97.38 241 THR B O 1
ATOM 4825 N N . VAL B 1 242 ? 22.844 12.172 9.242 1 97.38 242 VAL B N 1
ATOM 4826 C CA . VAL B 1 242 ? 22.469 11.484 8.008 1 97.38 242 VAL B CA 1
ATOM 4827 C C . VAL B 1 242 ? 21.734 10.188 8.336 1 97.38 242 VAL B C 1
ATOM 4829 O O . VAL B 1 242 ? 20.703 9.883 7.738 1 97.38 242 VAL B O 1
ATOM 4832 N N . ARG B 1 243 ? 22.281 9.477 9.289 1 95.94 243 ARG B N 1
ATOM 4833 C CA . ARG B 1 243 ? 21.672 8.219 9.703 1 95.94 243 ARG B CA 1
ATOM 4834 C C . ARG B 1 243 ? 20.25 8.422 10.203 1 95.94 243 ARG B C 1
ATOM 4836 O O . ARG B 1 243 ? 19.344 7.688 9.812 1 95.94 243 ARG B O 1
ATOM 4843 N N . TYR B 1 244 ? 20.031 9.352 11.031 1 97.25 244 TYR B N 1
ATOM 4844 C CA . TYR B 1 244 ? 18.719 9.562 11.656 1 97.25 244 TYR B CA 1
ATOM 4845 C C . TYR B 1 244 ? 17.75 10.203 10.672 1 97.25 244 TYR B C 1
ATOM 4847 O O . TYR B 1 244 ? 16.547 9.961 10.742 1 97.25 244 TYR B O 1
ATOM 4855 N N . LEU B 1 245 ? 18.219 11 9.711 1 98.31 245 LEU B N 1
ATOM 4856 C CA . LEU B 1 245 ? 17.375 11.516 8.641 1 98.31 245 LEU B CA 1
ATOM 4857 C C . LEU B 1 245 ? 16.797 10.367 7.809 1 98.31 245 LEU B C 1
ATOM 4859 O O . LEU B 1 245 ? 15.641 10.422 7.387 1 98.31 245 LEU B O 1
ATOM 4863 N N . ARG B 1 246 ? 17.609 9.367 7.66 1 95.81 246 ARG B N 1
ATOM 4864 C CA . ARG B 1 246 ? 17.188 8.211 6.875 1 95.81 246 ARG B CA 1
ATOM 4865 C C . ARG B 1 246 ? 16.125 7.402 7.617 1 95.81 246 ARG B C 1
ATOM 4867 O O . ARG B 1 246 ? 15.516 6.496 7.047 1 95.81 246 ARG B O 1
ATOM 4874 N N . LEU B 1 247 ? 15.836 7.746 8.82 1 94.88 247 LEU B N 1
ATOM 4875 C CA . LEU B 1 247 ? 14.727 7.184 9.578 1 94.88 247 LEU B CA 1
ATOM 4876 C C . LEU B 1 247 ? 13.523 8.125 9.562 1 94.88 247 LEU B C 1
ATOM 4878 O O . LEU B 1 247 ? 12.383 7.684 9.398 1 94.88 247 LEU B O 1
ATOM 4882 N N . ALA B 1 248 ? 13.797 9.344 9.664 1 98.06 248 ALA B N 1
ATOM 4883 C CA . ALA B 1 248 ? 12.734 10.336 9.812 1 98.06 248 ALA B CA 1
ATOM 4884 C C . ALA B 1 248 ? 12.008 10.562 8.484 1 98.06 248 ALA B C 1
ATOM 4886 O O . ALA B 1 248 ? 10.781 10.703 8.461 1 98.06 248 ALA B O 1
ATOM 4887 N N . TYR B 1 249 ? 12.766 10.609 7.371 1 98.56 249 TYR B N 1
ATOM 4888 C CA . TYR B 1 249 ? 12.148 10.906 6.082 1 98.56 249 TYR B CA 1
ATOM 4889 C C . TYR B 1 249 ? 11.219 9.781 5.648 1 98.56 249 TYR B C 1
ATOM 4891 O O . TYR B 1 249 ? 10.109 10.031 5.18 1 98.56 249 TYR B O 1
ATOM 4899 N N . PRO B 1 250 ? 11.625 8.492 5.836 1 96.19 250 PRO B N 1
ATOM 4900 C CA . PRO B 1 250 ? 10.656 7.434 5.531 1 96.19 250 PRO B CA 1
ATOM 4901 C C . PRO B 1 250 ? 9.391 7.527 6.375 1 96.19 250 PRO B C 1
ATOM 4903 O O . PRO B 1 250 ? 8.297 7.223 5.895 1 96.19 250 PRO B O 1
ATOM 4906 N N . PHE B 1 251 ? 9.562 7.906 7.598 1 97.56 251 PHE B N 1
ATOM 4907 C CA . PHE B 1 251 ? 8.383 8.094 8.438 1 97.56 251 PHE B CA 1
ATOM 4908 C C . PHE B 1 251 ? 7.457 9.148 7.852 1 97.56 251 PHE B C 1
ATOM 4910 O O . PHE B 1 251 ? 6.238 8.961 7.828 1 97.56 251 PHE B O 1
ATOM 4917 N N . ALA B 1 252 ? 8.008 10.227 7.383 1 98.62 252 ALA B N 1
ATOM 4918 C CA . ALA B 1 252 ? 7.215 11.266 6.73 1 98.62 252 ALA B CA 1
ATOM 4919 C C . ALA B 1 252 ? 6.531 10.727 5.477 1 98.62 252 ALA B C 1
ATOM 4921 O O . ALA B 1 252 ? 5.332 10.93 5.281 1 98.62 252 ALA B O 1
ATOM 4922 N N . ILE B 1 253 ? 7.254 10.055 4.684 1 98.38 253 ILE B N 1
ATOM 4923 C CA . ILE B 1 253 ? 6.738 9.508 3.432 1 98.38 253 ILE B CA 1
ATOM 4924 C C . ILE B 1 253 ? 5.598 8.539 3.721 1 98.38 253 ILE B C 1
ATOM 4926 O O . ILE B 1 253 ? 4.555 8.586 3.07 1 98.38 253 ILE B O 1
ATOM 4930 N N . LEU B 1 254 ? 5.762 7.703 4.73 1 95.44 254 LEU B N 1
ATOM 4931 C CA . LEU B 1 254 ? 4.75 6.711 5.078 1 95.44 254 LEU B CA 1
ATOM 4932 C C . LEU B 1 254 ? 3.496 7.387 5.625 1 95.44 254 LEU B C 1
ATOM 4934 O O . LEU B 1 254 ? 2.383 6.91 5.402 1 95.44 254 LEU B O 1
ATOM 4938 N N . SER B 1 255 ? 3.684 8.461 6.352 1 97.56 255 SER B N 1
ATOM 4939 C CA . SER B 1 255 ? 2.535 9.203 6.863 1 97.56 255 SER B CA 1
ATOM 4940 C C . SER B 1 255 ? 1.681 9.758 5.73 1 97.56 255 SER B C 1
ATOM 4942 O O . SER B 1 255 ? 0.457 9.602 5.738 1 97.56 255 SER B O 1
ATOM 4944 N N . SER B 1 256 ? 2.342 10.32 4.754 1 98.62 256 SER B N 1
ATOM 4945 C CA . SER B 1 256 ? 1.633 10.852 3.592 1 98.62 256 SER B CA 1
ATOM 4946 C C . SER B 1 256 ? 1.044 9.727 2.746 1 98.62 256 SER B C 1
ATOM 4948 O O . SER B 1 256 ? -0.147 9.734 2.43 1 98.62 256 SER B O 1
ATOM 4950 N N . ALA B 1 257 ? 1.837 8.766 2.453 1 97 257 ALA B N 1
ATOM 4951 C CA . ALA B 1 257 ? 1.411 7.668 1.586 1 97 257 ALA B CA 1
ATOM 4952 C C . ALA B 1 257 ? 0.273 6.875 2.223 1 97 257 ALA B C 1
ATOM 4954 O O . ALA B 1 257 ? -0.673 6.477 1.539 1 97 257 ALA B O 1
ATOM 4955 N N . GLY B 1 258 ? 0.382 6.641 3.52 1 94.12 258 GLY B N 1
ATOM 4956 C CA . GLY B 1 258 ? -0.64 5.879 4.223 1 94.12 258 GLY B CA 1
ATOM 4957 C C . GLY B 1 258 ? -2.02 6.5 4.125 1 94.12 258 GLY B C 1
ATOM 4958 O O . GLY B 1 258 ? -2.986 5.828 3.764 1 94.12 258 GLY B O 1
ATOM 4959 N N . SER B 1 259 ? -2.131 7.742 4.398 1 96.88 259 SER B N 1
ATOM 4960 C CA . SER B 1 259 ? -3.426 8.414 4.324 1 96.88 259 SER B CA 1
ATOM 4961 C C . SER B 1 259 ? -3.881 8.578 2.877 1 96.88 259 SER B C 1
ATOM 4963 O O . SER B 1 259 ? -5.062 8.406 2.572 1 96.88 259 SER B O 1
ATOM 4965 N N . HIS B 1 260 ? -2.93 8.875 2.014 1 97.19 260 HIS B N 1
ATOM 4966 C CA . HIS B 1 260 ? -3.211 9.07 0.596 1 97.19 260 HIS B CA 1
ATOM 4967 C C . HIS B 1 260 ? -3.773 7.801 -0.032 1 97.19 260 HIS B C 1
ATOM 4969 O O . HIS B 1 260 ? -4.836 7.828 -0.662 1 97.19 260 HIS B O 1
ATOM 4975 N N . LEU B 1 261 ? -3.156 6.707 0.2 1 92.44 261 LEU B N 1
ATOM 4976 C CA . LEU B 1 261 ? -3.561 5.441 -0.404 1 92.44 261 LEU B CA 1
ATOM 4977 C C . LEU B 1 261 ? -4.828 4.906 0.252 1 92.44 261 LEU B C 1
ATOM 4979 O O . LEU B 1 261 ? -5.66 4.281 -0.412 1 92.44 261 LEU B O 1
ATOM 4983 N N . ALA B 1 262 ? -4.984 5.145 1.551 1 92.69 262 ALA B N 1
ATOM 4984 C CA . ALA B 1 262 ? -6.211 4.73 2.227 1 92.69 262 ALA B CA 1
ATOM 4985 C C . ALA B 1 262 ? -7.426 5.434 1.633 1 92.69 262 ALA B C 1
ATOM 4987 O O . ALA B 1 262 ? -8.43 4.789 1.31 1 92.69 262 ALA B O 1
ATOM 4988 N N . VAL B 1 263 ? -7.297 6.68 1.443 1 96.56 263 VAL B N 1
ATOM 4989 C CA . VAL B 1 263 ? -8.438 7.465 0.977 1 96.56 263 VAL B CA 1
ATOM 4990 C C . VAL B 1 263 ? -8.68 7.191 -0.506 1 96.56 263 VAL B C 1
ATOM 4992 O O . VAL B 1 263 ? -9.812 6.949 -0.923 1 96.56 263 VAL B O 1
ATOM 4995 N N . LEU B 1 264 ? -7.609 7.238 -1.289 1 95 264 LEU B N 1
ATOM 4996 C CA . LEU B 1 264 ? -7.734 6.949 -2.713 1 95 264 LEU B CA 1
ATOM 4997 C C . LEU B 1 264 ? -8.219 5.523 -2.939 1 95 264 LEU B C 1
ATOM 4999 O O . LEU B 1 264 ? -9.07 5.277 -3.803 1 95 264 LEU B O 1
ATOM 5003 N N . GLY B 1 265 ? -7.703 4.609 -2.168 1 91.5 265 GLY B N 1
ATOM 5004 C CA . GLY B 1 265 ? -8.102 3.217 -2.295 1 91.5 265 GLY B CA 1
ATOM 5005 C C . GLY B 1 265 ? -9.562 2.979 -1.963 1 91.5 265 GLY B C 1
ATOM 5006 O O . GLY B 1 265 ? -10.281 2.33 -2.729 1 91.5 265 GLY B O 1
ATOM 5007 N N . LEU B 1 266 ? -10.016 3.482 -0.861 1 93.12 266 LEU B N 1
ATOM 5008 C CA . LEU B 1 266 ? -11.391 3.283 -0.431 1 93.12 266 LEU B CA 1
ATOM 5009 C C . LEU B 1 266 ? -12.367 3.934 -1.409 1 93.12 266 LEU B C 1
ATOM 5011 O O . LEU B 1 266 ? -13.391 3.346 -1.754 1 93.12 266 LEU B O 1
ATOM 5015 N N . SER B 1 267 ? -12.008 5.082 -1.834 1 95.75 267 SER B N 1
ATOM 5016 C CA . SER B 1 267 ? -12.867 5.789 -2.777 1 95.75 267 SER B CA 1
ATOM 5017 C C . SER B 1 267 ? -12.914 5.074 -4.125 1 95.75 267 SER B C 1
ATOM 5019 O O . SER B 1 267 ? -13.977 4.969 -4.738 1 95.75 267 SER B O 1
ATOM 5021 N N . SER B 1 268 ? -11.805 4.559 -4.598 1 92.25 268 SER B N 1
ATOM 5022 C CA . SER B 1 268 ? -11.766 3.826 -5.859 1 92.25 268 SER B CA 1
ATOM 5023 C C . SER B 1 268 ? -12.547 2.52 -5.766 1 92.25 268 SER B C 1
ATOM 5025 O O . SER B 1 268 ? -13.258 2.148 -6.703 1 92.25 268 SER B O 1
ATOM 5027 N N . LEU B 1 269 ? -12.414 1.896 -4.641 1 90.19 269 LEU B N 1
ATOM 5028 C CA . LEU B 1 269 ? -13.148 0.652 -4.434 1 90.19 269 LEU B CA 1
ATOM 5029 C C . LEU B 1 269 ? -14.656 0.898 -4.461 1 90.19 269 LEU B C 1
ATOM 5031 O O . LEU B 1 269 ? -15.406 0.132 -5.07 1 90.19 269 LEU B O 1
ATOM 5035 N N . ALA B 1 270 ? -15.016 1.952 -3.801 1 94.31 270 ALA B N 1
ATOM 5036 C CA . ALA B 1 270 ? -16.438 2.293 -3.779 1 94.31 270 ALA B CA 1
ATOM 5037 C C . ALA B 1 270 ? -16.938 2.625 -5.18 1 94.31 270 ALA B C 1
ATOM 5039 O O . ALA B 1 270 ? -18.078 2.311 -5.527 1 94.31 270 ALA B O 1
ATOM 5040 N N . TYR B 1 271 ? -16.109 3.238 -5.949 1 93.56 271 TYR B N 1
ATOM 5041 C CA . TYR B 1 271 ? -16.469 3.621 -7.309 1 93.56 271 TYR B CA 1
ATOM 5042 C C . TYR B 1 271 ? -16.531 2.402 -8.219 1 93.56 271 TYR B C 1
ATOM 5044 O O . TYR B 1 271 ? -17.469 2.248 -8.992 1 93.56 271 TYR B O 1
ATOM 5052 N N . LEU B 1 272 ? -15.578 1.516 -8.102 1 86.06 272 LEU B N 1
ATOM 5053 C CA . LEU B 1 272 ? -15.422 0.387 -9.016 1 86.06 272 LEU B CA 1
ATOM 5054 C C . LEU B 1 272 ? -16.344 -0.763 -8.609 1 86.06 272 LEU B C 1
ATOM 5056 O O . LEU B 1 272 ? -16.812 -1.521 -9.469 1 86.06 272 LEU B O 1
ATOM 5060 N N . PHE B 1 273 ? -16.594 -0.877 -7.25 1 88.06 273 PHE B N 1
ATOM 5061 C CA . PHE B 1 273 ? -17.406 -1.976 -6.73 1 88.06 273 PHE B CA 1
ATOM 5062 C C . PHE B 1 273 ? -18.453 -1.461 -5.75 1 88.06 273 PHE B C 1
ATOM 5064 O O . PHE B 1 273 ? -18.438 -1.823 -4.574 1 88.06 273 PHE B O 1
ATOM 5071 N N . PRO B 1 274 ? -19.422 -0.76 -6.289 1 92.44 274 PRO B N 1
ATOM 5072 C CA . PRO B 1 274 ? -20.391 -0.109 -5.406 1 92.44 274 PRO B CA 1
ATOM 5073 C C . PRO B 1 274 ? -21.25 -1.108 -4.629 1 92.44 274 PRO B C 1
ATOM 5075 O O . PRO B 1 274 ? -21.703 -0.808 -3.523 1 92.44 274 PRO B O 1
ATOM 5078 N N . VAL B 1 275 ? -21.422 -2.285 -5.086 1 90 275 VAL B N 1
ATOM 5079 C CA . VAL B 1 275 ? -22.297 -3.273 -4.473 1 90 275 VAL B CA 1
ATOM 5080 C C . VAL B 1 275 ? -21.719 -3.725 -3.137 1 90 275 VAL B C 1
ATOM 5082 O O . VAL B 1 275 ? -22.422 -4.281 -2.297 1 90 275 VAL B O 1
ATOM 5085 N N . LEU B 1 276 ? -20.469 -3.494 -2.977 1 92.5 276 LEU B N 1
ATOM 5086 C CA . LEU B 1 276 ? -19.781 -3.914 -1.757 1 92.5 276 LEU B CA 1
ATOM 5087 C C . LEU B 1 276 ? -20.156 -3.018 -0.584 1 92.5 276 LEU B C 1
ATOM 5089 O O . LEU B 1 276 ? -20.031 -3.414 0.576 1 92.5 276 LEU B O 1
ATOM 5093 N N . PHE B 1 277 ? -20.656 -1.797 -0.83 1 95.38 277 PHE B N 1
ATOM 5094 C CA . PHE B 1 277 ? -20.797 -0.803 0.228 1 95.38 277 PHE B CA 1
ATOM 5095 C C . PHE B 1 277 ? -22.266 -0.558 0.546 1 95.38 277 PHE B C 1
ATOM 5097 O O . PHE B 1 277 ? -23.141 -0.818 -0.286 1 95.38 277 PHE B O 1
ATOM 5104 N N . SER B 1 278 ? -22.469 -0.118 1.797 1 95.56 278 SER B N 1
ATOM 5105 C CA . SER B 1 278 ? -23.828 0.195 2.223 1 95.56 278 SER B CA 1
ATOM 5106 C C . SER B 1 278 ? -24.375 1.407 1.478 1 95.56 278 SER B C 1
ATOM 5108 O O . SER B 1 278 ? -23.625 2.314 1.119 1 95.56 278 SER B O 1
ATOM 5110 N N . ALA B 1 279 ? -25.625 1.406 1.315 1 94.62 279 ALA B N 1
ATOM 5111 C CA . ALA B 1 279 ? -26.297 2.484 0.588 1 94.62 279 ALA B CA 1
ATOM 5112 C C . ALA B 1 279 ? -26.109 3.82 1.302 1 94.62 279 ALA B C 1
ATOM 5114 O O . ALA B 1 279 ? -26.047 4.871 0.659 1 94.62 279 ALA B O 1
ATOM 5115 N N . LYS B 1 280 ? -25.984 3.734 2.57 1 93.38 280 LYS B N 1
ATOM 5116 C CA . LYS B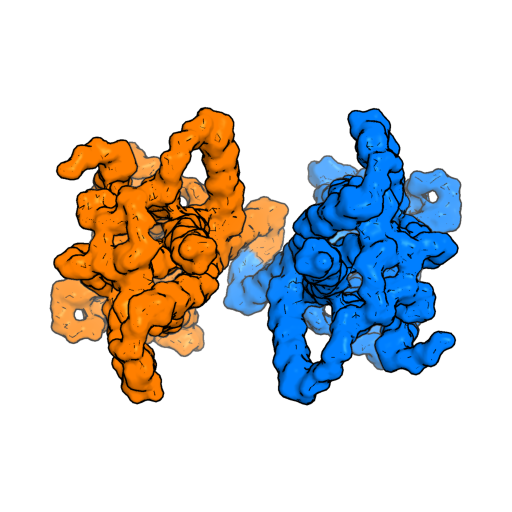 1 280 ? -25.844 4.941 3.379 1 93.38 280 LYS B CA 1
ATOM 5117 C C . LYS B 1 280 ? -24.531 5.66 3.064 1 93.38 280 LYS B C 1
ATOM 5119 O O . LYS B 1 280 ? -24.516 6.883 2.9 1 93.38 280 LYS B O 1
ATOM 5124 N N . TYR B 1 281 ? -23.469 4.938 2.875 1 95.19 281 TYR B N 1
ATOM 5125 C CA . TYR B 1 281 ? -22.141 5.539 2.828 1 95.19 281 TYR B CA 1
ATOM 5126 C C . TYR B 1 281 ? -21.625 5.586 1.398 1 95.19 281 TYR B C 1
ATOM 5128 O O . TYR B 1 281 ? -20.703 6.348 1.095 1 95.19 281 TYR B O 1
ATOM 5136 N N . LEU B 1 282 ? -22.156 4.832 0.483 1 96.56 282 LEU B N 1
ATOM 5137 C CA . LEU B 1 282 ? -21.672 4.715 -0.883 1 96.56 282 LEU B CA 1
ATOM 5138 C C . LEU B 1 282 ? -21.547 6.086 -1.541 1 96.56 282 LEU B C 1
ATOM 5140 O O . LEU B 1 282 ? -20.516 6.426 -2.104 1 96.56 282 LEU B O 1
ATOM 5144 N N . PRO B 1 283 ? -22.594 6.922 -1.398 1 97.12 283 PRO B N 1
ATOM 5145 C CA . PRO B 1 283 ? -22.469 8.227 -2.055 1 97.12 283 PRO B CA 1
ATOM 5146 C C . PRO B 1 283 ? -21.344 9.07 -1.469 1 97.12 283 PRO B C 1
ATOM 5148 O O . PRO B 1 283 ? -20.703 9.844 -2.189 1 97.12 283 PRO B O 1
ATOM 5151 N N . GLN B 1 284 ? -21.047 8.922 -0.223 1 97.19 284 GLN B N 1
ATOM 5152 C CA . GLN B 1 284 ? -20.047 9.711 0.487 1 97.19 284 GLN B CA 1
ATOM 5153 C C . GLN B 1 284 ? -18.641 9.234 0.158 1 97.19 284 GLN B C 1
ATOM 5155 O O . GLN B 1 284 ? -17.672 9.969 0.359 1 97.19 284 GLN B O 1
ATOM 5160 N N . LEU B 1 285 ? -18.531 8.023 -0.328 1 97.25 285 LEU B N 1
ATOM 5161 C CA . LEU B 1 285 ? -17.234 7.41 -0.547 1 97.25 285 LEU B CA 1
ATOM 5162 C C . LEU B 1 285 ? -16.75 7.648 -1.976 1 97.25 285 LEU B C 1
ATOM 5164 O O . LEU B 1 285 ? -15.609 7.316 -2.316 1 97.25 285 LEU B O 1
ATOM 5168 N N . GLN B 1 286 ? -17.578 8.297 -2.799 1 97.62 286 GLN B N 1
ATOM 5169 C CA . GLN B 1 286 ? -17.219 8.5 -4.199 1 97.62 286 GLN B CA 1
ATOM 5170 C C . GLN B 1 286 ? -16.078 9.492 -4.344 1 97.62 286 GLN B C 1
ATOM 5172 O O . GLN B 1 286 ? -16 10.469 -3.598 1 97.62 286 GLN B O 1
ATOM 5177 N N . PRO B 1 287 ? -15.188 9.289 -5.363 1 96.38 287 PRO B N 1
ATOM 5178 C CA . PRO B 1 287 ? -14.008 10.148 -5.543 1 96.38 287 PRO B CA 1
ATOM 5179 C C . PRO B 1 287 ? -14.375 11.617 -5.723 1 96.38 287 PRO B C 1
ATOM 5181 O O . PRO B 1 287 ? -13.672 12.5 -5.219 1 96.38 287 PRO B O 1
ATOM 5184 N N . ASP B 1 288 ? -15.383 11.859 -6.395 1 96.19 288 ASP B N 1
ATOM 5185 C CA . ASP B 1 288 ? -15.742 13.25 -6.645 1 96.19 288 ASP B CA 1
ATOM 5186 C C . ASP B 1 288 ? -16.172 13.953 -5.355 1 96.19 288 ASP B C 1
ATOM 5188 O O . ASP B 1 288 ? -16 15.164 -5.207 1 96.19 288 ASP B O 1
ATOM 5192 N N . ARG B 1 289 ? -16.797 13.219 -4.434 1 96.88 289 ARG B N 1
ATOM 5193 C CA . ARG B 1 289 ? -17.203 13.773 -3.145 1 96.88 289 ARG B CA 1
ATOM 5194 C C . ARG B 1 289 ? -15.984 14.094 -2.279 1 96.88 289 ARG B C 1
ATOM 5196 O O . ARG B 1 289 ? -16 15.062 -1.515 1 96.88 289 ARG B O 1
ATOM 5203 N N . ILE B 1 290 ? -14.977 13.297 -2.424 1 96.56 290 ILE B N 1
ATOM 5204 C CA . ILE B 1 290 ? -13.828 13.398 -1.534 1 96.56 290 ILE B CA 1
ATOM 5205 C C . ILE B 1 290 ? -12.805 14.359 -2.123 1 96.56 290 ILE B C 1
ATOM 5207 O O . ILE B 1 290 ? -12.234 15.188 -1.405 1 96.56 290 ILE B O 1
ATOM 5211 N N . PHE B 1 291 ? -12.625 14.336 -3.488 1 95.69 291 PHE B N 1
ATOM 5212 C CA . PHE B 1 291 ? -11.469 15 -4.062 1 95.69 291 PHE B CA 1
ATOM 5213 C C . PHE B 1 291 ? -11.883 16.25 -4.84 1 95.69 291 PHE B C 1
ATOM 5215 O O . PHE B 1 291 ? -11.031 17.016 -5.301 1 95.69 291 PHE B O 1
ATOM 5222 N N . VAL B 1 292 ? -13.164 16.469 -4.98 1 94.75 292 VAL B N 1
ATOM 5223 C CA . VAL B 1 292 ? -13.648 17.656 -5.668 1 94.75 292 VAL B CA 1
ATOM 5224 C C . VAL B 1 292 ? -14.43 18.547 -4.691 1 94.75 292 VAL B C 1
ATOM 5226 O O . VAL B 1 292 ? -15.398 18.094 -4.082 1 94.75 292 VAL B O 1
ATOM 5229 N N . THR B 1 293 ? -13.961 19.75 -4.5 1 94.75 293 THR B N 1
ATOM 5230 C CA . THR B 1 293 ? -14.625 20.641 -3.559 1 94.75 293 THR B CA 1
ATOM 5231 C C . THR B 1 293 ? -15.359 21.75 -4.293 1 94.75 293 THR B C 1
ATOM 5233 O O . THR B 1 293 ? -15.25 21.875 -5.516 1 94.75 293 THR B O 1
ATOM 5236 N N . VAL B 1 294 ? -16.156 22.422 -3.539 1 95.88 294 VAL B N 1
ATOM 5237 C CA . VAL B 1 294 ? -16.969 23.531 -4.043 1 95.88 294 VAL B CA 1
ATOM 5238 C C . VAL B 1 294 ? -16.062 24.734 -4.312 1 95.88 294 VAL B C 1
ATOM 5240 O O . VAL B 1 294 ? -15.117 25 -3.568 1 95.88 294 VAL B O 1
ATOM 5243 N N . VAL B 1 295 ? -16.391 25.469 -5.418 1 95.19 295 VAL B N 1
ATOM 5244 C CA . VAL B 1 295 ? -15.688 26.703 -5.703 1 95.19 295 VAL B CA 1
ATOM 5245 C C . VAL B 1 295 ? -16.016 27.75 -4.637 1 95.19 295 VAL B C 1
ATOM 5247 O O . VAL B 1 295 ? -17.203 27.984 -4.336 1 95.19 295 VAL B O 1
ATOM 5250 N N . PRO B 1 296 ? -14.992 28.297 -4.047 1 96 296 PRO B N 1
ATOM 5251 C CA . PRO B 1 296 ? -15.227 29.125 -2.869 1 96 296 PRO B CA 1
ATOM 5252 C C . PRO B 1 296 ? -15.695 30.531 -3.234 1 96 296 PRO B C 1
ATOM 5254 O O . PRO B 1 296 ? -15.258 31.516 -2.619 1 96 296 PRO B O 1
ATOM 5257 N N . PHE B 1 297 ? -16.469 30.453 -4.457 1 92.06 297 PHE B N 1
ATOM 5258 C CA . PHE B 1 297 ? -17.062 31.703 -4.902 1 92.06 297 PHE B CA 1
ATOM 5259 C C . PHE B 1 297 ? -18.531 31.516 -5.254 1 92.06 297 PHE B C 1
ATOM 5261 O O . PHE B 1 297 ? -18.969 30.391 -5.488 1 92.06 297 PHE B O 1
ATOM 5268 N N . GLY B 1 298 ? -19.484 32.531 -5.363 1 83.5 298 GLY B N 1
ATOM 5269 C CA . GLY B 1 298 ? -20.875 32.438 -5.789 1 83.5 298 GLY B CA 1
ATOM 5270 C C . GLY B 1 298 ? -21.828 32.125 -4.645 1 83.5 298 GLY B C 1
ATOM 5271 O O . GLY B 1 298 ? -23.031 31.938 -4.863 1 83.5 298 GLY B O 1
ATOM 5272 N N . GLN B 1 299 ? -21.5 31.891 -3.646 1 81.81 299 GLN B N 1
ATOM 5273 C CA . GLN B 1 299 ? -22.125 31.969 -2.328 1 81.81 299 GLN B CA 1
ATOM 5274 C C . GLN B 1 299 ? -22.875 30.672 -2 1 81.81 299 GLN B C 1
ATOM 5276 O O . GLN B 1 299 ? -24.062 30.719 -1.674 1 81.81 299 GLN B O 1
ATOM 5281 N N . PRO B 1 300 ? -22.312 29.547 -2.252 1 91 300 PRO B N 1
ATOM 5282 C CA . PRO B 1 300 ? -22.953 28.359 -1.691 1 91 300 PRO B CA 1
ATOM 5283 C C . PRO B 1 300 ? -23.141 28.438 -0.176 1 91 300 PRO B C 1
ATOM 5285 O O . PRO B 1 300 ? -22.297 29.031 0.513 1 91 300 PRO B O 1
ATOM 5288 N N . GLN B 1 301 ? -24.234 27.797 0.352 1 96.12 301 GLN B N 1
ATOM 5289 C CA . GLN B 1 301 ? -24.531 27.75 1.782 1 96.12 301 GLN B CA 1
ATOM 5290 C C . GLN B 1 301 ? -24.469 26.328 2.312 1 96.12 301 GLN B C 1
ATOM 5292 O O . GLN B 1 301 ? -24.875 25.391 1.616 1 96.12 301 GLN B O 1
ATOM 5297 N N . VAL B 1 302 ? -24 26.188 3.525 1 96.31 302 VAL B N 1
ATOM 5298 C CA . VAL B 1 302 ? -23.938 24.859 4.113 1 96.31 302 VAL B CA 1
ATOM 5299 C C . VAL B 1 302 ? -25.266 24.531 4.793 1 96.31 302 VAL B C 1
ATOM 5301 O O . VAL B 1 302 ? -25.938 25.422 5.316 1 96.31 302 VAL B O 1
ATOM 5304 N N . GLN B 1 303 ? -25.625 23.281 4.766 1 95.06 303 GLN B N 1
ATOM 5305 C CA . GLN B 1 303 ? -26.844 22.844 5.41 1 95.06 303 GLN B CA 1
ATOM 5306 C C . GLN B 1 303 ? -26.578 22.297 6.812 1 95.06 303 GLN B C 1
ATOM 5308 O O . GLN B 1 303 ? -27.406 22.453 7.715 1 95.06 303 GLN B O 1
ATOM 5313 N N . THR B 1 304 ? -25.5 21.688 6.98 1 96.19 304 THR B N 1
ATOM 5314 C CA . THR B 1 304 ? -25.109 21.125 8.266 1 96.19 304 THR B CA 1
ATOM 5315 C C . THR B 1 304 ? -23.656 21.469 8.586 1 96.19 304 THR B C 1
ATOM 5317 O O . THR B 1 304 ? -22.906 21.891 7.703 1 96.19 304 THR B O 1
ATOM 5320 N N . LEU B 1 305 ? -23.328 21.328 9.836 1 97.81 305 LEU B N 1
ATOM 5321 C CA . LEU B 1 305 ? -21.953 21.531 10.258 1 97.81 305 LEU B CA 1
ATOM 5322 C C . LEU B 1 305 ? -21 20.625 9.492 1 97.81 305 LEU B C 1
ATOM 5324 O O . LEU B 1 305 ? -19.906 21.047 9.102 1 97.81 305 LEU B O 1
ATOM 5328 N N . ALA B 1 306 ? -21.438 19.391 9.227 1 97.81 306 ALA B N 1
ATOM 5329 C CA . ALA B 1 306 ? -20.609 18.406 8.531 1 97.81 306 ALA B CA 1
ATOM 5330 C C . ALA B 1 306 ? -20.344 18.844 7.09 1 97.81 306 ALA B C 1
ATOM 5332 O O . ALA B 1 306 ? -19.234 18.641 6.57 1 97.81 306 ALA B O 1
ATOM 5333 N N . ASP B 1 307 ? -21.281 19.484 6.5 1 97.31 307 ASP B N 1
ATOM 5334 C CA . ASP B 1 307 ? -21.094 20 5.148 1 97.31 307 ASP B CA 1
ATOM 5335 C C . ASP B 1 307 ? -19.984 21.047 5.113 1 97.31 307 ASP B C 1
ATOM 5337 O O . ASP B 1 307 ? -19.141 21.031 4.223 1 97.31 307 ASP B O 1
ATOM 5341 N N . GLY B 1 308 ? -20.094 21.922 6.02 1 97.88 308 GLY B N 1
ATOM 5342 C CA . GLY B 1 308 ? -19.094 22.969 6.102 1 97.88 308 GLY B CA 1
ATOM 5343 C C . GLY B 1 308 ? -17.703 22.453 6.438 1 97.88 308 GLY B C 1
ATOM 5344 O O . GLY B 1 308 ? -16.703 22.922 5.887 1 97.88 308 GLY B O 1
ATOM 5345 N N . ALA B 1 309 ? -17.688 21.484 7.355 1 98.25 309 ALA B N 1
ATOM 5346 C CA . ALA B 1 309 ? -16.422 20.875 7.73 1 98.25 309 ALA B CA 1
ATOM 5347 C C . ALA B 1 309 ? -15.75 20.203 6.527 1 98.25 309 ALA B C 1
ATOM 5349 O O . ALA B 1 309 ? -14.539 20.312 6.348 1 98.25 309 ALA B O 1
ATOM 5350 N N . LEU B 1 310 ? -16.547 19.578 5.66 1 98.44 310 LEU B N 1
ATOM 5351 C CA . LEU B 1 310 ? -16.016 18.906 4.473 1 98.44 310 LEU B CA 1
ATOM 5352 C C . LEU B 1 310 ? -15.336 19.922 3.553 1 98.44 310 LEU B C 1
ATOM 5354 O O . LEU B 1 310 ? -14.18 19.719 3.166 1 98.44 310 LEU B O 1
ATOM 5358 N N . TRP B 1 311 ? -16.047 21.016 3.268 1 98.25 311 TRP B N 1
ATOM 5359 C CA . TRP B 1 311 ? -15.484 22.031 2.379 1 98.25 311 TRP B CA 1
ATOM 5360 C C . TRP B 1 311 ? -14.227 22.656 2.977 1 98.25 311 TRP B C 1
ATOM 5362 O O . TRP B 1 311 ? -13.242 22.875 2.268 1 98.25 311 TRP B O 1
ATOM 5372 N N . PHE B 1 312 ? -14.312 22.922 4.254 1 98.44 312 PHE B N 1
ATOM 5373 C CA . PHE B 1 312 ? -13.18 23.484 4.98 1 98.44 312 PHE B CA 1
ATOM 5374 C C . PHE B 1 312 ? -11.953 22.594 4.871 1 98.44 312 PHE B C 1
ATOM 5376 O O . PHE B 1 312 ? -10.875 23.047 4.496 1 98.44 312 PHE B O 1
ATOM 5383 N N . LEU B 1 313 ? -12.133 21.312 5.141 1 98.5 313 LEU B N 1
ATOM 5384 C CA . LEU B 1 313 ? -11.031 20.344 5.125 1 98.5 313 LEU B CA 1
ATOM 5385 C C . LEU B 1 31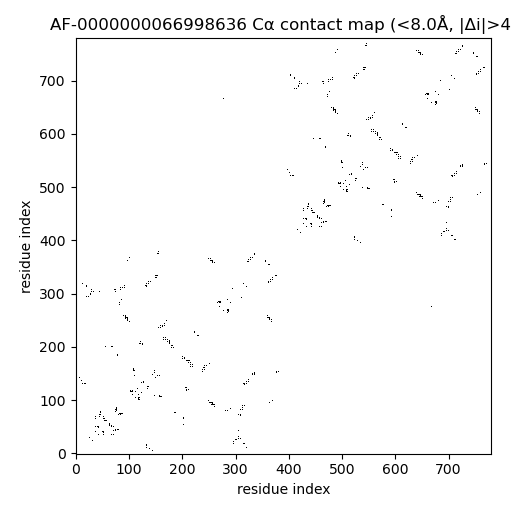3 ? -10.469 20.188 3.717 1 98.5 313 LEU B C 1
ATOM 5387 O O . LEU B 1 313 ? -9.25 20.125 3.539 1 98.5 313 LEU B O 1
ATOM 5391 N N . GLN B 1 314 ? -11.281 20.172 2.756 1 98.69 314 GLN B N 1
ATOM 5392 C CA . GLN B 1 314 ? -10.844 19.984 1.376 1 98.69 314 GLN B CA 1
ATOM 5393 C C . GLN B 1 314 ? -9.984 21.156 0.913 1 98.69 314 GLN B C 1
ATOM 5395 O O . GLN B 1 314 ? -8.945 20.969 0.285 1 98.69 314 GLN B O 1
ATOM 5400 N N . TRP B 1 315 ? -10.344 22.328 1.25 1 98.69 315 TRP B N 1
ATOM 5401 C CA . TRP B 1 315 ? -9.547 23.484 0.872 1 98.69 315 TRP B CA 1
ATOM 5402 C C . TRP B 1 315 ? -8.258 23.547 1.686 1 98.69 315 TRP B C 1
ATOM 5404 O O . TRP B 1 315 ? -7.223 24 1.186 1 98.69 315 TRP B O 1
ATOM 5414 N N . ASP B 1 316 ? -8.398 23.172 2.977 1 98.69 316 ASP B N 1
ATOM 5415 C CA . ASP B 1 316 ? -7.191 23.094 3.793 1 98.69 316 ASP B CA 1
ATOM 5416 C C . ASP B 1 316 ? -6.16 22.156 3.168 1 98.69 316 ASP B C 1
ATOM 5418 O O . ASP B 1 316 ? -4.973 22.484 3.111 1 98.69 316 ASP B O 1
ATOM 5422 N N . ILE B 1 317 ? -6.664 21.062 2.59 1 98.62 317 ILE B N 1
ATOM 5423 C CA . ILE B 1 317 ? -5.809 20.094 1.93 1 98.62 317 ILE B CA 1
ATOM 5424 C C . ILE B 1 317 ? -5.219 20.688 0.657 1 98.62 317 ILE B C 1
ATOM 5426 O O . ILE B 1 317 ? -3.996 20.766 0.503 1 98.62 317 ILE B O 1
ATOM 5430 N N . ILE B 1 318 ? -6.016 21.203 -0.213 1 98.44 318 ILE B N 1
ATOM 5431 C CA . ILE B 1 318 ? -5.605 21.672 -1.536 1 98.44 318 ILE B CA 1
ATOM 5432 C C . ILE B 1 318 ? -4.551 22.766 -1.4 1 98.44 318 ILE B C 1
ATOM 5434 O O . ILE B 1 318 ? -3.48 22.672 -2.008 1 98.44 318 ILE B O 1
ATOM 5438 N N . VAL B 1 319 ? -4.812 23.688 -0.565 1 98.75 319 VAL B N 1
ATOM 5439 C CA . VAL B 1 319 ? -3.91 24.828 -0.417 1 98.75 319 VAL B CA 1
ATOM 5440 C C . VAL B 1 319 ? -2.664 24.391 0.354 1 98.75 319 VAL B C 1
ATOM 5442 O O . VAL B 1 319 ? -1.54 24.703 -0.048 1 98.75 319 VAL B O 1
ATOM 5445 N N . GLY B 1 320 ? -2.887 23.672 1.42 1 98.69 320 GLY B N 1
ATOM 5446 C CA . GLY B 1 320 ? -1.785 23.281 2.281 1 98.69 320 GLY B CA 1
ATOM 5447 C C . GLY B 1 320 ? -0.767 22.406 1.578 1 98.69 320 GLY B C 1
ATOM 5448 O O . GLY B 1 320 ? 0.436 22.672 1.637 1 98.69 320 GLY B O 1
ATOM 5449 N N . VAL B 1 321 ? -1.225 21.359 0.893 1 98.56 321 VAL B N 1
ATOM 5450 C CA . VAL B 1 321 ? -0.293 20.438 0.267 1 98.56 321 VAL B CA 1
ATOM 5451 C C . VAL B 1 321 ? 0.39 21.109 -0.922 1 98.56 321 VAL B C 1
ATOM 5453 O O . VAL B 1 321 ? 1.549 20.812 -1.227 1 98.56 321 VAL B O 1
ATOM 5456 N N . SER B 1 322 ? -0.288 22.016 -1.613 1 98.5 322 SER B N 1
ATOM 5457 C CA . SER B 1 322 ? 0.337 22.781 -2.691 1 98.5 322 SER B CA 1
ATOM 5458 C C . SER B 1 322 ? 1.497 23.625 -2.174 1 98.5 322 SER B C 1
ATOM 5460 O O . SER B 1 322 ? 2.561 23.672 -2.795 1 98.5 322 SER B O 1
ATOM 5462 N N . ALA B 1 323 ? 1.264 24.234 -1.048 1 98.88 323 ALA B N 1
ATOM 5463 C CA . ALA B 1 323 ? 2.309 25.047 -0.445 1 98.88 323 ALA B CA 1
ATOM 5464 C C . ALA B 1 323 ? 3.518 24.203 -0.058 1 98.88 323 ALA B C 1
ATOM 5466 O O . ALA B 1 323 ? 4.66 24.594 -0.311 1 98.88 323 ALA B O 1
ATOM 5467 N N . ALA B 1 324 ? 3.258 23.047 0.523 1 98.81 324 ALA B N 1
ATOM 5468 C CA . ALA B 1 324 ? 4.344 22.156 0.926 1 98.81 324 ALA B CA 1
ATOM 5469 C C . ALA B 1 324 ? 5.16 21.719 -0.281 1 98.81 324 ALA B C 1
ATOM 5471 O O . ALA B 1 324 ? 6.395 21.672 -0.221 1 98.81 324 ALA B O 1
ATOM 5472 N N . LEU B 1 325 ? 4.473 21.453 -1.363 1 98.31 325 LEU B N 1
ATOM 5473 C CA . LEU B 1 325 ? 5.148 21 -2.576 1 98.31 325 LEU B CA 1
ATOM 5474 C C . LEU B 1 325 ? 6.016 22.125 -3.154 1 98.31 325 LEU B C 1
ATOM 5476 O O . LEU B 1 325 ? 7.18 21.891 -3.492 1 98.31 325 LEU B O 1
ATOM 5480 N N . VAL B 1 326 ? 5.473 23.297 -3.256 1 98.06 326 VAL B N 1
ATOM 5481 C CA . VAL B 1 326 ? 6.215 24.438 -3.787 1 98.06 326 VAL B CA 1
ATOM 5482 C C . VAL B 1 326 ? 7.473 24.656 -2.955 1 98.06 326 VAL B C 1
ATOM 5484 O O . VAL B 1 326 ? 8.562 24.828 -3.504 1 98.06 326 VAL B O 1
ATOM 5487 N N . TRP B 1 327 ? 7.309 24.656 -1.696 1 98.69 327 TRP B N 1
ATOM 5488 C CA . TRP B 1 327 ? 8.406 24.875 -0.766 1 98.69 327 TRP B CA 1
ATOM 5489 C C . TRP B 1 327 ? 9.484 23.812 -0.921 1 98.69 327 TRP B C 1
ATOM 5491 O O . TRP B 1 327 ? 10.656 24.125 -1.138 1 98.69 327 TRP B O 1
ATOM 5501 N N . ALA B 1 328 ? 9.117 22.531 -0.895 1 98.56 328 ALA B N 1
ATOM 5502 C CA . ALA B 1 328 ? 10.062 21.422 -0.921 1 98.56 328 ALA B CA 1
ATOM 5503 C C . ALA B 1 328 ? 10.805 21.359 -2.256 1 98.56 328 ALA B C 1
ATOM 5505 O O . ALA B 1 328 ? 12.008 21.109 -2.293 1 98.56 328 ALA B O 1
ATOM 5506 N N . LEU B 1 329 ? 10.07 21.594 -3.301 1 96.62 329 LEU B N 1
ATOM 5507 C CA . LEU B 1 329 ? 10.688 21.547 -4.621 1 96.62 329 LEU B CA 1
ATOM 5508 C C . LEU B 1 329 ? 11.664 22.703 -4.801 1 96.62 329 LEU B C 1
ATOM 5510 O O . LEU B 1 329 ? 12.688 22.562 -5.473 1 96.62 329 LEU B O 1
ATOM 5514 N N . THR B 1 330 ? 11.375 23.844 -4.227 1 96.81 330 THR B N 1
ATOM 5515 C CA . THR B 1 330 ? 12.297 24.969 -4.254 1 96.81 330 THR B CA 1
ATOM 5516 C C . THR B 1 330 ? 13.594 24.625 -3.529 1 96.81 330 THR B C 1
ATOM 5518 O O . THR B 1 330 ? 14.68 24.938 -4.012 1 96.81 330 THR B O 1
ATOM 5521 N N . LEU B 1 331 ? 13.453 23.953 -2.408 1 97.12 331 LEU B N 1
ATOM 5522 C CA . LEU B 1 331 ? 14.641 23.547 -1.669 1 97.12 331 LEU B CA 1
ATOM 5523 C C . LEU B 1 331 ? 15.484 22.562 -2.492 1 97.12 331 LEU B C 1
ATOM 5525 O O . LEU B 1 331 ? 16.703 22.688 -2.525 1 97.12 331 LEU B O 1
ATOM 5529 N N . ARG B 1 332 ? 14.828 21.609 -3.09 1 95.38 332 ARG B N 1
ATOM 5530 C CA . ARG B 1 332 ? 15.539 20.641 -3.908 1 95.38 332 ARG B CA 1
ATOM 5531 C C . ARG B 1 332 ? 16.266 21.312 -5.062 1 95.38 332 ARG B C 1
ATOM 5533 O O . ARG B 1 332 ? 17.422 21 -5.336 1 95.38 332 ARG B O 1
ATOM 5540 N N . THR B 1 333 ? 15.617 22.219 -5.727 1 92.75 333 THR B N 1
ATOM 5541 C CA . THR B 1 333 ? 16.203 22.922 -6.859 1 92.75 333 THR B CA 1
ATOM 5542 C C . THR B 1 333 ? 17.344 23.828 -6.398 1 92.75 333 THR B C 1
ATOM 5544 O O . THR B 1 333 ? 18.359 23.969 -7.094 1 92.75 333 THR B O 1
ATOM 5547 N N . GLY B 1 334 ? 17.188 24.406 -5.23 1 93.19 334 GLY B N 1
ATOM 5548 C CA . GLY B 1 334 ? 18.203 25.312 -4.688 1 93.19 334 GLY B CA 1
ATOM 5549 C C . GLY B 1 334 ? 19.5 24.594 -4.344 1 93.19 334 GLY B C 1
ATOM 5550 O O . GLY B 1 334 ? 20.547 25.234 -4.215 1 93.19 334 GLY B O 1
ATOM 5551 N N . ALA B 1 335 ? 19.391 23.328 -4.18 1 93.31 335 ALA B N 1
ATOM 5552 C CA . ALA B 1 335 ? 20.562 22.562 -3.812 1 93.31 335 ALA B CA 1
ATOM 5553 C C . ALA B 1 335 ? 21.297 22.047 -5.055 1 93.31 335 ALA B C 1
ATOM 5555 O O . ALA B 1 335 ? 22.438 21.594 -4.965 1 93.31 335 ALA B O 1
ATOM 5556 N N . LYS B 1 336 ? 20.609 22.172 -6.152 1 89.12 336 LYS B N 1
ATOM 5557 C CA . LYS B 1 336 ? 21.234 21.734 -7.395 1 89.12 336 LYS B CA 1
ATOM 5558 C C . LYS B 1 336 ? 22.141 22.812 -7.977 1 89.12 336 LYS B C 1
ATOM 5560 O O . LYS B 1 336 ? 21.828 24 -7.898 1 89.12 336 LYS B O 1
ATOM 5565 N N . HIS B 1 337 ? 23.312 22.5 -8.516 1 82.06 337 HIS B N 1
ATOM 5566 C CA . HIS B 1 337 ? 24.281 23.438 -9.086 1 82.06 337 HIS B CA 1
ATOM 5567 C C . HIS B 1 337 ? 24.078 23.594 -10.586 1 82.06 337 HIS B C 1
ATOM 5569 O O . HIS B 1 337 ? 24.516 24.578 -11.18 1 82.06 337 HIS B O 1
ATOM 5575 N N . GLU B 1 338 ? 23.422 22.625 -11.203 1 78.31 338 GLU B N 1
ATOM 5576 C CA . GLU B 1 338 ? 23.281 22.672 -12.656 1 78.31 338 GLU B CA 1
ATOM 5577 C C . GLU B 1 338 ? 21.891 23.125 -13.07 1 78.31 338 GLU B C 1
ATOM 5579 O O . GLU B 1 338 ? 20.891 22.781 -12.414 1 78.31 338 GLU B O 1
ATOM 5584 N N . GLU B 1 339 ? 21.922 24.062 -14.109 1 84.62 339 GLU B N 1
ATOM 5585 C CA . GLU B 1 339 ? 20.641 24.469 -14.68 1 84.62 339 GLU B CA 1
ATOM 5586 C C . GLU B 1 339 ? 20.016 23.328 -15.477 1 84.62 339 GLU B C 1
ATOM 5588 O O . GLU B 1 339 ? 20.703 22.641 -16.25 1 84.62 339 GLU B O 1
ATOM 5593 N N . ALA B 1 340 ? 18.766 23.109 -15.18 1 84.81 340 ALA B N 1
ATOM 5594 C CA . ALA B 1 340 ? 18.062 22.031 -15.867 1 84.81 340 ALA B CA 1
ATOM 5595 C C . ALA B 1 340 ? 17.641 22.438 -17.281 1 84.81 340 ALA B C 1
ATOM 5597 O O . ALA B 1 340 ? 17.234 23.594 -17.5 1 84.81 340 ALA B O 1
ATOM 5598 N N . THR B 1 341 ? 17.891 21.578 -18.234 1 89.81 341 THR B N 1
ATOM 5599 C CA . THR B 1 341 ? 17.344 21.781 -19.562 1 89.81 341 THR B CA 1
ATOM 5600 C C . THR B 1 341 ? 15.82 21.672 -19.562 1 89.81 341 THR B C 1
ATOM 5602 O O . THR B 1 341 ? 15.234 21.25 -18.562 1 89.81 341 THR B O 1
ATOM 5605 N N . ILE B 1 342 ? 15.258 22.078 -20.656 1 90.38 342 ILE B N 1
ATOM 5606 C CA . ILE B 1 342 ? 13.805 22.016 -20.781 1 90.38 342 ILE B CA 1
ATOM 5607 C C . ILE B 1 342 ? 13.336 20.562 -20.672 1 90.38 342 ILE B C 1
ATOM 5609 O O . ILE B 1 342 ? 12.336 20.281 -20 1 90.38 342 ILE B O 1
ATOM 5613 N N . ILE B 1 343 ? 14.062 19.672 -21.281 1 90.81 343 ILE B N 1
ATOM 5614 C CA . ILE B 1 343 ? 13.695 18.266 -21.281 1 90.81 343 ILE B CA 1
ATOM 5615 C C . ILE B 1 343 ? 13.812 17.703 -19.859 1 90.81 343 ILE B C 1
ATOM 5617 O O . ILE B 1 343 ? 12.938 16.969 -19.406 1 90.81 343 ILE B O 1
ATOM 5621 N N . GLN B 1 344 ? 14.82 18.109 -19.188 1 88.19 344 GLN B N 1
ATOM 5622 C CA . GLN B 1 344 ? 15.023 17.672 -17.797 1 88.19 344 GLN B CA 1
ATOM 5623 C C . GLN B 1 344 ? 13.922 18.203 -16.891 1 88.19 344 GLN B C 1
ATOM 5625 O O . GLN B 1 344 ? 13.477 17.5 -15.977 1 88.19 344 GLN B O 1
ATOM 5630 N N . THR B 1 345 ? 13.57 19.375 -17.188 1 89.88 345 THR B N 1
ATOM 5631 C CA . THR B 1 345 ? 12.508 19.984 -16.406 1 89.88 345 THR B CA 1
ATOM 5632 C C . THR B 1 345 ? 11.188 19.25 -16.609 1 89.88 345 THR B C 1
ATOM 5634 O O . THR B 1 345 ? 10.461 18.969 -15.656 1 89.88 345 THR B O 1
ATOM 5637 N N . ILE B 1 346 ? 10.922 18.844 -17.844 1 92.12 346 ILE B N 1
ATOM 5638 C CA . ILE B 1 346 ? 9.688 18.125 -18.156 1 92.12 346 ILE B CA 1
ATOM 5639 C C . ILE B 1 346 ? 9.727 16.734 -17.531 1 92.12 346 ILE B C 1
ATOM 5641 O O . ILE B 1 346 ? 8.75 16.312 -16.922 1 92.12 346 ILE B O 1
ATOM 5645 N N . VAL B 1 347 ? 10.805 16.156 -17.656 1 90.06 347 VAL B N 1
ATOM 5646 C CA . VAL B 1 347 ? 10.969 14.82 -17.078 1 90.06 347 VAL B CA 1
ATOM 5647 C C . VAL B 1 347 ? 10.828 14.898 -15.555 1 90.06 347 VAL B C 1
ATOM 5649 O O . VAL B 1 347 ? 10.188 14.039 -14.945 1 90.06 347 VAL B O 1
ATOM 5652 N N . GLY B 1 348 ? 11.391 15.883 -15.023 1 91.12 348 GLY B N 1
ATOM 5653 C CA . GLY B 1 348 ? 11.258 16.109 -13.594 1 91.12 348 GLY B CA 1
ATOM 5654 C C . GLY B 1 348 ? 9.82 16.312 -13.156 1 91.12 348 GLY B C 1
ATOM 5655 O O . GLY B 1 348 ? 9.383 15.75 -12.148 1 91.12 348 GLY B O 1
ATOM 5656 N N . ALA B 1 349 ? 9.148 17.047 -13.953 1 93 349 ALA B N 1
ATOM 5657 C CA . ALA B 1 349 ? 7.75 17.312 -13.648 1 93 349 ALA B CA 1
ATOM 5658 C C . ALA B 1 349 ? 6.91 16.047 -13.703 1 93 349 ALA B C 1
ATOM 5660 O O . ALA B 1 349 ? 6.039 15.828 -12.859 1 93 349 ALA B O 1
ATOM 5661 N N . VAL B 1 350 ? 7.195 15.234 -14.656 1 93.12 350 VAL B N 1
ATOM 5662 C CA . VAL B 1 350 ? 6.48 13.969 -14.805 1 93.12 350 VAL B CA 1
ATOM 5663 C C . VAL B 1 350 ? 6.793 13.055 -13.617 1 93.12 350 VAL B C 1
ATOM 5665 O O . VAL B 1 350 ? 5.895 12.414 -13.07 1 93.12 350 VAL B O 1
ATOM 5668 N N . LYS B 1 351 ? 7.969 13.086 -13.156 1 91.5 351 LYS B N 1
ATOM 5669 C CA . LYS B 1 351 ? 8.367 12.273 -12.016 1 91.5 351 LYS B CA 1
ATOM 5670 C C . LYS B 1 351 ? 7.668 12.734 -10.742 1 91.5 351 LYS B C 1
ATOM 5672 O O . LYS B 1 351 ? 7.199 11.914 -9.953 1 91.5 351 LYS B O 1
ATOM 5677 N N . ILE B 1 352 ? 7.613 13.969 -10.617 1 93.75 352 ILE B N 1
ATOM 5678 C CA . ILE B 1 352 ? 6.949 14.555 -9.461 1 93.75 352 ILE B CA 1
ATOM 5679 C C . ILE B 1 352 ? 5.469 14.195 -9.477 1 93.75 352 ILE B C 1
ATOM 5681 O O . ILE B 1 352 ? 4.902 13.812 -8.445 1 93.75 352 ILE B O 1
ATOM 5685 N N . ALA B 1 353 ? 4.887 14.273 -10.641 1 95.19 353 ALA B N 1
ATOM 5686 C CA . ALA B 1 353 ? 3.469 13.945 -10.766 1 95.19 353 ALA B CA 1
ATOM 5687 C C . ALA B 1 353 ? 3.209 12.477 -10.438 1 95.19 353 ALA B C 1
ATOM 5689 O O . ALA B 1 353 ? 2.283 12.164 -9.688 1 95.19 353 ALA B O 1
ATOM 5690 N N . LEU B 1 354 ? 4.035 11.648 -10.945 1 92.94 354 LEU B N 1
ATOM 5691 C CA . LEU B 1 354 ? 3.883 10.219 -10.719 1 92.94 354 LEU B CA 1
ATOM 5692 C C . LEU B 1 354 ? 4.098 9.883 -9.242 1 92.94 354 LEU B C 1
ATOM 5694 O O . LEU B 1 354 ? 3.332 9.109 -8.664 1 92.94 354 LEU B O 1
ATOM 5698 N N . LEU B 1 355 ? 5.039 10.5 -8.672 1 94.94 355 LEU B N 1
ATOM 5699 C CA . LEU B 1 355 ? 5.332 10.258 -7.266 1 94.94 355 LEU B CA 1
ATOM 5700 C C . LEU B 1 355 ? 4.199 10.758 -6.379 1 94.94 355 LEU B C 1
ATOM 5702 O O . LEU B 1 355 ? 3.844 10.109 -5.391 1 94.94 355 LEU B O 1
ATOM 5706 N N . THR B 1 356 ? 3.666 11.844 -6.75 1 97.06 356 THR B N 1
ATOM 5707 C CA . THR B 1 356 ? 2.568 12.422 -5.988 1 97.06 356 THR B CA 1
ATOM 5708 C C . THR B 1 356 ? 1.345 11.516 -6.02 1 97.06 356 THR B C 1
ATOM 5710 O O . THR B 1 356 ? 0.652 11.359 -5.012 1 97.06 356 THR B O 1
ATOM 5713 N N . VAL B 1 357 ? 1.127 10.922 -7.145 1 94.31 357 VAL B N 1
ATOM 5714 C CA . VAL B 1 357 ? 0.003 10 -7.266 1 94.31 357 VAL B CA 1
ATOM 5715 C C . VAL B 1 357 ? 0.263 8.75 -6.426 1 94.31 357 VAL B C 1
ATOM 5717 O O . VAL B 1 357 ? -0.665 8.18 -5.852 1 94.31 357 VAL B O 1
ATOM 5720 N N . LEU B 1 358 ? 1.483 8.438 -6.262 1 91.69 358 LEU B N 1
ATOM 5721 C CA . LEU B 1 358 ? 1.828 7.18 -5.609 1 91.69 358 LEU B CA 1
ATOM 5722 C C . LEU B 1 358 ? 1.877 7.352 -4.094 1 91.69 358 LEU B C 1
ATOM 5724 O O . LEU B 1 358 ? 1.389 6.496 -3.352 1 91.69 358 LEU B O 1
ATOM 5728 N N . ILE B 1 359 ? 2.455 8.469 -3.594 1 96.44 359 ILE B N 1
ATOM 5729 C CA . ILE B 1 359 ? 2.74 8.516 -2.164 1 96.44 359 ILE B CA 1
ATOM 5730 C C . ILE B 1 359 ? 2.125 9.773 -1.554 1 96.44 359 ILE B C 1
ATOM 5732 O O . ILE B 1 359 ? 2.285 10.031 -0.359 1 96.44 359 ILE B O 1
ATOM 5736 N N . GLY B 1 360 ? 1.365 10.594 -2.34 1 98.06 360 GLY B N 1
ATOM 5737 C CA . GLY B 1 360 ? 0.761 11.828 -1.853 1 98.06 360 GLY B CA 1
ATOM 5738 C C . GLY B 1 360 ? 1.675 13.031 -1.978 1 98.06 360 GLY B C 1
ATOM 5739 O O . GLY B 1 360 ? 2.895 12.883 -2.086 1 98.06 360 GLY B O 1
ATOM 5740 N N . PRO B 1 361 ? 1.111 14.133 -1.999 1 98.31 361 PRO B N 1
ATOM 5741 C CA . PRO B 1 361 ? 1.882 15.352 -2.246 1 98.31 361 PRO B CA 1
ATOM 5742 C C . PRO B 1 361 ? 2.93 15.617 -1.168 1 98.31 361 PRO B C 1
ATOM 5744 O O . PRO B 1 361 ? 4.066 15.984 -1.482 1 98.31 361 PRO B O 1
ATOM 5747 N N . CYS B 1 362 ? 2.586 15.461 0.092 1 98.81 362 CYS B N 1
ATOM 5748 C CA . CYS B 1 362 ? 3.562 15.75 1.135 1 98.81 362 CYS B CA 1
ATOM 5749 C C . CYS B 1 362 ? 4.605 14.641 1.229 1 98.81 362 CYS B C 1
ATOM 5751 O O . CYS B 1 362 ? 5.703 14.859 1.747 1 98.81 362 CYS B O 1
ATOM 5753 N N . GLY B 1 363 ? 4.176 13.438 0.792 1 98.75 363 GLY B N 1
ATOM 5754 C CA . GLY B 1 363 ? 5.203 12.422 0.597 1 98.75 363 GLY B CA 1
ATOM 5755 C C . GLY B 1 363 ? 6.23 12.812 -0.45 1 98.75 363 GLY B C 1
ATOM 5756 O O . GLY B 1 363 ? 7.434 12.617 -0.248 1 98.75 363 GLY B O 1
ATOM 5757 N N . THR B 1 364 ? 5.73 13.312 -1.526 1 98.69 364 THR B N 1
ATOM 5758 C CA . THR B 1 364 ? 6.605 13.805 -2.586 1 98.69 364 THR B CA 1
ATOM 5759 C C . THR B 1 364 ? 7.477 14.953 -2.076 1 98.69 364 THR B C 1
ATOM 5761 O O . THR B 1 364 ? 8.656 15.031 -2.408 1 98.69 364 THR B O 1
ATOM 5764 N N . ALA B 1 365 ? 6.895 15.797 -1.289 1 98.75 365 ALA B N 1
ATOM 5765 C CA . ALA B 1 365 ? 7.672 16.859 -0.669 1 98.75 365 ALA B CA 1
ATOM 5766 C C . ALA B 1 365 ? 8.805 16.297 0.183 1 98.75 365 ALA B C 1
ATOM 5768 O O . ALA B 1 365 ? 9.93 16.797 0.139 1 98.75 365 ALA B O 1
ATOM 5769 N N . ALA B 1 366 ? 8.5 15.281 0.918 1 98.81 366 ALA B N 1
ATOM 5770 C CA . ALA B 1 366 ? 9.516 14.648 1.759 1 98.81 366 ALA B CA 1
ATOM 5771 C C . ALA B 1 366 ? 10.633 14.047 0.912 1 98.81 366 ALA B C 1
ATOM 5773 O O . ALA B 1 366 ? 11.812 14.172 1.251 1 98.81 366 ALA B O 1
ATOM 5774 N N . VAL B 1 367 ? 10.258 13.453 -0.187 1 98.19 367 VAL B N 1
ATOM 5775 C CA . VAL B 1 367 ? 11.258 12.891 -1.092 1 98.19 367 VAL B CA 1
ATOM 5776 C C . VAL B 1 367 ? 12.141 14.008 -1.643 1 98.19 367 VAL B C 1
ATOM 5778 O O . VAL B 1 367 ? 13.352 13.844 -1.771 1 98.19 367 VAL B O 1
ATOM 5781 N N . ALA B 1 368 ? 11.555 15.094 -1.95 1 97.62 368 ALA B N 1
ATOM 5782 C CA . ALA B 1 368 ? 12.305 16.234 -2.488 1 97.62 368 ALA B CA 1
ATOM 5783 C C . ALA B 1 368 ? 13.312 16.75 -1.473 1 97.62 368 ALA B C 1
ATOM 5785 O O . ALA B 1 368 ? 14.484 16.938 -1.801 1 97.62 368 ALA B O 1
ATOM 5786 N N . VAL B 1 369 ? 12.898 16.922 -0.257 1 98.5 369 VAL B N 1
ATOM 5787 C CA . VAL B 1 369 ? 13.781 17.453 0.777 1 98.5 369 VAL B CA 1
ATOM 5788 C C . VAL B 1 369 ? 14.852 16.422 1.115 1 98.5 369 VAL B C 1
ATOM 5790 O O . VAL B 1 369 ? 16.016 16.781 1.316 1 98.5 369 VAL B O 1
ATOM 5793 N N . TRP B 1 370 ? 14.445 15.195 1.18 1 98.12 370 TRP B N 1
ATOM 5794 C CA . TRP B 1 370 ? 15.406 14.125 1.41 1 98.12 370 TRP B CA 1
ATOM 5795 C C . TRP B 1 370 ? 16.469 14.094 0.311 1 98.12 370 TRP B C 1
ATOM 5797 O O . TRP B 1 370 ? 17.656 13.977 0.593 1 98.12 370 TRP B O 1
ATOM 5807 N N . GLY B 1 371 ? 16.031 14.219 -0.893 1 96.19 371 GLY B N 1
ATOM 5808 C CA . GLY B 1 371 ? 16.953 14.266 -2.018 1 96.19 371 GLY B CA 1
ATOM 5809 C C . GLY B 1 371 ? 17.938 15.422 -1.933 1 96.19 371 GLY B C 1
ATOM 5810 O O . GLY B 1 371 ? 19.109 15.266 -2.275 1 96.19 371 GLY B O 1
ATOM 5811 N N . ARG B 1 372 ? 17.5 16.531 -1.558 1 96.69 372 ARG B N 1
ATOM 5812 C CA . ARG B 1 372 ? 18.359 17.688 -1.333 1 96.69 372 ARG B CA 1
ATOM 5813 C C . ARG B 1 372 ? 19.453 17.359 -0.314 1 96.69 372 ARG B C 1
ATOM 5815 O O . ARG B 1 372 ? 20.625 17.672 -0.536 1 96.69 372 ARG B O 1
ATOM 5822 N N . ASP B 1 373 ? 19.047 16.766 0.771 1 97.69 373 ASP B N 1
ATOM 5823 C CA . ASP B 1 373 ? 20 16.438 1.826 1 97.69 373 ASP B CA 1
ATOM 5824 C C . ASP B 1 373 ? 21.047 15.43 1.335 1 97.69 373 ASP B C 1
ATOM 5826 O O . ASP B 1 373 ? 22.234 15.594 1.577 1 97.69 373 ASP B O 1
ATOM 5830 N N . GLU B 1 374 ? 20.547 14.406 0.665 1 95.62 374 GLU B N 1
ATOM 5831 C CA . GLU B 1 374 ? 21.469 13.398 0.143 1 95.62 374 GLU B CA 1
ATOM 5832 C C . GLU B 1 374 ? 22.453 14.016 -0.841 1 95.62 374 GLU B C 1
ATOM 5834 O O . GLU B 1 374 ? 23.641 13.641 -0.868 1 95.62 374 GLU B O 1
ATOM 5839 N N . LEU B 1 375 ? 22.062 14.891 -1.615 1 94.06 375 LEU B N 1
ATOM 5840 C CA . LEU B 1 375 ? 22.906 15.57 -2.58 1 94.06 375 LEU B CA 1
ATOM 5841 C C . LEU B 1 375 ? 23.984 16.391 -1.873 1 94.06 375 LEU B C 1
ATOM 5843 O O . LEU B 1 375 ? 25.172 16.297 -2.227 1 94.06 375 LEU B O 1
ATOM 5847 N N . VAL B 1 376 ? 23.641 17.125 -0.917 1 96.19 376 VAL B N 1
ATOM 5848 C CA . VAL B 1 376 ? 24.562 18.016 -0.222 1 96.19 376 VAL B CA 1
ATOM 5849 C C . VAL B 1 376 ? 25.547 17.203 0.605 1 96.19 376 VAL B C 1
ATOM 5851 O O . VAL B 1 376 ? 26.766 17.438 0.549 1 96.19 376 VAL B O 1
ATOM 5854 N N . PHE B 1 377 ? 25.094 16.234 1.36 1 95.44 377 PHE B N 1
ATOM 5855 C CA . PHE B 1 377 ? 25.969 15.406 2.17 1 95.44 377 PHE B CA 1
ATOM 5856 C C . PHE B 1 377 ? 26.859 14.547 1.287 1 95.44 377 PHE B C 1
ATOM 5858 O O . PHE B 1 377 ? 28.016 14.273 1.638 1 95.44 377 PHE B O 1
ATOM 5865 N N . GLY B 1 378 ? 26.297 14.109 0.199 1 92.5 378 GLY B N 1
ATOM 5866 C CA . GLY B 1 378 ? 27.094 13.352 -0.747 1 92.5 378 GLY B CA 1
ATOM 5867 C C . GLY B 1 378 ? 28.25 14.141 -1.33 1 92.5 378 GLY B C 1
ATOM 5868 O O . GLY B 1 378 ? 29.359 13.625 -1.446 1 92.5 378 GLY B O 1
ATOM 5869 N N . ARG B 1 379 ? 28.047 15.312 -1.665 1 90.31 379 ARG B N 1
ATOM 5870 C CA . ARG B 1 379 ? 29.094 16.203 -2.188 1 90.31 379 ARG B CA 1
ATOM 5871 C C . ARG B 1 379 ? 30.172 16.438 -1.147 1 90.31 379 ARG B C 1
ATOM 5873 O O . ARG B 1 379 ? 31.359 16.422 -1.472 1 90.31 379 ARG B O 1
ATOM 5880 N N . ALA B 1 380 ? 29.719 16.672 -0.036 1 89.38 380 ALA B N 1
ATOM 5881 C CA . ALA B 1 380 ? 30.672 16.922 1.043 1 89.38 380 ALA B CA 1
ATOM 5882 C C . ALA B 1 380 ? 31.562 15.711 1.285 1 89.38 380 ALA B C 1
ATOM 5884 O O . ALA B 1 380 ? 32.75 15.852 1.532 1 89.38 380 ALA B O 1
ATOM 5885 N N . ASN B 1 381 ? 30.969 14.602 1.266 1 87.62 381 ASN B N 1
ATOM 5886 C CA . ASN B 1 381 ? 31.75 13.367 1.422 1 87.62 381 ASN B CA 1
ATOM 5887 C C . ASN B 1 381 ? 32.75 13.188 0.289 1 87.62 381 ASN B C 1
ATOM 5889 O O . ASN B 1 381 ? 33.875 12.742 0.517 1 87.62 381 ASN B O 1
ATOM 5893 N N . ALA B 1 382 ? 32.344 13.508 -0.894 1 86.44 382 ALA B N 1
ATOM 5894 C CA . ALA B 1 382 ? 33.219 13.391 -2.051 1 86.44 382 ALA B CA 1
ATOM 5895 C C . ALA B 1 382 ? 34.406 14.359 -1.942 1 86.44 382 ALA B C 1
ATOM 5897 O O . ALA B 1 382 ? 35.531 14.016 -2.295 1 86.44 382 ALA B O 1
ATOM 5898 N N . GLU B 1 383 ? 34.188 15.461 -1.458 1 84.5 383 GLU B N 1
ATOM 5899 C CA . GLU B 1 383 ? 35.219 16.469 -1.279 1 84.5 383 GLU B CA 1
ATOM 5900 C C . GLU B 1 383 ? 36.219 16.047 -0.199 1 84.5 383 GLU B C 1
ATOM 5902 O O . GLU B 1 383 ? 37.406 16.266 -0.334 1 84.5 383 GLU B O 1
ATOM 5907 N N . THR B 1 384 ? 35.688 15.484 0.811 1 81.94 384 THR B N 1
ATOM 5908 C CA . THR B 1 384 ? 36.562 15.016 1.89 1 81.94 384 THR B CA 1
ATOM 5909 C C . THR B 1 384 ? 37.438 13.852 1.418 1 81.94 384 THR B C 1
ATOM 5911 O O . THR B 1 384 ? 38.594 13.781 1.757 1 81.94 384 THR B O 1
ATOM 5914 N N . LYS B 1 385 ? 36.875 12.969 0.651 1 70.5 385 LYS B N 1
ATOM 5915 C CA . LYS B 1 385 ? 37.625 11.836 0.123 1 70.5 385 LYS B CA 1
ATOM 5916 C C . LYS B 1 385 ? 38.719 12.305 -0.831 1 70.5 385 LYS B C 1
ATOM 5918 O O . LYS B 1 385 ? 39.844 11.781 -0.809 1 70.5 385 LYS B O 1
ATOM 5923 N N . LYS B 1 386 ? 38.5 13.266 -1.617 1 77.81 386 LYS B N 1
ATOM 5924 C CA . LYS B 1 386 ? 39.5 13.82 -2.539 1 77.81 386 LYS B CA 1
ATOM 5925 C C . LYS B 1 386 ? 40.594 14.547 -1.784 1 77.81 386 LYS B C 1
ATOM 5927 O O . LYS B 1 386 ? 41.781 14.5 -2.182 1 77.81 386 LYS B O 1
ATOM 5932 N N . GLY B 1 387 ? 40.219 15.203 -0.776 1 69.19 387 GLY B N 1
ATOM 5933 C CA . GLY B 1 387 ? 41.188 15.914 0.022 1 69.19 387 GLY B CA 1
ATOM 5934 C C . GLY B 1 387 ? 42.156 14.984 0.747 1 69.19 387 GLY B C 1
ATOM 5935 O O . GLY B 1 387 ? 43.312 15.336 0.974 1 69.19 387 GLY B O 1
ATOM 5936 N N . LYS B 1 388 ? 41.688 13.828 0.961 1 70.5 388 LYS B N 1
ATOM 5937 C CA . LYS B 1 388 ? 42.562 12.859 1.616 1 70.5 388 LYS B CA 1
ATOM 5938 C C . LYS B 1 388 ? 43.469 12.156 0.604 1 70.5 388 LYS B C 1
ATOM 5940 O O . LYS B 1 388 ? 44.531 11.656 0.96 1 70.5 388 LYS B O 1
ATOM 5945 N N . SER B 1 389 ? 43.188 12.133 -0.585 1 69.5 389 SER B N 1
ATOM 5946 C CA . SER B 1 389 ? 44 11.492 -1.623 1 69.5 389 SER B CA 1
ATOM 5947 C C . SER B 1 389 ? 45.062 12.438 -2.146 1 69.5 389 SER B C 1
ATOM 5949 O O . SER B 1 389 ? 45.969 12.016 -2.867 1 69.5 389 SER B O 1
ATOM 5951 N N . LEU B 1 390 ? 45.125 13.57 -1.777 1 52.53 390 LEU B N 1
ATOM 5952 C CA . LEU B 1 390 ? 46.219 14.484 -2.119 1 52.53 390 LEU B CA 1
ATOM 5953 C C . LEU B 1 390 ? 47.188 14.633 -0.955 1 52.53 390 LEU B C 1
ATOM 5955 O O . LEU B 1 390 ? 48.406 14.773 -1.163 1 52.53 390 LEU B O 1
#

pLDDT: mean 94.81, std 6.04, range [48.03, 98.88]

Sequence (780 aa):
MALSVPKVLLILLSVAGFWTLWGFPYQNGLLKILGHQAEPGAVIPGPTAAPMKQTYTGIGALDKQLTVLVSFFYTAIDGNRADVSLSFLYLGGQVLASWVLVMIEGLRNGNRGKFVLTATTLFGIGVAIVGYACVAPLWFAYHLWTSSTVSNPKDYQLYVDAPVKIALIPISILVGFGLPSILMCLPAPTLVSFDTKQTWTGIQQGWSVWIGLTQLILTIVALNLDQRASILTESDKRTKTVRYLRLAYPFAILSSAGSHLAVLGLSSLAYLFPVLFSAKYLPQLQPDRIFVTVVPFGQPQVQTLADGALWFLQWDIIVGVSAALVWALTLRTGAKHEEATIIQTIVGAVKIALLTVLIGPCGTAAVAVWGRDELVFGRANAETKKGKSLMALSVPKVLLILLSVAGFWTLWGFPYQNGLLKILGHQAEPGAVIPGPTAAPMKQTYTGIGALDKQLTVLVSFFYTAIDGNRADVSLSFLYLGGQVLASWVLVMIEGLRNGNRGKFVLTATTLFGIGVAIVGYACVAPLWFAYHLWTSSTVSNPKDYQLYVDAPVKIALIPISILVGFGLPSILMCLPAPTLVSFDTKQTWTGIQQGWSVWIGLTQLILTIVALNLDQRASILTESDKRTKTVRYLRLAYPFAILSSAGSHLAVLGLSSLAYLFPVLFSAKYLPQLQPDRIFVTVVPFGQPQVQTLADGALWFLQWDIIVGVSAALVWALTLRTGAKHEEATIIQTIVGAVKIALLTVLIGPCGTAAVAVWGRDELVFGRANAETKKGKSL